Protein AF-A0A496PHG1-F1 (afdb_monomer_lite)

InterPro domains:
  IPR000073 Alpha/beta hydrolase fold-1 [PF00561] (329-489)
  IPR013595 Peptidase S33 tripeptidyl aminopeptidase-like, C-terminal [PF08386] (734-825)
  IPR019931 LPXTG cell wall anchor motif [PS50847] (986-1022)
  IPR029058 Alpha/Beta hydrolase fold [G3DSA:3.40.50.1820] (312-601)
  IPR029058 Alpha/Beta hydrolase fold [G3DSA:3.40.50.1820] (629-818)
  IPR029058 Alpha/Beta hydrolase fold [SSF53474] (318-816)
  IPR051601 Serine protease/Carboxylesterase S33 [PTHR43248] (297-819)

Foldseek 3Di:
DDDDDDDDDDDDDDDDDDDDDDDDDDDDDDDDDDDDDDDDDDDDDDDDADDPPLPPVPPDPDDDPCNVVVQFAWEAPPPAEEELPDWDKGKTFTRDADPDKFWKFKAAPPPRDTQPQQTFIFHQDPRRMTIGTGDSVRDDFHWIWIAGPVRPHIYDIYGYDYDDDDDDDDDDDDDDDDDDDDDDDDDDDPVVVVVVVVVVVVVVVVVVPVVWAVVCVVPAFQVQVVQPDPPPDQFRADDDFAADAFFAADDDPPCRRLRGGDWQWALVVCVSLVNVSVQVVPCVVLVWGKTKTWRKDALDPVCSVLGIKTKIKIKTAALAAEPEAEEEDAPLLQEFFRCQQVLCSPLVVVLSNHHMRMGIRFDQHFNMPPHQGFGFLVLVLQVQLFLLLQDDQVSSQVVLQVSLLNRLVSRLVHRCVRNVQDSVSSLSSLLRRALLNRLVSVSSVCTRRHHNAHNYEAFANHLVSLQSNCVVPVQRHDEAEYWLFDFQDDDALVVVVVVCVVPDPPDDDPVRDDDPPDPPPPDPPVPLADPVLVSLLVLLLLLQLLLLVLQQVQLVQQDPDQVNFDALCVVQVVQADPQCDHPRDNCSNVDTRHQLLDNDNDSVSSLLSLQVLLQVQSHDGRQPAQDAPAPGHRHSSLLVQLSVQLLQDPSSSSLNRVQSNCSSVSHYNHSSNVSSCSSQCANRPPSGGRCRVSSSLSHCLQAAQPEQAWDDLVSLQVSLVSSCVSNSSSRYPGRHSHTHSSNSNNDGHDHDRDAQAFLAAAYEFEAEQSASRRHRQSRVVVCLSDQHKYKYFYDRHRTDASSPQCLRPVQSSCCSVPNDGDDAAADAAADPDWDWHAHVVRDIDIHRHGIGMDGSFDQDKDWPDQEEAAFDKIKIKGGQDAAQFKKFKAKWDDDLPDDDTDRPDPDSQDIDTGGNRGMDIDIGTRHNPDDFDKIKTFMAGPVRHTDDIDIHGHDDDDDPDPDDPDDDDDDDDDDDDDDDDDDDDDDDDDDDDDDDDDDDDDDDDDDDDDDDDDDDDDDDDD

Sequence (1022 aa):
MSRSQHPSRVRRLLALSTTAAVASLTLALGCTVPAQATSAPVSQDSQASAPALTDQSAALPGTSSTQAIADATLELPKGATVVSSANLSIPVTFTTTPNTPIKLKLVRVTDQSEVAGAQVSATAGADGKGTADVPAKSVEAGKYKIVDEGGLKQSGAITVTAPAAPGTEASPAPSNSAPATAAPSTTAPAQDKAAAEKKAAEAKKEAKKDERADGLDKYYPQLAKDLFDKDGNGTYKVTGPTAGGKSAGIVPKGLGSYYSQKVDFSSANCVALGYGAYAKKYEPTLKRPLECGYMIAPIDSKKPSTGDVAIGVMRIKASGKSKGSVMWNPGGPGASGMTLALVGALYQPELAKDFDMIGFDPRGTGSSMPFSQCSTDEQLDLDRATNSWGKPLDAAEKEQADITKRFAKDCFENTGKAFGLNGGARNTLMKHLGTWDAVGDLDMLRSVVGDKKLSYVGYSYGTRLGYVYAQKFQASAGRLVLDGVVDPGDAKAAAALKSLNASSNRYQDLNGKPVPAAKAGAKAADSEVNSEEQDNIAQGAGFQDTFEQFAKDCAAKGPADPAKQKTYGELWPKLFAKDGSFEGDTQLQGTKFECALGQSQDPKVLSTNSAKLLQTLETGGVNEGLPTAYERNLSFGDARTGFFQALYSEDLWGTLNVGLADLKAGADGTVMMSLADQYNDRDPQTGHYAPMLQAFTNIRCTDANNSANPAPDAHLRKLAKLYDEAAPFQAASQALGTPDYCQFWNFTGTLPQAEKLTKVPNVLVVSTSHDPATPYAAGPKLARMIDGTLLSVSGASHTSYNAEIKCVDDTVNNFLTSGVVPKDGDFGDKLKTPDTTKDDRGNTVTFPNLCKVKTFRDSDFVTSTTKAKAKDKVGFAVLHRDSEAKYTVSLTTGSGKGAAVKAVVNAQVAGMTTDNGGNHAGVFQVPAKTAPGQYMVVLKDARGAFVASRPLTVQKTAVPSKPKPPVVHKPKPKPKPVAQNSGENLSNTGSDSAGWIFGGAAAILVGAGALLVARRRKGEQN

Structure (mmCIF, N/CA/C/O backbone):
data_AF-A0A496PHG1-F1
#
_entry.id   AF-A0A496PHG1-F1
#
loop_
_atom_site.group_PDB
_atom_site.id
_atom_site.type_symbol
_atom_site.label_atom_id
_atom_site.label_alt_id
_atom_site.label_comp_id
_atom_site.label_asym_id
_atom_site.label_entity_id
_atom_site.label_seq_id
_atom_site.pdbx_PDB_ins_code
_atom_site.Cartn_x
_atom_site.Cartn_y
_atom_site.Cartn_z
_atom_site.occupancy
_atom_site.B_iso_or_equiv
_atom_site.auth_seq_id
_atom_site.auth_comp_id
_atom_site.auth_asym_id
_atom_site.auth_atom_id
_atom_site.pdbx_PDB_model_num
ATOM 1 N N . MET A 1 1 ? -40.333 -0.520 -49.841 1.00 34.66 1 MET A N 1
ATOM 2 C CA . MET A 1 1 ? -39.758 0.125 -51.048 1.00 34.66 1 MET A CA 1
ATOM 3 C C . MET A 1 1 ? -38.417 -0.564 -51.307 1.00 34.66 1 MET A C 1
ATOM 5 O O . MET A 1 1 ? -37.607 -0.585 -50.398 1.00 34.66 1 MET A O 1
ATOM 9 N N . SER A 1 2 ? -38.266 -1.436 -52.313 1.00 23.05 2 SER A N 1
ATOM 10 C CA . SER A 1 2 ? -38.168 -1.161 -53.768 1.00 23.05 2 SER A CA 1
ATOM 11 C C . SER A 1 2 ? -36.888 -0.373 -54.092 1.00 23.05 2 SER A C 1
ATOM 13 O O . SER A 1 2 ? -36.815 0.786 -53.710 1.00 23.05 2 SER A O 1
ATOM 15 N N . ARG A 1 3 ? -35.793 -1.010 -54.558 1.00 25.67 3 ARG A N 1
ATOM 16 C CA . ARG A 1 3 ? -35.506 -1.531 -55.932 1.00 25.67 3 ARG A CA 1
ATOM 17 C C . ARG A 1 3 ? -35.407 -0.399 -56.964 1.00 25.67 3 ARG A C 1
ATOM 19 O O . ARG A 1 3 ? -36.368 0.339 -57.118 1.00 25.67 3 ARG A O 1
ATOM 26 N N . SER A 1 4 ? -34.301 -0.270 -57.700 1.00 25.36 4 SER A N 1
ATOM 27 C CA . SER A 1 4 ? -33.896 -1.166 -58.809 1.00 25.36 4 SER A CA 1
ATOM 28 C C . SER A 1 4 ? -32.361 -1.433 -58.845 1.00 25.36 4 SER A C 1
ATOM 30 O O . SER A 1 4 ? -31.624 -0.739 -58.158 1.00 25.36 4 SER A O 1
ATOM 32 N N . GLN A 1 5 ? -31.758 -2.480 -59.450 1.00 28.52 5 GLN A N 1
ATOM 33 C CA . GLN A 1 5 ? -32.043 -3.332 -60.636 1.00 28.52 5 GLN A CA 1
ATOM 34 C C . GLN A 1 5 ? -31.741 -2.608 -61.983 1.00 28.52 5 GLN A C 1
ATOM 36 O O . GLN A 1 5 ? -32.097 -1.448 -62.112 1.00 28.52 5 GLN A O 1
ATOM 41 N N . HIS A 1 6 ? -31.124 -3.178 -63.039 1.00 28.77 6 HIS A N 1
ATOM 42 C CA . HIS A 1 6 ? -30.590 -4.530 -63.359 1.00 28.77 6 HIS A CA 1
ATOM 43 C C . HIS A 1 6 ? -29.875 -4.479 -64.762 1.00 28.77 6 HIS A C 1
ATOM 45 O O . HIS A 1 6 ? -29.627 -3.357 -65.198 1.00 28.77 6 HIS A O 1
ATOM 51 N N . PRO A 1 7 ? -29.646 -5.558 -65.572 1.00 51.41 7 PRO A N 1
ATOM 52 C CA . PRO A 1 7 ? -29.373 -6.999 -65.332 1.00 51.41 7 PRO A CA 1
ATOM 53 C C . PRO A 1 7 ? -28.266 -7.638 -66.252 1.00 51.41 7 PRO A C 1
ATOM 55 O O . PRO A 1 7 ? -27.785 -7.030 -67.199 1.00 51.41 7 PRO A O 1
ATOM 58 N N . SER A 1 8 ? -28.074 -8.967 -66.100 1.00 24.64 8 SER A N 1
ATOM 59 C CA . SER A 1 8 ? -27.921 -9.987 -67.187 1.00 24.64 8 SER A CA 1
ATOM 60 C C . SER A 1 8 ? -26.530 -10.333 -67.776 1.00 24.64 8 SER A C 1
ATOM 62 O O . SER A 1 8 ? -25.676 -9.465 -67.851 1.00 24.64 8 SER A O 1
ATOM 64 N N . ARG A 1 9 ? -26.239 -11.570 -68.255 1.00 25.86 9 ARG A N 1
ATOM 65 C CA . ARG A 1 9 ? -26.795 -12.952 -68.046 1.00 25.86 9 ARG A CA 1
ATOM 66 C C . ARG A 1 9 ? -25.865 -14.016 -68.716 1.00 25.86 9 ARG A C 1
ATOM 68 O O . ARG A 1 9 ? -25.452 -13.758 -69.834 1.00 25.86 9 ARG A O 1
ATOM 75 N N . VAL A 1 10 ? -25.781 -15.255 -68.165 1.00 24.77 10 VAL A N 1
ATOM 76 C CA . VAL A 1 10 ? -25.663 -16.566 -68.914 1.00 24.77 10 VAL A CA 1
ATOM 77 C C . VAL A 1 10 ? -24.287 -16.857 -69.622 1.00 24.77 10 VAL A C 1
ATOM 79 O O . VAL A 1 10 ? -23.652 -15.918 -70.062 1.00 24.77 10 VAL A O 1
ATOM 82 N N . ARG A 1 11 ? -23.687 -18.076 -69.768 1.00 24.58 11 ARG A N 1
ATOM 83 C CA . ARG A 1 11 ? -24.054 -19.521 -69.587 1.00 24.58 11 ARG A CA 1
ATOM 84 C C . ARG A 1 11 ? -22.821 -20.462 -69.343 1.00 24.58 11 ARG A C 1
ATOM 86 O O . ARG A 1 11 ? -21.772 -20.217 -69.912 1.00 24.58 11 ARG A O 1
ATOM 93 N N . ARG A 1 12 ? -23.036 -21.585 -68.620 1.00 25.30 12 ARG A N 1
ATOM 94 C CA . ARG A 1 12 ? -22.469 -22.981 -68.717 1.00 25.30 12 ARG A CA 1
ATOM 95 C C . ARG A 1 12 ? -21.049 -23.302 -69.286 1.00 25.30 12 ARG A C 1
ATOM 97 O O . ARG A 1 12 ? -20.830 -23.056 -70.463 1.00 25.30 12 ARG A O 1
ATOM 104 N N . LEU A 1 13 ? -20.276 -24.144 -68.558 1.00 22.98 13 LEU A N 1
ATOM 105 C CA . LEU A 1 13 ? -19.751 -25.522 -68.881 1.00 22.98 13 LEU A CA 1
ATOM 106 C C . LEU A 1 13 ? -18.466 -25.852 -68.046 1.00 22.98 13 LEU A C 1
ATOM 108 O O . LEU A 1 13 ? -17.865 -24.924 -67.521 1.00 22.98 13 LEU A O 1
ATOM 112 N N . LEU A 1 14 ? -17.906 -27.080 -67.995 1.00 23.33 14 LEU A N 1
ATOM 113 C CA . LEU A 1 14 ? -18.353 -28.351 -67.358 1.00 23.33 14 LEU A CA 1
ATOM 114 C C . LEU A 1 14 ? -17.215 -29.411 -67.435 1.00 23.33 14 LEU A C 1
ATOM 116 O O . LEU A 1 14 ? -16.888 -29.832 -68.539 1.00 23.33 14 LEU A O 1
ATOM 120 N N . ALA A 1 15 ? -16.658 -29.856 -66.295 1.00 23.84 15 ALA A N 1
ATOM 121 C CA . ALA A 1 15 ? -15.766 -31.030 -66.087 1.00 23.84 15 ALA A CA 1
ATOM 122 C C . ALA A 1 15 ? -15.494 -31.144 -64.553 1.00 23.84 15 ALA A C 1
ATOM 124 O O . ALA A 1 15 ? -15.365 -30.090 -63.936 1.00 23.84 15 ALA A O 1
ATOM 125 N N . LEU A 1 16 ? -15.497 -32.253 -63.784 1.00 23.28 16 LEU A N 1
ATOM 126 C CA . LEU A 1 16 ? -15.263 -33.710 -63.960 1.00 23.28 16 LEU A CA 1
ATOM 127 C C . LEU A 1 16 ? -13.801 -34.067 -64.309 1.00 23.28 16 LEU A C 1
ATOM 129 O O . LEU A 1 16 ? -13.290 -33.551 -65.292 1.00 23.28 16 LEU A O 1
ATOM 133 N N . SER A 1 17 ? -13.075 -34.934 -63.584 1.00 24.23 17 SER A N 1
ATOM 134 C CA . SER A 1 17 ? -13.354 -35.733 -62.357 1.00 24.23 17 SER A CA 1
ATOM 135 C C . SER A 1 17 ? -12.003 -36.064 -61.627 1.00 24.23 17 SER A C 1
ATOM 137 O O . SER A 1 17 ? -11.053 -35.329 -61.866 1.00 24.23 17 SER A O 1
ATOM 139 N N . THR A 1 18 ? -11.758 -37.026 -60.709 1.00 25.80 18 THR A N 1
ATOM 140 C CA . THR A 1 18 ? -12.432 -38.280 -60.275 1.00 25.80 18 THR A CA 1
ATOM 141 C C . THR A 1 18 ? -11.915 -38.776 -58.885 1.00 25.80 18 THR A C 1
ATOM 143 O O . THR A 1 18 ? -10.972 -38.221 -58.337 1.00 25.80 18 THR A O 1
ATOM 146 N N . THR A 1 19 ? -12.561 -39.826 -58.351 1.00 26.25 19 THR A N 1
ATOM 147 C CA . THR A 1 19 ? -12.144 -40.937 -57.429 1.00 26.25 19 THR A CA 1
ATOM 148 C C . THR A 1 19 ? -10.650 -41.209 -57.133 1.00 26.25 19 THR A C 1
ATOM 150 O O . THR A 1 19 ? -9.821 -40.917 -57.986 1.00 26.25 19 THR A O 1
ATOM 153 N N . ALA A 1 20 ? -10.218 -41.962 -56.095 1.00 25.61 20 ALA A N 1
ATOM 154 C CA . ALA A 1 20 ? -10.757 -42.550 -54.828 1.00 25.61 20 ALA A CA 1
ATOM 155 C C . ALA A 1 20 ? -9.535 -43.208 -54.078 1.00 25.61 20 ALA A C 1
ATOM 157 O O . ALA A 1 20 ? -8.415 -42.841 -54.421 1.00 25.61 20 ALA A O 1
ATOM 158 N N . ALA A 1 21 ? -9.550 -44.134 -53.095 1.00 24.19 21 ALA A N 1
ATOM 159 C CA . ALA A 1 21 ? -10.544 -44.925 -52.329 1.00 24.19 21 ALA A CA 1
ATOM 160 C C . ALA A 1 21 ? -9.910 -45.291 -50.938 1.00 24.19 21 ALA A C 1
ATOM 162 O O . ALA A 1 21 ? -8.687 -45.305 -50.847 1.00 24.19 21 ALA A O 1
ATOM 163 N N . VAL A 1 22 ? -10.591 -45.371 -49.779 1.00 23.59 22 VAL A N 1
ATOM 164 C CA . VAL A 1 22 ? -11.559 -46.364 -49.214 1.00 23.59 22 VAL A CA 1
ATOM 165 C C . VAL A 1 22 ? -10.966 -47.722 -48.772 1.00 23.59 22 VAL A C 1
ATOM 167 O O . VAL A 1 22 ? -10.606 -48.515 -49.633 1.00 23.59 22 VAL A O 1
ATOM 170 N N . ALA A 1 23 ? -10.990 -48.004 -47.450 1.00 23.77 23 ALA A N 1
ATOM 171 C CA . ALA A 1 23 ? -11.395 -49.269 -46.771 1.00 23.77 23 ALA A CA 1
ATOM 172 C C . ALA A 1 23 ? -10.942 -49.308 -45.276 1.00 23.77 23 ALA A C 1
ATOM 174 O O . ALA A 1 23 ? -9.968 -48.648 -44.929 1.00 23.77 23 ALA A O 1
ATOM 175 N N . SER A 1 24 ? -11.459 -50.192 -44.403 1.00 23.94 24 SER A N 1
ATOM 176 C CA . SER A 1 24 ? -12.786 -50.173 -43.726 1.00 23.94 24 SER A CA 1
ATOM 177 C C . SER A 1 24 ? -12.978 -51.392 -42.790 1.00 23.94 24 SER A C 1
ATOM 179 O O . SER A 1 24 ? -12.763 -52.504 -43.256 1.00 23.94 24 SER A O 1
ATOM 181 N N . LEU A 1 25 ? -13.469 -51.203 -41.547 1.00 21.53 25 LEU A N 1
ATOM 182 C CA . LEU A 1 25 ? -14.319 -52.132 -40.738 1.00 21.53 25 LEU A CA 1
ATOM 183 C C . LEU A 1 25 ? -14.765 -51.383 -39.438 1.00 21.53 25 LEU A C 1
ATOM 185 O O . LEU A 1 25 ? -13.905 -50.723 -38.863 1.00 21.53 25 LEU A O 1
ATOM 189 N N . THR A 1 26 ? -16.023 -51.195 -38.975 1.00 24.62 26 THR A N 1
ATOM 190 C CA . THR A 1 26 ? -17.204 -52.047 -38.599 1.00 24.62 26 THR A CA 1
ATOM 191 C C . THR A 1 26 ? -16.971 -53.033 -37.434 1.00 24.62 26 THR A C 1
ATOM 193 O O . THR A 1 26 ? -15.906 -53.632 -37.381 1.00 24.62 26 THR A O 1
ATOM 196 N N . LEU A 1 27 ? -17.877 -53.258 -36.450 1.00 23.48 27 LEU A N 1
ATOM 197 C CA . LEU A 1 27 ? -19.318 -52.925 -36.196 1.00 23.48 27 LEU A CA 1
ATOM 198 C C . LEU A 1 27 ? -19.516 -52.261 -34.785 1.00 23.48 27 LEU A C 1
ATOM 200 O O . LEU A 1 27 ? -18.621 -52.397 -33.963 1.00 23.48 27 LEU A O 1
ATOM 204 N N . ALA A 1 28 ? -20.509 -51.400 -34.457 1.00 24.03 28 ALA A N 1
ATOM 205 C CA . ALA A 1 28 ? -22.001 -51.493 -34.338 1.00 24.03 28 ALA A CA 1
ATOM 206 C C . ALA A 1 28 ? -22.502 -52.239 -33.057 1.00 24.03 28 ALA A C 1
ATOM 208 O O . ALA A 1 28 ? -21.825 -53.168 -32.640 1.00 24.03 28 ALA A O 1
ATOM 209 N N . LEU A 1 29 ? -23.618 -51.938 -32.349 1.00 23.28 29 LEU A N 1
ATOM 210 C CA . LEU A 1 29 ? -24.816 -51.054 -32.481 1.00 23.28 29 LEU A CA 1
ATOM 211 C C . LEU A 1 29 ? -25.153 -50.381 -31.104 1.00 23.28 29 LEU A C 1
ATOM 213 O O . LEU A 1 29 ? -24.580 -50.796 -30.104 1.00 23.28 29 LEU A O 1
ATOM 217 N N . GLY A 1 30 ? -26.084 -49.420 -30.916 1.00 20.94 30 GLY A N 1
ATOM 218 C CA . GLY A 1 30 ? -26.935 -48.614 -31.825 1.00 20.94 30 GLY A CA 1
ATOM 219 C C . GLY A 1 30 ? -28.186 -47.997 -31.127 1.00 20.94 30 GLY A C 1
ATOM 220 O O . GLY A 1 30 ? -28.504 -48.391 -30.013 1.00 20.94 30 GLY A O 1
ATOM 221 N N . CYS A 1 31 ? -28.919 -47.103 -31.828 1.00 19.73 31 CYS A N 1
ATOM 222 C CA . CYS A 1 31 ? -30.225 -46.470 -31.463 1.00 19.73 31 CYS A CA 1
ATOM 223 C C . CYS A 1 31 ? -30.234 -45.486 -30.252 1.00 19.73 31 CYS A C 1
ATOM 225 O O . CYS A 1 31 ? -29.470 -45.663 -29.316 1.00 19.73 31 CYS A O 1
ATOM 227 N N . THR A 1 32 ? -31.041 -44.407 -30.172 1.00 21.22 32 THR A N 1
ATOM 228 C CA . THR A 1 32 ? -32.050 -43.792 -31.083 1.00 21.22 32 THR A CA 1
ATOM 229 C C . THR A 1 32 ? -32.202 -42.277 -30.794 1.00 21.22 32 THR A C 1
ATOM 231 O O . THR A 1 32 ? -31.827 -41.821 -29.720 1.00 21.22 32 THR A O 1
ATOM 234 N N . VAL A 1 33 ? -32.772 -41.499 -31.729 1.00 23.08 33 VAL A N 1
ATOM 235 C CA . VAL A 1 33 ? -32.996 -40.024 -31.685 1.00 23.08 33 VAL A CA 1
ATOM 236 C C . VAL A 1 33 ? -34.318 -39.756 -32.446 1.00 23.08 33 VAL A C 1
ATOM 238 O O . VAL A 1 33 ? -34.453 -40.372 -33.509 1.00 23.08 33 VAL A O 1
ATOM 241 N N . PRO A 1 34 ? -35.309 -38.945 -31.973 1.00 31.47 34 PRO A N 1
ATOM 242 C CA . PRO A 1 34 ? -35.220 -37.470 -32.078 1.00 31.47 34 PRO A CA 1
ATOM 243 C C . PRO A 1 34 ? -36.073 -36.596 -31.109 1.00 31.47 34 PRO A C 1
ATOM 245 O O . PRO A 1 34 ? -36.801 -37.094 -30.258 1.00 31.47 34 PRO A O 1
ATOM 248 N N . ALA A 1 35 ? -36.036 -35.281 -31.393 1.00 21.30 35 ALA A N 1
ATOM 249 C CA . ALA A 1 35 ? -36.991 -34.199 -31.071 1.00 21.30 35 ALA A CA 1
ATOM 250 C C . ALA A 1 35 ? -36.598 -33.186 -29.971 1.00 21.30 35 ALA A C 1
ATOM 252 O O . ALA A 1 35 ? -35.802 -33.454 -29.078 1.00 21.30 35 ALA A O 1
ATOM 253 N N . GLN A 1 36 ? -37.125 -31.965 -30.122 1.00 21.44 36 GLN A N 1
ATOM 254 C CA . GLN A 1 36 ? -36.821 -30.761 -29.335 1.00 21.44 36 GLN A CA 1
ATOM 255 C C . GLN A 1 36 ? -37.973 -30.441 -28.370 1.00 21.44 36 GLN A C 1
ATOM 257 O O . GLN A 1 36 ? -39.122 -30.637 -28.760 1.00 21.44 36 GLN A O 1
ATOM 262 N N . ALA A 1 37 ? -37.687 -29.824 -27.212 1.00 20.69 37 ALA A N 1
ATOM 263 C CA . ALA A 1 37 ? -38.206 -28.493 -26.819 1.00 20.69 37 ALA A CA 1
ATOM 264 C C . ALA A 1 37 ? -38.029 -28.182 -25.311 1.00 20.69 37 ALA A C 1
ATOM 266 O O . ALA A 1 37 ? -37.910 -29.079 -24.483 1.00 20.69 37 ALA A O 1
ATOM 267 N N . THR A 1 38 ? -38.156 -26.892 -24.970 1.00 21.81 38 THR A N 1
ATOM 268 C CA . THR A 1 38 ? -38.288 -26.319 -23.607 1.00 21.81 38 THR A CA 1
ATOM 269 C C . THR A 1 38 ? -37.047 -26.369 -22.700 1.00 21.81 38 THR A C 1
ATOM 271 O O . THR A 1 38 ? -35.979 -26.816 -23.112 1.00 21.81 38 THR A O 1
ATOM 274 N N . SER A 1 39 ? -37.133 -25.704 -21.541 1.00 21.83 39 SER A N 1
ATOM 275 C CA . SER A 1 39 ? -36.006 -24.979 -20.936 1.00 21.83 39 SER A CA 1
ATOM 276 C C . SER A 1 39 ? -36.111 -24.789 -19.417 1.00 21.83 39 SER A C 1
ATOM 278 O O . SER A 1 39 ? -37.219 -24.733 -18.891 1.00 21.83 39 SER A O 1
ATOM 280 N N . ALA A 1 40 ? -34.955 -24.484 -18.807 1.00 21.58 40 ALA A N 1
ATOM 281 C CA . ALA A 1 40 ? -34.706 -24.087 -17.410 1.00 21.58 40 ALA A CA 1
ATOM 282 C C . ALA A 1 40 ? -34.661 -25.226 -16.363 1.00 21.58 40 ALA A C 1
ATOM 284 O O . ALA A 1 40 ? -35.293 -26.259 -16.566 1.00 21.58 40 ALA A O 1
ATOM 285 N N . PRO A 1 41 ? -33.983 -25.024 -15.210 1.00 24.28 41 PRO A N 1
ATOM 286 C CA . PRO A 1 41 ? -32.862 -24.112 -14.927 1.00 24.28 41 PRO A CA 1
ATOM 287 C C . PRO A 1 41 ? -31.573 -24.867 -14.521 1.00 24.28 41 PRO A C 1
ATOM 289 O O . PRO A 1 41 ? -31.621 -26.016 -14.092 1.00 24.28 41 PRO A O 1
ATOM 292 N N . VAL A 1 42 ? -30.410 -24.210 -14.609 1.00 21.19 42 VAL A N 1
ATOM 293 C CA . VAL A 1 42 ? -29.152 -24.712 -14.014 1.00 21.19 42 VAL A CA 1
ATOM 294 C C . VAL A 1 42 ? -28.955 -24.055 -12.647 1.00 21.19 42 VAL A C 1
ATOM 296 O O . VAL A 1 42 ? -29.123 -22.844 -12.519 1.00 21.19 42 VAL A O 1
ATOM 299 N N . SER A 1 43 ? -28.606 -24.851 -11.637 1.00 21.11 43 SER A N 1
ATOM 300 C CA . SER A 1 43 ? -28.361 -24.415 -10.258 1.00 21.11 43 SER A CA 1
ATOM 301 C C . SER A 1 43 ? -27.155 -23.474 -10.144 1.00 21.11 43 SER A C 1
ATOM 303 O O . SER A 1 43 ? -26.058 -23.808 -10.595 1.00 21.11 43 SER A O 1
ATOM 305 N N . GLN A 1 44 ? -27.344 -22.322 -9.496 1.00 22.67 44 GLN A N 1
ATOM 306 C CA . GLN A 1 44 ? -26.256 -21.423 -9.106 1.00 22.67 44 GLN A CA 1
ATOM 307 C C . GLN A 1 44 ? -25.705 -21.834 -7.733 1.00 22.67 44 GLN A C 1
ATOM 309 O O . GLN A 1 44 ? -26.280 -21.466 -6.718 1.00 22.67 44 GLN A O 1
ATOM 314 N N . ASP A 1 45 ? -24.573 -22.539 -7.709 1.00 22.59 45 ASP A N 1
ATOM 315 C CA . ASP A 1 45 ? -23.826 -22.874 -6.482 1.00 22.59 45 ASP A CA 1
ATOM 316 C C . ASP A 1 45 ? -22.334 -22.523 -6.642 1.00 22.59 45 ASP A C 1
ATOM 318 O O . ASP A 1 45 ? -21.437 -23.363 -6.577 1.00 22.59 45 ASP A O 1
ATOM 322 N N . SER A 1 46 ? -22.063 -21.244 -6.923 1.00 24.44 46 SER A N 1
ATOM 323 C CA . SER A 1 46 ? -20.702 -20.685 -6.942 1.00 24.44 46 SER A CA 1
ATOM 324 C C . SER A 1 46 ? -20.701 -19.154 -6.797 1.00 24.44 46 SER A C 1
ATOM 326 O O . SER A 1 46 ? -20.175 -18.440 -7.652 1.00 24.44 46 SER A O 1
ATOM 328 N N . GLN A 1 47 ? -21.320 -18.635 -5.733 1.00 22.27 47 GLN A N 1
ATOM 329 C CA . GLN A 1 47 ? -21.187 -17.229 -5.332 1.00 22.27 47 GLN A CA 1
ATOM 330 C C . GLN A 1 47 ? -20.825 -17.145 -3.849 1.00 22.27 47 GLN A C 1
ATOM 332 O O . GLN A 1 47 ? -21.657 -17.357 -2.973 1.00 22.27 47 GLN A O 1
ATOM 337 N N . ALA A 1 48 ? -19.557 -16.845 -3.591 1.00 21.31 48 ALA A N 1
ATOM 338 C CA . ALA A 1 48 ? -19.036 -16.483 -2.284 1.00 21.31 48 ALA A CA 1
ATOM 339 C C . ALA A 1 48 ? -18.110 -15.287 -2.504 1.00 21.31 48 ALA A C 1
ATOM 341 O O . ALA A 1 48 ? -16.996 -15.472 -2.992 1.00 21.31 48 ALA A O 1
ATOM 342 N N . SER A 1 49 ? -18.608 -14.082 -2.222 1.00 23.97 49 SER A N 1
ATOM 343 C CA . SER A 1 49 ? -17.798 -12.872 -2.348 1.00 23.97 49 SER A CA 1
ATOM 344 C C . SER A 1 49 ? -16.735 -12.791 -1.255 1.00 23.97 49 SER A C 1
ATOM 346 O O . SER A 1 49 ? -16.898 -13.359 -0.170 1.00 23.97 49 SER A O 1
ATOM 348 N N . ALA A 1 50 ? -15.666 -12.054 -1.536 1.00 22.36 50 ALA A N 1
ATOM 349 C CA . ALA A 1 50 ? -14.585 -11.780 -0.607 1.00 22.36 50 ALA A CA 1
ATOM 350 C C . ALA A 1 50 ? -15.081 -11.120 0.698 1.00 22.36 50 ALA A C 1
ATOM 352 O O . ALA A 1 50 ? -15.744 -10.080 0.646 1.00 22.36 50 ALA A O 1
ATOM 353 N N . PRO A 1 51 ? -14.705 -11.649 1.877 1.00 22.11 51 PRO A N 1
ATOM 354 C CA . PRO A 1 51 ? -14.435 -10.814 3.034 1.00 22.11 51 PRO A CA 1
ATOM 355 C C . PRO A 1 51 ? -13.078 -10.119 2.850 1.00 22.11 51 PRO A C 1
ATOM 357 O O . PRO A 1 51 ? -12.151 -10.687 2.259 1.00 22.11 51 PRO A O 1
ATOM 360 N N . ALA A 1 52 ? -12.935 -8.911 3.395 1.00 24.36 52 ALA A N 1
ATOM 361 C CA . ALA A 1 52 ? -11.648 -8.227 3.450 1.00 24.36 52 ALA A CA 1
ATOM 362 C C . ALA A 1 52 ? -10.653 -9.052 4.289 1.00 24.36 52 ALA A C 1
ATOM 364 O O . ALA A 1 52 ? -10.812 -9.206 5.498 1.00 24.36 52 ALA A O 1
ATOM 365 N N . LEU A 1 53 ? -9.604 -9.589 3.656 1.00 25.89 53 LEU A N 1
ATOM 366 C CA . LEU A 1 53 ? -8.555 -10.365 4.335 1.00 25.89 53 LEU A CA 1
ATOM 367 C C . LEU A 1 53 ? -7.500 -9.465 5.013 1.00 25.89 53 LEU A C 1
ATOM 369 O O . LEU A 1 53 ? -6.300 -9.716 4.925 1.00 25.89 53 LEU A O 1
ATOM 373 N N . THR A 1 54 ? -7.978 -8.448 5.735 1.00 25.94 54 THR A N 1
ATOM 374 C CA . THR A 1 54 ? -7.351 -7.947 6.972 1.00 25.94 54 THR A CA 1
ATOM 375 C C . THR A 1 54 ? -7.689 -8.839 8.180 1.00 25.94 54 THR A C 1
ATOM 377 O O . THR A 1 54 ? -7.143 -8.636 9.256 1.00 25.94 54 THR A O 1
ATOM 380 N N . ASP A 1 55 ? -8.542 -9.858 7.993 1.00 26.58 55 ASP A N 1
ATOM 381 C CA . ASP A 1 55 ? -8.818 -10.989 8.899 1.00 26.58 55 ASP A CA 1
ATOM 382 C C . ASP A 1 55 ? -7.533 -11.777 9.273 1.00 26.58 55 ASP A C 1
ATOM 384 O O . ASP A 1 55 ? -7.239 -12.853 8.732 1.00 26.58 55 ASP A O 1
ATOM 388 N N . GLN A 1 56 ? -6.742 -11.215 10.199 1.00 26.02 56 GLN A N 1
ATOM 389 C CA . GLN A 1 56 ? -5.668 -11.906 10.929 1.00 26.02 56 GLN A CA 1
ATOM 390 C C . GLN A 1 56 ? -6.180 -12.718 12.130 1.00 26.02 56 GLN A C 1
ATOM 392 O O . GLN A 1 56 ? -5.480 -13.609 12.608 1.00 26.02 56 GLN A O 1
ATOM 397 N N . SER A 1 57 ? -7.417 -12.482 12.574 1.00 26.50 57 SER A N 1
ATOM 398 C CA . SER A 1 57 ? -8.027 -13.103 13.758 1.00 26.50 57 SER A CA 1
ATOM 399 C C . SER A 1 57 ? -8.746 -14.439 13.488 1.00 26.50 57 SER A C 1
ATOM 401 O O . SER A 1 57 ? -9.346 -15.009 14.400 1.00 26.50 57 SER A O 1
ATOM 403 N N . ALA A 1 58 ? -8.646 -14.997 12.273 1.00 22.38 58 ALA A N 1
ATOM 404 C CA . ALA A 1 58 ? -9.242 -16.273 11.845 1.00 22.38 58 ALA A CA 1
ATOM 405 C C . ALA A 1 58 ? -8.687 -17.562 12.501 1.00 22.38 58 ALA A C 1
ATOM 407 O O . ALA A 1 58 ? -8.399 -18.559 11.821 1.00 22.38 58 ALA A O 1
ATOM 408 N N . ALA A 1 59 ? -8.649 -17.617 13.831 1.00 22.78 59 ALA A N 1
ATOM 409 C CA . ALA A 1 59 ? -8.870 -18.878 14.525 1.00 22.78 59 ALA A CA 1
ATOM 410 C C . ALA A 1 59 ? -10.268 -19.422 14.150 1.00 22.78 59 ALA A C 1
ATOM 412 O O . ALA A 1 59 ? -11.231 -18.671 13.996 1.00 22.78 59 ALA A O 1
ATOM 413 N N . LEU A 1 60 ? -10.392 -20.736 13.939 1.00 22.55 60 LEU A N 1
ATOM 414 C CA . LEU A 1 60 ? -11.663 -21.331 13.505 1.00 22.55 60 LEU A CA 1
ATOM 415 C C . LEU A 1 60 ? -12.719 -21.292 14.626 1.00 22.55 60 LEU A C 1
ATOM 417 O O . LEU A 1 60 ? -12.366 -21.544 15.779 1.00 22.55 60 LEU A O 1
ATOM 421 N N . PRO A 1 61 ? -14.016 -21.108 14.300 1.00 25.47 61 PRO A N 1
ATOM 422 C CA . PRO A 1 61 ? -15.102 -21.215 15.269 1.00 25.47 61 PRO A CA 1
ATOM 423 C C . PRO A 1 61 ? -15.292 -22.676 15.705 1.00 25.47 61 PRO A C 1
ATOM 425 O O . PRO A 1 61 ? -16.050 -23.440 15.108 1.00 25.47 61 PRO A O 1
ATOM 428 N N . GLY A 1 62 ? -14.575 -23.077 16.752 1.00 22.41 62 GLY A N 1
ATOM 429 C CA . GLY A 1 62 ? -14.834 -24.294 17.513 1.00 22.41 62 GLY A CA 1
ATOM 430 C C . GLY A 1 62 ? -15.371 -23.918 18.887 1.00 22.41 62 GLY A C 1
ATOM 431 O O . GLY A 1 62 ? -14.611 -23.354 19.663 1.00 22.41 62 GLY A O 1
ATOM 432 N N . THR A 1 63 ? -16.657 -24.213 19.139 1.00 23.73 63 THR A N 1
ATOM 433 C CA . THR A 1 63 ? -17.362 -24.187 20.447 1.00 23.73 63 THR A CA 1
ATOM 434 C C . THR A 1 63 ? -16.728 -23.264 21.490 1.00 23.73 63 THR A C 1
ATOM 436 O O . THR A 1 63 ? -15.803 -23.680 22.194 1.00 23.73 63 THR A O 1
ATOM 439 N N . SER A 1 64 ? -17.200 -22.018 21.573 1.00 25.67 64 SER A N 1
ATOM 440 C CA . SER A 1 64 ? -16.504 -20.983 22.337 1.00 25.67 64 SER A CA 1
ATOM 441 C C . SER A 1 64 ? -16.280 -21.383 23.798 1.00 25.67 64 SER A C 1
ATOM 443 O O . SER A 1 64 ? -17.135 -21.993 24.447 1.00 25.67 64 SER A O 1
ATOM 445 N N . SER A 1 65 ? -15.131 -20.984 24.348 1.00 28.05 65 SER A N 1
ATOM 446 C CA . SER A 1 65 ? -14.882 -21.081 25.789 1.00 28.05 65 SER A CA 1
ATOM 447 C C . SER A 1 65 ? -15.980 -20.365 26.577 1.00 28.05 65 SER A C 1
ATOM 449 O O . SER A 1 65 ? -16.401 -20.871 27.608 1.00 28.05 65 SER A O 1
ATOM 451 N N . THR A 1 66 ? -16.533 -19.267 26.051 1.00 30.23 66 THR A N 1
ATOM 452 C CA . THR A 1 66 ? -17.712 -18.584 26.599 1.00 30.23 66 THR A CA 1
ATOM 453 C C . THR A 1 66 ? -18.958 -19.469 26.693 1.00 30.23 66 THR A C 1
ATOM 455 O O . THR A 1 66 ? -19.657 -19.351 27.691 1.00 30.23 66 THR A O 1
ATOM 458 N N . GLN A 1 67 ? -19.230 -20.392 25.759 1.00 28.47 67 GLN A N 1
ATOM 459 C CA . GLN A 1 67 ? -20.316 -21.376 25.925 1.00 28.47 67 GLN A CA 1
ATOM 460 C C . GLN A 1 67 ? -19.998 -22.389 27.034 1.00 28.47 67 GLN A C 1
ATOM 462 O O . GLN A 1 67 ? -20.824 -22.612 27.915 1.00 28.47 67 GLN A O 1
ATOM 467 N N . ALA A 1 68 ? -18.782 -22.945 27.059 1.00 30.62 68 ALA A N 1
ATOM 468 C CA . ALA A 1 68 ? -18.374 -23.878 28.116 1.00 30.62 68 ALA A CA 1
ATOM 469 C C . ALA A 1 68 ? -18.359 -23.229 29.521 1.00 30.62 68 ALA A C 1
ATOM 471 O O . ALA A 1 68 ? -18.632 -23.893 30.519 1.00 30.62 68 ALA A O 1
ATOM 472 N N . ILE A 1 69 ? -18.066 -21.927 29.598 1.00 32.62 69 ILE A N 1
ATOM 473 C CA . ILE A 1 69 ? -18.085 -21.123 30.826 1.00 32.62 69 ILE A CA 1
ATOM 474 C C . ILE A 1 69 ? -19.518 -20.709 31.195 1.00 32.62 69 ILE A C 1
ATOM 476 O O . ILE A 1 69 ? -19.839 -20.674 32.385 1.00 32.62 69 ILE A O 1
ATOM 480 N N . ALA A 1 70 ? -20.400 -20.434 30.226 1.00 35.34 70 ALA A N 1
ATOM 481 C CA . ALA A 1 70 ? -21.793 -20.043 30.469 1.00 35.34 70 ALA A CA 1
ATOM 482 C C . ALA A 1 70 ? -22.553 -21.086 31.304 1.00 35.34 70 ALA A C 1
ATOM 484 O O . ALA A 1 70 ? -23.207 -20.714 32.282 1.00 35.34 70 ALA A O 1
ATOM 485 N N . ASP A 1 71 ? -22.367 -22.374 31.013 1.00 37.53 71 ASP A N 1
ATOM 486 C CA . ASP A 1 71 ? -23.127 -23.461 31.641 1.00 37.53 71 ASP A CA 1
ATOM 487 C C . ASP A 1 71 ? -22.607 -23.911 33.023 1.00 37.53 71 ASP A C 1
ATOM 489 O O . ASP A 1 71 ? -23.247 -24.736 33.676 1.00 37.53 71 ASP A O 1
ATOM 493 N N . ALA A 1 72 ? -21.478 -23.383 33.516 1.00 38.03 72 ALA A N 1
ATOM 494 C CA . ALA A 1 72 ? -20.874 -23.788 34.795 1.00 38.03 72 ALA A CA 1
ATOM 495 C C . ALA A 1 72 ? -21.281 -22.880 35.982 1.00 38.03 72 ALA A C 1
ATOM 497 O O . ALA A 1 72 ? -20.901 -21.710 36.025 1.00 38.03 72 ALA A O 1
ATOM 498 N N . THR A 1 73 ? -22.015 -23.394 36.976 1.00 42.59 73 THR A N 1
ATOM 499 C CA . THR A 1 73 ? -22.374 -22.659 38.212 1.00 42.59 73 THR A CA 1
ATOM 500 C C . THR A 1 73 ? -21.469 -23.066 39.376 1.00 42.59 73 THR A C 1
ATOM 502 O O . THR A 1 73 ? -21.438 -24.233 39.751 1.00 42.59 73 THR A O 1
ATOM 505 N N . LEU A 1 74 ? -20.746 -22.108 39.966 1.00 49.78 74 LEU A N 1
ATOM 506 C CA . LEU A 1 74 ? -19.674 -22.360 40.941 1.00 49.78 74 LEU A CA 1
ATOM 507 C C . LEU A 1 74 ? -20.199 -22.350 42.393 1.00 49.78 74 LEU A C 1
ATOM 509 O O . LEU A 1 74 ? -19.985 -21.406 43.158 1.00 49.78 74 LEU A O 1
ATOM 513 N N . GLU A 1 75 ? -20.939 -23.398 42.764 1.00 48.59 75 GLU A N 1
ATOM 514 C CA . GLU A 1 75 ? -21.538 -23.525 44.101 1.00 48.59 75 GLU A CA 1
ATOM 515 C C . GLU A 1 75 ? -20.570 -24.067 45.170 1.00 48.59 75 GLU A C 1
ATOM 517 O O . GLU A 1 75 ? -19.723 -24.923 44.910 1.00 48.59 75 GLU A O 1
ATOM 522 N N . LEU A 1 76 ? -20.759 -23.593 46.410 1.00 51.88 76 LEU A N 1
ATOM 523 C CA . LEU A 1 76 ? -20.077 -24.061 47.621 1.00 51.88 76 LEU A CA 1
ATOM 524 C C . LEU A 1 76 ? -21.098 -24.410 48.719 1.00 51.88 76 LEU A C 1
ATOM 526 O O . LEU A 1 76 ? -22.140 -23.750 48.807 1.00 51.88 76 LEU A O 1
ATOM 530 N N . PRO A 1 77 ? -20.789 -25.352 49.633 1.00 48.53 77 PRO A N 1
ATOM 531 C CA . PRO A 1 77 ? -21.607 -25.599 50.818 1.00 48.53 77 PRO A CA 1
ATOM 532 C C . PRO A 1 77 ? -21.786 -24.328 51.666 1.00 48.53 77 PRO A C 1
ATOM 534 O O . PRO A 1 77 ? -20.815 -23.745 52.163 1.00 48.53 77 PRO A O 1
ATOM 537 N N . LYS A 1 78 ? -23.038 -23.890 51.858 1.00 43.53 78 LYS A N 1
ATOM 538 C CA . LYS A 1 78 ? -23.361 -22.711 52.681 1.00 43.53 78 LYS A CA 1
ATOM 539 C C . LYS A 1 78 ? -22.845 -22.897 54.112 1.00 43.53 78 LYS A C 1
ATOM 541 O O . LYS A 1 78 ? -23.258 -23.822 54.801 1.00 43.53 78 LYS A O 1
ATOM 546 N N . GLY A 1 79 ? -21.993 -21.975 54.565 1.00 46.00 79 GLY A N 1
ATOM 547 C CA . GLY A 1 79 ? -21.452 -21.960 55.931 1.00 46.00 79 GLY A CA 1
ATOM 548 C C . GLY A 1 79 ? -20.053 -22.564 56.101 1.00 46.00 79 GLY A C 1
ATOM 549 O O . GLY A 1 79 ? -19.595 -22.674 57.238 1.00 46.00 79 GLY A O 1
ATOM 550 N N . ALA A 1 80 ? -19.359 -22.921 55.011 1.00 51.41 80 ALA A N 1
ATOM 551 C CA . ALA A 1 80 ? -17.975 -23.397 55.060 1.00 51.41 80 ALA A CA 1
ATOM 552 C C . ALA A 1 80 ? -17.064 -22.451 55.876 1.00 51.41 80 ALA A C 1
ATOM 554 O O . ALA A 1 80 ? -16.788 -21.313 55.483 1.00 51.41 80 ALA A O 1
ATOM 555 N N . THR A 1 81 ? -16.611 -22.954 57.026 1.00 51.50 81 THR A N 1
ATOM 556 C CA . THR A 1 81 ? -15.708 -22.280 57.964 1.00 51.50 81 THR A CA 1
ATOM 557 C C . THR A 1 81 ? -14.485 -23.165 58.134 1.00 51.50 81 THR A C 1
ATOM 559 O O . THR A 1 81 ? -14.644 -24.339 58.468 1.00 51.50 81 THR A O 1
ATOM 562 N N . VAL A 1 82 ? -13.282 -22.646 57.873 1.00 54.47 82 VAL A N 1
ATOM 563 C CA . VAL A 1 82 ? -12.070 -23.482 57.807 1.00 54.47 82 VAL A CA 1
ATOM 564 C C . VAL A 1 82 ? -10.916 -22.863 58.590 1.00 54.47 82 VAL A C 1
ATOM 566 O O . VAL A 1 82 ? -10.700 -21.654 58.542 1.00 54.47 82 VAL A O 1
ATOM 569 N N . VAL A 1 83 ? -10.180 -23.704 59.317 1.00 52.81 83 VAL A N 1
ATOM 570 C CA . VAL A 1 83 ? -9.062 -23.297 60.178 1.00 52.81 83 VAL A CA 1
ATOM 571 C C . VAL A 1 83 ? -7.764 -23.282 59.368 1.00 52.81 83 VAL A C 1
ATOM 573 O O . VAL A 1 83 ? -7.468 -24.246 58.665 1.00 52.81 83 VAL A O 1
ATOM 576 N N . SER A 1 84 ? -6.968 -22.215 59.477 1.00 50.66 84 SER A N 1
ATOM 577 C CA . SER A 1 84 ? -5.790 -21.960 58.622 1.00 50.66 84 SER A CA 1
ATOM 578 C C . SER A 1 84 ? -4.547 -22.837 58.904 1.00 50.66 84 SER A C 1
ATOM 580 O O . SER A 1 84 ? -3.417 -22.392 58.711 1.00 50.66 84 SER A O 1
ATOM 582 N N . SER A 1 85 ? -4.717 -24.059 59.419 1.00 44.75 85 SER A N 1
ATOM 583 C CA . SER A 1 85 ? -3.629 -24.946 59.873 1.00 44.75 85 SER A CA 1
ATOM 584 C C . SER A 1 85 ? -3.337 -26.142 58.954 1.00 44.75 85 SER A C 1
ATOM 586 O O . SER A 1 85 ? -2.438 -26.927 59.251 1.00 44.75 85 SER A O 1
ATOM 588 N N . ALA A 1 86 ? -4.054 -26.282 57.836 1.00 49.31 86 ALA A N 1
ATOM 589 C CA . ALA A 1 86 ? -3.855 -27.335 56.839 1.00 49.31 86 ALA A CA 1
ATOM 590 C C . ALA A 1 86 ? -3.970 -26.777 55.411 1.00 49.31 86 ALA A C 1
ATOM 592 O O . ALA A 1 86 ? -4.536 -25.701 55.208 1.00 49.31 86 ALA A O 1
ATOM 593 N N . ASN A 1 87 ? -3.440 -27.504 54.419 1.00 54.53 87 ASN A N 1
ATOM 594 C CA . ASN A 1 87 ? -3.691 -27.177 53.012 1.00 54.53 87 ASN A CA 1
ATOM 595 C C . ASN A 1 87 ? -5.193 -27.292 52.725 1.00 54.53 87 ASN A C 1
ATOM 597 O O . ASN A 1 87 ? -5.860 -28.220 53.182 1.00 54.53 87 ASN A O 1
ATOM 601 N N . LEU A 1 88 ? -5.716 -26.306 52.007 1.00 58.78 88 LEU A N 1
ATOM 602 C CA . LEU A 1 88 ? -7.134 -25.993 51.977 1.00 58.78 88 LEU A CA 1
ATOM 603 C C . LEU A 1 88 ? -7.778 -26.562 50.707 1.00 58.78 88 LEU A C 1
ATOM 605 O O . LEU A 1 88 ? -7.904 -25.842 49.722 1.00 58.78 88 LEU A O 1
ATOM 609 N N . SER A 1 89 ? -8.174 -27.835 50.728 1.00 57.69 89 SER A N 1
ATOM 610 C CA . SER A 1 89 ? -8.909 -28.478 49.627 1.00 57.69 89 SER A CA 1
ATOM 611 C C . SER A 1 89 ? -10.405 -28.156 49.709 1.00 57.69 89 SER A C 1
ATOM 613 O O . SER A 1 89 ? -11.139 -28.752 50.500 1.00 57.69 89 SER A O 1
ATOM 615 N N . ILE A 1 90 ? -10.878 -27.206 48.901 1.00 61.44 90 ILE A N 1
ATOM 616 C CA . ILE A 1 90 ? -12.292 -26.803 48.851 1.00 61.44 90 ILE A CA 1
ATOM 617 C C . ILE A 1 90 ? -13.014 -27.623 47.764 1.00 61.44 90 ILE A C 1
ATOM 619 O O . ILE A 1 90 ? -12.558 -27.618 46.621 1.00 61.44 90 ILE A O 1
ATOM 623 N N . PRO A 1 91 ? -14.134 -28.314 48.050 1.00 57.12 91 PRO A N 1
ATOM 624 C CA . PRO A 1 91 ? -14.910 -28.996 47.017 1.00 57.12 91 PRO A CA 1
ATOM 625 C C . PRO A 1 91 ? -15.680 -27.986 46.155 1.00 57.12 91 PRO A C 1
ATOM 627 O O . PRO A 1 91 ? -16.356 -27.103 46.684 1.00 57.12 91 PRO A O 1
ATOM 630 N N . VAL A 1 92 ? -15.617 -28.154 44.834 1.00 58.97 92 VAL A N 1
ATOM 631 C CA . VAL A 1 92 ? -16.316 -27.330 43.835 1.00 58.97 92 VAL A CA 1
ATOM 632 C C . VAL A 1 92 ? -17.163 -28.234 42.940 1.00 58.97 92 VAL A C 1
ATOM 634 O O . VAL A 1 92 ? -16.738 -29.335 42.583 1.00 58.97 92 VAL A O 1
ATOM 637 N N . THR A 1 93 ? -18.361 -27.780 42.572 1.00 56.09 93 THR A N 1
ATOM 638 C CA . THR A 1 93 ? -19.244 -28.499 41.637 1.00 56.09 93 THR A CA 1
ATOM 639 C C . THR A 1 93 ? -19.372 -27.709 40.340 1.00 56.09 93 THR A C 1
ATOM 641 O O . THR A 1 93 ? -19.481 -26.486 40.375 1.00 56.09 93 THR A O 1
ATOM 644 N N . PHE A 1 94 ? -19.371 -28.413 39.211 1.00 56.12 94 PHE A N 1
ATOM 645 C CA . PHE A 1 94 ? -19.578 -27.889 37.866 1.00 56.12 94 PHE A CA 1
ATOM 646 C C . PHE A 1 94 ? 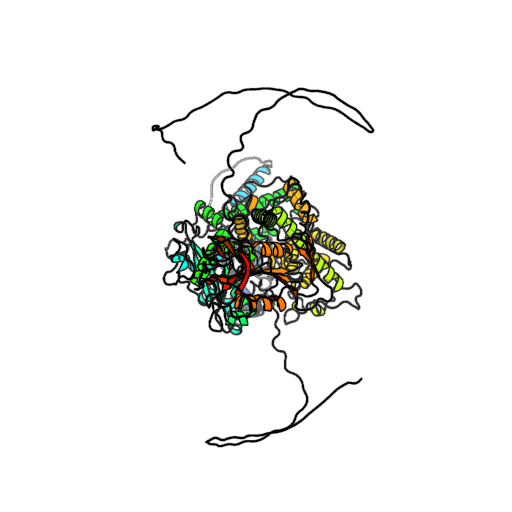-20.839 -28.527 37.276 1.00 56.12 94 PHE A C 1
ATOM 648 O O . PHE A 1 94 ? -21.019 -29.743 37.332 1.00 56.12 94 PHE A O 1
ATOM 655 N N . THR A 1 95 ? -21.721 -27.709 36.706 1.00 49.97 95 THR A N 1
ATOM 656 C CA . THR A 1 95 ? -22.988 -28.157 36.098 1.00 49.97 95 THR A CA 1
ATOM 657 C C . THR A 1 95 ? -22.828 -28.753 34.693 1.00 49.97 95 THR A C 1
ATOM 659 O O . THR A 1 95 ? -23.745 -29.409 34.206 1.00 49.97 95 THR A O 1
ATOM 662 N N . THR A 1 96 ? -21.655 -28.598 34.076 1.00 47.19 96 THR A N 1
ATOM 663 C CA . THR A 1 96 ? -21.226 -29.257 32.832 1.00 47.19 96 THR A CA 1
ATOM 664 C C . THR A 1 96 ? -19.763 -29.690 32.954 1.00 47.19 96 THR A C 1
ATOM 666 O O . THR A 1 96 ? -18.997 -29.096 33.713 1.00 47.19 96 THR A O 1
ATOM 669 N N . THR A 1 97 ? -19.361 -30.740 32.230 1.00 51.66 97 THR A N 1
ATOM 670 C CA . THR A 1 97 ? -17.995 -31.296 32.288 1.00 51.66 97 THR A CA 1
ATOM 671 C C . THR A 1 97 ? -17.068 -30.567 31.303 1.00 51.66 97 THR A C 1
ATOM 673 O O . THR A 1 97 ? -17.250 -30.725 30.093 1.00 51.66 97 THR A O 1
ATOM 676 N N . PRO A 1 98 ? -16.059 -29.794 31.753 1.00 46.34 98 PRO A N 1
ATOM 677 C CA . PRO A 1 98 ? -15.154 -29.084 30.853 1.00 46.34 98 PRO A CA 1
ATOM 678 C C . PRO A 1 98 ? -14.068 -30.023 30.309 1.00 46.34 98 PRO A C 1
ATOM 680 O O . PRO A 1 98 ? -13.411 -30.728 31.072 1.00 46.34 98 PRO A O 1
ATOM 683 N N . ASN A 1 99 ? -13.801 -29.972 29.001 1.00 46.31 99 ASN A N 1
ATOM 684 C CA . ASN A 1 99 ? -12.715 -30.736 28.358 1.00 46.31 99 ASN A CA 1
ATOM 685 C C . ASN A 1 99 ? -11.304 -30.135 28.579 1.00 46.31 99 ASN A C 1
ATOM 687 O O . ASN A 1 99 ? -10.343 -30.577 27.951 1.00 46.31 99 ASN A O 1
ATOM 691 N N . THR A 1 100 ? -11.172 -29.132 29.454 1.00 48.59 100 THR A N 1
ATOM 692 C CA . THR A 1 100 ? -9.937 -28.371 29.703 1.00 48.59 100 THR A CA 1
ATOM 693 C C . THR A 1 100 ? -9.893 -27.939 31.177 1.00 48.59 100 THR A C 1
ATOM 695 O O . THR A 1 100 ? -10.940 -27.547 31.698 1.00 48.59 100 THR A O 1
ATOM 698 N N . PRO A 1 101 ? -8.734 -27.968 31.870 1.00 54.94 101 PRO A N 1
ATOM 699 C CA . PRO A 1 101 ? -8.631 -27.496 33.253 1.00 54.94 101 PRO A CA 1
ATOM 700 C C . PRO A 1 101 ? -9.019 -26.020 33.398 1.00 54.94 101 PRO A C 1
ATOM 702 O O . PRO A 1 101 ? -8.565 -25.178 32.622 1.00 54.94 101 PRO A O 1
ATOM 705 N N . ILE A 1 102 ? -9.814 -25.703 34.422 1.00 57.19 102 ILE A N 1
ATOM 706 C CA . ILE A 1 102 ? -10.206 -24.324 34.740 1.00 57.19 102 ILE A CA 1
ATOM 707 C C . ILE A 1 102 ? -9.281 -23.790 35.837 1.00 57.19 102 ILE A C 1
ATOM 709 O O . ILE A 1 102 ? -9.141 -24.399 36.902 1.00 57.19 102 ILE A O 1
ATOM 713 N N . LYS A 1 103 ? -8.665 -22.632 35.580 1.00 63.88 103 LYS A N 1
ATOM 714 C CA . LYS A 1 103 ? -7.972 -21.837 36.598 1.00 63.88 103 LYS A CA 1
ATOM 715 C C . LYS A 1 103 ? -8.981 -20.978 37.352 1.00 63.88 103 LYS A C 1
ATOM 717 O O . LYS A 1 103 ? -9.816 -20.319 36.733 1.00 63.88 103 LYS A O 1
ATOM 722 N N . LEU A 1 104 ? -8.849 -20.925 38.670 1.00 68.19 104 LEU A N 1
ATOM 723 C CA . LEU A 1 104 ? -9.622 -20.034 39.530 1.00 68.19 104 LEU A CA 1
ATOM 724 C C . LEU A 1 104 ? -8.670 -19.255 40.456 1.00 68.19 104 LEU A C 1
ATOM 726 O O . LEU A 1 104 ? -7.520 -19.645 40.676 1.00 68.19 104 LEU A O 1
ATOM 730 N N . LYS A 1 105 ? -9.166 -18.149 41.003 1.00 72.62 105 LYS A N 1
ATOM 731 C CA . LYS A 1 105 ? -8.461 -17.220 41.891 1.00 72.62 105 LYS A CA 1
ATOM 732 C C . LYS A 1 105 ? -9.156 -17.152 43.248 1.00 72.62 105 LYS A C 1
ATOM 734 O O . LYS A 1 105 ? -10.382 -17.244 43.325 1.00 72.62 105 LYS A O 1
ATOM 739 N N . LEU A 1 106 ? -8.388 -16.941 44.318 1.00 75.19 106 LEU A N 1
ATOM 740 C CA . LEU A 1 106 ? -8.922 -16.657 45.653 1.00 75.19 106 LEU A CA 1
ATOM 741 C C . LEU A 1 106 ? -8.837 -15.151 45.937 1.00 75.19 106 LEU A C 1
ATOM 743 O O . LEU A 1 106 ? -7.753 -14.572 45.887 1.00 75.19 106 LEU A O 1
ATOM 747 N N . VAL A 1 107 ? -9.971 -14.528 46.259 1.00 77.62 107 VAL A N 1
ATOM 748 C CA . VAL A 1 107 ? -10.113 -13.069 46.402 1.00 77.62 107 VAL A CA 1
ATOM 749 C C . VAL A 1 107 ? -10.653 -12.706 47.789 1.00 77.62 107 VAL A C 1
ATOM 751 O O . VAL A 1 107 ? -11.609 -13.324 48.268 1.00 77.62 107 VAL A O 1
ATOM 754 N N . ARG A 1 108 ? -10.069 -11.697 48.450 1.00 80.75 108 ARG A N 1
ATOM 755 C CA . ARG A 1 108 ? -10.568 -11.147 49.726 1.00 80.75 108 ARG A CA 1
ATOM 756 C C . ARG A 1 108 ? -11.872 -10.379 49.520 1.00 80.75 108 ARG A C 1
ATOM 758 O O . ARG A 1 108 ? -11.946 -9.457 48.718 1.00 80.75 108 ARG A O 1
ATOM 765 N N . VAL A 1 109 ? -12.897 -10.680 50.316 1.00 80.31 109 VAL A N 1
ATOM 766 C CA . VAL A 1 109 ? -14.204 -9.995 50.241 1.00 80.31 109 VAL A CA 1
ATOM 767 C C . VAL A 1 109 ? -14.121 -8.527 50.687 1.00 80.31 109 VAL A C 1
ATOM 769 O O . VAL A 1 109 ? -14.915 -7.711 50.233 1.00 80.31 109 VAL A O 1
ATOM 772 N N . THR A 1 110 ? -13.171 -8.183 51.560 1.00 72.56 110 THR A N 1
ATOM 773 C CA . THR A 1 110 ? -13.020 -6.850 52.171 1.00 72.56 110 THR A CA 1
ATOM 774 C C . THR A 1 110 ? -12.481 -5.774 51.235 1.00 72.56 110 THR A C 1
ATOM 776 O O . THR A 1 110 ? -12.858 -4.616 51.367 1.00 72.56 110 THR A O 1
ATOM 779 N N . ASP A 1 111 ? -11.594 -6.151 50.319 1.00 73.06 111 ASP A N 1
ATOM 780 C CA . ASP A 1 111 ? -10.752 -5.227 49.543 1.00 73.06 111 ASP A CA 1
ATOM 781 C C . ASP A 1 111 ? -10.553 -5.680 48.082 1.00 73.06 111 ASP A C 1
ATOM 783 O O . ASP A 1 111 ? -9.883 -4.999 47.313 1.00 73.06 111 ASP A O 1
ATOM 787 N N . GLN A 1 112 ? -11.158 -6.811 47.693 1.00 75.62 112 GLN A N 1
ATOM 788 C CA . GLN A 1 112 ? -11.049 -7.448 46.374 1.00 75.62 112 GLN A CA 1
ATOM 789 C C . GLN A 1 112 ? -9.612 -7.808 45.945 1.00 75.62 112 GLN A C 1
ATOM 791 O O . GLN A 1 112 ? -9.374 -8.069 44.768 1.00 75.62 112 GLN A O 1
ATOM 796 N N . SER A 1 113 ? -8.650 -7.886 46.874 1.00 77.31 113 SER A N 1
ATOM 797 C CA . SER A 1 113 ? -7.288 -8.322 46.544 1.00 77.31 113 SER A CA 1
ATOM 798 C C . SER A 1 113 ? -7.198 -9.830 46.279 1.00 77.31 113 SER A C 1
ATOM 800 O O . SER A 1 113 ? -7.786 -10.653 46.989 1.00 77.31 113 SER A O 1
ATOM 802 N N . GLU A 1 114 ? -6.430 -10.191 45.249 1.00 77.94 114 GLU A N 1
ATOM 803 C CA . GLU A 1 114 ? -6.080 -11.573 44.917 1.00 77.94 114 GLU A CA 1
ATOM 804 C C . GLU A 1 114 ? -5.009 -12.110 45.880 1.00 77.94 114 GLU A C 1
ATOM 806 O O . GLU A 1 114 ? -4.021 -11.439 46.192 1.00 77.94 114 GLU A O 1
ATOM 811 N N . VAL A 1 115 ? -5.190 -13.342 46.354 1.00 70.19 115 VAL A N 1
ATOM 812 C CA . VAL A 1 115 ? -4.243 -14.001 47.258 1.00 70.19 115 VAL A CA 1
ATOM 813 C C . VAL A 1 115 ? -3.080 -14.590 46.458 1.00 70.19 115 VAL A C 1
ATOM 815 O O . VAL A 1 115 ? -3.190 -15.657 45.855 1.00 70.19 115 VAL A O 1
ATOM 818 N N . ALA A 1 116 ? -1.937 -13.903 46.474 1.00 56.84 116 ALA A N 1
ATOM 819 C CA . ALA A 1 116 ? -0.736 -14.327 45.758 1.00 56.84 116 ALA A CA 1
ATOM 820 C C . ALA A 1 116 ? -0.318 -15.775 46.106 1.00 56.84 116 ALA A C 1
ATOM 822 O O . ALA A 1 116 ? -0.176 -16.152 47.272 1.00 56.84 116 ALA A O 1
ATOM 823 N N . GLY A 1 117 ? -0.111 -16.593 45.070 1.00 54.59 117 GLY A N 1
ATOM 824 C CA . GLY A 1 117 ? 0.245 -18.011 45.199 1.00 54.59 117 GLY A CA 1
ATOM 825 C C . GLY A 1 117 ? -0.932 -18.969 45.435 1.00 54.59 117 GLY A C 1
ATOM 826 O O . GLY A 1 117 ? -0.714 -20.178 45.453 1.00 54.59 117 GLY A O 1
ATOM 827 N N . ALA A 1 118 ? -2.171 -18.481 45.563 1.00 54.88 118 ALA A N 1
ATOM 828 C CA . ALA A 1 118 ? -3.374 -19.316 45.623 1.00 54.88 118 ALA A CA 1
ATOM 829 C C . ALA A 1 118 ? -3.843 -19.750 44.217 1.00 54.88 118 ALA A C 1
ATOM 831 O O . ALA A 1 118 ? -4.947 -19.410 43.793 1.00 54.88 118 ALA A O 1
ATOM 832 N N . GLN A 1 119 ? -3.002 -20.487 43.481 1.00 52.84 119 GLN A N 1
ATOM 833 C CA . GLN A 1 119 ? -3.403 -21.085 42.203 1.00 52.84 119 GLN A CA 1
ATOM 834 C C . GLN A 1 119 ? -4.378 -22.239 42.439 1.00 52.84 119 GLN A C 1
ATOM 836 O O . GLN A 1 119 ? -3.970 -23.347 42.777 1.00 52.84 119 GLN A O 1
ATOM 841 N N . VAL A 1 120 ? -5.666 -21.983 42.218 1.00 54.44 120 VAL A N 1
ATOM 842 C CA . VAL A 1 120 ? -6.691 -23.022 42.237 1.00 54.44 120 VAL A CA 1
ATOM 843 C C . VAL A 1 120 ? -6.776 -23.666 40.852 1.00 54.44 120 VAL A C 1
ATOM 845 O O . VAL A 1 120 ? -7.201 -23.030 39.886 1.00 54.44 120 VAL A O 1
ATOM 848 N N . SER A 1 121 ? -6.400 -24.941 40.762 1.00 50.94 121 SER A N 1
ATOM 849 C CA . SER A 1 121 ? -6.553 -25.772 39.566 1.00 50.94 121 SER A CA 1
ATOM 850 C C . SER A 1 121 ? -7.671 -26.798 39.761 1.00 50.94 121 SER A C 1
ATOM 852 O O . SER A 1 121 ? -7.520 -27.780 40.482 1.00 50.94 121 SER A O 1
ATOM 854 N N . ALA A 1 122 ? -8.803 -26.597 39.084 1.00 54.19 122 ALA A N 1
ATOM 855 C CA . ALA A 1 122 ? -9.904 -27.551 39.125 1.00 54.19 122 ALA A CA 1
ATOM 856 C C . ALA A 1 122 ? -9.808 -28.547 37.958 1.00 54.19 122 ALA A C 1
ATOM 858 O O . ALA A 1 122 ? -9.869 -28.165 36.787 1.00 54.19 122 ALA A O 1
ATOM 859 N N . THR A 1 123 ? -9.704 -29.837 38.285 1.00 48.47 123 THR A N 1
ATOM 860 C CA . THR A 1 123 ? -9.894 -30.939 37.328 1.00 48.47 123 THR A CA 1
ATOM 861 C C . THR A 1 123 ? -11.273 -31.541 37.566 1.00 48.47 123 THR A C 1
ATOM 863 O O . THR A 1 123 ? -11.554 -31.990 38.676 1.00 48.47 123 THR A O 1
ATOM 866 N N . ALA A 1 124 ? -12.137 -31.541 36.550 1.00 52.34 124 ALA A N 1
ATOM 867 C CA . ALA A 1 124 ? -13.465 -32.132 36.666 1.00 52.34 124 ALA A CA 1
ATOM 868 C C . ALA A 1 124 ? -13.395 -33.663 36.572 1.00 52.34 124 ALA A C 1
ATOM 870 O O . ALA A 1 124 ? -12.896 -34.220 35.592 1.00 52.34 124 ALA A O 1
ATOM 871 N N . GLY A 1 125 ? -13.937 -34.347 37.578 1.00 49.53 125 GLY A N 1
ATOM 872 C CA . GLY A 1 125 ? -14.310 -35.750 37.473 1.00 49.53 125 GLY A CA 1
ATOM 873 C C . GLY A 1 125 ? -15.462 -35.949 36.484 1.00 49.53 125 GLY A C 1
ATOM 874 O O . GLY A 1 125 ? -16.194 -35.016 36.146 1.00 49.53 125 GLY A O 1
ATOM 875 N N . ALA A 1 126 ? -15.675 -37.195 36.054 1.00 48.34 126 ALA A N 1
ATOM 876 C CA . ALA A 1 126 ? -16.787 -37.565 35.169 1.00 48.34 126 ALA A CA 1
ATOM 877 C C . ALA A 1 126 ? -18.188 -37.353 35.796 1.00 48.34 126 ALA A C 1
ATOM 879 O O . ALA A 1 126 ? -19.198 -37.534 35.123 1.00 48.34 126 ALA A O 1
ATOM 880 N N . ASP A 1 127 ? -18.246 -36.973 37.074 1.00 53.91 127 ASP A N 1
ATOM 881 C CA . ASP A 1 127 ? -19.436 -36.635 37.854 1.00 53.91 127 ASP A CA 1
ATOM 882 C C . ASP A 1 127 ? -19.599 -35.119 38.106 1.00 53.91 127 ASP A C 1
ATOM 884 O O . ASP A 1 127 ? -20.416 -34.723 38.940 1.00 53.91 127 ASP A O 1
ATOM 888 N N . GLY A 1 128 ? -18.802 -34.277 37.433 1.00 53.28 128 GLY A N 1
ATOM 889 C CA . GLY A 1 128 ? -18.867 -32.816 37.535 1.00 53.28 128 GLY A CA 1
ATOM 890 C C . GLY A 1 128 ? -18.256 -32.224 38.809 1.00 53.28 128 GLY A C 1
ATOM 891 O O . GLY A 1 128 ? -18.447 -31.040 39.073 1.00 53.28 128 GLY A O 1
ATOM 892 N N . LYS A 1 129 ? -17.526 -32.997 39.624 1.00 55.97 129 LYS A N 1
ATOM 893 C CA . LYS A 1 129 ? -16.880 -32.482 40.847 1.00 55.97 129 LYS A CA 1
ATOM 894 C C . LYS A 1 129 ? -15.394 -32.211 40.640 1.00 55.97 129 LYS A C 1
ATOM 896 O O . LYS A 1 129 ? -14.731 -32.913 39.884 1.00 55.97 129 LYS A O 1
ATOM 901 N N . GLY A 1 130 ? -14.864 -31.223 41.354 1.00 59.38 130 GLY A N 1
ATOM 902 C CA . GLY A 1 130 ? -13.432 -30.945 41.443 1.00 59.38 130 GLY A CA 1
ATOM 903 C C . GLY A 1 130 ? -13.040 -30.430 42.827 1.00 59.38 130 GLY A C 1
ATOM 904 O O . GLY A 1 130 ? -13.897 -30.139 43.665 1.00 59.38 130 GLY A O 1
ATOM 905 N N . THR A 1 131 ? -11.740 -30.305 43.072 1.00 58.84 131 THR A N 1
ATOM 906 C CA . THR A 1 131 ? -11.184 -29.676 44.278 1.00 58.84 131 THR A CA 1
ATOM 907 C C . THR A 1 131 ? -10.412 -28.416 43.921 1.00 58.84 131 THR A C 1
ATOM 909 O O . THR A 1 131 ? -9.880 -28.282 42.821 1.00 58.84 131 THR A O 1
ATOM 912 N N . ALA A 1 132 ? -10.378 -27.482 44.863 1.00 59.69 132 ALA A N 1
ATOM 913 C CA . ALA A 1 132 ? -9.655 -26.230 44.782 1.00 59.69 132 ALA A CA 1
ATOM 914 C C . ALA A 1 132 ? -8.671 -26.150 45.949 1.00 59.69 132 ALA A C 1
ATOM 916 O O . ALA A 1 132 ? -9.081 -25.881 47.076 1.00 59.69 132 ALA A O 1
ATOM 917 N N . ASP A 1 133 ? -7.395 -26.422 45.679 1.00 61.31 133 ASP A N 1
ATOM 918 C CA . ASP A 1 133 ? -6.349 -26.530 46.696 1.00 61.31 133 ASP A CA 1
ATOM 919 C C . ASP A 1 133 ? -5.623 -25.195 46.910 1.00 61.31 133 ASP A C 1
ATOM 921 O O . ASP A 1 133 ? -5.004 -24.663 45.990 1.00 61.31 133 ASP A O 1
ATOM 925 N N . VAL A 1 134 ? -5.658 -24.658 48.136 1.00 60.84 134 VAL A N 1
ATOM 926 C CA . VAL A 1 134 ? -4.924 -23.428 48.493 1.00 60.84 134 VAL A CA 1
ATOM 927 C C . VAL A 1 134 ? -3.829 -23.713 49.537 1.00 60.84 134 VAL A C 1
ATOM 929 O O . VAL A 1 134 ? -4.113 -24.337 50.566 1.00 60.84 134 VAL A O 1
ATOM 932 N N . PRO A 1 135 ? -2.575 -23.253 49.332 1.00 57.56 135 PRO A N 1
ATOM 933 C CA . PRO A 1 135 ? -1.497 -23.429 50.306 1.00 57.56 135 PRO A CA 1
ATOM 934 C C . PRO A 1 135 ? -1.788 -22.740 51.646 1.00 57.56 135 PRO A C 1
ATOM 936 O O . PRO A 1 135 ? -2.059 -21.539 51.697 1.00 57.56 135 PRO A O 1
ATOM 939 N N . ALA A 1 136 ? -1.631 -23.475 52.753 1.00 55.41 136 ALA A N 1
ATOM 940 C CA . ALA A 1 136 ? -1.968 -22.999 54.104 1.00 55.41 136 ALA A CA 1
ATOM 941 C C . ALA A 1 136 ? -1.253 -21.699 54.530 1.00 55.41 136 ALA A C 1
ATOM 943 O O . ALA A 1 136 ? -1.738 -20.967 55.386 1.00 55.41 136 ALA A O 1
ATOM 944 N N . LYS A 1 137 ? -0.084 -21.408 53.942 1.00 54.56 137 LYS A N 1
ATOM 945 C CA . LYS A 1 137 ? 0.753 -20.243 54.277 1.00 54.56 137 LYS A CA 1
ATOM 946 C C . LYS A 1 137 ? 0.353 -18.945 53.561 1.00 54.56 137 LYS A C 1
ATOM 948 O O . LYS A 1 137 ? 0.939 -17.913 53.866 1.00 54.56 137 LYS A O 1
ATOM 953 N N . SER A 1 138 ? -0.599 -18.988 52.626 1.00 57.31 138 SER A N 1
ATOM 954 C CA . SER A 1 138 ? -0.991 -17.821 51.818 1.00 57.31 138 SER A CA 1
ATOM 955 C C . SER A 1 138 ? -2.247 -17.099 52.323 1.00 57.31 138 SER A C 1
ATOM 957 O O . SER A 1 138 ? -2.547 -16.010 51.839 1.00 57.31 138 SER A O 1
ATOM 959 N N . VAL A 1 139 ? -3.004 -17.680 53.263 1.00 64.31 139 VAL A N 1
ATOM 960 C CA . VAL A 1 139 ? -4.359 -17.215 53.614 1.00 64.31 139 VAL A CA 1
ATOM 961 C C . VAL A 1 139 ? -4.433 -16.786 55.081 1.00 64.31 139 VAL A C 1
ATOM 963 O O . VAL A 1 139 ? -4.194 -17.582 55.986 1.00 64.31 139 VAL A O 1
ATOM 966 N N . GLU A 1 140 ? -4.781 -15.522 55.314 1.00 70.00 140 GLU A N 1
ATOM 967 C CA . GLU A 1 140 ? -5.013 -14.963 56.651 1.00 70.00 140 GLU A CA 1
ATOM 968 C C . GLU A 1 140 ? -6.443 -15.262 57.144 1.00 70.00 140 GLU A C 1
ATOM 970 O O . GLU A 1 140 ? -7.298 -15.740 56.397 1.00 70.00 140 GLU A O 1
ATOM 975 N N . ALA A 1 141 ? -6.738 -14.966 58.413 1.00 71.81 141 ALA A N 1
ATOM 976 C CA . ALA A 1 141 ? -8.111 -15.033 58.909 1.00 71.81 141 ALA A CA 1
ATOM 977 C C . ALA A 1 141 ? -8.958 -13.910 58.279 1.00 71.81 141 ALA A C 1
ATOM 979 O O . ALA A 1 141 ? -8.610 -12.733 58.370 1.00 71.81 141 ALA A O 1
ATOM 980 N N . GLY A 1 142 ? -10.077 -14.260 57.643 1.00 74.38 142 GLY A N 1
ATOM 981 C CA . GLY A 1 142 ? -10.857 -13.316 56.843 1.00 74.38 142 GLY A CA 1
ATOM 982 C C . GLY A 1 142 ? -11.999 -13.963 56.061 1.00 74.38 142 GLY A C 1
ATOM 983 O O . GLY A 1 142 ? -12.282 -15.153 56.206 1.00 74.38 142 GLY A O 1
ATOM 984 N N . LYS A 1 143 ? -12.672 -13.165 55.223 1.00 77.88 143 LYS A N 1
ATOM 985 C CA . LYS A 1 143 ? -13.705 -13.647 54.293 1.00 77.88 143 LYS A CA 1
ATOM 986 C C . LYS A 1 143 ? -13.190 -13.625 52.861 1.00 77.88 143 LYS A C 1
ATOM 988 O O . LYS A 1 143 ? -12.661 -12.608 52.416 1.00 77.88 143 LYS A O 1
ATOM 993 N N . TYR A 1 144 ? -13.405 -14.721 52.143 1.00 77.75 144 TYR A N 1
ATOM 994 C CA . TYR A 1 144 ? -12.869 -14.953 50.803 1.00 77.75 144 TYR A CA 1
ATOM 995 C C . TYR A 1 144 ? -13.948 -15.447 49.835 1.00 77.75 144 TYR A C 1
ATOM 997 O O . TYR A 1 144 ? -14.956 -16.015 50.255 1.00 77.75 144 TYR A O 1
ATOM 1005 N N . LYS A 1 145 ? -13.719 -15.256 48.537 1.00 78.94 145 LYS A N 1
ATOM 1006 C CA . LYS A 1 145 ? -14.470 -15.865 47.431 1.00 78.94 145 LYS A CA 1
ATOM 1007 C C . LYS A 1 145 ? -13.506 -16.571 46.485 1.00 78.94 145 LYS A C 1
ATOM 1009 O O . LYS A 1 145 ? -12.375 -16.117 46.319 1.00 78.94 145 LYS A O 1
ATOM 1014 N N . ILE A 1 146 ? -13.980 -17.629 45.839 1.00 72.31 146 ILE A N 1
ATOM 1015 C CA . ILE A 1 146 ? -13.373 -18.159 44.618 1.00 72.31 146 ILE A CA 1
ATOM 1016 C C . ILE A 1 146 ? -13.998 -17.413 43.434 1.00 72.31 146 ILE A C 1
ATOM 1018 O O . ILE A 1 146 ? -15.212 -17.191 43.414 1.00 72.31 146 ILE A O 1
ATOM 1022 N N . VAL A 1 147 ? -13.166 -17.012 42.478 1.00 70.69 147 VAL A N 1
ATOM 1023 C CA . VAL A 1 147 ? -13.540 -16.276 41.262 1.00 70.69 147 VAL A CA 1
ATOM 1024 C C . VAL A 1 147 ? -12.838 -16.926 40.065 1.00 70.69 147 VAL A C 1
ATOM 1026 O O . VAL A 1 147 ? -11.753 -17.483 40.227 1.00 70.69 147 VAL A O 1
ATOM 1029 N N . ASP A 1 148 ? -13.434 -16.908 38.877 1.00 69.88 148 ASP A N 1
ATOM 1030 C CA . ASP A 1 148 ? -12.778 -17.356 37.643 1.00 69.88 148 ASP A CA 1
ATOM 1031 C C . ASP A 1 148 ? -11.719 -16.357 37.135 1.00 69.88 148 ASP A C 1
ATOM 1033 O O . ASP A 1 148 ? -11.675 -15.203 37.561 1.00 69.88 148 ASP A O 1
ATOM 1037 N N . GLU A 1 149 ? -10.833 -16.791 36.229 1.00 59.94 149 GLU A N 1
ATOM 1038 C CA . GLU A 1 149 ? -9.738 -15.940 35.719 1.00 59.94 149 GLU A CA 1
ATOM 1039 C C . GLU A 1 149 ? -10.245 -14.666 35.003 1.00 59.94 149 GLU A C 1
ATOM 1041 O O . GLU A 1 149 ? -9.527 -13.669 34.997 1.00 59.94 149 GLU A O 1
ATOM 1046 N N . GLY A 1 150 ? -11.487 -14.673 34.488 1.00 52.66 150 GLY A N 1
ATOM 1047 C CA . GLY A 1 150 ? -12.167 -13.525 33.866 1.00 52.66 150 GLY A CA 1
ATOM 1048 C C . GLY A 1 150 ? -13.164 -12.763 34.758 1.00 52.66 150 GLY A C 1
ATOM 1049 O O . GLY A 1 150 ? -13.841 -11.865 34.270 1.00 52.66 150 GLY A O 1
ATOM 1050 N N . GLY A 1 151 ? -13.303 -13.100 36.046 1.00 56.91 151 GLY A N 1
ATOM 1051 C CA . GLY A 1 151 ? -14.124 -12.334 36.999 1.00 56.91 151 GLY A CA 1
ATOM 1052 C C . GLY A 1 151 ? -15.653 -12.482 36.896 1.00 56.91 151 GLY A C 1
ATOM 1053 O O . GLY A 1 151 ? -16.368 -11.947 37.751 1.00 56.91 151 GLY A O 1
ATOM 1054 N N . LEU A 1 152 ? -16.162 -13.196 35.887 1.00 47.75 152 LEU A N 1
ATOM 1055 C CA . LEU A 1 152 ? -17.583 -13.275 35.531 1.00 47.75 152 LEU A CA 1
ATOM 1056 C C . LEU A 1 152 ? -18.429 -14.094 36.519 1.00 47.75 152 LEU A C 1
ATOM 1058 O O . LEU A 1 152 ? -19.646 -13.903 36.590 1.00 47.75 152 LEU A O 1
ATOM 1062 N N . LYS A 1 153 ? -17.825 -15.021 37.273 1.00 58.84 153 LYS A N 1
ATOM 1063 C CA . LYS A 1 153 ? -18.526 -15.929 38.192 1.00 58.84 153 LYS A CA 1
ATOM 1064 C C . LYS A 1 153 ? -17.820 -16.030 39.541 1.00 58.84 153 LYS A C 1
ATOM 1066 O O . LYS A 1 153 ? -16.617 -16.244 39.641 1.00 58.84 153 LYS A O 1
ATOM 1071 N N . GLN A 1 154 ? -18.604 -15.902 40.611 1.00 66.44 154 GLN A N 1
ATOM 1072 C CA . GLN A 1 154 ? -18.103 -15.823 41.984 1.00 66.44 154 GLN A CA 1
ATOM 1073 C C . GLN A 1 154 ? -18.814 -16.814 42.903 1.00 66.44 154 GLN A C 1
ATOM 1075 O O . GLN A 1 154 ? -20.034 -16.963 42.842 1.00 66.44 154 GLN A O 1
ATOM 1080 N N . SER A 1 155 ? -18.062 -17.428 43.813 1.00 68.62 155 SER A N 1
ATOM 1081 C CA . SER A 1 155 ? -18.617 -18.301 44.845 1.00 68.62 155 SER A CA 1
ATOM 1082 C C . SER A 1 155 ? -19.373 -17.532 45.939 1.00 68.62 155 SER A C 1
ATOM 1084 O O . SER A 1 155 ? -19.228 -16.317 46.125 1.00 68.62 155 SER A O 1
ATOM 1086 N N . GLY A 1 156 ? -20.103 -18.278 46.775 1.00 67.31 156 GLY A N 1
ATOM 1087 C CA . GLY A 1 156 ? -20.466 -17.811 48.116 1.00 67.31 156 GLY A CA 1
ATOM 1088 C C . GLY A 1 156 ? -19.222 -17.496 48.964 1.00 67.31 156 GLY A C 1
ATOM 1089 O O . GLY A 1 156 ? -18.137 -18.021 48.708 1.00 67.31 156 GLY A O 1
ATOM 1090 N N . ALA A 1 157 ? -19.369 -16.633 49.973 1.00 70.06 157 ALA A N 1
ATOM 1091 C CA . ALA A 1 157 ? -18.250 -16.220 50.820 1.00 70.06 157 ALA A CA 1
ATOM 1092 C C . ALA A 1 157 ? -17.856 -17.307 51.841 1.00 70.06 157 ALA A C 1
ATOM 1094 O O . ALA A 1 157 ? -18.672 -17.720 52.666 1.00 70.06 157 ALA A O 1
ATOM 1095 N N . ILE A 1 158 ? -16.587 -17.710 51.814 1.00 69.56 158 ILE A N 1
ATOM 1096 C CA . ILE A 1 158 ? -15.934 -18.617 52.768 1.00 69.56 158 ILE A CA 1
ATOM 1097 C C . ILE A 1 158 ? -15.401 -17.786 53.940 1.00 69.56 158 ILE A C 1
ATOM 1099 O O . ILE A 1 158 ? -14.932 -16.666 53.730 1.00 69.56 158 ILE A O 1
ATOM 1103 N N . THR A 1 159 ? -15.430 -18.320 55.166 1.00 71.00 159 THR A N 1
ATOM 1104 C CA . THR A 1 159 ? -14.758 -17.693 56.320 1.00 71.00 159 THR A CA 1
ATOM 1105 C C . THR A 1 159 ? -13.574 -18.542 56.778 1.00 71.00 159 THR A C 1
ATOM 1107 O O . THR A 1 159 ? -13.741 -19.705 57.140 1.00 71.00 159 THR A O 1
ATOM 1110 N N . VAL A 1 160 ? -12.379 -17.954 56.777 1.00 69.75 160 VAL A N 1
ATOM 1111 C CA . VAL A 1 160 ? -11.151 -18.570 57.295 1.00 69.75 160 VAL A CA 1
ATOM 1112 C C . VAL A 1 160 ? -10.907 -18.054 58.708 1.00 69.75 160 VAL A C 1
ATOM 1114 O O . VAL A 1 160 ? -10.905 -16.842 58.937 1.00 69.75 160 VAL A O 1
ATOM 1117 N N . THR A 1 161 ? -10.717 -18.964 59.660 1.00 60.38 161 THR A N 1
ATOM 1118 C CA . THR A 1 161 ? -10.494 -18.650 61.076 1.00 60.38 161 THR A CA 1
ATOM 1119 C C . THR A 1 161 ? -9.074 -19.004 61.507 1.00 60.38 161 THR A C 1
ATOM 1121 O O . THR A 1 161 ? -8.495 -20.006 61.079 1.00 60.38 161 THR A O 1
ATOM 1124 N N . ALA A 1 162 ? -8.500 -18.169 62.377 1.00 52.12 162 ALA A N 1
ATOM 1125 C CA . ALA A 1 162 ? -7.206 -18.449 62.988 1.00 52.12 162 ALA A CA 1
ATOM 1126 C C . ALA A 1 162 ? -7.290 -19.691 63.907 1.00 52.12 162 ALA A C 1
ATOM 1128 O O . ALA A 1 162 ? -8.348 -19.934 64.499 1.00 52.12 162 ALA A O 1
ATOM 1129 N N . PRO A 1 163 ? -6.202 -20.467 64.076 1.00 49.91 163 PRO A N 1
ATOM 1130 C CA . PRO A 1 163 ? -6.183 -21.598 64.996 1.00 49.91 163 PRO A CA 1
ATOM 1131 C C . PRO A 1 163 ? -6.316 -21.133 66.451 1.00 49.91 163 PRO A C 1
ATOM 1133 O O . PRO A 1 163 ? -5.744 -20.114 66.840 1.00 49.91 163 PRO A O 1
ATOM 1136 N N . ALA A 1 164 ? -7.029 -21.903 67.275 1.00 43.41 164 ALA A N 1
ATOM 1137 C CA . ALA A 1 164 ? -7.067 -21.664 68.714 1.00 43.41 164 ALA A CA 1
ATOM 1138 C C . ALA A 1 164 ? -5.684 -21.931 69.340 1.00 43.41 164 ALA A C 1
ATOM 1140 O O . ALA A 1 164 ? -5.044 -22.941 69.039 1.00 43.41 164 ALA A O 1
ATOM 1141 N N . ALA A 1 165 ? -5.228 -21.032 70.214 1.00 37.03 165 ALA A N 1
ATOM 1142 C CA . ALA A 1 165 ? -3.951 -21.183 70.906 1.00 37.03 165 ALA A CA 1
ATOM 1143 C C . ALA A 1 165 ? -4.006 -22.328 71.946 1.00 37.03 165 ALA A C 1
ATOM 1145 O O . ALA A 1 165 ? -5.013 -22.448 72.651 1.00 37.03 165 ALA A O 1
ATOM 1146 N N . PRO A 1 166 ? -2.944 -23.147 72.091 1.00 35.34 166 PRO A N 1
ATOM 1147 C CA . PRO A 1 166 ? -2.836 -24.120 73.179 1.00 35.34 166 PRO A CA 1
ATOM 1148 C C . PRO A 1 166 ? -2.834 -23.456 74.566 1.00 35.34 166 PRO A C 1
ATOM 1150 O O . PRO A 1 166 ? -2.357 -22.333 74.728 1.00 35.34 166 PRO A O 1
ATOM 1153 N N . GLY A 1 167 ? -3.355 -24.168 75.571 1.00 31.42 167 GLY A N 1
ATOM 1154 C CA . GLY A 1 167 ? -3.436 -23.693 76.958 1.00 31.42 167 GLY A CA 1
ATOM 1155 C C . GLY A 1 167 ? -2.083 -23.599 77.680 1.00 31.42 167 GLY A C 1
ATOM 1156 O O . GLY A 1 167 ? -1.092 -24.195 77.263 1.00 31.42 167 GLY A O 1
ATOM 1157 N N . THR A 1 168 ? -2.056 -22.844 78.780 1.00 29.28 168 THR A N 1
ATOM 1158 C CA . THR A 1 168 ? -0.838 -22.460 79.514 1.00 29.28 168 THR A CA 1
ATOM 1159 C C . THR A 1 168 ? -0.570 -23.275 80.783 1.00 29.28 168 THR A C 1
ATOM 1161 O O . THR A 1 168 ? -1.358 -23.209 81.723 1.00 29.28 168 THR A O 1
ATOM 1164 N N . GLU A 1 169 ? 0.622 -23.865 80.872 1.00 26.73 169 GLU A N 1
ATOM 1165 C CA . GLU A 1 169 ? 1.365 -24.194 82.103 1.00 26.73 169 GLU A CA 1
ATOM 1166 C C . GLU A 1 169 ? 2.870 -24.015 81.795 1.00 26.73 169 GLU A C 1
ATOM 1168 O O . GLU A 1 169 ? 3.290 -24.305 80.678 1.00 26.73 169 GLU A O 1
ATOM 1173 N N . ALA A 1 170 ? 3.757 -23.530 82.670 1.00 24.58 170 ALA A N 1
ATOM 1174 C CA . ALA A 1 170 ? 3.601 -22.813 83.941 1.00 24.58 170 ALA A CA 1
ATOM 1175 C C . ALA A 1 170 ? 4.808 -21.851 84.134 1.00 24.58 170 ALA A C 1
ATOM 1177 O O . ALA A 1 170 ? 5.782 -21.913 83.386 1.00 24.58 170 ALA A O 1
ATOM 1178 N N . SER A 1 171 ? 4.754 -20.942 85.118 1.00 25.05 171 SER A N 1
ATOM 1179 C CA . SER A 1 171 ? 5.826 -19.962 85.412 1.00 25.05 171 SER A CA 1
ATOM 1180 C C . SER A 1 171 ? 6.798 -20.475 86.501 1.00 25.05 171 SER A C 1
ATOM 1182 O O . SER A 1 171 ? 6.442 -21.410 87.220 1.00 25.05 171 SER A O 1
ATOM 1184 N N . PRO A 1 172 ? 8.011 -19.896 86.650 1.00 30.92 172 PRO A N 1
ATOM 1185 C CA . PRO A 1 172 ? 8.146 -18.696 87.490 1.00 30.92 172 PRO A CA 1
ATOM 1186 C C . PRO A 1 172 ? 9.046 -17.570 86.927 1.00 30.92 172 PRO A C 1
ATOM 1188 O O . PRO A 1 172 ? 9.849 -17.755 86.016 1.00 30.92 172 PRO A O 1
ATOM 1191 N N . ALA A 1 173 ? 8.886 -16.384 87.520 1.00 24.98 173 ALA A N 1
ATOM 1192 C CA . ALA A 1 173 ? 9.613 -15.126 87.275 1.00 24.98 173 ALA A CA 1
ATOM 1193 C C . ALA A 1 173 ? 10.831 -14.992 88.252 1.00 24.98 173 ALA A C 1
ATOM 1195 O O . ALA A 1 173 ? 11.189 -16.013 88.846 1.00 24.98 173 ALA A O 1
ATOM 1196 N N . PRO A 1 174 ? 11.448 -13.811 88.543 1.00 43.62 174 PRO A N 1
ATOM 1197 C CA . PRO A 1 174 ? 11.286 -12.458 87.974 1.00 43.62 174 PRO A CA 1
ATOM 1198 C C . PRO A 1 174 ? 12.602 -11.658 87.741 1.00 43.62 174 PRO A C 1
ATOM 1200 O O . PRO A 1 174 ? 13.682 -12.056 88.168 1.00 43.62 174 PRO A O 1
ATOM 1203 N N . SER A 1 175 ? 12.502 -10.442 87.180 1.00 24.47 175 SER A N 1
ATOM 1204 C CA . SER A 1 175 ? 12.973 -9.204 87.855 1.00 24.47 175 SER A CA 1
ATOM 1205 C C . SER A 1 175 ? 12.710 -7.915 87.045 1.00 24.47 175 SER A C 1
ATOM 1207 O O . SER A 1 175 ? 12.828 -7.907 85.829 1.00 24.47 175 SER A O 1
ATOM 1209 N N . ASN A 1 176 ? 12.313 -6.860 87.773 1.00 28.58 176 ASN A N 1
ATOM 1210 C CA . ASN A 1 176 ? 12.713 -5.435 87.723 1.00 28.58 176 ASN A CA 1
ATOM 1211 C C . ASN A 1 176 ? 13.044 -4.751 86.363 1.00 28.58 176 ASN A C 1
ATOM 1213 O O . ASN A 1 176 ? 13.784 -5.283 85.552 1.00 28.58 176 ASN A O 1
ATOM 1217 N N . SER A 1 177 ? 12.650 -3.494 86.098 1.00 28.27 177 SER A N 1
ATOM 1218 C CA . SER A 1 177 ? 11.976 -2.490 86.951 1.00 28.27 177 SER A CA 1
ATOM 1219 C C . SER A 1 177 ? 11.386 -1.318 86.139 1.00 28.27 177 SER A C 1
ATOM 1221 O O . SER A 1 177 ? 11.896 -0.961 85.083 1.00 28.27 177 SER A O 1
ATOM 1223 N N . ALA A 1 178 ? 10.341 -0.687 86.687 1.00 24.58 178 ALA A N 1
ATOM 1224 C CA . ALA A 1 178 ? 9.814 0.639 86.311 1.00 24.58 178 ALA A CA 1
ATOM 1225 C C . ALA A 1 178 ? 10.699 1.775 86.930 1.00 24.58 178 ALA A C 1
ATOM 1227 O O . ALA A 1 178 ? 11.588 1.410 87.706 1.00 24.58 178 ALA A O 1
ATOM 1228 N N . PRO A 1 179 ? 10.485 3.105 86.707 1.00 36.03 179 PRO A N 1
ATOM 1229 C CA . PRO A 1 179 ? 9.258 3.757 86.206 1.00 36.03 179 PRO A CA 1
ATOM 1230 C C . PRO A 1 179 ? 9.408 5.012 85.294 1.00 36.03 179 PRO A C 1
ATOM 1232 O O . PRO A 1 179 ? 10.502 5.520 85.091 1.00 36.03 179 PRO A O 1
ATOM 1235 N N . ALA A 1 180 ? 8.244 5.575 84.905 1.00 25.55 180 ALA A N 1
ATOM 1236 C CA . ALA A 1 180 ? 7.993 7.005 84.599 1.00 25.55 180 ALA A CA 1
ATOM 1237 C C . ALA A 1 180 ? 8.618 7.594 83.295 1.00 25.55 180 ALA A C 1
ATOM 1239 O O . ALA A 1 180 ? 9.685 7.181 82.870 1.00 25.55 180 ALA A O 1
ATOM 1240 N N . THR A 1 181 ? 8.026 8.565 82.575 1.00 25.73 181 THR A N 1
ATOM 1241 C CA . THR A 1 181 ? 6.703 9.240 82.664 1.00 25.73 181 THR A CA 1
ATOM 1242 C C . THR A 1 181 ? 6.333 9.904 81.319 1.00 25.73 181 THR A C 1
ATOM 1244 O O . THR A 1 181 ? 7.216 10.164 80.514 1.00 25.73 181 THR A O 1
ATOM 1247 N N . ALA A 1 182 ? 5.057 10.298 81.179 1.00 27.00 182 ALA A N 1
ATOM 1248 C CA . ALA A 1 182 ? 4.525 11.337 80.274 1.00 27.00 182 ALA A CA 1
ATOM 1249 C C . ALA A 1 182 ? 4.516 11.102 78.741 1.00 27.00 182 ALA A C 1
ATOM 1251 O O . ALA A 1 182 ? 5.538 10.960 78.082 1.00 27.00 182 ALA A O 1
ATOM 1252 N N . ALA A 1 183 ? 3.313 11.220 78.167 1.00 29.42 183 ALA A N 1
ATOM 1253 C CA . ALA A 1 183 ? 3.075 11.718 76.804 1.00 29.42 183 ALA A CA 1
ATOM 1254 C C . ALA A 1 183 ? 2.816 13.251 76.884 1.00 29.42 183 ALA A C 1
ATOM 1256 O O . ALA A 1 183 ? 2.533 13.719 77.995 1.00 29.42 183 ALA A O 1
ATOM 1257 N N . PRO A 1 184 ? 2.878 14.052 75.789 1.00 39.41 184 PRO A N 1
ATOM 1258 C CA . PRO A 1 184 ? 1.860 13.977 74.725 1.00 39.41 184 PRO A CA 1
ATOM 1259 C C . PRO A 1 184 ? 2.327 14.366 73.288 1.00 39.41 184 PRO A C 1
ATOM 1261 O O . PRO A 1 184 ? 3.503 14.579 73.020 1.00 39.41 184 PRO A O 1
ATOM 1264 N N . SER A 1 185 ? 1.334 14.519 72.395 1.00 26.45 185 SER A N 1
ATOM 1265 C CA . SER A 1 185 ? 1.312 15.282 71.122 1.00 26.45 185 SER A CA 1
ATOM 1266 C C . SER A 1 185 ? 2.076 14.774 69.880 1.00 26.45 185 SER A C 1
ATOM 1268 O O . SER A 1 185 ? 3.251 15.049 69.689 1.00 26.45 185 SER A O 1
ATOM 1270 N N . THR A 1 186 ? 1.318 14.104 69.000 1.00 36.28 186 THR A N 1
ATOM 1271 C CA . THR A 1 186 ? 0.968 14.494 67.605 1.00 36.28 186 THR A CA 1
ATOM 1272 C C . THR A 1 186 ? 1.973 15.140 66.627 1.00 36.28 186 THR A C 1
ATOM 1274 O O . THR A 1 186 ? 2.765 16.010 66.964 1.00 36.28 186 THR A O 1
ATOM 1277 N N . THR A 1 187 ? 1.699 14.864 65.339 1.00 33.38 187 THR A N 1
ATOM 1278 C CA . THR A 1 187 ? 2.125 15.554 64.093 1.00 33.38 187 THR A CA 1
ATOM 1279 C C . THR A 1 187 ? 3.577 15.407 63.617 1.00 33.38 187 THR A C 1
ATOM 1281 O O . THR A 1 187 ? 4.493 16.036 64.129 1.00 33.38 187 THR A O 1
ATOM 1284 N N . ALA A 1 188 ? 3.726 14.685 62.499 1.00 29.89 188 ALA A N 1
ATOM 1285 C CA . ALA A 1 188 ? 4.822 14.802 61.533 1.00 29.89 188 ALA A CA 1
ATOM 1286 C C . ALA A 1 188 ? 4.226 15.069 60.123 1.00 29.89 188 ALA A C 1
ATOM 1288 O O . ALA A 1 188 ? 3.054 14.735 59.909 1.00 29.89 188 ALA A O 1
ATOM 1289 N N . PRO A 1 189 ? 4.948 15.704 59.175 1.00 35.84 189 PRO A N 1
ATOM 1290 C CA . PRO A 1 189 ? 4.323 16.320 57.996 1.00 35.84 189 PRO A CA 1
ATOM 1291 C C . PRO A 1 189 ? 3.986 15.348 56.854 1.00 35.84 189 PRO A C 1
ATOM 1293 O O . PRO A 1 189 ? 4.663 14.350 56.628 1.00 35.84 189 PRO A O 1
ATOM 1296 N N . ALA A 1 190 ? 2.995 15.709 56.032 1.00 43.16 190 ALA A N 1
ATOM 1297 C CA . ALA A 1 190 ? 2.586 14.927 54.856 1.00 43.16 190 ALA A CA 1
ATOM 1298 C C . ALA A 1 190 ? 3.643 14.850 53.725 1.00 43.16 190 ALA A C 1
ATOM 1300 O O . ALA A 1 190 ? 3.492 14.060 52.793 1.00 43.16 190 ALA A O 1
ATOM 1301 N N . GLN A 1 191 ? 4.711 15.652 53.793 1.00 36.94 191 GLN A N 1
ATOM 1302 C CA . GLN A 1 191 ? 5.740 15.728 52.749 1.00 36.94 191 GLN A CA 1
ATOM 1303 C C . GLN A 1 191 ? 6.585 14.448 52.643 1.00 36.94 191 GLN A C 1
ATOM 1305 O O . GLN A 1 191 ? 6.902 14.036 51.528 1.00 36.94 191 GLN A O 1
ATOM 1310 N N . ASP A 1 192 ? 6.879 13.769 53.758 1.00 41.53 192 ASP A N 1
ATOM 1311 C CA . ASP A 1 192 ? 7.687 12.541 53.735 1.00 41.53 192 ASP A CA 1
ATOM 1312 C C . ASP A 1 192 ? 6.942 11.357 53.104 1.00 41.53 192 ASP A C 1
ATOM 1314 O O . ASP A 1 192 ? 7.551 10.549 52.403 1.00 41.53 192 ASP A O 1
ATOM 1318 N N . LYS A 1 193 ? 5.609 11.288 53.260 1.00 42.12 193 LYS A N 1
ATOM 1319 C CA . LYS A 1 193 ? 4.782 10.311 52.533 1.00 42.12 193 LYS A CA 1
ATOM 1320 C C . LYS A 1 193 ? 4.830 10.550 51.029 1.00 42.12 193 LYS A C 1
ATOM 1322 O O . LYS A 1 193 ? 5.151 9.625 50.292 1.00 42.12 193 LYS A O 1
ATOM 1327 N N . ALA A 1 194 ? 4.609 11.787 50.583 1.00 40.75 194 ALA A N 1
ATOM 1328 C CA . ALA A 1 194 ? 4.680 12.129 49.164 1.00 40.75 194 ALA A CA 1
ATOM 1329 C C . ALA A 1 194 ? 6.081 11.864 48.571 1.00 40.75 194 ALA A C 1
ATOM 1331 O O . ALA A 1 194 ? 6.195 11.397 47.439 1.00 40.75 194 ALA A O 1
ATOM 1332 N N . ALA A 1 195 ? 7.154 12.100 49.334 1.00 37.03 195 ALA A N 1
ATOM 1333 C CA . ALA A 1 195 ? 8.520 11.776 48.919 1.00 37.03 195 ALA A CA 1
ATOM 1334 C C . ALA A 1 195 ? 8.778 10.258 48.843 1.00 37.03 195 ALA A C 1
ATOM 1336 O O . ALA A 1 195 ? 9.431 9.796 47.905 1.00 37.03 195 ALA A O 1
ATOM 1337 N N . ALA A 1 196 ? 8.252 9.474 49.790 1.00 39.22 196 ALA A N 1
ATOM 1338 C CA . ALA A 1 196 ? 8.351 8.015 49.788 1.00 39.22 196 ALA A CA 1
ATOM 1339 C C . ALA A 1 196 ? 7.522 7.376 48.661 1.00 39.22 196 ALA A C 1
ATOM 1341 O O . ALA A 1 196 ? 8.023 6.507 47.952 1.00 39.22 196 ALA A O 1
ATOM 1342 N N . GLU A 1 197 ? 6.293 7.843 48.440 1.00 45.44 197 GLU A N 1
ATOM 1343 C CA . GLU A 1 197 ? 5.414 7.414 47.346 1.00 45.44 197 GLU A CA 1
ATOM 1344 C C . GLU A 1 197 ? 6.010 7.782 45.983 1.00 45.44 197 GLU A C 1
ATOM 1346 O O . GLU A 1 197 ? 6.025 6.950 45.076 1.00 45.44 197 GLU A O 1
ATOM 1351 N N . LYS A 1 198 ? 6.605 8.976 45.850 1.00 45.72 198 LYS A N 1
ATOM 1352 C CA . LYS A 1 198 ? 7.318 9.378 44.632 1.00 45.72 198 LYS A CA 1
ATOM 1353 C C . LYS A 1 198 ? 8.563 8.524 44.386 1.00 45.72 198 LYS A C 1
ATOM 1355 O O . LYS A 1 198 ? 8.722 8.037 43.273 1.00 45.72 198 LYS A O 1
ATOM 1360 N N . LYS A 1 199 ? 9.376 8.235 45.413 1.00 40.75 199 LYS A N 1
ATOM 1361 C CA . LYS A 1 199 ? 10.495 7.278 45.303 1.00 40.75 199 LYS A CA 1
ATOM 1362 C C . LYS A 1 199 ? 10.035 5.855 44.984 1.00 40.75 199 LYS A C 1
ATOM 1364 O O . LYS A 1 199 ? 10.714 5.167 44.234 1.00 40.75 199 LYS A O 1
ATOM 1369 N N . ALA A 1 200 ? 8.894 5.407 45.505 1.00 41.06 200 ALA A N 1
ATOM 1370 C CA . ALA A 1 200 ? 8.327 4.100 45.179 1.00 41.06 200 ALA A CA 1
ATOM 1371 C C . ALA A 1 200 ? 7.786 4.050 43.738 1.00 41.06 200 ALA A C 1
ATOM 1373 O O . ALA A 1 200 ? 7.932 3.032 43.064 1.00 41.06 200 ALA A O 1
ATOM 1374 N N . ALA A 1 201 ? 7.209 5.145 43.237 1.00 42.16 201 ALA A N 1
ATOM 1375 C CA . ALA A 1 201 ? 6.785 5.284 41.845 1.00 42.16 201 ALA A CA 1
ATOM 1376 C C . ALA A 1 201 ? 7.980 5.403 40.881 1.00 42.16 201 ALA A C 1
ATOM 1378 O O . ALA A 1 201 ? 7.943 4.837 39.792 1.00 42.16 201 ALA A O 1
ATOM 1379 N N . GLU A 1 202 ? 9.051 6.088 41.283 1.00 37.75 202 GLU A N 1
ATOM 1380 C CA . GLU A 1 202 ? 10.315 6.163 40.544 1.00 37.75 202 GLU A CA 1
ATOM 1381 C C . GLU A 1 202 ? 11.013 4.795 40.527 1.00 37.75 202 GLU A C 1
ATOM 1383 O O . GLU A 1 202 ? 11.320 4.309 39.447 1.00 37.75 202 GLU A O 1
ATOM 1388 N N . ALA A 1 203 ? 11.117 4.089 41.658 1.00 36.75 203 ALA A N 1
ATOM 1389 C CA . ALA A 1 203 ? 11.641 2.720 41.715 1.00 36.75 203 ALA A CA 1
ATOM 1390 C C . ALA A 1 203 ? 10.798 1.716 40.903 1.00 36.75 203 ALA A C 1
ATOM 1392 O O . ALA A 1 203 ? 11.355 0.855 40.227 1.00 36.75 203 ALA A O 1
ATOM 1393 N N . LYS A 1 204 ? 9.461 1.847 40.892 1.00 39.81 204 LYS A N 1
ATOM 1394 C CA . LYS A 1 204 ? 8.589 1.054 40.005 1.00 39.81 204 LYS A CA 1
ATOM 1395 C C . LYS A 1 204 ? 8.769 1.417 38.526 1.00 39.81 204 LYS A C 1
ATOM 1397 O O . LYS A 1 204 ? 8.707 0.525 37.688 1.00 39.81 204 LYS A O 1
ATOM 1402 N N . LYS A 1 205 ? 9.031 2.686 38.187 1.00 38.03 205 LYS A N 1
ATOM 1403 C CA . LYS A 1 205 ? 9.417 3.106 36.824 1.00 38.03 205 LYS A CA 1
ATOM 1404 C C . LYS A 1 205 ? 10.812 2.618 36.428 1.00 38.03 205 LYS A C 1
ATOM 1406 O O . LYS A 1 205 ? 11.030 2.389 35.244 1.00 38.03 205 LYS A O 1
ATOM 1411 N N . GLU A 1 206 ? 11.725 2.474 37.386 1.00 31.95 206 GLU A N 1
ATOM 1412 C CA . GLU A 1 206 ? 13.075 1.934 37.198 1.00 31.95 206 GLU A CA 1
ATOM 1413 C C . GLU A 1 206 ? 13.020 0.422 36.933 1.00 31.95 206 GLU A C 1
ATOM 1415 O O . GLU A 1 206 ? 13.600 -0.037 35.957 1.00 31.95 206 GLU A O 1
ATOM 1420 N N . ALA A 1 207 ? 12.240 -0.333 37.720 1.00 33.78 207 ALA A N 1
ATOM 1421 C CA . ALA A 1 207 ? 11.968 -1.753 37.474 1.00 33.78 207 ALA A CA 1
ATOM 1422 C C . ALA A 1 207 ? 11.273 -1.971 36.113 1.00 33.78 207 ALA A C 1
ATOM 1424 O O . ALA A 1 207 ? 11.735 -2.768 35.299 1.00 33.78 207 ALA A O 1
ATOM 1425 N N . LYS A 1 208 ? 10.254 -1.156 35.792 1.00 40.72 208 LYS A N 1
ATOM 1426 C CA . LYS A 1 208 ? 9.598 -1.107 34.469 1.00 40.72 208 LYS A CA 1
ATOM 1427 C C . LYS A 1 208 ? 10.456 -0.490 33.342 1.00 40.72 208 LYS A C 1
ATOM 1429 O O . LYS A 1 208 ? 9.905 0.077 32.391 1.00 40.72 208 LYS A O 1
ATOM 1434 N N . LYS A 1 209 ? 11.791 -0.548 33.411 1.00 38.31 209 LYS A N 1
ATOM 1435 C CA . LYS A 1 209 ? 12.678 -0.291 32.256 1.00 38.31 209 LYS A CA 1
ATOM 1436 C C . LYS A 1 209 ? 13.129 -1.573 31.569 1.00 38.31 209 LYS A C 1
ATOM 1438 O O . LYS A 1 209 ? 13.220 -1.566 30.342 1.00 38.31 209 LYS A O 1
ATOM 1443 N N . ASP A 1 210 ? 13.381 -2.640 32.323 1.00 37.22 210 ASP A N 1
ATOM 1444 C CA . ASP A 1 210 ? 13.846 -3.895 31.731 1.00 37.22 210 ASP A CA 1
ATOM 1445 C C . ASP A 1 210 ? 12.688 -4.709 31.129 1.00 37.22 210 ASP A C 1
ATOM 1447 O O . ASP A 1 210 ? 12.838 -5.109 29.972 1.00 37.22 210 ASP A O 1
ATOM 1451 N N . GLU A 1 211 ? 11.524 -4.758 31.810 1.00 39.78 211 GLU A N 1
ATOM 1452 C CA . GLU A 1 211 ? 10.250 -5.448 31.446 1.00 39.78 211 GLU A CA 1
ATOM 1453 C C . GLU A 1 211 ? 9.604 -5.053 30.081 1.00 39.78 211 GLU A C 1
ATOM 1455 O O . GLU A 1 211 ? 8.428 -5.322 29.831 1.00 39.78 211 GLU A O 1
ATOM 1460 N N . ARG A 1 212 ? 10.304 -4.334 29.193 1.00 47.72 212 ARG A N 1
ATOM 1461 C CA . ARG A 1 212 ? 9.747 -3.770 27.940 1.00 47.72 212 ARG A CA 1
ATOM 1462 C C . ARG A 1 212 ? 10.078 -4.549 26.664 1.00 47.72 212 ARG A C 1
ATOM 1464 O O . ARG A 1 212 ? 9.781 -4.056 25.579 1.00 47.72 212 ARG A O 1
ATOM 1471 N N . ALA A 1 213 ? 10.744 -5.702 26.749 1.00 46.97 213 ALA A N 1
ATOM 1472 C CA . ALA A 1 213 ? 11.192 -6.435 25.548 1.00 46.97 213 ALA A CA 1
ATOM 1473 C C . ALA A 1 213 ? 11.197 -7.964 25.715 1.00 46.97 213 ALA A C 1
ATOM 1475 O O . ALA A 1 213 ? 10.841 -8.698 24.799 1.00 46.97 213 ALA A O 1
ATOM 1476 N N . ASP A 1 214 ? 11.539 -8.406 26.917 1.00 46.97 214 ASP A N 1
ATOM 1477 C CA . ASP A 1 214 ? 11.323 -9.721 27.534 1.00 46.97 214 ASP A CA 1
ATOM 1478 C C . ASP A 1 214 ? 9.840 -10.108 27.720 1.00 46.97 214 ASP A C 1
ATOM 1480 O O . ASP A 1 214 ? 9.542 -11.244 28.067 1.00 46.97 214 ASP A O 1
ATOM 1484 N N . GLY A 1 215 ? 8.903 -9.182 27.488 1.00 51.03 215 GLY A N 1
ATOM 1485 C CA . GLY A 1 215 ? 7.463 -9.462 27.431 1.00 51.03 215 GLY A CA 1
ATOM 1486 C C . GLY A 1 215 ? 6.893 -9.670 26.020 1.00 51.03 215 GLY A C 1
ATOM 1487 O O . GLY A 1 215 ? 5.694 -9.925 25.894 1.00 51.03 215 GLY A O 1
ATOM 1488 N N . LEU A 1 216 ? 7.705 -9.522 24.962 1.00 51.31 216 LEU A N 1
ATOM 1489 C CA . LEU A 1 216 ? 7.259 -9.506 23.555 1.00 51.31 216 LEU A CA 1
ATOM 1490 C C . LEU A 1 216 ? 7.849 -10.642 22.699 1.00 51.31 216 LEU A C 1
ATOM 1492 O O . LEU A 1 216 ? 7.363 -10.907 21.601 1.00 51.31 216 LEU A O 1
ATOM 1496 N N . ASP A 1 217 ? 8.858 -11.347 23.205 1.00 59.59 217 ASP A N 1
ATOM 1497 C CA . ASP A 1 217 ? 9.376 -12.606 22.655 1.00 59.59 217 ASP A CA 1
ATOM 1498 C C . ASP A 1 217 ? 8.327 -13.735 22.659 1.00 59.59 217 ASP A C 1
ATOM 1500 O O . ASP A 1 217 ? 8.315 -14.592 21.769 1.00 59.59 217 ASP A O 1
ATOM 1504 N N . LYS A 1 218 ? 7.386 -13.705 23.614 1.00 67.75 218 LYS A N 1
ATOM 1505 C CA . LYS A 1 218 ? 6.247 -14.629 23.702 1.00 67.75 218 LYS A CA 1
ATOM 1506 C C . LYS A 1 218 ? 5.498 -14.734 22.365 1.00 67.75 218 LYS A C 1
ATOM 1508 O O . LYS A 1 218 ? 5.199 -15.851 21.943 1.00 67.75 218 LYS A O 1
ATOM 1513 N N . TYR A 1 219 ? 5.343 -13.620 21.644 1.00 70.06 219 TYR A N 1
ATOM 1514 C CA . TYR A 1 219 ? 4.666 -13.534 20.345 1.00 70.06 219 TYR A CA 1
ATOM 1515 C C . TYR A 1 219 ? 5.513 -13.940 19.133 1.00 70.06 219 TYR A C 1
ATOM 1517 O O . TYR A 1 219 ? 4.969 -14.103 18.043 1.00 70.06 219 TYR A O 1
ATOM 1525 N N . TYR A 1 220 ? 6.831 -14.125 19.274 1.00 74.25 220 TYR A N 1
ATOM 1526 C CA . TYR A 1 220 ? 7.661 -14.511 18.130 1.00 74.25 220 TYR A CA 1
ATOM 1527 C C . TYR A 1 220 ? 7.219 -15.902 17.630 1.00 74.25 220 TYR A C 1
ATOM 1529 O O . TYR A 1 220 ? 7.099 -16.824 18.448 1.00 74.25 220 TYR A O 1
ATOM 1537 N N . PRO A 1 221 ? 6.991 -16.102 16.319 1.00 75.75 221 PRO A N 1
ATOM 1538 C CA . PRO A 1 221 ? 6.636 -17.413 15.787 1.00 75.75 221 PRO A CA 1
ATOM 1539 C C . PRO A 1 221 ? 7.734 -18.447 16.062 1.00 75.75 221 PRO A C 1
ATOM 1541 O O . PRO A 1 221 ? 8.909 -18.094 16.190 1.00 75.75 221 PRO A O 1
ATOM 1544 N N . GLN A 1 222 ? 7.381 -19.735 16.107 1.00 79.12 222 GLN A N 1
ATOM 1545 C CA . GLN A 1 222 ? 8.352 -20.794 16.396 1.00 79.12 222 GLN A CA 1
ATOM 1546 C C . GLN A 1 222 ? 9.528 -20.783 15.411 1.00 79.12 222 GLN A C 1
ATOM 1548 O O . GLN A 1 222 ? 10.660 -20.871 15.857 1.00 79.12 222 GLN A O 1
ATOM 1553 N N . LEU A 1 223 ? 9.313 -20.541 14.112 1.00 79.81 223 LEU A N 1
ATOM 1554 C CA . LEU A 1 223 ? 10.421 -20.479 13.145 1.00 79.81 223 LEU A CA 1
ATOM 1555 C C . LEU A 1 223 ? 11.365 -19.283 13.383 1.00 79.81 223 LEU A C 1
ATOM 1557 O O . LEU A 1 223 ? 12.536 -19.344 13.021 1.00 79.81 223 LEU A O 1
ATOM 1561 N N . ALA A 1 224 ? 10.880 -18.196 13.994 1.00 79.50 224 ALA A N 1
ATOM 1562 C CA . ALA A 1 224 ? 11.727 -17.088 14.440 1.00 79.50 224 ALA A CA 1
ATOM 1563 C C . ALA A 1 224 ? 12.455 -17.422 15.747 1.00 79.50 224 ALA A C 1
ATOM 1565 O O . ALA A 1 224 ? 13.609 -17.038 15.925 1.00 79.50 224 ALA A O 1
ATOM 1566 N N . LYS A 1 225 ? 11.813 -18.188 16.637 1.00 77.69 225 LYS A N 1
ATOM 1567 C CA . LYS A 1 225 ? 12.463 -18.794 17.805 1.00 77.69 225 LYS A CA 1
ATOM 1568 C C . LYS A 1 225 ? 13.494 -19.855 17.392 1.00 77.69 225 LYS A C 1
ATOM 1570 O O . LYS A 1 225 ? 14.509 -19.966 18.052 1.00 77.69 225 LYS A O 1
ATOM 1575 N N . ASP A 1 226 ? 13.356 -20.512 16.244 1.00 76.69 226 ASP A N 1
ATOM 1576 C CA . ASP A 1 226 ? 14.374 -21.412 15.672 1.00 76.69 226 ASP A CA 1
ATOM 1577 C C . ASP A 1 226 ? 15.566 -20.646 15.028 1.00 76.69 226 ASP A C 1
ATOM 1579 O O . ASP A 1 226 ? 16.521 -21.251 14.526 1.00 76.69 226 ASP A O 1
ATOM 1583 N N . LEU A 1 227 ? 15.537 -19.301 15.054 1.00 71.12 227 LEU A N 1
ATOM 1584 C CA . LEU A 1 227 ? 16.698 -18.420 14.838 1.00 71.12 227 LEU A CA 1
ATOM 1585 C C . LEU A 1 227 ? 17.402 -18.024 16.156 1.00 71.12 227 LEU A C 1
ATOM 1587 O O . LEU A 1 227 ? 18.409 -17.308 16.118 1.00 71.12 227 LEU A O 1
ATOM 1591 N N . PHE A 1 228 ? 16.919 -18.486 17.316 1.00 60.56 228 PHE A N 1
ATOM 1592 C CA . PHE A 1 228 ? 17.748 -18.568 18.517 1.00 60.56 228 PHE A CA 1
ATOM 1593 C C . PHE A 1 228 ? 18.840 -19.635 18.343 1.00 60.56 228 PHE A C 1
ATOM 1595 O O . PHE A 1 228 ? 18.671 -20.660 17.687 1.00 60.56 228 PHE A O 1
ATOM 1602 N N . ASP A 1 229 ? 19.957 -19.394 19.019 1.00 54.75 229 ASP A N 1
ATOM 1603 C CA . ASP A 1 229 ? 20.706 -20.413 19.754 1.00 54.75 229 ASP A CA 1
ATOM 1604 C C . ASP A 1 229 ? 21.184 -21.694 19.045 1.00 54.75 229 ASP A C 1
ATOM 1606 O O . ASP A 1 229 ? 21.399 -22.728 19.671 1.00 54.75 229 ASP A O 1
ATOM 1610 N N . LYS A 1 230 ? 21.549 -21.587 17.763 1.00 49.34 230 LYS A N 1
ATOM 1611 C CA . LYS A 1 230 ? 22.542 -22.506 17.161 1.00 49.34 230 LYS A CA 1
ATOM 1612 C C . LYS A 1 230 ? 23.913 -22.455 17.861 1.00 49.34 230 LYS A C 1
ATOM 1614 O O . LYS A 1 230 ? 24.698 -23.387 17.707 1.00 49.34 230 LYS A O 1
ATOM 1619 N N . ASP A 1 231 ? 24.187 -21.376 18.601 1.00 53.66 231 ASP A N 1
ATOM 1620 C CA . ASP A 1 231 ? 25.494 -21.061 19.193 1.00 53.66 231 ASP A CA 1
ATOM 1621 C C . ASP A 1 231 ? 25.556 -21.243 20.733 1.00 53.66 231 ASP A C 1
ATOM 1623 O O . ASP A 1 231 ? 26.639 -21.109 21.303 1.00 53.66 231 ASP A O 1
ATOM 1627 N N . GLY A 1 232 ? 24.444 -21.551 21.419 1.00 55.50 232 GLY A N 1
ATOM 1628 C CA . GLY A 1 232 ? 24.416 -21.876 22.859 1.00 55.50 232 GLY A CA 1
ATOM 1629 C C . GLY A 1 232 ? 24.644 -20.705 23.835 1.00 55.50 232 GLY A C 1
ATOM 1630 O O . GLY A 1 232 ? 25.200 -20.914 24.914 1.00 55.50 232 GLY A O 1
ATOM 1631 N N . ASN A 1 233 ? 24.289 -19.473 23.456 1.00 58.41 233 ASN A N 1
ATOM 1632 C CA . ASN A 1 233 ? 24.514 -18.235 24.211 1.00 58.41 233 ASN A CA 1
ATOM 1633 C C . ASN A 1 233 ? 23.248 -17.423 24.571 1.00 58.41 233 ASN A C 1
ATOM 1635 O O . ASN A 1 233 ? 23.374 -16.382 25.215 1.00 58.41 233 ASN A O 1
ATOM 1639 N N . GLY A 1 234 ? 22.054 -17.850 24.151 1.00 57.50 234 GLY A N 1
ATOM 1640 C CA . GLY A 1 234 ? 20.780 -17.196 24.475 1.00 57.50 234 GLY A CA 1
ATOM 1641 C C . GLY A 1 234 ? 20.476 -15.884 23.739 1.00 57.50 234 GLY A C 1
ATOM 1642 O O . GLY A 1 234 ? 19.560 -15.171 24.142 1.00 57.50 234 GLY A O 1
ATOM 1643 N N . THR A 1 235 ? 21.197 -15.537 22.667 1.00 63.06 235 THR A N 1
ATOM 1644 C CA . THR A 1 235 ? 20.870 -14.369 21.824 1.00 63.06 235 THR A CA 1
ATOM 1645 C C . THR A 1 235 ? 20.301 -14.803 20.468 1.00 63.06 235 THR A C 1
ATOM 1647 O O . THR A 1 235 ? 20.798 -15.747 19.849 1.00 63.06 235 THR A O 1
ATOM 1650 N N . TYR A 1 236 ? 19.248 -14.130 19.982 1.00 71.06 236 TYR A N 1
ATOM 1651 C CA . TYR A 1 236 ? 18.748 -14.380 18.624 1.00 71.06 236 TYR A CA 1
ATOM 1652 C C . TYR A 1 236 ? 19.782 -13.895 17.608 1.00 71.06 236 TYR A C 1
ATOM 1654 O O . TYR A 1 236 ? 20.305 -12.784 17.727 1.00 71.06 236 TYR A O 1
ATOM 1662 N N . LYS A 1 237 ? 20.040 -14.687 16.568 1.00 76.44 237 LYS A N 1
ATOM 1663 C CA . LYS A 1 237 ? 21.046 -14.357 15.559 1.00 76.44 237 LYS A CA 1
ATOM 1664 C C . LYS A 1 237 ? 20.606 -14.864 14.196 1.00 76.44 237 LYS A C 1
ATOM 1666 O O . LYS A 1 237 ? 20.631 -16.063 13.925 1.00 76.44 237 LYS A O 1
ATOM 1671 N N . VAL A 1 238 ? 20.260 -13.935 13.305 1.00 84.81 238 VAL A N 1
ATOM 1672 C CA . VAL A 1 238 ? 20.022 -14.264 11.896 1.00 84.81 238 VAL A CA 1
ATOM 1673 C C . VAL A 1 238 ? 21.313 -14.851 11.321 1.00 84.81 238 VAL A C 1
ATOM 1675 O O . VAL A 1 238 ? 22.339 -14.178 11.240 1.00 84.81 238 VAL A O 1
ATOM 1678 N N . THR A 1 239 ? 21.280 -16.134 10.961 1.00 83.06 239 THR A N 1
ATOM 1679 C CA . THR A 1 239 ? 22.400 -16.794 10.286 1.00 83.06 239 THR A CA 1
ATOM 1680 C C . THR A 1 239 ? 22.408 -16.431 8.808 1.00 83.06 239 THR A C 1
ATOM 1682 O O . THR A 1 239 ? 21.351 -16.437 8.180 1.00 83.06 239 THR A O 1
ATOM 1685 N N . GLY A 1 240 ? 23.598 -16.193 8.251 1.00 86.75 240 GLY A N 1
ATOM 1686 C CA . GLY A 1 240 ? 23.782 -15.844 6.842 1.00 86.75 240 GLY A CA 1
ATOM 1687 C C . GLY A 1 240 ? 23.197 -16.857 5.838 1.00 86.75 240 GLY A C 1
ATOM 1688 O O . GLY A 1 240 ? 22.884 -17.996 6.196 1.00 86.75 240 GLY A O 1
ATOM 1689 N N . PRO A 1 241 ? 23.058 -16.456 4.560 1.00 93.69 241 PRO A N 1
ATOM 1690 C CA . PRO A 1 241 ? 22.308 -17.186 3.536 1.00 93.69 241 PRO A CA 1
ATOM 1691 C C . PRO A 1 241 ? 22.787 -18.629 3.315 1.00 93.69 241 PRO A C 1
ATOM 1693 O O . PRO A 1 241 ? 23.945 -18.876 2.970 1.00 93.69 241 PRO A O 1
ATOM 1696 N N . THR A 1 242 ? 21.857 -19.583 3.421 1.00 93.44 242 THR A N 1
ATOM 1697 C CA . THR A 1 242 ? 22.096 -21.010 3.152 1.00 93.44 242 THR A CA 1
ATOM 1698 C C . THR A 1 242 ? 22.457 -21.242 1.684 1.00 93.44 242 THR A C 1
ATOM 1700 O O . THR A 1 242 ? 21.726 -20.837 0.782 1.00 93.44 242 THR A O 1
ATOM 1703 N N . ALA A 1 243 ? 23.569 -21.927 1.417 1.00 94.56 243 ALA A N 1
ATOM 1704 C CA . ALA A 1 243 ? 24.028 -22.212 0.057 1.00 94.56 243 ALA A CA 1
ATOM 1705 C C . ALA A 1 243 ? 23.169 -23.271 -0.675 1.00 94.56 243 ALA A C 1
ATOM 1707 O O . ALA A 1 243 ? 22.437 -24.045 -0.061 1.00 94.56 243 ALA A O 1
ATOM 1708 N N . GLY A 1 244 ? 23.308 -23.341 -2.005 1.00 91.94 244 GLY A N 1
ATOM 1709 C CA . GLY A 1 244 ? 22.719 -24.403 -2.840 1.00 91.94 244 GLY A CA 1
ATOM 1710 C C . GLY A 1 244 ? 21.481 -24.009 -3.654 1.00 91.94 244 GLY A C 1
ATOM 1711 O O . GLY A 1 244 ? 20.899 -24.867 -4.317 1.00 91.94 244 GLY A O 1
ATOM 1712 N N . GLY A 1 245 ? 21.083 -22.736 -3.635 1.00 94.06 245 GLY A N 1
ATOM 1713 C CA . GLY A 1 245 ? 20.115 -22.189 -4.584 1.00 94.06 245 GLY A CA 1
ATOM 1714 C C . GLY A 1 245 ? 20.751 -21.851 -5.938 1.00 94.06 245 GLY A C 1
ATOM 1715 O O . GLY A 1 245 ? 21.851 -22.295 -6.278 1.00 94.06 245 GLY A O 1
ATOM 1716 N N . LYS A 1 246 ? 20.040 -21.055 -6.739 1.00 94.75 246 LYS A N 1
ATOM 1717 C CA . LYS A 1 246 ? 20.512 -20.517 -8.024 1.00 94.75 246 LYS A CA 1
ATOM 1718 C C . LYS A 1 246 ? 20.042 -19.076 -8.148 1.00 94.75 246 LYS A C 1
ATOM 1720 O O . LYS A 1 246 ? 18.915 -18.783 -7.775 1.00 94.75 246 LYS A O 1
ATOM 1725 N N . SER A 1 247 ? 20.888 -18.203 -8.683 1.00 96.12 247 SER A N 1
ATOM 1726 C CA . SER A 1 247 ? 20.507 -16.825 -8.983 1.00 96.12 247 SER A CA 1
ATOM 1727 C C . SER A 1 247 ? 19.863 -16.689 -10.361 1.00 96.12 247 SER A C 1
ATOM 1729 O O . SER A 1 247 ? 20.131 -17.472 -11.279 1.00 96.12 247 SER A O 1
ATOM 1731 N N . ALA A 1 248 ? 19.037 -15.657 -10.517 1.00 97.19 248 ALA A N 1
ATOM 1732 C CA . ALA A 1 248 ? 18.391 -15.301 -11.771 1.00 97.19 248 ALA A CA 1
ATOM 1733 C C . ALA A 1 248 ? 18.443 -13.789 -12.026 1.00 97.19 248 ALA A C 1
ATOM 1735 O O . ALA A 1 248 ? 18.548 -12.978 -11.106 1.00 97.19 248 ALA A O 1
ATOM 1736 N N . GLY A 1 249 ? 18.359 -13.399 -13.299 1.00 95.75 249 GLY A N 1
ATOM 1737 C CA . GLY A 1 249 ? 18.444 -11.998 -13.714 1.00 95.75 249 GLY A CA 1
ATOM 1738 C C . GLY A 1 249 ? 19.831 -11.398 -13.473 1.00 95.75 249 GLY A C 1
ATOM 1739 O O . GLY A 1 249 ? 20.850 -12.046 -13.713 1.00 95.75 249 GLY A O 1
ATOM 1740 N N . ILE A 1 250 ? 19.861 -10.140 -13.034 1.00 95.75 250 ILE A N 1
ATOM 1741 C CA . ILE A 1 250 ? 21.090 -9.428 -12.665 1.00 95.75 250 ILE A CA 1
ATOM 1742 C C . ILE A 1 250 ? 21.398 -9.703 -11.185 1.00 95.75 250 ILE A C 1
ATOM 1744 O O . ILE A 1 250 ? 20.489 -9.777 -10.361 1.00 95.75 250 ILE A O 1
ATOM 1748 N N . VAL A 1 251 ? 22.688 -9.842 -10.860 1.00 96.56 251 VAL A N 1
ATOM 1749 C CA . VAL A 1 251 ? 23.199 -10.007 -9.491 1.00 96.56 251 VAL A CA 1
ATOM 1750 C C . VAL A 1 251 ? 24.185 -8.869 -9.190 1.00 96.56 251 VAL A C 1
ATOM 1752 O O . VAL A 1 251 ? 25.199 -8.760 -9.887 1.00 96.56 251 VAL A O 1
ATOM 1755 N N . PRO A 1 252 ? 23.940 -8.017 -8.178 1.00 95.56 252 PRO A N 1
ATOM 1756 C CA . PRO A 1 252 ? 24.878 -6.975 -7.774 1.00 95.56 252 PRO A CA 1
ATOM 1757 C C . PRO A 1 252 ? 26.210 -7.543 -7.262 1.00 95.56 252 PRO A C 1
ATOM 1759 O O . PRO A 1 252 ? 26.264 -8.555 -6.556 1.00 95.56 252 PRO A O 1
ATOM 1762 N N . LYS A 1 253 ? 27.312 -6.857 -7.586 1.00 94.62 253 LYS A N 1
ATOM 1763 C CA . LYS A 1 253 ? 28.662 -7.248 -7.155 1.00 94.62 253 LYS A CA 1
ATOM 1764 C C . LYS A 1 253 ? 28.746 -7.285 -5.624 1.00 94.62 253 LYS A C 1
ATOM 1766 O O . LYS A 1 253 ? 28.489 -6.281 -4.973 1.00 94.62 253 LYS A O 1
ATOM 1771 N N . GLY A 1 254 ? 29.177 -8.421 -5.077 1.00 95.19 254 GLY A N 1
ATOM 1772 C CA . GLY A 1 254 ? 29.344 -8.634 -3.634 1.00 95.19 254 GLY A CA 1
ATOM 1773 C C . GLY A 1 254 ? 28.158 -9.315 -2.942 1.00 95.19 254 GLY A C 1
ATOM 1774 O O . GLY A 1 254 ? 28.340 -9.824 -1.845 1.00 95.19 254 GLY A O 1
ATOM 1775 N N . LEU A 1 255 ? 26.988 -9.413 -3.588 1.00 97.25 255 LEU A N 1
ATOM 1776 C CA . LEU A 1 255 ? 25.773 -10.005 -2.997 1.00 97.25 255 LEU A CA 1
ATOM 1777 C C . LEU A 1 255 ? 25.467 -11.431 -3.496 1.00 97.25 255 LEU A C 1
ATOM 1779 O O . LEU A 1 255 ? 24.356 -11.929 -3.335 1.00 97.25 255 LEU A O 1
ATOM 1783 N N . GLY A 1 256 ? 26.443 -12.103 -4.114 1.00 97.38 256 GLY A N 1
ATOM 1784 C CA . GLY A 1 256 ? 26.233 -13.372 -4.822 1.00 97.38 256 GLY A CA 1
ATOM 1785 C C . GLY A 1 256 ? 25.602 -14.486 -3.981 1.00 97.38 256 GLY A C 1
ATOM 1786 O O . GLY A 1 256 ? 24.724 -15.186 -4.483 1.00 97.38 256 GLY A O 1
ATOM 1787 N N . SER A 1 257 ? 26.005 -14.623 -2.714 1.00 97.25 257 SER A N 1
ATOM 1788 C CA . SER A 1 257 ? 25.439 -15.590 -1.760 1.00 97.25 257 SER A CA 1
ATOM 1789 C C . SER A 1 257 ? 23.943 -15.359 -1.528 1.00 97.25 257 SER A C 1
ATOM 1791 O O . SER A 1 257 ? 23.147 -16.258 -1.775 1.00 97.25 257 SER A O 1
ATOM 1793 N N . TYR A 1 258 ? 23.549 -14.139 -1.158 1.00 98.00 258 TYR A N 1
ATOM 1794 C CA . TYR A 1 258 ? 22.150 -13.742 -0.961 1.00 98.00 258 TYR A CA 1
ATOM 1795 C C . TYR A 1 258 ? 21.286 -13.970 -2.211 1.00 98.00 258 TYR A C 1
ATOM 1797 O O . TYR A 1 258 ? 20.174 -14.480 -2.116 1.00 98.00 258 TYR A O 1
ATOM 1805 N N . TYR A 1 259 ? 21.811 -13.669 -3.402 1.00 98.44 259 TYR A N 1
ATOM 1806 C CA . TYR A 1 259 ? 21.078 -13.834 -4.664 1.00 98.44 259 TYR A CA 1
ATOM 1807 C C . TYR A 1 259 ? 20.959 -15.296 -5.128 1.00 98.44 259 TYR A C 1
ATOM 1809 O O . TYR A 1 259 ? 20.184 -15.565 -6.045 1.00 98.44 259 TYR A O 1
ATOM 1817 N N . SER A 1 260 ? 21.720 -16.229 -4.542 1.00 97.50 260 SER A N 1
ATOM 1818 C CA . SER A 1 260 ? 21.758 -17.658 -4.910 1.00 97.50 260 SER A CA 1
ATOM 1819 C C . SER A 1 260 ? 21.498 -18.601 -3.728 1.00 97.50 260 SER A C 1
ATOM 1821 O O . SER A 1 260 ? 21.820 -19.789 -3.791 1.00 97.50 260 SER A O 1
ATOM 1823 N N . GLN A 1 261 ? 20.904 -18.090 -2.651 1.00 97.31 261 GLN A N 1
ATOM 1824 C CA . GLN A 1 261 ? 20.611 -18.872 -1.455 1.00 97.31 261 GLN A CA 1
ATOM 1825 C C . GLN A 1 261 ? 19.494 -19.901 -1.689 1.00 97.31 261 GLN A C 1
ATOM 1827 O O . GLN A 1 261 ? 18.612 -19.708 -2.529 1.00 97.31 261 GLN A O 1
ATOM 1832 N N . LYS A 1 262 ? 19.506 -20.990 -0.918 1.00 96.62 262 LYS A N 1
ATOM 1833 C CA . LYS A 1 262 ? 18.385 -21.926 -0.809 1.00 96.62 262 LYS A CA 1
ATOM 1834 C C . LYS A 1 262 ? 17.474 -21.463 0.333 1.00 96.62 262 LYS A C 1
ATOM 1836 O O . LYS A 1 262 ? 17.847 -21.592 1.495 1.00 96.62 262 LYS A O 1
ATOM 1841 N N . VAL A 1 263 ? 16.267 -21.008 0.003 1.00 96.06 263 VAL A N 1
ATOM 1842 C CA . VAL A 1 263 ? 15.179 -20.849 0.983 1.00 96.06 263 VAL A CA 1
ATOM 1843 C C . VAL A 1 263 ? 14.480 -22.191 1.175 1.00 96.06 263 VAL A C 1
ATOM 1845 O O . VAL A 1 263 ? 14.167 -22.882 0.200 1.00 96.06 263 VAL A O 1
ATOM 1848 N N . ASP A 1 264 ? 14.237 -22.564 2.428 1.00 95.19 264 ASP A N 1
ATOM 1849 C CA . ASP A 1 264 ? 13.469 -23.758 2.766 1.00 95.19 264 ASP A CA 1
ATOM 1850 C C . ASP A 1 264 ? 11.973 -23.422 2.810 1.00 95.19 264 ASP A C 1
ATOM 1852 O O . ASP A 1 264 ? 11.437 -22.970 3.817 1.00 95.19 264 ASP A O 1
ATOM 1856 N N . PHE A 1 265 ? 11.316 -23.572 1.661 1.00 96.94 265 PHE A N 1
ATOM 1857 C CA . PHE A 1 265 ? 9.883 -23.337 1.500 1.00 96.94 265 PHE A CA 1
ATOM 1858 C C . PHE A 1 265 ? 9.096 -24.610 1.833 1.00 96.94 265 PHE A C 1
ATOM 1860 O O . PHE A 1 265 ? 9.138 -25.565 1.054 1.00 96.94 265 PHE A O 1
ATOM 1867 N N . SER A 1 266 ? 8.362 -24.624 2.949 1.00 96.75 266 SER A N 1
ATOM 1868 C CA . SER A 1 266 ? 7.547 -25.779 3.356 1.00 96.75 266 SER A CA 1
ATOM 1869 C C . SER A 1 266 ? 6.283 -25.388 4.131 1.00 96.75 266 SER A C 1
ATOM 1871 O O . SER A 1 266 ? 6.194 -24.302 4.705 1.00 96.75 266 SER A O 1
ATOM 1873 N N . SER A 1 267 ? 5.298 -26.287 4.174 1.00 95.62 267 SER A N 1
ATOM 1874 C CA . SER A 1 267 ? 4.071 -26.110 4.969 1.00 95.62 267 SER A CA 1
ATOM 1875 C C . SER A 1 267 ? 4.330 -26.242 6.472 1.00 95.62 267 SER A C 1
ATOM 1877 O O . SER A 1 267 ? 3.687 -25.564 7.269 1.00 95.62 267 SER A O 1
ATOM 1879 N N . ALA A 1 268 ? 5.331 -27.038 6.870 1.00 95.75 268 ALA A N 1
ATOM 1880 C CA . ALA A 1 268 ? 5.805 -27.092 8.254 1.00 95.75 268 ALA A CA 1
ATOM 1881 C C . ALA A 1 268 ? 6.319 -25.717 8.713 1.00 95.75 268 ALA A C 1
ATOM 1883 O O . ALA A 1 268 ? 5.958 -25.253 9.791 1.00 95.75 268 ALA A O 1
ATOM 1884 N N . ASN A 1 269 ? 7.055 -25.015 7.847 1.00 95.81 269 ASN A N 1
ATOM 1885 C CA . ASN A 1 269 ? 7.517 -23.654 8.106 1.00 95.81 269 ASN A CA 1
ATOM 1886 C C . ASN A 1 269 ? 6.354 -22.640 8.121 1.00 95.81 269 ASN A C 1
ATOM 1888 O O . ASN A 1 269 ? 6.442 -21.658 8.847 1.00 95.81 269 ASN A O 1
ATOM 1892 N N . CYS A 1 270 ? 5.236 -22.875 7.414 1.00 94.69 270 CYS A N 1
ATOM 1893 C CA . CYS A 1 270 ? 4.019 -22.066 7.602 1.00 94.69 270 CYS A CA 1
ATOM 1894 C C . CYS A 1 270 ? 3.389 -22.278 8.983 1.00 94.69 270 CYS A C 1
ATOM 1896 O O . CYS A 1 270 ? 3.019 -21.303 9.629 1.00 94.69 270 CYS A O 1
ATOM 1898 N N . VAL A 1 271 ? 3.293 -23.526 9.458 1.00 93.62 271 VAL A N 1
ATOM 1899 C CA . VAL A 1 271 ? 2.794 -23.830 10.812 1.00 93.62 271 VAL A CA 1
ATOM 1900 C C . VAL A 1 271 ? 3.703 -23.199 11.871 1.00 93.62 271 VAL A C 1
ATOM 1902 O O . VAL A 1 271 ? 3.209 -22.526 12.772 1.00 93.62 271 VAL A O 1
ATOM 1905 N N . ALA A 1 272 ? 5.024 -23.336 11.725 1.00 91.75 272 ALA A N 1
ATOM 1906 C CA . ALA A 1 272 ? 6.007 -22.727 12.619 1.00 91.75 272 ALA A CA 1
ATOM 1907 C C . ALA A 1 272 ? 6.035 -21.185 12.542 1.00 91.75 272 ALA A C 1
ATOM 1909 O O . ALA A 1 272 ? 6.462 -20.545 13.498 1.00 91.75 272 ALA A O 1
ATOM 1910 N N . LEU A 1 273 ? 5.547 -20.580 11.452 1.00 90.38 273 LEU A N 1
ATOM 1911 C CA . LEU A 1 273 ? 5.314 -19.134 11.318 1.00 90.38 273 LEU A CA 1
ATOM 1912 C C . LEU A 1 273 ? 3.911 -18.679 11.774 1.00 90.38 273 LEU A C 1
ATOM 1914 O O . LEU A 1 273 ? 3.555 -17.528 11.568 1.00 90.38 273 LEU A O 1
ATOM 1918 N N . GLY A 1 274 ? 3.103 -19.552 12.385 1.00 90.06 274 GLY A N 1
ATOM 1919 C CA . GLY A 1 274 ? 1.752 -19.230 12.875 1.00 90.06 274 GLY A CA 1
ATOM 1920 C C . GLY A 1 274 ? 0.630 -19.405 11.840 1.00 90.06 274 GLY A C 1
ATOM 1921 O O . GLY A 1 274 ? -0.527 -19.605 12.206 1.00 90.06 274 GLY A O 1
ATOM 1922 N N . TYR A 1 275 ? 0.951 -19.482 10.546 1.00 91.56 275 TYR A N 1
ATOM 1923 C CA . TYR A 1 275 ? -0.016 -19.627 9.446 1.00 91.56 275 TYR A CA 1
ATOM 1924 C C . TYR A 1 275 ? -0.669 -21.026 9.334 1.00 91.56 275 TYR A C 1
ATOM 1926 O O . TYR A 1 275 ? -1.323 -21.338 8.336 1.00 91.56 275 TYR A O 1
ATOM 1934 N N . GLY A 1 276 ? -0.548 -21.884 10.353 1.00 90.56 276 GLY A N 1
ATOM 1935 C CA . GLY A 1 276 ? -1.160 -23.219 10.375 1.00 90.56 276 GLY A CA 1
ATOM 1936 C C . GLY A 1 276 ? -2.694 -23.204 10.306 1.00 90.56 276 GLY A C 1
ATOM 1937 O O . GLY A 1 276 ? -3.292 -24.086 9.686 1.00 90.56 276 GLY A O 1
ATOM 1938 N N . ALA A 1 277 ? -3.339 -22.174 10.869 1.00 90.25 277 ALA A N 1
ATOM 1939 C CA . ALA A 1 277 ? -4.784 -21.971 10.744 1.00 90.25 277 ALA A CA 1
ATOM 1940 C C . ALA A 1 277 ? -5.198 -21.691 9.286 1.00 90.25 277 ALA A C 1
ATOM 1942 O O . ALA A 1 277 ? -6.138 -22.309 8.786 1.00 90.25 277 ALA A O 1
ATOM 1943 N N . TYR A 1 278 ? -4.445 -20.842 8.575 1.00 90.19 278 TYR A N 1
ATOM 1944 C CA . TYR A 1 278 ? -4.660 -20.548 7.155 1.00 90.19 278 TYR A CA 1
ATOM 1945 C C . TYR A 1 278 ? -4.482 -21.789 6.279 1.00 90.19 278 TYR A C 1
ATOM 1947 O O . TYR A 1 278 ? -5.341 -22.068 5.444 1.00 90.19 278 TYR A O 1
ATOM 1955 N N . ALA A 1 279 ? -3.419 -22.568 6.501 1.00 89.50 279 ALA A N 1
ATOM 1956 C CA . ALA A 1 279 ? -3.205 -23.822 5.779 1.00 89.50 279 ALA A CA 1
ATOM 1957 C C . ALA A 1 279 ? -4.427 -24.753 5.928 1.00 89.50 279 ALA A C 1
ATOM 1959 O O . ALA A 1 279 ? -5.051 -25.141 4.940 1.00 89.50 279 ALA A O 1
ATOM 1960 N N . LYS A 1 280 ? -4.871 -24.991 7.171 1.00 93.06 280 LYS A N 1
ATOM 1961 C CA . LYS A 1 280 ? -6.063 -25.801 7.474 1.00 93.06 280 LYS A CA 1
ATOM 1962 C C . LYS A 1 280 ? -7.364 -25.239 6.868 1.00 93.06 280 LYS A C 1
ATOM 1964 O O . LYS A 1 280 ? -8.211 -26.026 6.449 1.00 93.06 280 LYS A O 1
ATOM 1969 N N . LYS A 1 281 ? -7.539 -23.910 6.830 1.00 93.12 281 LYS A N 1
ATOM 1970 C CA . LYS A 1 281 ? -8.744 -23.218 6.318 1.00 93.12 281 LYS A CA 1
ATOM 1971 C C . LYS A 1 281 ? -8.816 -23.218 4.781 1.00 93.12 281 LYS A C 1
ATOM 1973 O O . LYS A 1 281 ? -9.918 -23.306 4.246 1.00 93.12 281 LYS A O 1
ATOM 1978 N N . TYR A 1 282 ? -7.682 -23.150 4.071 1.00 93.62 282 TYR A N 1
ATOM 1979 C CA . TYR A 1 282 ? -7.666 -22.833 2.632 1.00 93.62 282 TYR A CA 1
ATOM 1980 C C . TYR A 1 282 ? -6.975 -23.845 1.699 1.00 93.62 282 TYR A C 1
ATOM 1982 O O . TYR A 1 282 ? -7.340 -23.895 0.521 1.00 93.62 282 TYR A O 1
ATOM 1990 N N . GLU A 1 283 ? -6.044 -24.690 2.163 1.00 94.12 283 GLU A N 1
ATOM 1991 C CA . GLU A 1 283 ? -5.425 -25.726 1.306 1.00 94.12 283 GLU A CA 1
ATOM 1992 C C . GLU A 1 283 ? -6.441 -26.688 0.650 1.00 94.12 283 GLU A C 1
ATOM 1994 O O . GLU A 1 283 ? -6.264 -26.995 -0.535 1.00 94.12 283 GLU A O 1
ATOM 1999 N N . PRO A 1 284 ? -7.541 -27.118 1.315 1.00 94.94 284 PRO A N 1
ATOM 2000 C CA . PRO A 1 284 ? -8.563 -27.961 0.683 1.00 94.94 284 PRO A CA 1
ATOM 2001 C C . PRO A 1 284 ? -9.234 -27.303 -0.534 1.00 94.94 284 PRO A C 1
ATOM 2003 O O . PRO A 1 284 ? -9.528 -27.977 -1.524 1.00 94.94 284 PRO A O 1
ATOM 2006 N N . THR A 1 285 ? -9.433 -25.983 -0.483 1.00 93.50 285 THR A N 1
ATOM 2007 C CA . THR A 1 285 ? -10.011 -25.178 -1.571 1.00 93.50 285 THR A CA 1
ATOM 2008 C C . THR A 1 285 ? -8.998 -24.967 -2.696 1.00 93.50 285 THR A C 1
ATOM 2010 O O . THR A 1 285 ? -9.315 -25.167 -3.868 1.00 93.50 285 THR A O 1
ATOM 2013 N N . LEU A 1 286 ? -7.756 -24.619 -2.342 1.00 93.75 286 LEU A N 1
ATOM 2014 C CA . LEU A 1 286 ? -6.661 -24.371 -3.287 1.00 93.75 286 LEU A CA 1
ATOM 2015 C C . LEU A 1 286 ? -6.141 -25.630 -3.991 1.00 93.75 286 LEU A C 1
ATOM 2017 O O . LEU A 1 286 ? -5.509 -25.509 -5.047 1.00 93.75 286 LEU A O 1
ATOM 2021 N N . LYS A 1 287 ? -6.344 -26.805 -3.374 1.00 95.31 287 LYS A N 1
ATOM 2022 C CA . LYS A 1 287 ? -5.789 -28.120 -3.754 1.00 95.31 287 LYS A CA 1
ATOM 2023 C C . LYS A 1 287 ? -4.263 -28.100 -3.921 1.00 95.31 287 LYS A C 1
ATOM 2025 O O . LYS A 1 287 ? -3.699 -28.832 -4.732 1.00 95.31 287 LYS A O 1
ATOM 2030 N N . ARG A 1 288 ? -3.609 -27.220 -3.160 1.00 94.94 288 ARG A N 1
ATOM 2031 C CA . ARG A 1 288 ? -2.176 -26.910 -3.174 1.00 94.94 288 ARG A CA 1
ATOM 2032 C C . ARG A 1 288 ? -1.749 -26.524 -1.756 1.00 94.94 288 ARG A C 1
ATOM 2034 O O . ARG A 1 288 ? -2.534 -25.841 -1.098 1.00 94.94 288 ARG A O 1
ATOM 2041 N N . PRO A 1 289 ? -0.540 -26.902 -1.312 1.00 95.94 289 PRO A N 1
ATOM 2042 C CA . PRO A 1 289 ? -0.013 -26.460 -0.030 1.00 95.94 289 PRO A CA 1
ATOM 2043 C C . PRO A 1 289 ? 0.327 -24.965 -0.039 1.00 95.94 289 PRO A C 1
ATOM 2045 O O . PRO A 1 289 ? 0.743 -24.418 -1.068 1.00 95.94 289 PRO A O 1
ATOM 2048 N N . LEU A 1 290 ? 0.234 -24.337 1.130 1.00 97.31 290 LEU A N 1
ATOM 2049 C CA . LEU A 1 290 ? 0.982 -23.125 1.448 1.00 97.31 290 LEU A CA 1
ATOM 2050 C C . LEU A 1 290 ? 2.423 -23.535 1.783 1.00 97.31 290 LEU A C 1
ATOM 2052 O O . LEU A 1 290 ? 2.657 -24.528 2.475 1.00 97.31 290 LEU A O 1
ATOM 2056 N N . GLU A 1 291 ? 3.404 -22.778 1.300 1.00 98.06 291 GLU A N 1
ATOM 2057 C CA . GLU A 1 291 ? 4.819 -22.993 1.606 1.00 98.06 291 GLU A CA 1
ATOM 2058 C C . GLU A 1 291 ? 5.449 -21.696 2.107 1.00 98.06 291 GLU A C 1
ATOM 2060 O O . GLU A 1 291 ? 5.445 -20.694 1.397 1.00 98.06 291 GLU A O 1
ATOM 2065 N N . CYS A 1 292 ? 6.036 -21.708 3.298 1.00 98.12 292 CYS A N 1
ATOM 2066 C CA . CYS A 1 292 ? 6.619 -20.517 3.908 1.00 98.12 292 CYS A CA 1
ATOM 2067 C C . CYS A 1 292 ? 8.096 -20.744 4.224 1.00 98.12 292 CYS A C 1
ATOM 2069 O O . CYS A 1 292 ? 8.561 -21.884 4.259 1.00 98.12 292 CYS A O 1
ATOM 2071 N N . GLY A 1 293 ? 8.840 -19.665 4.448 1.00 96.38 293 GLY A N 1
ATOM 2072 C CA . GLY A 1 293 ? 10.235 -19.730 4.868 1.00 96.38 293 GLY A CA 1
ATOM 2073 C C . GLY A 1 293 ? 10.887 -18.354 4.946 1.00 96.38 293 GLY A C 1
ATOM 2074 O O . GLY A 1 293 ? 10.290 -17.346 4.566 1.00 96.38 293 GLY A O 1
ATOM 2075 N N . TYR A 1 294 ? 12.131 -18.331 5.422 1.00 96.69 294 TYR A N 1
ATOM 2076 C CA . TYR A 1 294 ? 12.943 -17.120 5.509 1.00 96.69 294 TYR A CA 1
ATOM 2077 C C . TYR A 1 294 ? 13.947 -17.014 4.360 1.00 96.69 294 TYR A C 1
ATOM 2079 O O . TYR A 1 294 ? 14.724 -17.938 4.114 1.00 96.69 294 TYR A O 1
ATOM 2087 N N . MET A 1 295 ? 13.978 -15.852 3.706 1.00 97.69 295 MET A N 1
ATOM 2088 C CA . MET A 1 295 ? 15.081 -15.426 2.843 1.00 97.69 295 MET A CA 1
ATOM 2089 C C . MET A 1 295 ? 15.991 -14.473 3.620 1.00 97.69 295 MET A C 1
ATOM 2091 O O . MET A 1 295 ? 15.523 -13.495 4.189 1.00 97.69 295 MET A O 1
ATOM 2095 N N . ILE A 1 296 ? 17.297 -14.719 3.627 1.00 97.50 296 ILE A N 1
ATOM 2096 C CA . ILE A 1 296 ? 18.262 -13.878 4.341 1.00 97.50 296 ILE A CA 1
ATOM 2097 C C . ILE A 1 296 ? 18.712 -12.712 3.453 1.00 97.50 296 ILE A C 1
ATOM 2099 O O . ILE A 1 296 ? 19.015 -12.913 2.275 1.00 97.50 296 ILE A O 1
ATOM 2103 N N . ALA A 1 297 ? 18.803 -11.508 4.012 1.00 97.94 297 ALA A N 1
ATOM 2104 C CA . ALA A 1 297 ? 19.331 -10.316 3.349 1.00 97.94 297 ALA A CA 1
ATOM 2105 C C . ALA A 1 297 ? 20.260 -9.533 4.299 1.00 97.94 297 ALA A C 1
ATOM 2107 O O . ALA A 1 297 ? 20.040 -9.561 5.506 1.00 97.94 297 ALA A O 1
ATOM 2108 N N . PRO A 1 298 ? 21.283 -8.811 3.811 1.00 96.88 298 PRO A N 1
ATOM 2109 C CA . PRO A 1 298 ? 22.141 -7.997 4.665 1.00 96.88 298 PRO A CA 1
ATOM 2110 C C . PRO A 1 298 ? 21.412 -6.739 5.158 1.00 96.88 298 PRO A C 1
ATOM 2112 O O . PRO A 1 298 ? 20.633 -6.130 4.419 1.00 96.88 298 PRO A O 1
ATOM 2115 N N . ILE A 1 299 ? 21.739 -6.284 6.371 1.00 95.94 299 ILE A N 1
ATOM 2116 C CA . ILE A 1 299 ? 21.279 -4.995 6.915 1.00 95.94 299 ILE A CA 1
ATOM 2117 C C . ILE A 1 299 ? 21.734 -3.856 5.986 1.00 95.94 299 ILE A C 1
ATOM 2119 O O . ILE A 1 299 ? 20.890 -3.178 5.403 1.00 95.94 299 ILE A O 1
ATOM 2123 N N . ASP A 1 300 ? 23.050 -3.696 5.781 1.00 95.56 300 ASP A N 1
ATOM 2124 C CA . ASP A 1 300 ? 23.626 -2.758 4.805 1.00 95.56 300 ASP A CA 1
ATOM 2125 C C . ASP A 1 300 ? 24.024 -3.506 3.523 1.00 95.56 300 ASP A C 1
ATOM 2127 O O . ASP A 1 300 ? 25.025 -4.228 3.481 1.00 95.56 300 ASP A O 1
ATOM 2131 N N . SER A 1 301 ? 23.284 -3.279 2.436 1.00 95.12 301 SER A N 1
ATOM 2132 C CA . SER A 1 301 ? 23.570 -3.860 1.117 1.00 95.12 301 SER A CA 1
ATOM 2133 C C . SER A 1 301 ? 24.933 -3.445 0.525 1.00 95.12 301 SER A C 1
ATOM 2135 O O . SER A 1 301 ? 25.436 -4.107 -0.386 1.00 95.12 301 SER A O 1
ATOM 2137 N N . LYS A 1 302 ? 25.572 -2.389 1.053 1.00 95.38 302 LYS A N 1
ATOM 2138 C CA . LYS A 1 302 ? 26.929 -1.933 0.690 1.00 95.38 302 LYS A CA 1
ATOM 2139 C C . LYS A 1 302 ? 28.014 -2.515 1.604 1.00 95.38 302 LYS A C 1
ATOM 2141 O O . LYS A 1 302 ? 29.189 -2.474 1.234 1.00 95.38 302 LYS A O 1
ATOM 2146 N N . LYS A 1 303 ? 27.644 -3.047 2.775 1.00 95.00 303 LYS A N 1
ATOM 2147 C CA . LYS A 1 303 ? 28.538 -3.687 3.757 1.00 95.00 303 LYS A CA 1
ATOM 2148 C C . LYS A 1 303 ? 27.879 -4.949 4.343 1.00 95.00 303 LYS A C 1
ATOM 2150 O O . LYS A 1 303 ? 27.461 -4.939 5.500 1.00 95.00 303 LYS A O 1
ATOM 2155 N N . PRO A 1 304 ? 27.837 -6.072 3.603 1.00 93.06 304 PRO A N 1
ATOM 2156 C CA . PRO A 1 304 ? 27.173 -7.292 4.079 1.00 93.06 304 PRO A CA 1
ATOM 2157 C C . PRO A 1 304 ? 27.767 -7.908 5.360 1.00 93.06 304 PRO A C 1
ATOM 2159 O O . PRO A 1 304 ? 27.160 -8.776 5.967 1.00 93.06 304 PRO A O 1
ATOM 2162 N N . SER A 1 305 ? 28.935 -7.443 5.817 1.00 89.50 305 SER A N 1
ATOM 2163 C CA . SER A 1 305 ? 29.518 -7.797 7.118 1.00 89.50 305 SER A CA 1
ATOM 2164 C C . SER A 1 305 ? 28.863 -7.103 8.324 1.00 89.50 305 SER A C 1
ATOM 2166 O O . SER A 1 305 ? 29.276 -7.356 9.450 1.00 89.50 305 SER A O 1
ATOM 2168 N N . THR A 1 306 ? 27.902 -6.194 8.117 1.00 90.00 306 THR A N 1
ATOM 2169 C CA . THR A 1 306 ? 27.191 -5.475 9.195 1.00 90.00 306 THR A CA 1
ATOM 2170 C C . THR A 1 306 ? 26.229 -6.379 9.981 1.00 90.00 306 THR A C 1
ATOM 2172 O O . THR A 1 306 ? 25.886 -6.053 11.116 1.00 90.00 306 THR A O 1
ATOM 2175 N N . GLY A 1 307 ? 25.812 -7.509 9.404 1.00 90.00 307 GLY A N 1
ATOM 2176 C CA . GLY A 1 307 ? 24.782 -8.400 9.940 1.00 90.00 307 GLY A CA 1
ATOM 2177 C C . GLY A 1 307 ? 23.611 -8.551 8.971 1.00 90.00 307 GLY A C 1
ATOM 2178 O O . GLY A 1 307 ? 23.514 -7.815 7.985 1.00 90.00 307 GLY A O 1
ATOM 2179 N N . ASP A 1 308 ? 22.728 -9.501 9.266 1.00 93.56 308 ASP A N 1
ATOM 2180 C CA . ASP A 1 308 ? 21.653 -9.949 8.380 1.00 93.56 308 ASP A CA 1
ATOM 2181 C C . ASP A 1 308 ? 20.255 -9.749 9.002 1.00 93.56 308 ASP A C 1
ATOM 2183 O O . ASP A 1 308 ? 20.099 -9.664 10.221 1.00 93.56 308 ASP A O 1
ATOM 2187 N N . VAL A 1 309 ? 19.236 -9.704 8.143 1.00 95.62 309 VAL A N 1
ATOM 2188 C CA . VAL A 1 309 ? 17.801 -9.767 8.453 1.00 95.62 309 VAL A CA 1
ATOM 2189 C C . VAL A 1 309 ? 17.182 -10.983 7.758 1.00 95.62 309 VAL A C 1
ATOM 2191 O O . VAL A 1 309 ? 17.644 -11.401 6.692 1.00 95.62 309 VAL A O 1
ATOM 2194 N N . ALA A 1 310 ? 16.136 -11.559 8.345 1.00 96.06 310 ALA A N 1
ATOM 2195 C CA . ALA A 1 310 ? 15.381 -12.666 7.768 1.00 96.06 310 ALA A CA 1
ATOM 2196 C C . ALA A 1 310 ? 14.020 -12.164 7.266 1.00 96.06 310 ALA A C 1
ATOM 2198 O O . ALA A 1 310 ? 13.190 -11.706 8.045 1.00 96.06 310 ALA A O 1
ATOM 2199 N N . ILE A 1 311 ? 13.803 -12.246 5.958 1.00 98.00 311 ILE A N 1
ATOM 2200 C CA . ILE A 1 311 ? 12.601 -11.799 5.251 1.00 98.00 311 ILE A CA 1
ATOM 2201 C C . ILE A 1 311 ? 11.596 -12.951 5.205 1.00 98.00 311 ILE A C 1
ATOM 2203 O O . ILE A 1 311 ? 11.893 -13.997 4.622 1.00 98.00 311 ILE A O 1
ATOM 2207 N N . GLY A 1 312 ? 10.436 -12.779 5.838 1.00 97.44 312 GLY A N 1
ATOM 2208 C CA . GLY A 1 312 ? 9.337 -13.741 5.832 1.00 97.44 312 GLY A CA 1
ATOM 2209 C C . GLY A 1 312 ? 8.654 -13.787 4.468 1.00 97.44 312 GLY A C 1
ATOM 2210 O O . GLY A 1 312 ? 8.268 -12.752 3.921 1.00 97.44 312 GLY A O 1
ATOM 2211 N N . VAL A 1 313 ? 8.525 -14.987 3.897 1.00 98.56 313 VAL A N 1
ATOM 2212 C CA . VAL A 1 313 ? 7.922 -15.200 2.575 1.00 98.56 313 VAL A CA 1
ATOM 2213 C C . VAL A 1 313 ? 6.944 -16.369 2.621 1.00 98.56 313 VAL A C 1
ATOM 2215 O O . VAL A 1 313 ? 7.275 -17.443 3.125 1.00 98.56 313 VAL A O 1
ATOM 2218 N N . MET A 1 314 ? 5.766 -16.181 2.024 1.00 98.56 314 MET A N 1
ATOM 2219 C CA . MET A 1 314 ? 4.812 -17.236 1.682 1.00 98.56 314 MET A CA 1
ATOM 2220 C C . MET A 1 314 ? 4.765 -17.401 0.159 1.00 98.56 314 MET A C 1
ATOM 2222 O O . MET A 1 314 ? 4.714 -16.423 -0.587 1.00 98.56 314 MET A O 1
ATOM 2226 N N . ARG A 1 315 ? 4.743 -18.647 -0.308 1.00 98.44 315 ARG A N 1
ATOM 2227 C CA . ARG A 1 315 ? 4.554 -19.034 -1.706 1.00 98.44 315 ARG A CA 1
ATOM 2228 C C . ARG A 1 315 ? 3.404 -20.026 -1.820 1.00 98.44 315 ARG A C 1
ATOM 2230 O O . ARG A 1 315 ? 3.333 -20.997 -1.071 1.00 98.44 315 ARG A O 1
ATOM 2237 N N . ILE A 1 316 ? 2.575 -19.838 -2.840 1.00 98.31 316 ILE A N 1
ATOM 2238 C CA . ILE A 1 316 ? 1.658 -20.857 -3.351 1.00 98.31 316 ILE A CA 1
ATOM 2239 C C . ILE A 1 316 ? 2.002 -21.064 -4.825 1.00 98.31 316 ILE A C 1
ATOM 2241 O O . ILE A 1 316 ? 1.920 -20.137 -5.631 1.00 98.31 316 ILE A O 1
ATOM 2245 N N . LYS A 1 317 ? 2.435 -22.279 -5.180 1.00 98.12 317 LYS A N 1
ATOM 2246 C CA . LYS A 1 317 ? 2.867 -22.598 -6.549 1.00 98.12 317 LYS A CA 1
ATOM 2247 C C . LYS A 1 317 ? 1.725 -22.459 -7.562 1.00 98.12 317 LYS A C 1
ATOM 2249 O O . LYS A 1 317 ? 0.556 -22.681 -7.223 1.00 98.12 317 LYS A O 1
ATOM 2254 N N . ALA A 1 318 ? 2.073 -22.183 -8.818 1.00 98.06 318 ALA A N 1
ATOM 2255 C CA . ALA A 1 318 ? 1.141 -22.288 -9.938 1.00 98.06 318 ALA A CA 1
ATOM 2256 C C . ALA A 1 318 ? 0.435 -23.662 -9.941 1.00 98.06 318 ALA A C 1
ATOM 2258 O O . ALA A 1 318 ? 1.076 -24.686 -9.697 1.00 98.06 318 ALA A O 1
ATOM 2259 N N . SER A 1 319 ? -0.873 -23.713 -10.221 1.00 96.69 319 SER A N 1
ATOM 2260 C CA . SER A 1 319 ? -1.587 -25.002 -10.344 1.00 96.69 319 SER A CA 1
ATOM 2261 C C . SER A 1 319 ? -1.287 -25.743 -11.657 1.00 96.69 319 SER A C 1
ATOM 2263 O O . SER A 1 319 ? -1.488 -26.954 -11.742 1.00 96.69 319 SER A O 1
ATOM 2265 N N . GLY A 1 320 ? -0.782 -25.031 -12.669 1.00 93.88 320 GLY A N 1
ATOM 2266 C CA . GLY A 1 320 ? -0.236 -25.577 -13.908 1.00 93.88 320 GLY A CA 1
ATOM 2267 C C . GLY A 1 320 ? 1.290 -25.450 -13.984 1.00 93.88 320 GLY A C 1
ATOM 2268 O O . GLY A 1 320 ? 2.005 -25.465 -12.983 1.00 93.88 320 GLY A O 1
ATOM 2269 N N . LYS A 1 321 ? 1.822 -25.323 -15.205 1.00 94.81 321 LYS A N 1
ATOM 2270 C CA . LYS A 1 321 ? 3.257 -25.097 -15.415 1.00 94.81 321 LYS A CA 1
ATOM 2271 C C . LYS A 1 321 ? 3.586 -23.614 -15.232 1.00 94.81 321 LYS A C 1
ATOM 2273 O O . LYS A 1 321 ? 3.377 -22.831 -16.156 1.00 94.81 321 LYS A O 1
ATOM 2278 N N . SER A 1 322 ? 4.171 -23.285 -14.083 1.00 96.31 322 SER A N 1
ATOM 2279 C CA . SER A 1 322 ? 4.616 -21.931 -13.738 1.00 96.31 322 SER A CA 1
ATOM 2280 C C . SER A 1 322 ? 5.457 -21.263 -14.839 1.00 96.31 322 SER A C 1
ATOM 2282 O O . SER A 1 322 ? 6.363 -21.873 -15.423 1.00 96.31 322 SER A O 1
ATOM 2284 N N . LYS A 1 323 ? 5.139 -19.996 -15.115 1.00 96.25 323 LYS A N 1
ATOM 2285 C CA . LYS A 1 323 ? 5.787 -19.092 -16.081 1.00 96.25 323 LYS A CA 1
ATOM 2286 C C . LYS A 1 323 ? 6.723 -18.080 -15.402 1.00 96.25 323 LYS A C 1
ATOM 2288 O O . LYS A 1 323 ? 7.331 -17.272 -16.102 1.00 96.25 323 LYS A O 1
ATOM 2293 N N . GLY A 1 324 ? 6.823 -18.138 -14.074 1.00 97.38 324 GLY A N 1
ATOM 2294 C CA . GLY A 1 324 ? 7.462 -17.160 -13.194 1.00 97.38 324 GLY A CA 1
ATOM 2295 C C . GLY A 1 324 ? 6.556 -16.856 -11.998 1.00 97.38 324 GLY A C 1
ATOM 2296 O O . GLY A 1 324 ? 5.492 -17.463 -11.853 1.00 97.38 324 GLY A O 1
ATOM 2297 N N . SER A 1 325 ? 6.943 -15.897 -11.166 1.00 98.56 325 SER A N 1
ATOM 2298 C CA . SER A 1 325 ? 6.174 -15.493 -9.981 1.00 98.56 325 SER A CA 1
ATOM 2299 C C . SER A 1 325 ? 5.460 -14.155 -10.180 1.00 98.56 325 SER A C 1
ATOM 2301 O O . SER A 1 325 ? 5.923 -13.301 -10.939 1.00 98.56 325 SER A O 1
ATOM 2303 N N . VAL A 1 326 ? 4.376 -13.935 -9.432 1.00 98.75 326 VAL A N 1
ATOM 2304 C CA . VAL A 1 326 ? 3.841 -12.594 -9.143 1.00 98.75 326 VAL A CA 1
ATOM 2305 C C . VAL A 1 326 ? 4.017 -12.334 -7.652 1.00 98.75 326 VAL A C 1
ATOM 2307 O O . VAL A 1 326 ? 3.560 -13.121 -6.822 1.00 98.75 326 VAL A O 1
ATOM 2310 N N . MET A 1 327 ? 4.713 -11.246 -7.323 1.00 98.69 327 MET A N 1
ATOM 2311 C CA . MET A 1 327 ? 4.995 -10.831 -5.949 1.00 98.69 327 MET A CA 1
ATOM 2312 C C . MET A 1 327 ? 3.999 -9.769 -5.488 1.00 98.69 327 MET A C 1
ATOM 2314 O O . MET A 1 327 ? 3.696 -8.851 -6.241 1.00 98.69 327 MET A O 1
ATOM 2318 N N . TRP A 1 328 ? 3.512 -9.869 -4.258 1.00 97.88 328 TRP A N 1
ATOM 2319 C CA . TRP A 1 328 ? 2.436 -9.025 -3.742 1.00 97.88 328 TRP A CA 1
ATOM 2320 C C . TRP A 1 328 ? 2.863 -8.308 -2.457 1.00 97.88 328 TRP A C 1
ATOM 2322 O O . TRP A 1 328 ? 3.573 -8.887 -1.632 1.00 97.88 328 TRP A O 1
ATOM 2332 N N . ASN A 1 329 ? 2.422 -7.062 -2.266 1.00 98.31 329 ASN A N 1
ATOM 2333 C CA . ASN A 1 329 ? 2.583 -6.337 -1.002 1.00 98.31 329 ASN A CA 1
ATOM 2334 C C . ASN A 1 329 ? 1.398 -5.371 -0.741 1.00 98.31 329 ASN A C 1
ATOM 2336 O O . ASN A 1 329 ? 1.014 -4.652 -1.666 1.00 98.31 329 ASN A O 1
ATOM 2340 N N . PRO A 1 330 ? 0.838 -5.330 0.488 1.00 95.88 330 PRO A N 1
ATOM 2341 C CA . PRO A 1 330 ? -0.343 -4.528 0.838 1.00 95.88 330 PRO A CA 1
ATOM 2342 C C . PRO A 1 330 ? -0.038 -3.050 1.120 1.00 95.88 330 PRO A C 1
ATOM 2344 O O . PRO A 1 330 ? -0.957 -2.248 1.247 1.00 95.88 330 PRO A O 1
ATOM 2347 N N . GLY A 1 331 ? 1.237 -2.681 1.271 1.00 93.75 331 GLY A N 1
ATOM 2348 C CA . GLY A 1 331 ? 1.634 -1.355 1.720 1.00 93.75 331 GLY A CA 1
ATOM 2349 C C . GLY A 1 331 ? 1.635 -1.206 3.241 1.00 93.75 331 GLY A C 1
ATOM 2350 O O . GLY A 1 331 ? 2.450 -1.831 3.920 1.00 93.75 331 GLY A O 1
ATOM 2351 N N . GLY A 1 332 ? 0.812 -0.292 3.756 1.00 89.50 332 GLY A N 1
ATOM 2352 C CA . GLY A 1 332 ? 0.980 0.308 5.083 1.00 89.50 332 GLY A CA 1
ATOM 2353 C C . GLY A 1 332 ? 1.785 1.618 4.998 1.00 89.50 332 GLY A C 1
ATOM 2354 O O . GLY A 1 332 ? 1.184 2.634 4.652 1.00 89.50 332 GLY A O 1
ATOM 2355 N N . PRO A 1 333 ? 3.117 1.656 5.231 1.00 91.38 333 PRO A N 1
ATOM 2356 C CA . PRO A 1 333 ? 4.039 0.534 5.446 1.00 91.38 333 PRO A CA 1
ATOM 2357 C C . PRO A 1 333 ? 3.757 -0.285 6.708 1.00 91.38 333 PRO A C 1
ATOM 2359 O O . PRO A 1 333 ? 3.092 0.189 7.617 1.00 91.38 333 PRO A O 1
ATOM 2362 N N . GLY A 1 334 ? 4.301 -1.501 6.778 1.00 89.75 334 GLY A N 1
ATOM 2363 C CA . GLY A 1 334 ? 4.251 -2.339 7.981 1.00 89.75 334 GLY A CA 1
ATOM 2364 C C . GLY A 1 334 ? 3.167 -3.419 8.001 1.00 89.75 334 GLY A C 1
ATOM 2365 O O . GLY A 1 334 ? 3.186 -4.259 8.896 1.00 89.75 334 GLY A O 1
ATOM 2366 N N . ALA A 1 335 ? 2.264 -3.468 7.020 1.00 91.50 335 ALA A N 1
ATOM 2367 C CA . ALA A 1 335 ? 1.299 -4.563 6.906 1.00 91.50 335 ALA A CA 1
ATOM 2368 C C . ALA A 1 335 ? 1.968 -5.844 6.359 1.00 91.50 335 ALA A C 1
ATOM 2370 O O . ALA A 1 335 ? 2.792 -5.779 5.439 1.00 91.50 335 ALA A O 1
ATOM 2371 N N . SER A 1 336 ? 1.616 -7.013 6.915 1.00 94.06 336 SER A N 1
ATOM 2372 C CA . SER A 1 336 ? 2.145 -8.311 6.462 1.00 94.06 336 SER A CA 1
ATOM 2373 C C . SER A 1 336 ? 1.677 -8.612 5.036 1.00 94.06 336 SER A C 1
ATOM 2375 O O . SER A 1 336 ? 0.483 -8.640 4.743 1.00 94.06 336 SER A O 1
ATOM 2377 N N . GLY A 1 337 ? 2.628 -8.833 4.129 1.00 95.62 337 GLY A N 1
ATOM 2378 C CA . GLY A 1 337 ? 2.364 -9.204 2.745 1.00 95.62 337 GLY A CA 1
ATOM 2379 C C . GLY A 1 337 ? 2.345 -10.706 2.500 1.00 95.62 337 GLY A C 1
ATOM 2380 O O . GLY A 1 337 ? 1.914 -11.116 1.423 1.00 95.62 337 GLY A O 1
ATOM 2381 N N . MET A 1 338 ? 2.765 -11.538 3.461 1.00 95.94 338 MET A N 1
ATOM 2382 C CA . MET A 1 338 ? 2.745 -13.000 3.328 1.00 95.94 338 MET A CA 1
ATOM 2383 C C . MET A 1 338 ? 1.363 -13.544 2.926 1.00 95.94 338 MET A C 1
ATOM 2385 O O . MET A 1 338 ? 1.268 -14.336 1.986 1.00 95.94 338 MET A O 1
ATOM 2389 N N . THR A 1 339 ? 0.278 -13.080 3.551 1.00 93.31 339 THR A N 1
ATOM 2390 C CA . THR A 1 339 ? -1.090 -13.542 3.243 1.00 93.31 339 THR A CA 1
ATOM 2391 C C . THR A 1 339 ? -1.560 -13.182 1.829 1.00 93.31 339 THR A C 1
ATOM 2393 O O . THR A 1 339 ? -2.438 -13.862 1.299 1.00 93.31 339 THR A O 1
ATOM 2396 N N . LEU A 1 340 ? -0.955 -12.207 1.138 1.00 96.00 340 LEU A N 1
ATOM 2397 C CA . LEU A 1 340 ? -1.347 -11.887 -0.241 1.00 96.00 340 LEU A CA 1
ATOM 2398 C C . LEU A 1 340 ? -1.005 -12.995 -1.253 1.00 96.00 340 LEU A C 1
ATOM 2400 O O . LEU A 1 340 ? -1.642 -13.059 -2.306 1.00 96.00 340 LEU A O 1
ATOM 2404 N N . ALA A 1 341 ? -0.096 -13.925 -0.924 1.00 97.31 341 ALA A N 1
ATOM 2405 C CA . ALA A 1 341 ? 0.076 -15.156 -1.704 1.00 97.31 341 ALA A CA 1
ATOM 2406 C C . ALA A 1 341 ? -1.244 -15.941 -1.801 1.00 97.31 341 ALA A C 1
ATOM 2408 O O . ALA A 1 341 ? -1.623 -16.412 -2.874 1.00 97.31 341 ALA A O 1
ATOM 2409 N N . LEU A 1 342 ? -1.952 -16.048 -0.671 1.00 95.12 342 LEU A N 1
ATOM 2410 C CA . LEU A 1 342 ? -3.243 -16.715 -0.538 1.00 95.12 342 LEU A CA 1
ATOM 2411 C C . LEU A 1 342 ? -4.362 -15.924 -1.224 1.00 95.12 342 LEU A C 1
ATOM 2413 O O . LEU A 1 342 ? -5.148 -16.524 -1.954 1.00 95.12 342 LEU A O 1
ATOM 2417 N N . VAL A 1 343 ? -4.401 -14.597 -1.057 1.00 91.19 343 VAL A N 1
ATOM 2418 C CA . VAL A 1 343 ? -5.384 -13.727 -1.733 1.00 91.19 343 VAL A CA 1
ATOM 2419 C C . VAL A 1 343 ? -5.286 -13.890 -3.255 1.00 91.19 343 VAL A C 1
ATOM 2421 O O . VAL A 1 343 ? -6.272 -14.252 -3.898 1.00 91.19 343 VAL A O 1
ATOM 2424 N N . GLY A 1 344 ? -4.087 -13.744 -3.832 1.00 93.31 344 GLY A N 1
ATOM 2425 C CA . GLY A 1 344 ? -3.867 -13.955 -5.267 1.00 93.31 344 GLY A CA 1
ATOM 2426 C C . GLY A 1 344 ? -4.188 -15.384 -5.727 1.00 93.31 344 GLY A C 1
ATOM 2427 O O . GLY A 1 344 ? -4.718 -15.582 -6.819 1.00 93.31 344 GLY A O 1
ATOM 2428 N N . ALA A 1 345 ? -3.931 -16.395 -4.889 1.00 95.56 345 ALA A N 1
ATOM 2429 C CA . ALA A 1 345 ? -4.201 -17.793 -5.224 1.00 95.56 345 ALA A CA 1
ATOM 2430 C C . ALA A 1 345 ? -5.686 -18.199 -5.160 1.00 95.56 345 ALA A C 1
ATOM 2432 O O . ALA A 1 345 ? -6.054 -19.172 -5.829 1.00 95.56 345 ALA A O 1
ATOM 2433 N N . LEU A 1 346 ? -6.506 -17.486 -4.375 1.00 92.12 346 LEU A N 1
ATOM 2434 C CA . LEU A 1 346 ? -7.955 -17.686 -4.251 1.00 92.12 346 LEU A CA 1
ATOM 2435 C C . LEU A 1 346 ? -8.745 -16.867 -5.278 1.00 92.12 346 LEU A C 1
ATOM 2437 O O . LEU A 1 346 ? -9.523 -17.445 -6.034 1.00 92.12 346 LEU A O 1
ATOM 2441 N N . TYR A 1 347 ? -8.547 -15.545 -5.312 1.00 90.69 347 TYR A N 1
ATOM 2442 C CA . TYR A 1 347 ? -9.393 -14.631 -6.093 1.00 90.69 347 TYR A CA 1
ATOM 2443 C C . TYR A 1 347 ? -8.953 -14.482 -7.551 1.00 90.69 347 TYR A C 1
ATOM 2445 O O . TYR A 1 347 ? -9.775 -14.151 -8.399 1.00 90.69 347 TYR A O 1
ATOM 2453 N N . GLN A 1 348 ? -7.694 -14.803 -7.875 1.00 95.19 348 GLN A N 1
ATOM 2454 C CA . GLN A 1 348 ? -7.164 -14.736 -9.243 1.00 95.19 348 GLN A CA 1
ATOM 2455 C C . GLN A 1 348 ? -6.724 -16.127 -9.751 1.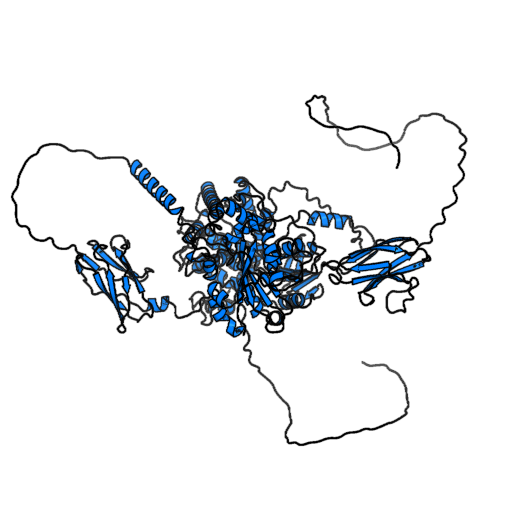00 95.19 348 GLN A C 1
ATOM 2457 O O . GLN A 1 348 ? -5.566 -16.323 -10.136 1.00 95.19 348 GLN A O 1
ATOM 2462 N N . PRO A 1 349 ? -7.624 -17.135 -9.780 1.00 93.44 349 PRO A N 1
ATOM 2463 C CA . PRO A 1 349 ? -7.260 -18.533 -10.021 1.00 93.44 349 PRO A CA 1
ATOM 2464 C C . PRO A 1 349 ? -6.671 -18.787 -11.416 1.00 93.44 349 PRO A C 1
ATOM 2466 O O . PRO A 1 349 ? -5.823 -19.665 -11.563 1.00 93.44 349 PRO A O 1
ATOM 2469 N N . GLU A 1 350 ? -7.061 -18.014 -12.435 1.00 92.25 350 GLU A N 1
ATOM 2470 C CA . GLU A 1 350 ? -6.481 -18.113 -13.784 1.00 92.25 350 GLU A CA 1
ATOM 2471 C C . GLU A 1 350 ? -5.063 -17.517 -13.866 1.00 92.25 350 GLU A C 1
ATOM 2473 O O . GLU A 1 350 ? -4.244 -18.007 -14.641 1.00 92.25 350 GLU A O 1
ATOM 2478 N N . LEU A 1 351 ? -4.719 -16.540 -13.017 1.00 95.56 351 LEU A N 1
ATOM 2479 C CA . LEU A 1 351 ? -3.342 -16.058 -12.859 1.00 95.56 351 LEU A CA 1
ATOM 2480 C C . LEU A 1 351 ? -2.512 -17.069 -12.049 1.00 95.56 351 LEU A C 1
ATOM 2482 O O . LEU A 1 351 ? -1.443 -17.496 -12.485 1.00 95.56 351 LEU A O 1
ATOM 2486 N N . ALA A 1 352 ? -3.049 -17.542 -10.921 1.00 96.62 352 ALA A N 1
ATOM 2487 C CA . ALA A 1 352 ? -2.435 -18.538 -10.034 1.00 96.62 352 ALA A CA 1
ATOM 2488 C C . ALA A 1 352 ? -2.375 -19.972 -10.610 1.00 96.62 352 ALA A C 1
ATOM 2490 O O . ALA A 1 352 ? -1.955 -20.915 -9.934 1.00 96.62 352 ALA A O 1
ATOM 2491 N N . LYS A 1 353 ? -2.801 -20.146 -11.861 1.00 96.50 353 LYS A N 1
ATOM 2492 C CA . LYS A 1 353 ? -2.643 -21.340 -12.703 1.00 96.50 353 LYS A CA 1
ATOM 2493 C C . LYS A 1 353 ? -1.364 -21.296 -13.531 1.00 96.50 353 LYS A C 1
ATOM 2495 O O . LYS A 1 353 ? -0.754 -22.336 -13.773 1.00 96.50 353 LYS A O 1
ATOM 2500 N N . ASP A 1 354 ? -0.950 -20.094 -13.914 1.00 96.81 354 ASP A N 1
ATOM 2501 C CA . ASP A 1 354 ? 0.206 -19.823 -14.763 1.00 96.81 354 ASP A CA 1
ATOM 2502 C C . ASP A 1 354 ? 1.411 -19.258 -13.994 1.00 96.81 354 ASP A C 1
ATOM 2504 O O . ASP A 1 354 ? 2.528 -19.345 -14.499 1.00 96.81 354 ASP A O 1
ATOM 2508 N N . PHE A 1 355 ? 1.217 -18.698 -12.797 1.00 98.50 355 PHE A N 1
ATOM 2509 C CA . PHE A 1 355 ? 2.270 -18.058 -12.002 1.00 98.50 355 PHE A CA 1
ATOM 2510 C C . PHE A 1 355 ? 2.258 -18.521 -10.542 1.00 98.50 355 PHE A C 1
ATOM 2512 O O . PHE A 1 355 ? 1.202 -18.807 -9.975 1.00 98.50 355 PHE A O 1
ATOM 2519 N N . ASP A 1 356 ? 3.440 -18.554 -9.925 1.00 98.62 356 ASP A N 1
ATOM 2520 C CA . ASP A 1 356 ? 3.585 -18.744 -8.479 1.00 98.62 356 ASP A CA 1
ATOM 2521 C C . ASP A 1 356 ? 3.174 -17.448 -7.761 1.00 98.62 356 ASP A C 1
ATOM 2523 O O . ASP A 1 356 ? 3.684 -16.368 -8.070 1.00 98.62 356 ASP A O 1
ATOM 2527 N N . MET A 1 357 ? 2.243 -17.537 -6.811 1.00 98.56 357 MET A N 1
ATOM 2528 C CA . MET A 1 357 ? 1.808 -16.396 -6.001 1.00 98.56 357 MET A CA 1
ATOM 2529 C C . MET A 1 357 ? 2.732 -16.267 -4.794 1.00 98.56 357 MET A C 1
ATOM 2531 O O . MET A 1 357 ? 2.887 -17.226 -4.034 1.00 98.56 357 MET A O 1
ATOM 2535 N N . ILE A 1 358 ? 3.363 -15.103 -4.629 1.00 98.75 358 ILE A N 1
ATOM 2536 C CA . ILE A 1 358 ? 4.364 -14.870 -3.582 1.00 98.75 358 ILE A CA 1
ATOM 2537 C C . ILE A 1 358 ? 4.020 -13.612 -2.790 1.00 98.75 358 ILE A C 1
ATOM 2539 O O . ILE A 1 358 ? 3.960 -12.514 -3.334 1.00 98.75 358 ILE A O 1
ATOM 2543 N N . GLY A 1 359 ? 3.826 -13.783 -1.490 1.00 98.50 359 GLY A N 1
ATOM 2544 C CA . GLY A 1 359 ? 3.616 -12.721 -0.519 1.00 98.50 359 GLY A CA 1
ATOM 2545 C C . GLY A 1 359 ? 4.841 -12.618 0.378 1.00 98.50 359 GLY A C 1
ATOM 2546 O O . GLY A 1 359 ? 5.418 -13.642 0.751 1.00 98.50 359 GLY A O 1
ATOM 2547 N N . PHE A 1 360 ? 5.267 -11.404 0.712 1.00 98.44 360 PHE A N 1
ATOM 2548 C CA . PHE A 1 360 ? 6.450 -11.191 1.542 1.00 98.44 360 PHE A CA 1
ATOM 2549 C C . PHE A 1 360 ? 6.269 -10.020 2.501 1.00 98.44 360 PHE A C 1
ATOM 2551 O O . PHE A 1 360 ? 5.628 -9.016 2.175 1.00 98.44 360 PHE A O 1
ATOM 2558 N N . ASP A 1 361 ? 6.910 -10.143 3.655 1.00 98.00 361 ASP A N 1
ATOM 2559 C CA . ASP A 1 361 ? 6.958 -9.106 4.672 1.00 98.00 361 ASP A CA 1
ATOM 2560 C C . ASP A 1 361 ? 8.277 -8.336 4.515 1.00 98.00 361 ASP A C 1
ATOM 2562 O O . ASP A 1 361 ? 9.345 -8.949 4.582 1.00 98.00 361 ASP A O 1
ATOM 2566 N N . PRO A 1 362 ? 8.269 -7.010 4.290 1.00 97.88 362 PRO A N 1
ATOM 2567 C CA . PRO A 1 362 ? 9.498 -6.222 4.256 1.00 97.88 362 PRO A CA 1
ATOM 2568 C C . PRO A 1 362 ? 10.358 -6.392 5.521 1.00 97.88 362 PRO A C 1
ATOM 2570 O O . PRO A 1 362 ? 9.886 -6.797 6.584 1.00 97.88 362 PRO A O 1
ATOM 2573 N N . ARG A 1 363 ? 11.640 -6.030 5.439 1.00 96.62 363 ARG A N 1
ATOM 2574 C CA . ARG A 1 363 ? 12.496 -5.882 6.628 1.00 96.62 363 ARG A CA 1
ATOM 2575 C C . ARG A 1 363 ? 11.802 -5.028 7.704 1.00 96.62 363 ARG A C 1
ATOM 2577 O O . ARG A 1 363 ? 11.196 -4.005 7.393 1.00 96.62 363 ARG A O 1
ATOM 2584 N N . GLY A 1 364 ? 11.858 -5.458 8.964 1.00 93.50 364 GLY A N 1
ATOM 2585 C CA . GLY A 1 364 ? 11.185 -4.766 10.068 1.00 93.50 364 GLY A CA 1
ATOM 2586 C C . GLY A 1 364 ? 9.657 -4.922 10.131 1.00 93.50 364 GLY A C 1
ATOM 2587 O O . GLY A 1 364 ? 9.058 -4.282 10.991 1.00 93.50 364 GLY A O 1
ATOM 2588 N N . THR A 1 365 ? 9.026 -5.720 9.262 1.00 94.00 365 THR A N 1
ATOM 2589 C CA . THR A 1 365 ? 7.559 -5.869 9.138 1.00 94.00 365 THR A CA 1
ATOM 2590 C C . THR A 1 365 ? 7.095 -7.289 9.474 1.00 94.00 365 THR A C 1
ATOM 2592 O O . THR A 1 365 ? 7.760 -8.245 9.086 1.00 94.00 365 THR A O 1
ATOM 2595 N N . GLY A 1 366 ? 5.932 -7.433 10.122 1.00 90.69 366 GLY A N 1
ATOM 2596 C CA . GLY A 1 366 ? 5.226 -8.714 10.275 1.00 90.69 366 GLY A CA 1
ATOM 2597 C C . GLY A 1 366 ? 6.102 -9.851 10.814 1.00 90.69 366 GLY A C 1
ATOM 2598 O O . GLY A 1 366 ? 6.697 -9.739 11.884 1.00 90.69 366 GLY A O 1
ATOM 2599 N N . SER A 1 367 ? 6.198 -10.936 10.047 1.00 92.06 367 SER A N 1
ATOM 2600 C CA . SER A 1 367 ? 7.003 -12.123 10.362 1.00 92.06 367 SER A CA 1
ATOM 2601 C C . SER A 1 367 ? 8.513 -11.949 10.124 1.00 92.06 367 SER A C 1
ATOM 2603 O O . SER A 1 367 ? 9.284 -12.845 10.482 1.00 92.06 367 SER A O 1
ATOM 2605 N N . SER A 1 368 ? 8.968 -10.855 9.502 1.00 94.56 368 SER A N 1
ATOM 2606 C CA . SER A 1 368 ? 10.386 -10.615 9.190 1.00 94.56 368 SER A CA 1
ATOM 2607 C C . SER A 1 368 ? 11.188 -10.179 10.413 1.00 94.56 368 SER A C 1
ATOM 2609 O O . SER A 1 368 ? 10.753 -9.345 11.198 1.00 94.56 368 SER A O 1
ATOM 2611 N N . MET A 1 369 ? 12.401 -10.714 10.556 1.00 91.88 369 MET A N 1
ATOM 2612 C CA . MET A 1 369 ? 13.187 -10.649 11.790 1.00 91.88 369 MET A CA 1
ATOM 2613 C C . MET A 1 369 ? 14.517 -9.895 11.616 1.00 91.88 369 MET A C 1
ATOM 2615 O O . MET A 1 369 ? 15.259 -10.194 10.676 1.00 91.88 369 MET A O 1
ATOM 2619 N N . PRO A 1 370 ? 14.882 -8.979 12.536 1.00 91.00 370 PRO A N 1
ATOM 2620 C CA . PRO A 1 370 ? 14.035 -8.394 13.585 1.00 91.00 370 PRO A CA 1
ATOM 2621 C C . PRO A 1 370 ? 12.875 -7.567 13.009 1.00 91.00 370 PRO A C 1
ATOM 2623 O O . PRO A 1 370 ? 13.077 -6.804 12.061 1.00 91.00 370 PRO A O 1
ATOM 2626 N N . PHE A 1 371 ? 11.689 -7.668 13.619 1.00 90.75 371 PHE A N 1
ATOM 2627 C CA . PHE A 1 371 ? 10.577 -6.757 13.337 1.00 90.75 371 PHE A CA 1
ATOM 2628 C C . PHE A 1 371 ? 10.704 -5.447 14.128 1.00 90.75 371 PHE A C 1
ATOM 2630 O O . PHE A 1 371 ? 11.513 -5.315 15.052 1.00 90.75 371 PHE A O 1
ATOM 2637 N N . SER A 1 372 ? 9.902 -4.458 13.740 1.00 92.69 372 SER A N 1
ATOM 2638 C CA . SER A 1 372 ? 9.832 -3.149 14.387 1.00 92.69 372 SER A CA 1
ATOM 2639 C C . SER A 1 372 ? 9.114 -3.237 15.726 1.00 92.69 372 SER A C 1
ATOM 2641 O O . SER A 1 372 ? 7.929 -3.547 15.787 1.00 92.69 372 SER A O 1
ATOM 2643 N N . GLN A 1 373 ? 9.847 -2.953 16.796 1.00 89.75 373 GLN A N 1
ATOM 2644 C CA . GLN A 1 373 ? 9.390 -3.090 18.172 1.00 89.75 373 GLN A CA 1
ATOM 2645 C C . GLN A 1 373 ? 9.686 -1.785 18.913 1.00 89.75 373 GLN A C 1
ATOM 2647 O O . GLN A 1 373 ? 10.845 -1.387 19.048 1.00 89.75 373 GLN A O 1
ATOM 2652 N N . CYS A 1 374 ? 8.634 -1.106 19.352 1.00 92.19 374 CYS A N 1
ATOM 2653 C CA . CYS A 1 374 ? 8.683 0.185 20.027 1.00 92.19 374 CYS A CA 1
ATOM 2654 C C . CYS A 1 374 ? 8.126 0.069 21.443 1.00 92.19 374 CYS A C 1
ATOM 2656 O O . CYS A 1 374 ? 8.871 0.234 22.407 1.00 92.19 374 CYS A O 1
ATOM 2658 N N . SER A 1 375 ? 6.842 -0.258 21.587 1.00 91.31 375 SER A N 1
ATOM 2659 C CA . SER A 1 375 ? 6.138 -0.294 22.875 1.00 91.31 375 SER A CA 1
ATOM 2660 C C . SER A 1 375 ? 5.398 -1.618 23.070 1.00 91.31 375 SER A C 1
ATOM 2662 O O . SER A 1 375 ? 5.151 -2.343 22.107 1.00 91.31 375 SER A O 1
ATOM 2664 N N . THR A 1 376 ? 5.095 -1.949 24.327 1.00 89.31 376 THR A N 1
ATOM 2665 C CA . THR A 1 376 ? 4.318 -3.147 24.680 1.00 89.31 376 THR A CA 1
ATOM 2666 C C . THR A 1 376 ? 2.825 -2.905 24.462 1.00 89.31 376 THR A C 1
ATOM 2668 O O . THR A 1 376 ? 2.386 -1.752 24.425 1.00 89.31 376 THR A O 1
ATOM 2671 N N . ASP A 1 377 ? 2.042 -3.978 24.341 1.00 90.25 377 ASP A N 1
ATOM 2672 C CA . ASP A 1 377 ? 0.598 -3.909 24.081 1.00 90.25 377 ASP A CA 1
ATOM 2673 C C . ASP A 1 377 ? -0.138 -3.063 25.132 1.00 90.25 377 ASP A C 1
ATOM 2675 O O . ASP A 1 377 ? -0.981 -2.231 24.802 1.00 90.25 377 ASP A O 1
ATOM 2679 N N . GLU A 1 378 ? 0.255 -3.194 26.403 1.00 90.50 378 GLU A N 1
ATOM 2680 C CA . GLU A 1 378 ? -0.351 -2.467 27.520 1.00 90.50 378 GLU A CA 1
ATOM 2681 C C . GLU A 1 378 ? -0.020 -0.967 27.477 1.00 90.50 378 GLU A C 1
ATOM 2683 O O . GLU A 1 378 ? -0.815 -0.140 27.920 1.00 90.50 378 GLU A O 1
ATOM 2688 N N . GLN A 1 379 ? 1.145 -0.587 26.936 1.00 92.56 379 GLN A N 1
ATOM 2689 C CA . GLN A 1 379 ? 1.499 0.821 26.738 1.00 92.56 379 GLN A CA 1
ATOM 2690 C C . GLN A 1 379 ? 0.771 1.417 25.524 1.00 92.56 379 GLN A C 1
ATOM 2692 O O . GLN A 1 379 ? 0.396 2.585 25.579 1.00 92.56 379 GLN A O 1
ATOM 2697 N N . LEU A 1 380 ? 0.526 0.626 24.473 1.00 92.94 380 LEU A N 1
ATOM 2698 C CA . LEU A 1 380 ? -0.277 1.038 23.315 1.00 92.94 380 LEU A CA 1
ATOM 2699 C C . LEU A 1 380 ? -1.756 1.228 23.689 1.00 92.94 380 LEU A C 1
ATOM 2701 O O . LEU A 1 380 ? -2.356 2.231 23.306 1.00 92.94 380 LEU A O 1
ATOM 2705 N N . ASP A 1 381 ? -2.322 0.331 24.503 1.00 92.69 381 ASP A N 1
ATOM 2706 C CA . ASP A 1 381 ? -3.674 0.490 25.057 1.00 92.69 381 ASP A CA 1
ATOM 2707 C C . ASP A 1 381 ? -3.787 1.733 25.961 1.00 92.69 381 ASP A C 1
ATOM 2709 O O . ASP A 1 381 ? -4.757 2.483 25.846 1.00 92.69 381 ASP A O 1
ATOM 2713 N N . LEU A 1 382 ? -2.787 2.013 26.809 1.00 91.44 382 LEU A N 1
ATOM 2714 C CA . LEU A 1 382 ? -2.743 3.244 27.618 1.00 91.44 382 LEU A CA 1
ATOM 2715 C C . LEU A 1 382 ? -2.644 4.519 26.764 1.00 91.44 382 LEU A C 1
ATOM 2717 O O . LEU A 1 382 ? -3.238 5.543 27.110 1.00 91.44 382 LEU A O 1
ATOM 2721 N N . ASP A 1 383 ? -1.904 4.469 25.657 1.00 92.19 383 ASP A N 1
ATOM 2722 C CA . ASP A 1 383 ? -1.740 5.613 24.759 1.00 92.19 383 ASP A CA 1
ATOM 2723 C C . ASP A 1 383 ? -3.029 5.900 23.975 1.00 92.19 383 ASP A C 1
ATOM 2725 O O . ASP A 1 383 ? -3.434 7.059 23.884 1.00 92.19 383 ASP A O 1
ATOM 2729 N N . ARG A 1 384 ? -3.740 4.864 23.506 1.00 91.62 384 ARG A N 1
ATOM 2730 C CA . ARG A 1 384 ? -5.071 5.004 22.882 1.00 91.62 384 ARG A CA 1
ATOM 2731 C C . ARG A 1 384 ? -6.140 5.489 23.862 1.00 91.62 384 ARG A C 1
ATOM 2733 O O . ARG A 1 384 ? -6.908 6.384 23.528 1.00 91.62 384 ARG A O 1
ATOM 2740 N N . ALA A 1 385 ? -6.134 4.994 25.101 1.00 89.75 385 ALA A N 1
ATOM 2741 C CA . ALA A 1 385 ? -7.056 5.433 26.152 1.00 89.75 385 ALA A CA 1
ATOM 2742 C C . ALA A 1 385 ? -6.826 6.886 26.638 1.00 89.75 385 ALA A C 1
ATOM 2744 O O . ALA A 1 385 ? -7.555 7.376 27.509 1.00 89.75 385 ALA A O 1
ATOM 2745 N N . THR A 1 386 ? -5.820 7.596 26.111 1.00 87.56 386 THR A N 1
ATOM 2746 C CA . THR A 1 386 ? -5.486 8.964 26.524 1.00 87.56 386 THR A CA 1
ATOM 2747 C C . THR A 1 386 ? -6.391 10.004 25.857 1.00 87.56 386 THR A C 1
ATOM 2749 O O . THR A 1 386 ? -6.160 10.454 24.735 1.00 87.56 386 THR A O 1
ATOM 2752 N N . ASN A 1 387 ? -7.399 10.470 26.598 1.00 84.19 387 ASN A N 1
ATOM 2753 C CA . ASN A 1 387 ? -8.284 11.547 26.157 1.00 84.19 387 ASN A CA 1
ATOM 2754 C C . ASN A 1 387 ? -7.660 12.942 26.384 1.00 84.19 387 ASN A C 1
ATOM 2756 O O . ASN A 1 387 ? -7.968 13.633 27.357 1.00 84.19 387 ASN A O 1
ATOM 2760 N N . SER A 1 388 ? -6.729 13.362 25.521 1.00 88.56 388 SER A N 1
ATOM 2761 C CA . SER A 1 388 ? -6.092 14.687 25.650 1.00 88.56 388 SER A CA 1
ATOM 2762 C C . SER A 1 388 ? -7.038 15.851 25.324 1.00 88.56 388 SER A C 1
ATOM 2764 O O . SER A 1 388 ? -6.852 16.944 25.853 1.00 88.56 388 SER A O 1
ATOM 2766 N N . TRP A 1 389 ? -8.075 15.638 24.508 1.00 86.56 389 TRP A N 1
ATOM 2767 C CA . TRP A 1 389 ? -9.008 16.691 24.083 1.00 86.56 389 TRP A CA 1
ATOM 2768 C C . TRP A 1 389 ? -9.896 17.238 25.210 1.00 86.56 389 TRP A C 1
ATOM 2770 O O . TRP A 1 389 ? -10.327 18.384 25.124 1.00 86.56 389 TRP A O 1
ATOM 2780 N N . GLY A 1 390 ? -10.068 16.501 26.311 1.00 83.88 390 GLY A N 1
ATOM 2781 C CA . GLY A 1 390 ? -10.744 16.985 27.523 1.00 83.88 390 GLY A CA 1
ATOM 2782 C C . GLY A 1 390 ? -9.913 17.925 28.407 1.00 83.88 390 GLY A C 1
ATOM 2783 O O . GLY A 1 390 ? -10.366 18.315 29.484 1.00 83.88 390 GLY A O 1
ATOM 2784 N N . LYS A 1 391 ? -8.679 18.264 28.007 1.00 88.69 391 LYS A N 1
ATOM 2785 C CA . LYS A 1 391 ? -7.692 18.981 28.835 1.00 88.69 391 LYS A CA 1
ATOM 2786 C C . LYS A 1 391 ? -7.411 20.383 28.276 1.00 88.69 391 LYS A C 1
ATOM 2788 O O . LYS A 1 391 ? -7.590 20.607 27.081 1.00 88.69 391 LYS A O 1
ATOM 2793 N N . PRO A 1 392 ? -6.934 21.346 29.089 1.00 91.44 392 PRO A N 1
ATOM 2794 C CA . PRO A 1 392 ? -6.490 22.643 28.576 1.00 91.44 392 PRO A CA 1
ATOM 2795 C C . PRO A 1 392 ? -5.406 22.480 27.499 1.00 91.44 392 PRO A C 1
ATOM 2797 O O . PRO A 1 392 ? -4.479 21.696 27.699 1.00 91.44 392 PRO A O 1
ATOM 2800 N N . LEU A 1 393 ? -5.501 23.237 26.399 1.00 89.94 393 LEU A N 1
ATOM 2801 C CA . LEU A 1 393 ? -4.683 23.087 25.183 1.00 89.94 393 LEU A CA 1
ATOM 2802 C C . LEU A 1 393 ? -3.185 22.842 25.447 1.00 89.94 393 LEU A C 1
ATOM 2804 O O . LEU A 1 393 ? -2.640 21.836 25.002 1.00 89.94 393 LEU A O 1
ATOM 2808 N N . ASP A 1 394 ? -2.530 23.712 26.224 1.00 91.00 394 ASP A N 1
ATOM 2809 C CA . ASP A 1 394 ? -1.089 23.607 26.511 1.00 91.00 394 ASP A CA 1
ATOM 2810 C C . ASP A 1 394 ? -0.719 22.316 27.280 1.00 91.00 394 ASP A C 1
ATOM 2812 O O . ASP A 1 394 ? 0.400 21.814 27.170 1.00 91.00 394 ASP A O 1
ATOM 2816 N N . ALA A 1 395 ? -1.651 21.757 28.062 1.00 92.75 395 ALA A N 1
ATOM 2817 C CA . ALA A 1 395 ? -1.471 20.487 28.766 1.00 92.75 395 ALA A CA 1
ATOM 2818 C C . ALA A 1 395 ? -1.753 19.279 27.857 1.00 92.75 395 ALA A C 1
ATOM 2820 O O . ALA A 1 395 ? -1.039 18.281 27.940 1.00 92.75 395 ALA A O 1
ATOM 2821 N N . ALA A 1 396 ? -2.751 19.385 26.974 1.00 91.38 396 ALA A N 1
ATOM 2822 C CA . ALA A 1 396 ? -3.093 18.372 25.979 1.00 91.38 396 ALA A CA 1
ATOM 2823 C C . ALA A 1 396 ? -1.955 18.164 24.963 1.00 91.38 396 ALA A C 1
ATOM 2825 O O . ALA A 1 396 ? -1.497 17.043 24.750 1.00 91.38 396 ALA A O 1
ATOM 2826 N N . GLU A 1 397 ? -1.434 19.254 24.396 1.00 92.69 397 GLU A N 1
ATOM 2827 C CA . GLU A 1 397 ? -0.299 19.219 23.466 1.00 92.69 397 GLU A CA 1
ATOM 2828 C C . GLU A 1 397 ? 0.980 18.728 24.143 1.00 92.69 397 GLU A C 1
ATOM 2830 O O . GLU A 1 397 ? 1.718 17.931 23.563 1.00 92.69 397 GLU A O 1
ATOM 2835 N N . LYS A 1 398 ? 1.229 19.133 25.398 1.00 93.06 398 LYS A N 1
ATOM 2836 C CA . LYS A 1 398 ? 2.367 18.615 26.160 1.00 93.06 398 LYS A CA 1
ATOM 2837 C C . LYS A 1 398 ? 2.268 17.101 26.389 1.00 93.06 398 LYS A C 1
ATOM 2839 O O . LYS A 1 398 ? 3.286 16.414 26.310 1.00 93.06 398 LYS A O 1
ATOM 2844 N N . GLU A 1 399 ? 1.084 16.591 26.712 1.00 92.94 399 GLU A N 1
ATOM 2845 C CA . GLU A 1 399 ? 0.855 15.161 26.927 1.00 92.94 399 GLU A CA 1
ATOM 2846 C C . GLU A 1 399 ? 1.115 14.362 25.645 1.00 92.94 399 GLU A C 1
ATOM 2848 O O . GLU A 1 399 ? 1.897 13.411 25.666 1.00 92.94 399 GLU A O 1
ATOM 2853 N N . GLN A 1 400 ? 0.562 14.815 24.517 1.00 91.69 400 GLN A N 1
ATOM 2854 C CA . GLN A 1 400 ? 0.806 14.219 23.204 1.00 91.69 400 GLN A CA 1
ATOM 2855 C C . GLN A 1 400 ? 2.289 14.302 22.799 1.00 91.69 400 GLN A C 1
ATOM 2857 O O . GLN A 1 400 ? 2.863 13.311 22.358 1.00 91.69 400 GLN A O 1
ATOM 2862 N N . ALA A 1 401 ? 2.969 15.427 23.037 1.00 92.94 401 ALA A N 1
ATOM 2863 C CA . ALA A 1 401 ? 4.401 15.560 22.763 1.00 92.94 401 ALA A CA 1
ATOM 2864 C C . ALA A 1 401 ? 5.276 14.628 23.630 1.00 92.94 401 ALA A C 1
ATOM 2866 O O . ALA A 1 401 ? 6.254 14.067 23.128 1.00 92.94 401 ALA A O 1
ATOM 2867 N N . ASP A 1 402 ? 4.934 14.428 24.909 1.00 94.25 402 ASP A N 1
ATOM 2868 C CA . ASP A 1 402 ? 5.620 13.470 25.787 1.00 94.25 402 ASP A CA 1
ATOM 2869 C C . ASP A 1 402 ? 5.361 12.009 25.348 1.00 94.25 402 ASP A C 1
ATOM 2871 O O . ASP A 1 402 ? 6.285 11.190 25.410 1.00 94.25 402 ASP A O 1
ATOM 2875 N N . ILE A 1 403 ? 4.153 11.688 24.859 1.00 94.25 403 ILE A N 1
ATOM 2876 C CA . ILE A 1 403 ? 3.789 10.387 24.261 1.00 94.25 403 ILE A CA 1
ATOM 2877 C C . ILE A 1 403 ? 4.605 10.126 22.989 1.00 94.25 403 ILE A C 1
ATOM 2879 O O . ILE A 1 403 ? 5.375 9.161 22.950 1.00 94.25 403 ILE A O 1
ATOM 2883 N N . THR A 1 404 ? 4.533 11.017 21.994 1.00 92.56 404 THR A N 1
ATOM 2884 C CA . THR A 1 404 ? 5.268 10.906 20.721 1.00 92.56 404 THR A CA 1
ATOM 2885 C C . THR A 1 404 ? 6.768 10.718 20.957 1.00 92.56 404 THR A C 1
ATOM 2887 O O . THR A 1 404 ? 7.402 9.827 20.382 1.00 92.56 404 THR A O 1
ATOM 2890 N N . LYS A 1 405 ? 7.349 11.530 21.849 1.00 93.38 405 LYS A N 1
ATOM 2891 C CA . LYS A 1 405 ? 8.777 11.488 22.182 1.00 93.38 405 LYS A CA 1
ATOM 2892 C C . LYS A 1 405 ? 9.184 10.194 22.890 1.00 93.38 405 LYS A C 1
ATOM 2894 O O . LYS A 1 405 ? 10.282 9.692 22.639 1.00 93.38 405 LYS A O 1
ATOM 2899 N N . ARG A 1 406 ? 8.330 9.646 23.766 1.00 95.56 406 ARG A N 1
ATOM 2900 C CA . ARG A 1 406 ? 8.553 8.334 24.395 1.00 95.56 406 ARG A CA 1
ATOM 2901 C C . ARG A 1 406 ? 8.503 7.224 23.350 1.00 95.56 406 ARG A C 1
ATOM 2903 O O . ARG A 1 406 ? 9.438 6.435 23.303 1.00 95.56 406 ARG A O 1
ATOM 2910 N N . PHE A 1 407 ? 7.469 7.180 22.512 1.00 94.94 407 PHE A N 1
ATOM 2911 C CA . PHE A 1 407 ? 7.308 6.129 21.504 1.00 94.94 407 PHE A CA 1
ATOM 2912 C C . PHE A 1 407 ? 8.508 6.073 20.548 1.00 94.94 407 PHE A C 1
ATOM 2914 O O . PHE A 1 407 ? 9.133 5.023 20.403 1.00 94.94 407 PHE A O 1
ATOM 2921 N N . ALA A 1 408 ? 8.913 7.220 19.989 1.00 93.12 408 ALA A N 1
ATOM 2922 C CA . ALA A 1 408 ? 10.074 7.303 19.102 1.00 93.12 408 ALA A CA 1
ATOM 2923 C C . ALA A 1 408 ? 11.375 6.840 19.788 1.00 93.12 408 ALA A C 1
ATOM 2925 O O . ALA A 1 408 ? 12.146 6.077 19.207 1.00 93.12 408 ALA A O 1
ATOM 2926 N N . LYS A 1 409 ? 11.612 7.242 21.045 1.00 93.81 409 LYS A N 1
ATOM 2927 C CA . LYS A 1 409 ? 12.749 6.760 21.851 1.00 93.81 409 LYS A CA 1
ATOM 2928 C C . LYS A 1 409 ? 12.690 5.241 22.052 1.00 93.81 409 LYS A C 1
ATOM 2930 O O . LYS A 1 409 ? 13.700 4.563 21.863 1.00 93.81 409 LYS A O 1
ATOM 2935 N N . ASP A 1 410 ? 11.532 4.713 22.435 1.00 94.06 410 ASP A N 1
ATOM 2936 C CA . ASP A 1 410 ? 11.360 3.298 22.756 1.00 94.06 410 ASP A CA 1
ATOM 2937 C C . ASP A 1 410 ? 11.510 2.419 21.483 1.00 94.06 410 ASP A C 1
ATOM 2939 O O . ASP A 1 410 ? 12.097 1.341 21.572 1.00 94.06 410 ASP A O 1
ATOM 2943 N N . CYS A 1 411 ? 11.189 2.920 20.274 1.00 94.12 411 CYS A N 1
ATOM 2944 C CA . CYS A 1 411 ? 11.574 2.291 18.991 1.00 94.12 411 CYS A CA 1
ATOM 2945 C C . CYS A 1 411 ? 13.093 2.063 18.858 1.00 94.12 411 CYS A C 1
ATOM 2947 O O . CYS A 1 411 ? 13.533 0.945 18.581 1.00 94.12 411 CYS A O 1
ATOM 2949 N N . PHE A 1 412 ? 13.918 3.094 19.094 1.00 93.69 412 PHE A N 1
ATOM 2950 C CA . PHE A 1 412 ? 15.389 2.983 19.059 1.00 93.69 412 PHE A CA 1
ATOM 2951 C C . PHE A 1 412 ? 15.962 2.116 20.200 1.00 93.69 412 PHE A C 1
ATOM 2953 O O . PHE A 1 412 ? 17.094 1.614 20.108 1.00 93.69 412 PHE A O 1
ATOM 2960 N N . GLU A 1 413 ? 15.213 1.938 21.291 1.00 91.62 413 GLU A N 1
ATOM 2961 C CA . GLU A 1 413 ? 15.623 1.112 22.427 1.00 91.62 413 GLU A CA 1
ATOM 2962 C C . GLU A 1 413 ? 15.255 -0.367 22.292 1.00 91.62 413 GLU A C 1
ATOM 2964 O O . GLU A 1 413 ? 16.056 -1.204 22.714 1.00 91.62 413 GLU A O 1
ATOM 2969 N N . ASN A 1 414 ? 14.128 -0.690 21.653 1.00 90.25 414 ASN A N 1
ATOM 2970 C CA . ASN A 1 414 ? 13.593 -2.051 21.591 1.00 90.25 414 ASN A CA 1
ATOM 2971 C C . ASN A 1 414 ? 13.748 -2.727 20.214 1.00 90.25 414 ASN A C 1
ATOM 2973 O O . ASN A 1 414 ? 14.001 -3.932 20.173 1.00 90.25 414 ASN A O 1
ATOM 2977 N N . THR A 1 415 ? 13.715 -2.002 19.086 1.00 92.06 415 THR A N 1
ATOM 2978 C CA . THR A 1 415 ? 13.803 -2.619 17.743 1.00 92.06 415 THR A CA 1
ATOM 2979 C C . THR A 1 415 ? 15.147 -3.331 17.552 1.00 92.06 415 THR A C 1
ATOM 2981 O O . THR A 1 415 ? 16.208 -2.710 17.471 1.00 92.06 415 THR A O 1
ATOM 2984 N N . GLY A 1 416 ? 15.112 -4.666 17.500 1.00 89.31 416 GLY A N 1
ATOM 2985 C CA . GLY A 1 416 ? 16.302 -5.518 17.434 1.00 89.31 416 GLY A CA 1
ATOM 2986 C C . GLY A 1 416 ? 17.053 -5.726 18.761 1.00 89.31 416 GLY A C 1
ATOM 2987 O O . GLY A 1 416 ? 18.078 -6.404 18.747 1.00 89.31 416 GLY A O 1
ATOM 2988 N N . LYS A 1 417 ? 16.564 -5.215 19.907 1.00 86.81 417 LYS A N 1
ATOM 2989 C CA . LYS A 1 417 ? 17.155 -5.443 21.251 1.00 86.81 417 LYS A CA 1
ATOM 2990 C C . LYS A 1 417 ? 17.281 -6.937 21.565 1.00 86.81 417 LYS A C 1
ATOM 2992 O O . LYS A 1 417 ? 18.323 -7.362 22.053 1.00 86.81 417 LYS A O 1
ATOM 2997 N N . ALA A 1 418 ? 16.260 -7.719 21.213 1.00 81.50 418 ALA A N 1
ATOM 2998 C CA . ALA A 1 418 ? 16.245 -9.175 21.346 1.00 81.50 418 ALA A CA 1
ATOM 2999 C C . ALA A 1 418 ? 17.419 -9.859 20.607 1.00 81.50 418 ALA A C 1
ATOM 3001 O O . ALA A 1 418 ? 18.056 -10.764 21.141 1.00 81.50 418 ALA A O 1
ATOM 3002 N N . PHE A 1 419 ? 17.788 -9.372 19.418 1.00 81.50 419 PHE A N 1
ATOM 3003 C CA . PHE A 1 419 ? 18.829 -9.948 18.550 1.00 81.50 419 PHE A CA 1
ATOM 3004 C C . PHE A 1 419 ? 20.263 -9.582 18.970 1.00 81.50 419 PHE A C 1
ATOM 3006 O O . PHE A 1 419 ? 21.152 -9.416 18.135 1.00 81.50 419 PHE A O 1
ATOM 3013 N N . GLY A 1 420 ? 20.488 -9.373 20.273 1.00 78.81 420 GLY A N 1
ATOM 3014 C CA . GLY A 1 420 ? 21.782 -8.987 20.844 1.00 78.81 420 GLY A CA 1
ATOM 3015 C C . GLY A 1 420 ? 22.330 -7.646 20.336 1.00 78.81 420 GLY A C 1
ATOM 3016 O O . GLY A 1 420 ? 23.486 -7.307 20.604 1.00 78.81 420 GLY A O 1
ATOM 3017 N N . LEU A 1 421 ? 21.539 -6.869 19.586 1.00 86.56 421 LEU A N 1
ATOM 3018 C CA . LEU A 1 421 ? 22.012 -5.650 18.944 1.00 86.56 421 LEU A CA 1
ATOM 3019 C C . LEU A 1 421 ? 22.197 -4.552 19.997 1.00 86.56 421 LEU A C 1
ATOM 3021 O O . LEU A 1 421 ? 21.240 -4.011 20.558 1.00 86.56 421 LEU A O 1
ATOM 3025 N N . ASN A 1 422 ? 23.457 -4.185 20.233 1.00 88.19 422 ASN A N 1
ATOM 3026 C CA . ASN A 1 422 ? 23.803 -3.004 21.019 1.00 88.19 422 ASN A CA 1
ATOM 3027 C C . ASN A 1 422 ? 23.278 -1.718 20.345 1.00 88.19 422 ASN A C 1
ATOM 3029 O O . ASN A 1 422 ? 22.953 -1.711 19.157 1.00 88.19 422 ASN A O 1
ATOM 3033 N N . GLY A 1 423 ? 23.240 -0.600 21.077 1.00 87.38 423 GLY A N 1
ATOM 3034 C CA . GLY A 1 423 ? 22.676 0.660 20.569 1.00 87.38 423 GLY A CA 1
ATOM 3035 C C . GLY A 1 423 ? 23.287 1.159 19.249 1.00 87.38 423 GLY A C 1
ATOM 3036 O O . GLY A 1 423 ? 22.571 1.721 18.426 1.00 87.38 423 GLY A O 1
ATOM 3037 N N . GLY A 1 424 ? 24.574 0.904 18.985 1.00 90.50 424 GLY A N 1
ATOM 3038 C CA . GLY A 1 424 ? 25.210 1.237 17.704 1.00 90.50 424 GLY A CA 1
ATOM 3039 C C . GLY A 1 424 ? 24.730 0.351 16.548 1.00 90.50 424 GLY A C 1
ATOM 3040 O O . GLY A 1 424 ? 24.488 0.843 15.443 1.00 90.50 424 GLY A O 1
ATOM 3041 N N . ALA A 1 425 ? 24.528 -0.941 16.815 1.00 90.38 425 ALA A N 1
ATOM 3042 C CA . ALA A 1 425 ? 23.960 -1.885 15.859 1.00 90.38 425 ALA A CA 1
ATOM 3043 C C . ALA A 1 425 ? 22.468 -1.602 15.593 1.00 90.38 425 ALA A C 1
ATOM 3045 O O . ALA A 1 425 ? 22.076 -1.539 14.429 1.00 90.38 425 ALA A O 1
ATOM 3046 N N . ARG A 1 426 ? 21.656 -1.306 16.622 1.00 92.75 426 ARG A N 1
ATOM 3047 C CA . ARG A 1 426 ? 20.252 -0.870 16.444 1.00 92.75 426 ARG A CA 1
ATOM 3048 C C . ARG A 1 426 ? 20.160 0.431 15.648 1.00 92.75 426 ARG A C 1
ATOM 3050 O O . ARG A 1 426 ? 19.442 0.488 14.659 1.00 92.75 426 ARG A O 1
ATOM 3057 N N . ASN A 1 427 ? 20.979 1.435 15.971 1.00 93.06 427 ASN A N 1
ATOM 3058 C CA . ASN A 1 427 ? 21.078 2.679 15.191 1.00 93.06 427 ASN A CA 1
ATOM 3059 C C . ASN A 1 427 ? 21.522 2.465 13.731 1.00 93.06 427 ASN A C 1
ATOM 3061 O O . ASN A 1 427 ? 21.344 3.364 12.908 1.00 93.06 427 ASN A O 1
ATOM 3065 N N . THR A 1 428 ? 22.115 1.312 13.409 1.00 94.69 428 THR A N 1
ATOM 3066 C CA . THR A 1 428 ? 22.448 0.914 12.035 1.00 94.69 428 THR A CA 1
ATOM 3067 C C . THR A 1 428 ? 21.271 0.193 11.378 1.00 94.69 428 THR A C 1
ATOM 3069 O O . THR A 1 428 ? 20.880 0.586 10.285 1.00 94.69 428 THR A O 1
ATOM 3072 N N . LEU A 1 429 ? 20.648 -0.777 12.059 1.00 95.50 429 LEU A N 1
ATOM 3073 C CA . LEU A 1 429 ? 19.416 -1.445 11.621 1.00 95.50 429 LEU A CA 1
ATOM 3074 C C . LEU A 1 429 ? 18.321 -0.432 11.258 1.00 95.50 429 LEU A C 1
ATOM 3076 O O . LEU A 1 429 ? 17.816 -0.471 10.141 1.00 95.50 429 LEU A O 1
ATOM 3080 N N . MET A 1 430 ? 18.019 0.506 12.162 1.00 95.12 430 MET A N 1
ATOM 3081 C CA . MET A 1 430 ? 16.973 1.523 11.988 1.00 95.12 430 MET A CA 1
ATOM 3082 C C . MET A 1 430 ? 17.163 2.327 10.694 1.00 95.12 430 MET A C 1
ATOM 3084 O O . MET A 1 430 ? 16.219 2.496 9.936 1.00 95.12 430 MET A O 1
ATOM 3088 N N . LYS A 1 431 ? 18.401 2.734 10.377 1.00 95.06 431 LYS A N 1
ATOM 3089 C CA . LYS A 1 431 ? 18.749 3.464 9.138 1.00 95.06 431 LYS A CA 1
ATOM 3090 C C . LYS A 1 431 ? 18.557 2.657 7.856 1.00 95.06 431 LYS A C 1
ATOM 3092 O O . LYS A 1 431 ? 18.606 3.229 6.773 1.00 95.06 431 LYS A O 1
ATOM 3097 N N . HIS A 1 432 ? 18.371 1.350 7.975 1.00 96.88 432 HIS A N 1
ATOM 3098 C CA . HIS A 1 432 ? 18.237 0.425 6.863 1.00 96.88 432 HIS A CA 1
ATOM 3099 C C . HIS A 1 432 ? 16.855 -0.243 6.804 1.00 96.88 432 HIS A C 1
ATOM 3101 O O . HIS A 1 432 ? 16.710 -1.189 6.038 1.00 96.88 432 HIS A O 1
ATOM 3107 N N . LEU A 1 433 ? 15.842 0.223 7.553 1.00 96.38 433 LEU A N 1
ATOM 3108 C CA . LEU A 1 433 ? 14.464 -0.302 7.473 1.00 96.38 433 LEU A CA 1
ATOM 3109 C C . LEU A 1 433 ? 13.622 0.285 6.317 1.00 96.38 433 LEU A C 1
ATOM 3111 O O . LEU A 1 433 ? 12.647 -0.338 5.912 1.00 96.38 433 LEU A O 1
ATOM 3115 N N . GLY A 1 434 ? 13.986 1.454 5.776 1.00 95.81 434 GLY A N 1
ATOM 3116 C CA . GLY A 1 434 ? 13.193 2.189 4.773 1.00 95.81 434 GLY A CA 1
ATOM 3117 C C . GLY A 1 434 ? 13.068 1.514 3.397 1.00 95.81 434 GLY A C 1
ATOM 3118 O O . GLY A 1 434 ? 13.794 0.562 3.077 1.00 95.81 434 GLY A O 1
ATOM 3119 N N . THR A 1 435 ? 12.186 2.063 2.543 1.00 96.88 435 THR A N 1
ATOM 3120 C CA . THR A 1 435 ? 11.892 1.587 1.174 1.00 96.88 435 THR A CA 1
ATOM 3121 C C . THR A 1 435 ? 13.173 1.234 0.417 1.00 96.88 435 THR A C 1
ATOM 3123 O O . THR A 1 435 ? 13.243 0.202 -0.252 1.00 96.88 435 THR A O 1
ATOM 3126 N N . TRP A 1 436 ? 14.195 2.097 0.497 1.00 95.81 436 TRP A N 1
ATOM 3127 C CA . TRP A 1 436 ? 15.368 2.011 -0.371 1.00 95.81 436 TRP A CA 1
ATOM 3128 C C . TRP A 1 436 ? 16.166 0.716 -0.206 1.00 95.81 436 TRP A C 1
ATOM 3130 O O . TRP A 1 436 ? 16.650 0.192 -1.211 1.00 95.81 436 TRP A O 1
ATOM 3140 N N . ASP A 1 437 ? 16.312 0.177 1.006 1.00 98.12 437 ASP A N 1
ATOM 3141 C CA . ASP A 1 437 ? 16.962 -1.125 1.205 1.00 98.12 437 ASP A CA 1
ATOM 3142 C C . ASP A 1 437 ? 15.958 -2.289 1.145 1.00 98.12 437 ASP A C 1
ATOM 3144 O O . ASP A 1 437 ? 16.309 -3.324 0.579 1.00 98.12 437 ASP A O 1
ATOM 3148 N N . ALA A 1 438 ? 14.689 -2.090 1.530 1.00 98.31 438 ALA A N 1
ATOM 3149 C CA . ALA A 1 438 ? 13.623 -3.087 1.355 1.00 98.31 438 ALA A CA 1
ATOM 3150 C C . ALA A 1 438 ? 13.420 -3.521 -0.117 1.00 98.31 438 ALA A C 1
ATOM 3152 O O . ALA A 1 438 ? 13.252 -4.705 -0.407 1.00 98.31 438 ALA A O 1
ATOM 3153 N N . VAL A 1 439 ? 13.530 -2.606 -1.092 1.00 98.38 439 VAL A N 1
ATOM 3154 C CA . VAL A 1 439 ? 13.505 -2.989 -2.523 1.00 98.38 439 VAL A CA 1
ATOM 3155 C C . VAL A 1 439 ? 14.753 -3.770 -2.960 1.00 98.38 439 VAL A C 1
ATOM 3157 O O . VAL A 1 439 ? 14.738 -4.427 -3.999 1.00 98.38 439 VAL A O 1
ATOM 3160 N N . GLY A 1 440 ? 15.846 -3.705 -2.189 1.00 98.44 440 GLY A N 1
ATOM 3161 C CA . GLY A 1 440 ? 17.027 -4.550 -2.376 1.00 98.44 440 GLY A CA 1
ATOM 3162 C C . GLY A 1 440 ? 16.757 -6.008 -2.013 1.00 98.44 440 GLY A C 1
ATOM 3163 O O . GLY A 1 440 ? 17.217 -6.899 -2.728 1.00 98.44 440 GLY A O 1
ATOM 3164 N N . ASP A 1 441 ? 15.954 -6.232 -0.972 1.00 98.62 441 ASP A N 1
ATOM 3165 C CA . ASP A 1 441 ? 15.457 -7.555 -0.591 1.00 98.62 441 ASP A CA 1
ATOM 3166 C C . ASP A 1 441 ? 14.502 -8.094 -1.664 1.00 98.62 441 ASP A C 1
ATOM 3168 O O . ASP A 1 441 ? 14.606 -9.248 -2.064 1.00 98.62 441 ASP A O 1
ATOM 3172 N N . LEU A 1 442 ? 13.632 -7.245 -2.220 1.00 98.75 442 LEU A N 1
ATOM 3173 C CA . LEU A 1 442 ? 12.733 -7.630 -3.315 1.00 98.75 442 LEU A CA 1
ATOM 3174 C C . LEU A 1 442 ? 13.495 -8.088 -4.579 1.00 98.75 442 LEU A C 1
ATOM 3176 O O . LEU A 1 442 ? 13.068 -9.031 -5.248 1.00 98.75 442 LEU A O 1
ATOM 3180 N N . ASP A 1 443 ? 14.657 -7.495 -4.892 1.00 98.81 443 ASP A N 1
ATOM 3181 C CA . ASP A 1 443 ? 15.503 -7.963 -6.005 1.00 98.81 443 ASP A CA 1
ATOM 3182 C C . ASP A 1 443 ? 16.264 -9.267 -5.685 1.00 98.81 443 ASP A C 1
ATOM 3184 O O . ASP A 1 443 ? 16.466 -10.094 -6.582 1.00 98.81 443 ASP A O 1
ATOM 3188 N N . MET A 1 444 ? 16.615 -9.501 -4.411 1.00 98.69 444 MET A N 1
ATOM 3189 C CA . MET A 1 444 ? 17.100 -10.809 -3.942 1.00 98.69 444 MET A CA 1
ATOM 3190 C C . MET A 1 444 ? 16.008 -11.867 -4.088 1.00 98.69 444 MET A C 1
ATOM 3192 O O . MET A 1 444 ? 16.265 -12.914 -4.679 1.00 98.69 444 MET A O 1
ATOM 3196 N N . LEU A 1 445 ? 14.786 -11.578 -3.632 1.00 98.69 445 LEU A N 1
ATOM 3197 C CA . LEU A 1 445 ? 13.660 -12.508 -3.674 1.00 98.69 445 LEU A CA 1
ATOM 3198 C C . LEU A 1 445 ? 13.331 -12.903 -5.113 1.00 98.69 445 LEU A C 1
ATOM 3200 O O . LEU A 1 445 ? 13.267 -14.094 -5.413 1.00 98.69 445 LEU A O 1
ATOM 3204 N N . ARG A 1 446 ? 13.252 -11.924 -6.026 1.00 98.62 446 ARG A N 1
ATOM 3205 C CA . ARG A 1 446 ? 13.151 -12.146 -7.480 1.00 98.62 446 ARG A CA 1
ATOM 3206 C C . ARG A 1 446 ? 14.215 -13.132 -7.982 1.00 98.62 446 ARG A C 1
ATOM 3208 O O . ARG A 1 446 ? 13.889 -14.070 -8.705 1.00 98.62 446 ARG A O 1
ATOM 3215 N N . SER A 1 447 ? 15.481 -12.933 -7.612 1.00 98.56 447 SER A N 1
ATOM 3216 C CA . SER A 1 447 ? 16.577 -13.824 -8.019 1.00 98.56 447 SER A CA 1
ATOM 3217 C C . SER A 1 447 ? 16.426 -15.239 -7.449 1.00 98.56 447 SER A C 1
ATOM 3219 O O . SER A 1 447 ? 16.599 -16.211 -8.181 1.00 98.56 447 SER A O 1
ATOM 3221 N N . VAL A 1 448 ? 16.078 -15.351 -6.164 1.00 98.19 448 VAL A N 1
ATOM 3222 C CA . VAL A 1 448 ? 15.985 -16.607 -5.400 1.00 98.19 448 VAL A CA 1
ATOM 3223 C C . VAL A 1 448 ? 14.835 -17.502 -5.868 1.00 98.19 448 VAL A C 1
ATOM 3225 O O . VAL A 1 448 ? 14.983 -18.724 -5.885 1.00 98.19 448 VAL A O 1
ATOM 3228 N N . VAL A 1 449 ? 13.711 -16.923 -6.301 1.00 97.62 449 VAL A N 1
ATOM 3229 C CA . VAL A 1 449 ? 12.583 -17.690 -6.869 1.00 97.62 449 VAL A CA 1
ATOM 3230 C C . VAL A 1 449 ? 12.817 -18.100 -8.331 1.00 97.62 449 VAL A C 1
ATOM 3232 O O . VAL A 1 449 ? 12.064 -18.903 -8.875 1.00 97.62 449 VAL A O 1
ATOM 3235 N N . GLY A 1 450 ? 13.893 -17.606 -8.956 1.00 97.69 450 GLY A N 1
ATOM 3236 C CA . GLY A 1 450 ? 14.310 -17.952 -10.317 1.00 97.69 450 GLY A CA 1
ATOM 3237 C C . GLY A 1 450 ? 13.900 -16.950 -11.404 1.00 97.69 450 GLY A C 1
ATOM 3238 O O . GLY A 1 450 ? 14.182 -17.185 -12.584 1.00 97.69 450 GLY A O 1
ATOM 3239 N N . ASP A 1 451 ? 13.287 -15.822 -11.041 1.00 98.25 451 ASP A N 1
ATOM 3240 C CA . ASP A 1 451 ? 12.783 -14.836 -11.993 1.00 98.25 451 ASP A CA 1
ATOM 3241 C C . ASP A 1 451 ? 13.866 -13.866 -12.486 1.00 98.25 451 ASP A C 1
ATOM 3243 O O . ASP A 1 451 ? 14.668 -13.306 -11.736 1.00 98.25 451 ASP A O 1
ATOM 3247 N N . LYS A 1 452 ? 13.881 -13.612 -13.799 1.00 97.56 452 LYS A N 1
ATOM 3248 C CA . LYS A 1 452 ? 14.829 -12.669 -14.426 1.00 97.56 452 LYS A CA 1
ATOM 3249 C C . LYS A 1 452 ? 14.379 -11.211 -14.359 1.00 97.56 452 LYS A C 1
ATOM 3251 O O . LYS A 1 452 ? 15.213 -10.321 -14.510 1.00 97.56 452 LYS A O 1
ATOM 3256 N N . LYS A 1 453 ? 13.076 -10.988 -14.191 1.00 97.75 453 LYS A N 1
ATOM 3257 C CA . LYS A 1 453 ? 12.411 -9.685 -14.116 1.00 97.75 453 LYS A CA 1
ATOM 3258 C C . LYS A 1 453 ? 11.308 -9.785 -13.062 1.00 97.75 453 LYS A C 1
ATOM 3260 O O . LYS A 1 453 ? 10.664 -10.825 -12.984 1.00 97.75 453 LYS A O 1
ATOM 3265 N N . LEU A 1 454 ? 11.080 -8.738 -12.278 1.00 98.62 454 LEU A N 1
ATOM 3266 C CA . LEU A 1 454 ? 10.009 -8.711 -11.282 1.00 98.62 454 LEU A CA 1
ATOM 3267 C C . LEU A 1 454 ? 8.635 -8.572 -11.961 1.00 98.62 454 LEU A C 1
ATOM 3269 O O . LEU A 1 454 ? 8.424 -7.609 -12.699 1.00 98.62 454 LEU A O 1
ATOM 3273 N N . SER A 1 455 ? 7.695 -9.472 -11.665 1.00 98.50 455 SER A N 1
ATOM 3274 C CA . SER A 1 455 ? 6.259 -9.196 -11.830 1.00 98.50 455 SER A CA 1
ATOM 3275 C C . SER A 1 455 ? 5.657 -8.969 -10.446 1.00 98.50 455 SER A C 1
ATOM 3277 O O . SER A 1 455 ? 5.915 -9.758 -9.537 1.00 98.50 455 SER A O 1
ATOM 3279 N N . TYR A 1 456 ? 4.926 -7.872 -10.260 1.00 98.81 456 TYR A N 1
ATOM 3280 C CA . TYR A 1 456 ? 4.580 -7.373 -8.930 1.00 98.81 456 TYR A CA 1
ATOM 3281 C C . TYR A 1 456 ? 3.257 -6.614 -8.897 1.00 98.81 456 TYR A C 1
ATOM 3283 O O . TYR A 1 456 ? 2.945 -5.873 -9.830 1.00 98.81 456 TYR A O 1
ATOM 3291 N N . VAL A 1 457 ? 2.536 -6.774 -7.790 1.00 98.81 457 VAL A N 1
ATOM 3292 C CA . VAL A 1 457 ? 1.338 -6.026 -7.413 1.00 98.81 457 VAL A CA 1
ATOM 3293 C C . VAL A 1 457 ? 1.624 -5.333 -6.082 1.00 98.81 457 VAL A C 1
ATOM 3295 O O . VAL A 1 457 ? 1.822 -5.989 -5.058 1.00 98.81 457 VAL A O 1
ATOM 3298 N N . GLY A 1 458 ? 1.679 -4.005 -6.107 1.00 98.56 458 GLY A N 1
ATOM 3299 C CA . GLY A 1 458 ? 1.835 -3.175 -4.919 1.00 98.56 458 GLY A CA 1
ATOM 3300 C C . GLY A 1 458 ? 0.570 -2.371 -4.671 1.00 98.56 458 GLY A C 1
ATOM 3301 O O . GLY A 1 458 ? 0.186 -1.578 -5.529 1.00 98.56 458 GLY A O 1
ATOM 3302 N N . TYR A 1 459 ? -0.030 -2.560 -3.502 1.00 98.50 459 TYR A N 1
ATOM 3303 C CA . TYR A 1 459 ? -1.160 -1.774 -3.012 1.00 98.50 459 TYR A CA 1
ATOM 3304 C C . TYR A 1 459 ? -0.681 -0.664 -2.080 1.00 98.50 459 TYR A C 1
ATOM 3306 O O . TYR A 1 459 ? 0.265 -0.892 -1.326 1.00 98.50 459 TYR A O 1
ATOM 3314 N N . SER A 1 460 ? -1.331 0.501 -2.062 1.00 96.38 460 SER A N 1
ATOM 3315 C CA . SER A 1 460 ? -1.055 1.562 -1.080 1.00 96.38 460 SER A CA 1
ATOM 3316 C C . SER A 1 460 ? 0.434 1.969 -1.088 1.00 96.38 460 SER A C 1
ATOM 3318 O O . SER A 1 460 ? 1.013 2.197 -2.150 1.00 96.38 460 SER A O 1
ATOM 3320 N N . TYR A 1 461 ? 1.132 1.991 0.053 1.00 95.81 461 TYR A N 1
ATOM 3321 C CA . TYR A 1 461 ? 2.600 2.145 0.110 1.00 95.81 461 TYR A CA 1
ATOM 3322 C C . TYR A 1 461 ? 3.396 1.113 -0.733 1.00 95.81 461 TYR A C 1
ATOM 3324 O O . TYR A 1 461 ? 4.509 1.398 -1.180 1.00 95.81 461 TYR A O 1
ATOM 3332 N N . GLY A 1 462 ? 2.827 -0.049 -1.060 1.00 97.50 462 GLY A N 1
ATOM 3333 C CA . GLY A 1 462 ? 3.362 -0.981 -2.056 1.00 97.50 462 GLY A CA 1
ATOM 3334 C C . GLY A 1 462 ? 3.564 -0.337 -3.435 1.00 97.50 462 GLY A C 1
ATOM 3335 O O . GLY A 1 462 ? 4.497 -0.690 -4.155 1.00 97.50 462 GLY A O 1
ATOM 3336 N N . THR A 1 463 ? 2.788 0.691 -3.792 1.00 98.19 463 THR A N 1
ATOM 3337 C CA . THR A 1 463 ? 3.049 1.499 -4.997 1.00 98.19 463 THR A CA 1
ATOM 3338 C C . THR A 1 463 ? 4.389 2.237 -4.927 1.00 98.19 463 THR A C 1
ATOM 3340 O O . THR A 1 463 ? 5.126 2.259 -5.917 1.00 98.19 463 THR A O 1
ATOM 3343 N N . ARG A 1 464 ? 4.767 2.751 -3.745 1.00 95.31 464 ARG A N 1
ATOM 3344 C CA . ARG A 1 464 ? 6.075 3.370 -3.485 1.00 95.31 464 ARG A CA 1
ATOM 3345 C C . ARG A 1 464 ? 7.193 2.324 -3.522 1.00 95.31 464 ARG A C 1
ATOM 3347 O O . ARG A 1 464 ? 8.198 2.572 -4.184 1.00 95.31 464 ARG A O 1
ATOM 3354 N N . LEU A 1 465 ? 7.003 1.130 -2.948 1.00 96.94 465 LEU A N 1
ATOM 3355 C CA . LEU A 1 465 ? 7.943 0.002 -3.108 1.00 96.94 465 LEU A CA 1
ATOM 3356 C C . LEU A 1 465 ? 8.157 -0.360 -4.589 1.00 96.94 465 LEU A C 1
ATOM 3358 O O . LEU A 1 465 ? 9.299 -0.429 -5.045 1.00 96.94 465 LEU A O 1
ATOM 3362 N N . GLY A 1 466 ? 7.085 -0.536 -5.366 1.00 97.94 466 GLY A N 1
ATOM 3363 C CA . GLY A 1 466 ? 7.163 -0.863 -6.793 1.00 97.94 466 GLY A CA 1
ATOM 3364 C C . GLY A 1 466 ? 7.822 0.235 -7.637 1.00 97.94 466 GLY A C 1
ATOM 3365 O O . GLY A 1 466 ? 8.656 -0.061 -8.495 1.00 97.94 466 GLY A O 1
ATOM 3366 N N . TYR A 1 467 ? 7.515 1.507 -7.364 1.00 96.75 467 TYR A N 1
ATOM 3367 C CA . TYR A 1 467 ? 8.146 2.661 -8.013 1.00 96.75 467 TYR A CA 1
ATOM 3368 C C . TYR A 1 467 ? 9.641 2.788 -7.669 1.00 96.75 467 TYR A C 1
ATOM 3370 O O . TYR A 1 467 ? 10.470 2.952 -8.566 1.00 96.75 467 TYR A O 1
ATOM 3378 N N . VAL A 1 468 ? 10.016 2.655 -6.395 1.00 96.75 468 VAL A N 1
ATOM 3379 C CA . VAL A 1 468 ? 11.416 2.758 -5.944 1.00 96.75 468 VAL A CA 1
ATOM 3380 C C . VAL A 1 468 ? 12.235 1.547 -6.400 1.00 96.75 468 VAL A C 1
ATOM 3382 O O . VAL A 1 468 ? 13.401 1.694 -6.773 1.00 96.75 468 VAL A O 1
ATOM 3385 N N . TYR A 1 469 ? 11.622 0.363 -6.494 1.00 98.25 469 TYR A N 1
ATOM 3386 C CA . TYR A 1 469 ? 12.213 -0.791 -7.170 1.00 98.25 469 TYR A CA 1
ATOM 3387 C C . TYR A 1 469 ? 12.461 -0.483 -8.655 1.00 98.25 469 TYR A C 1
ATOM 3389 O O . TYR A 1 469 ? 13.565 -0.700 -9.156 1.00 98.25 469 TYR A O 1
ATOM 3397 N N . ALA A 1 470 ? 11.474 0.087 -9.353 1.00 96.25 470 ALA A N 1
ATOM 3398 C CA . ALA A 1 470 ? 11.609 0.494 -10.749 1.00 96.25 470 ALA A CA 1
ATOM 3399 C C . ALA A 1 470 ? 12.692 1.576 -10.950 1.00 96.25 470 ALA A C 1
ATOM 3401 O O . ALA A 1 470 ? 13.377 1.557 -11.971 1.00 96.25 470 ALA A O 1
ATOM 3402 N N . GLN A 1 471 ? 12.903 2.468 -9.975 1.00 94.38 471 GLN A N 1
ATOM 3403 C CA . GLN A 1 471 ? 13.993 3.451 -9.962 1.00 94.38 471 GLN A CA 1
ATOM 3404 C C . GLN A 1 471 ? 15.366 2.795 -9.746 1.00 94.38 471 GLN A C 1
ATOM 3406 O O . GLN A 1 471 ? 16.285 3.014 -10.538 1.00 94.38 471 GLN A O 1
ATOM 3411 N N . LYS A 1 472 ? 15.516 1.973 -8.699 1.00 95.69 472 LYS A N 1
ATOM 3412 C CA . LYS A 1 472 ? 16.796 1.363 -8.290 1.00 95.69 472 LYS A CA 1
ATOM 3413 C C . LYS A 1 472 ? 17.247 0.233 -9.224 1.00 95.69 472 LYS A C 1
ATOM 3415 O O . LYS A 1 472 ? 18.441 0.083 -9.479 1.00 95.69 472 LYS A O 1
ATOM 3420 N N . PHE A 1 473 ? 16.300 -0.532 -9.765 1.00 96.81 473 PHE A N 1
ATOM 3421 C CA . PHE A 1 473 ? 16.526 -1.743 -10.556 1.00 96.81 473 PHE A CA 1
ATOM 3422 C C . PHE A 1 473 ? 15.828 -1.683 -11.928 1.00 96.81 473 PHE A C 1
ATOM 3424 O O . PHE A 1 473 ? 15.210 -2.652 -12.368 1.00 96.81 473 PHE A O 1
ATOM 3431 N N . GLN A 1 474 ? 15.974 -0.563 -12.655 1.00 94.38 474 GLN A N 1
ATOM 3432 C CA . GLN A 1 474 ? 15.364 -0.330 -13.984 1.00 94.38 474 GLN A CA 1
ATOM 3433 C C . GLN A 1 474 ? 15.497 -1.509 -14.969 1.00 94.38 474 GLN A C 1
ATOM 3435 O O . GLN A 1 474 ? 14.592 -1.746 -15.765 1.00 94.38 474 GLN A O 1
ATOM 3440 N N . ALA A 1 475 ? 16.606 -2.259 -14.926 1.00 94.06 475 ALA A N 1
ATOM 3441 C CA . ALA A 1 475 ? 16.857 -3.415 -15.794 1.00 94.06 475 ALA A CA 1
ATOM 3442 C C . ALA A 1 475 ? 16.248 -4.745 -15.291 1.00 94.06 475 ALA A C 1
ATOM 3444 O O . ALA A 1 475 ? 16.104 -5.673 -16.086 1.00 94.06 475 ALA A O 1
ATOM 3445 N N . SER A 1 476 ? 15.863 -4.839 -14.014 1.00 97.19 476 SER A N 1
ATOM 3446 C CA . SER A 1 476 ? 15.151 -5.988 -13.429 1.00 97.19 476 SER A CA 1
ATOM 3447 C C . SER A 1 476 ? 13.628 -5.773 -13.365 1.00 97.19 476 SER A C 1
ATOM 3449 O O . SER A 1 476 ? 12.888 -6.731 -13.166 1.00 97.19 476 SER A O 1
ATOM 3451 N N . ALA A 1 477 ? 13.125 -4.551 -13.574 1.00 97.62 477 ALA A N 1
ATOM 3452 C CA . ALA A 1 477 ? 11.689 -4.270 -13.660 1.00 97.62 477 ALA A CA 1
ATOM 3453 C C . ALA A 1 477 ? 11.006 -5.057 -14.797 1.00 97.62 477 ALA A C 1
ATOM 3455 O O . ALA A 1 477 ? 11.432 -4.993 -15.952 1.00 97.62 477 ALA A O 1
ATOM 3456 N N . GLY A 1 478 ? 9.947 -5.799 -14.465 1.00 96.94 478 GLY A N 1
ATOM 3457 C CA . GLY A 1 478 ? 9.071 -6.496 -15.406 1.00 96.94 478 GLY A CA 1
ATOM 3458 C C . GLY A 1 478 ? 7.670 -5.888 -15.396 1.00 96.94 478 GLY A C 1
ATOM 3459 O O . GLY A 1 478 ? 7.505 -4.717 -15.722 1.00 96.94 478 GLY A O 1
ATOM 3460 N N . ARG A 1 479 ? 6.648 -6.675 -15.051 1.00 97.44 479 ARG A N 1
ATOM 3461 C CA . ARG A 1 479 ? 5.245 -6.232 -15.059 1.00 97.44 479 ARG A CA 1
ATOM 3462 C C . ARG A 1 479 ? 4.847 -5.735 -13.678 1.00 97.44 479 ARG A C 1
ATOM 3464 O O . ARG A 1 479 ? 4.595 -6.538 -12.788 1.00 97.44 479 ARG A O 1
ATOM 3471 N N . LEU A 1 480 ? 4.817 -4.419 -13.509 1.00 98.69 480 LEU A N 1
ATOM 3472 C CA . LEU A 1 480 ? 4.468 -3.781 -12.241 1.00 98.69 480 LEU A CA 1
ATOM 3473 C C . LEU A 1 480 ? 3.038 -3.235 -12.315 1.00 98.69 480 LEU A C 1
ATOM 3475 O O . LEU A 1 480 ? 2.697 -2.532 -13.271 1.00 98.69 480 LEU A O 1
ATOM 3479 N N . VAL A 1 481 ? 2.232 -3.571 -11.312 1.00 98.88 481 VAL A N 1
ATOM 3480 C CA . VAL A 1 481 ? 0.879 -3.064 -11.068 1.00 98.88 481 VAL A CA 1
ATOM 3481 C C . VAL A 1 481 ? 0.918 -2.294 -9.754 1.00 98.88 481 VAL A C 1
ATOM 3483 O O . VAL A 1 481 ? 1.382 -2.831 -8.749 1.00 98.88 481 VAL A O 1
ATOM 3486 N N . LEU A 1 482 ? 0.487 -1.036 -9.778 1.00 98.81 482 LEU A N 1
ATOM 3487 C CA . LEU A 1 482 ? 0.574 -0.104 -8.656 1.00 98.81 482 LEU A CA 1
ATOM 3488 C C . LEU A 1 482 ? -0.828 0.467 -8.390 1.00 98.81 482 LEU A C 1
ATOM 3490 O O . LEU A 1 482 ? -1.278 1.309 -9.163 1.00 98.81 482 LEU A O 1
ATOM 3494 N N . ASP A 1 483 ? -1.517 -0.016 -7.357 1.00 98.62 483 ASP A N 1
ATOM 3495 C CA . ASP A 1 483 ? -2.923 0.292 -7.043 1.00 98.62 483 ASP A CA 1
ATOM 3496 C C . ASP A 1 483 ? -3.052 1.037 -5.702 1.00 98.62 483 ASP A C 1
ATOM 3498 O O . ASP A 1 483 ? -2.395 0.665 -4.734 1.00 98.62 483 ASP A O 1
ATOM 3502 N N . GLY A 1 484 ? -3.856 2.101 -5.639 1.00 97.12 484 GLY A N 1
ATOM 3503 C CA . GLY A 1 484 ? -3.871 3.041 -4.505 1.00 97.12 484 GLY A CA 1
ATOM 3504 C C . GLY A 1 484 ? -2.528 3.775 -4.376 1.00 97.12 484 GLY A C 1
ATOM 3505 O O . GLY A 1 484 ? -1.612 3.337 -3.681 1.00 97.12 484 GLY A O 1
ATOM 3506 N N . VAL A 1 485 ? -2.355 4.866 -5.124 1.00 96.25 485 VAL A N 1
ATOM 3507 C CA . VAL A 1 485 ? -1.027 5.440 -5.397 1.00 96.25 485 VAL A CA 1
ATOM 3508 C C . VAL A 1 485 ? -0.576 6.442 -4.341 1.00 96.25 485 VAL A C 1
ATOM 3510 O O . VAL A 1 485 ? -1.084 7.557 -4.271 1.00 96.25 485 VAL A O 1
ATOM 3513 N N . VAL A 1 486 ? 0.477 6.099 -3.600 1.00 90.88 486 VAL A N 1
ATOM 3514 C CA . VAL A 1 486 ? 1.213 7.070 -2.781 1.00 90.88 486 VAL A CA 1
ATOM 3515 C C . VAL A 1 486 ? 1.984 8.023 -3.699 1.00 90.88 486 VAL A C 1
ATOM 3517 O O . VAL A 1 486 ? 2.676 7.580 -4.622 1.00 90.88 486 VAL A O 1
ATOM 3520 N N . ASP A 1 487 ? 1.892 9.332 -3.446 1.00 86.94 487 ASP A N 1
ATOM 3521 C CA . ASP A 1 487 ? 2.534 10.346 -4.287 1.00 86.94 487 ASP A CA 1
ATOM 3522 C C . ASP A 1 487 ? 4.071 10.141 -4.340 1.00 86.94 487 ASP A C 1
ATOM 3524 O O . ASP A 1 487 ? 4.715 9.916 -3.304 1.00 86.94 487 ASP A O 1
ATOM 3528 N N . PRO A 1 488 ? 4.692 10.161 -5.537 1.00 79.31 488 PRO A N 1
ATOM 3529 C CA . PRO A 1 488 ? 6.141 10.016 -5.680 1.00 79.31 488 PRO A CA 1
ATOM 3530 C C . PRO A 1 488 ? 6.943 11.289 -5.340 1.00 79.31 488 PRO A C 1
ATOM 3532 O O . PRO A 1 488 ? 8.141 11.188 -5.091 1.00 79.31 488 PRO A O 1
ATOM 3535 N N . GLY A 1 489 ? 6.333 12.476 -5.333 1.00 75.88 489 GLY A N 1
ATOM 3536 C CA . GLY A 1 489 ? 6.990 13.765 -5.089 1.00 75.88 489 GLY A CA 1
ATOM 3537 C C . GLY A 1 489 ? 7.591 14.445 -6.334 1.00 75.88 489 GLY A C 1
ATOM 3538 O O . GLY A 1 489 ? 7.866 13.828 -7.366 1.00 75.88 489 GLY A O 1
ATOM 3539 N N . ASP A 1 490 ? 7.800 15.765 -6.248 1.00 64.44 490 ASP A N 1
ATOM 3540 C CA . ASP A 1 490 ? 7.988 16.628 -7.430 1.00 64.44 490 ASP A CA 1
ATOM 3541 C C . ASP A 1 490 ? 9.438 17.004 -7.793 1.00 64.44 490 ASP A C 1
ATOM 3543 O O . ASP A 1 490 ? 9.705 17.388 -8.938 1.00 64.44 490 ASP A O 1
ATOM 3547 N N . ALA A 1 491 ? 10.390 16.912 -6.857 1.00 48.12 491 ALA A N 1
ATOM 3548 C CA . ALA A 1 491 ? 11.614 17.731 -6.855 1.00 48.12 491 ALA A CA 1
ATOM 3549 C C . ALA A 1 491 ? 12.467 17.701 -8.144 1.00 48.12 491 ALA A C 1
ATOM 3551 O O . ALA A 1 491 ? 12.964 18.742 -8.579 1.00 48.12 491 ALA A O 1
ATOM 3552 N N . LYS A 1 492 ? 12.639 16.536 -8.789 1.00 50.31 492 LYS A N 1
ATOM 3553 C CA . LYS A 1 492 ? 13.311 16.431 -10.107 1.00 50.31 492 LYS A CA 1
ATOM 3554 C C . LYS A 1 492 ? 12.343 16.159 -11.254 1.00 50.31 492 LYS A C 1
ATOM 3556 O O . LYS A 1 492 ? 12.632 16.538 -12.391 1.00 50.31 492 LYS A O 1
ATOM 3561 N N . ALA A 1 493 ? 11.203 15.526 -10.981 1.00 46.06 493 ALA A N 1
ATOM 3562 C CA . ALA A 1 493 ? 10.201 15.201 -11.990 1.00 46.06 493 ALA A CA 1
ATOM 3563 C C . ALA A 1 493 ? 9.598 16.467 -12.618 1.00 46.06 493 ALA A C 1
ATOM 3565 O O . ALA A 1 493 ? 9.537 16.567 -13.844 1.00 46.06 493 ALA A O 1
ATOM 3566 N N . ALA A 1 494 ? 9.266 17.477 -11.808 1.00 39.50 494 ALA A N 1
ATOM 3567 C CA . ALA A 1 494 ? 8.781 18.769 -12.288 1.00 39.50 494 ALA A CA 1
ATOM 3568 C C . ALA A 1 494 ? 9.836 19.501 -13.138 1.00 39.50 494 ALA A C 1
ATOM 3570 O O . ALA A 1 494 ? 9.508 20.054 -14.188 1.00 39.50 494 ALA A O 1
ATOM 3571 N N . ALA A 1 495 ? 11.117 19.454 -12.753 1.00 40.03 495 ALA A N 1
ATOM 3572 C CA . ALA A 1 495 ? 12.211 20.042 -13.532 1.00 40.03 495 ALA A CA 1
ATOM 3573 C C . ALA A 1 495 ? 12.421 19.329 -14.885 1.00 40.03 495 ALA A C 1
ATOM 3575 O O . ALA A 1 495 ? 12.609 19.991 -15.908 1.00 40.03 495 ALA A O 1
ATOM 3576 N N . ALA A 1 496 ? 12.326 17.995 -14.911 1.00 42.91 496 ALA A N 1
ATOM 3577 C CA . ALA A 1 496 ? 12.399 17.191 -16.132 1.00 42.91 496 ALA A CA 1
ATOM 3578 C C . ALA A 1 496 ? 11.174 17.391 -17.044 1.00 42.91 496 ALA A C 1
ATOM 3580 O O . ALA A 1 496 ? 11.321 17.514 -18.256 1.00 42.91 496 ALA A O 1
ATOM 3581 N N . LEU A 1 497 ? 9.966 17.496 -16.483 1.00 37.53 497 LEU A N 1
ATOM 3582 C CA . LEU A 1 497 ? 8.751 17.840 -17.228 1.00 37.53 497 LEU A CA 1
ATOM 3583 C C . LEU A 1 497 ? 8.823 19.265 -17.791 1.00 37.53 497 LEU A C 1
ATOM 3585 O O . LEU A 1 497 ? 8.445 19.490 -18.937 1.00 37.53 497 LEU A O 1
ATOM 3589 N N . LYS A 1 498 ? 9.361 20.225 -17.031 1.00 30.97 498 LYS A N 1
ATOM 3590 C CA . LYS A 1 498 ? 9.546 21.615 -17.473 1.00 30.97 498 LYS A CA 1
ATOM 3591 C C . LYS A 1 498 ? 10.588 21.722 -18.589 1.00 30.97 498 LYS A C 1
ATOM 3593 O O . LYS A 1 498 ? 10.352 22.451 -19.548 1.00 30.97 498 LYS A O 1
ATOM 3598 N N . SER A 1 499 ? 11.687 20.965 -18.528 1.00 33.50 499 SER A N 1
ATOM 3599 C CA . SER A 1 499 ? 12.684 20.926 -19.609 1.00 33.50 499 SER A CA 1
ATOM 3600 C C . SER A 1 499 ? 12.203 20.143 -20.837 1.00 33.50 499 SER A C 1
ATOM 3602 O O . SER A 1 499 ? 12.461 20.579 -21.958 1.00 33.50 499 SER A O 1
ATOM 3604 N N . LEU A 1 500 ? 11.430 19.063 -20.674 1.00 32.19 500 LEU A N 1
ATOM 3605 C CA . LEU A 1 500 ? 10.771 18.356 -21.783 1.00 32.19 500 LEU A CA 1
ATOM 3606 C C . LEU A 1 500 ? 9.689 19.215 -22.456 1.00 32.19 500 LEU A C 1
ATOM 3608 O O . LEU A 1 500 ? 9.627 19.258 -23.682 1.00 32.19 500 LEU A O 1
ATOM 3612 N N . ASN A 1 501 ? 8.889 19.965 -21.697 1.00 32.78 501 ASN A N 1
ATOM 3613 C CA . ASN A 1 501 ? 7.902 20.896 -22.257 1.00 32.78 501 ASN A CA 1
ATOM 3614 C C . ASN A 1 501 ? 8.564 22.126 -22.909 1.00 32.78 501 ASN A C 1
ATOM 3616 O O . ASN A 1 501 ? 8.043 22.640 -23.891 1.00 32.78 501 ASN A O 1
ATOM 3620 N N . ALA A 1 502 ? 9.727 22.573 -22.420 1.00 29.64 502 ALA A N 1
ATOM 3621 C CA . ALA A 1 502 ? 10.496 23.662 -23.033 1.00 29.64 502 ALA A CA 1
ATOM 3622 C C . ALA A 1 502 ? 11.341 23.231 -24.252 1.00 29.64 502 ALA A C 1
ATOM 3624 O O . ALA A 1 502 ? 11.734 24.080 -25.048 1.00 29.64 502 ALA A O 1
ATOM 3625 N N . SER A 1 503 ? 11.636 21.934 -24.407 1.00 32.44 503 SER A N 1
ATOM 3626 C CA . SER A 1 503 ? 12.418 21.389 -25.534 1.00 32.44 503 SER A CA 1
ATOM 3627 C C . SER A 1 503 ? 11.585 20.633 -26.573 1.00 32.44 503 SER A C 1
ATOM 3629 O O . SER A 1 503 ? 12.079 20.372 -27.672 1.00 32.44 503 SER A O 1
ATOM 3631 N N . SER A 1 504 ? 10.322 20.308 -26.280 1.00 30.12 504 SER A N 1
ATOM 3632 C CA . SER A 1 504 ? 9.421 19.664 -27.236 1.00 30.12 504 SER A CA 1
ATOM 3633 C C . SER A 1 504 ? 8.425 20.652 -27.847 1.00 30.12 504 SER A C 1
ATOM 3635 O O . SER A 1 504 ? 7.461 21.086 -27.224 1.00 30.12 504 SER A O 1
ATOM 3637 N N . ASN A 1 505 ? 8.584 20.906 -29.148 1.00 35.25 505 ASN A N 1
ATOM 3638 C CA . ASN A 1 505 ? 7.567 21.544 -29.996 1.00 35.25 505 ASN A CA 1
ATOM 3639 C C . ASN A 1 505 ? 6.377 20.585 -30.259 1.00 35.25 505 ASN A C 1
ATOM 3641 O O . ASN A 1 505 ? 5.950 20.417 -31.399 1.00 35.25 505 ASN A O 1
ATOM 3645 N N . ARG A 1 506 ? 5.885 19.891 -29.221 1.00 35.28 506 ARG A N 1
ATOM 3646 C CA . ARG A 1 506 ? 4.817 18.876 -29.295 1.00 35.28 506 ARG A CA 1
ATOM 3647 C C . ARG A 1 506 ? 3.404 19.455 -29.166 1.00 35.28 506 ARG A C 1
ATOM 3649 O O . ARG A 1 506 ? 2.456 18.752 -29.488 1.00 35.28 506 ARG A O 1
ATOM 3656 N N . TYR A 1 507 ? 3.273 20.723 -28.770 1.00 30.98 507 TYR A N 1
ATOM 3657 C CA . TYR A 1 507 ? 2.005 21.461 -28.752 1.00 30.98 507 TYR A CA 1
ATOM 3658 C C . TYR A 1 507 ? 2.097 22.737 -29.595 1.00 30.98 507 TYR A C 1
ATOM 3660 O O . TYR A 1 507 ? 2.186 23.856 -29.088 1.00 30.98 507 TYR A O 1
ATOM 3668 N N . GLN A 1 508 ? 2.060 22.543 -30.912 1.00 33.47 508 GLN A N 1
ATOM 3669 C CA . GLN A 1 508 ? 1.378 23.499 -31.779 1.00 33.47 508 GLN A CA 1
ATOM 3670 C C . GLN A 1 508 ? -0.103 23.109 -31.847 1.00 33.47 508 GLN A C 1
ATOM 3672 O O . GLN A 1 508 ? -0.433 21.927 -31.730 1.00 33.47 508 GLN A O 1
ATOM 3677 N N . ASP A 1 509 ? -0.990 24.083 -32.040 1.00 37.03 509 ASP A N 1
ATOM 3678 C CA . ASP A 1 509 ? -2.368 23.780 -32.432 1.00 37.03 509 ASP A CA 1
ATOM 3679 C C . ASP A 1 509 ? -2.422 23.185 -33.858 1.00 37.03 509 ASP A C 1
ATOM 3681 O O . ASP A 1 509 ? -1.419 23.134 -34.576 1.00 37.03 509 ASP A O 1
ATOM 3685 N N . LEU A 1 510 ? -3.608 22.755 -34.306 1.00 31.02 510 LEU A N 1
ATOM 3686 C CA . LEU A 1 510 ? -3.806 22.219 -35.665 1.00 31.02 510 LEU A CA 1
ATOM 3687 C C . LEU A 1 510 ? -3.495 23.237 -36.789 1.00 31.02 510 LEU A C 1
ATOM 3689 O O . LEU A 1 510 ? -3.490 22.860 -37.958 1.00 31.02 510 LEU A O 1
ATOM 3693 N N . ASN A 1 511 ? -3.210 24.499 -36.445 1.00 33.69 511 ASN A N 1
ATOM 3694 C CA . ASN A 1 511 ? -2.855 25.588 -37.354 1.00 33.69 511 ASN A CA 1
ATOM 3695 C C . ASN A 1 511 ? -1.384 26.043 -37.206 1.00 33.69 511 ASN A C 1
ATOM 3697 O O . ASN A 1 511 ? -0.986 27.044 -37.806 1.00 33.69 511 ASN A O 1
ATOM 3701 N N . GLY A 1 512 ? -0.561 25.323 -36.434 1.00 31.92 512 GLY A N 1
ATOM 3702 C CA . GLY A 1 512 ? 0.878 25.569 -36.306 1.00 31.92 512 GLY A CA 1
ATOM 3703 C C . GLY A 1 512 ? 1.284 26.684 -35.332 1.00 31.92 512 GLY A C 1
ATOM 3704 O O . GLY A 1 512 ? 2.464 27.047 -35.297 1.00 31.92 512 GLY A O 1
ATOM 3705 N N . LYS A 1 513 ? 0.365 27.252 -34.538 1.00 30.20 513 LYS A N 1
ATOM 3706 C CA . LYS A 1 513 ? 0.710 28.304 -33.567 1.00 30.20 513 LYS A CA 1
ATOM 3707 C C . LYS A 1 513 ? 1.235 27.716 -32.251 1.00 30.20 513 LYS A C 1
ATOM 3709 O O . LYS A 1 513 ? 0.669 26.737 -31.763 1.00 30.20 513 LYS A O 1
ATOM 3714 N N . PRO A 1 514 ? 2.268 28.320 -31.627 1.00 31.17 514 PRO A N 1
ATOM 3715 C CA . PRO A 1 514 ? 2.635 28.004 -30.251 1.00 31.17 514 PRO A CA 1
ATOM 3716 C C . PRO A 1 514 ? 1.488 28.380 -29.312 1.00 31.17 514 PRO A C 1
ATOM 3718 O O . PRO A 1 514 ? 1.037 29.528 -29.316 1.00 31.17 514 PRO A O 1
ATOM 3721 N N . VAL A 1 515 ? 1.043 27.437 -28.482 1.00 29.45 515 VAL A N 1
ATOM 3722 C CA . VAL A 1 515 ? 0.133 27.750 -27.375 1.00 29.45 515 VAL A CA 1
ATOM 3723 C C . VAL A 1 515 ? 0.896 28.641 -26.384 1.00 29.45 515 VAL A C 1
ATOM 3725 O O . VAL A 1 515 ? 1.984 28.248 -25.952 1.00 29.45 515 VAL A O 1
ATOM 3728 N N . PRO A 1 516 ? 0.389 29.833 -26.011 1.00 25.42 516 PRO A N 1
ATOM 3729 C CA . PRO A 1 516 ? 1.029 30.642 -24.984 1.00 25.42 516 PRO A CA 1
ATOM 3730 C C . PRO A 1 516 ? 1.114 29.837 -23.691 1.00 25.42 516 PRO A C 1
ATOM 3732 O O . PRO A 1 516 ? 0.104 29.309 -23.226 1.00 25.42 516 PRO A O 1
ATOM 3735 N N . ALA A 1 517 ? 2.304 29.752 -23.095 1.00 28.78 517 ALA A N 1
ATOM 3736 C CA . ALA A 1 517 ? 2.438 29.167 -21.772 1.00 28.78 517 ALA A CA 1
ATOM 3737 C C . ALA A 1 517 ? 1.535 29.952 -20.811 1.00 28.78 517 ALA A C 1
ATOM 3739 O O . ALA A 1 517 ? 1.776 31.139 -20.564 1.00 28.78 517 ALA A O 1
ATOM 3740 N N . ALA A 1 518 ? 0.493 29.296 -20.290 1.00 25.98 518 ALA A N 1
ATOM 3741 C CA . ALA A 1 518 ? -0.296 29.842 -19.198 1.00 25.98 518 ALA A CA 1
ATOM 3742 C C . ALA A 1 518 ? 0.689 30.263 -18.106 1.00 25.98 518 ALA A C 1
ATOM 3744 O O . ALA A 1 518 ? 1.573 29.482 -17.735 1.00 25.98 518 ALA A O 1
ATOM 3745 N N . LYS A 1 519 ? 0.604 31.518 -17.651 1.00 23.50 519 LYS A N 1
ATOM 3746 C CA . LYS A 1 519 ? 1.535 32.029 -16.647 1.00 23.50 519 LYS A CA 1
ATOM 3747 C C . LYS A 1 519 ? 1.341 31.208 -15.378 1.00 23.50 519 LYS A C 1
ATOM 3749 O O . LYS A 1 519 ? 0.427 31.485 -14.609 1.00 23.50 519 LYS A O 1
ATOM 3754 N N . ALA A 1 520 ? 2.238 30.249 -15.148 1.00 29.23 520 ALA A N 1
ATOM 3755 C CA . ALA A 1 520 ? 2.459 29.596 -13.864 1.00 29.23 520 ALA A CA 1
ATOM 3756 C C . ALA A 1 520 ? 3.079 30.621 -12.897 1.00 29.23 520 ALA A C 1
ATOM 3758 O O . ALA A 1 520 ? 4.225 30.513 -12.474 1.00 29.23 520 ALA A O 1
ATOM 3759 N N . GLY A 1 521 ? 2.300 31.673 -12.642 1.00 25.94 521 GLY A N 1
ATOM 3760 C CA . GLY A 1 521 ? 2.515 32.752 -11.695 1.00 25.94 521 GLY A CA 1
ATOM 3761 C C . GLY A 1 521 ? 1.881 32.429 -10.349 1.00 25.94 521 GLY A C 1
ATOM 3762 O O . GLY A 1 521 ? 1.524 33.346 -9.616 1.00 25.94 521 GLY A O 1
ATOM 3763 N N . ALA A 1 522 ? 1.804 31.138 -10.006 1.00 25.59 522 ALA A N 1
ATOM 3764 C CA . ALA A 1 522 ? 2.130 30.759 -8.647 1.00 25.59 522 ALA A CA 1
ATOM 3765 C C . ALA A 1 522 ? 3.528 31.332 -8.375 1.00 25.59 522 ALA A C 1
ATOM 3767 O O . ALA A 1 522 ? 4.549 30.782 -8.794 1.00 25.59 522 ALA A O 1
ATOM 3768 N N . LYS A 1 523 ? 3.561 32.503 -7.731 1.00 22.22 523 LYS A N 1
ATOM 3769 C CA . LYS A 1 523 ? 4.726 32.884 -6.942 1.00 22.22 523 LYS A CA 1
ATOM 3770 C C . LYS A 1 523 ? 5.020 31.702 -6.016 1.00 22.22 523 LYS A C 1
ATOM 3772 O O . LYS A 1 523 ? 4.085 31.033 -5.573 1.00 22.22 523 LYS A O 1
ATOM 3777 N N . ALA A 1 524 ? 6.278 31.525 -5.633 1.00 31.61 524 ALA A N 1
ATOM 3778 C CA . ALA A 1 524 ? 6.490 31.053 -4.278 1.00 31.61 524 ALA A CA 1
ATOM 3779 C C . ALA A 1 524 ? 5.874 32.129 -3.365 1.00 31.61 524 ALA A C 1
ATOM 3781 O O . ALA A 1 524 ? 6.454 33.196 -3.177 1.00 31.61 524 ALA A O 1
ATOM 3782 N N . ALA A 1 525 ? 4.638 31.899 -2.919 1.00 26.92 525 ALA A N 1
ATOM 3783 C CA . ALA A 1 525 ? 4.332 32.219 -1.540 1.00 26.92 525 ALA A CA 1
ATOM 3784 C C . ALA A 1 525 ? 5.304 31.373 -0.718 1.00 26.92 525 ALA A C 1
ATOM 3786 O O . ALA A 1 525 ? 5.521 30.206 -1.062 1.00 26.92 525 ALA A O 1
ATOM 3787 N N . ASP A 1 526 ? 5.936 31.969 0.286 1.00 32.62 526 ASP A N 1
ATOM 3788 C CA . ASP A 1 526 ? 6.807 31.237 1.195 1.00 32.62 526 ASP A CA 1
ATOM 3789 C C . ASP A 1 526 ? 5.986 30.075 1.762 1.00 32.62 526 ASP A C 1
ATOM 3791 O O . ASP A 1 526 ? 4.960 30.294 2.404 1.00 32.62 526 ASP A O 1
ATOM 3795 N N . SER A 1 527 ? 6.334 28.839 1.395 1.00 40.69 527 SER A N 1
ATOM 3796 C CA . SER A 1 527 ? 5.469 27.690 1.650 1.00 40.69 527 SER A CA 1
ATOM 3797 C C . SER A 1 527 ? 5.608 27.295 3.112 1.00 40.69 527 SER A C 1
ATOM 3799 O O . SER A 1 527 ? 6.445 26.467 3.463 1.00 40.69 527 SER A O 1
ATOM 3801 N N . GLU A 1 528 ? 4.782 27.913 3.954 1.00 61.47 528 GLU A N 1
ATOM 3802 C CA . GLU A 1 528 ? 4.723 27.726 5.408 1.00 61.47 528 GLU A CA 1
ATOM 3803 C C . GLU A 1 528 ? 4.322 26.301 5.844 1.00 61.47 528 GLU A C 1
ATOM 3805 O O . GLU A 1 528 ? 4.089 26.084 7.026 1.00 61.47 528 GLU A O 1
ATOM 3810 N N . VAL A 1 529 ? 4.205 25.354 4.908 1.00 71.56 529 VAL A N 1
ATOM 3811 C CA . VAL A 1 529 ? 4.046 23.912 5.132 1.00 71.56 529 VAL A CA 1
ATOM 3812 C C . VAL A 1 529 ? 4.897 23.140 4.115 1.00 71.56 529 VAL A C 1
ATOM 3814 O O . VAL A 1 529 ? 4.966 23.516 2.940 1.00 71.56 529 VAL A O 1
ATOM 3817 N N . ASN A 1 530 ? 5.565 22.075 4.556 1.00 76.38 530 ASN A N 1
ATOM 3818 C CA . ASN A 1 530 ? 6.455 21.245 3.737 1.00 76.38 530 ASN A CA 1
ATOM 3819 C C . ASN A 1 530 ? 5.685 20.175 2.924 1.00 76.38 530 ASN A C 1
ATOM 3821 O O . ASN A 1 530 ? 4.466 20.076 3.025 1.00 76.38 530 ASN A O 1
ATOM 3825 N N . SER A 1 531 ? 6.364 19.387 2.082 1.00 74.31 531 SER A N 1
ATOM 3826 C CA . SER A 1 531 ? 5.691 18.411 1.206 1.00 74.31 531 SER A CA 1
ATOM 3827 C C . SER A 1 531 ? 5.005 17.258 1.949 1.00 74.31 531 SER A C 1
ATOM 3829 O O . SER A 1 531 ? 3.920 16.871 1.547 1.00 74.31 531 SER A O 1
ATOM 3831 N N . GLU A 1 532 ? 5.580 16.738 3.038 1.00 76.06 532 GLU A N 1
ATOM 3832 C CA . GLU A 1 532 ? 4.941 15.680 3.844 1.00 76.06 532 GLU A CA 1
ATOM 3833 C C . GLU A 1 532 ? 3.719 16.228 4.602 1.00 76.06 532 GLU A C 1
ATOM 3835 O O . GLU A 1 532 ? 2.686 15.574 4.703 1.00 76.06 532 GLU A O 1
ATOM 3840 N N . GLU A 1 533 ? 3.792 17.482 5.057 1.00 83.25 533 GLU A N 1
ATOM 3841 C CA . GLU A 1 533 ? 2.648 18.193 5.642 1.00 83.25 533 GLU A CA 1
ATOM 3842 C C . GLU A 1 533 ? 1.530 18.427 4.607 1.00 83.25 533 GLU A C 1
ATOM 3844 O O . GLU A 1 533 ? 0.353 18.279 4.930 1.00 83.25 533 GLU A O 1
ATOM 3849 N N . GLN A 1 534 ? 1.883 18.735 3.352 1.00 82.31 534 GLN A N 1
ATOM 3850 C CA . GLN A 1 534 ? 0.928 18.864 2.244 1.00 82.31 534 GLN A CA 1
ATOM 3851 C C . GLN A 1 534 ? 0.300 17.515 1.858 1.00 82.31 534 GLN A C 1
ATOM 3853 O O . GLN A 1 534 ? -0.915 17.463 1.672 1.00 82.31 534 GLN A O 1
ATOM 3858 N N . ASP A 1 535 ? 1.086 16.434 1.791 1.00 79.75 535 ASP A N 1
ATOM 3859 C CA . ASP A 1 535 ? 0.593 15.074 1.529 1.00 79.75 535 ASP A CA 1
ATOM 3860 C C . ASP A 1 535 ? -0.410 14.633 2.618 1.00 79.75 535 ASP A C 1
ATOM 3862 O O . ASP A 1 535 ? -1.488 14.126 2.302 1.00 79.75 535 ASP A O 1
ATOM 3866 N N . ASN A 1 536 ? -0.116 14.908 3.896 1.00 82.19 536 ASN A N 1
ATOM 3867 C CA . ASN A 1 536 ? -1.008 14.599 5.023 1.00 82.19 536 ASN A CA 1
ATOM 3868 C C . ASN A 1 536 ? -2.328 15.397 4.975 1.00 82.19 536 ASN A C 1
ATOM 3870 O O . ASN A 1 536 ? -3.400 14.841 5.219 1.00 82.19 536 ASN A O 1
ATOM 3874 N N . ILE A 1 537 ? -2.282 16.690 4.625 1.00 85.31 537 ILE A N 1
ATOM 3875 C CA . ILE A 1 537 ? -3.491 17.518 4.441 1.00 85.31 537 ILE A CA 1
ATOM 3876 C C . ILE A 1 537 ? -4.308 17.026 3.231 1.00 85.31 537 ILE A C 1
ATOM 3878 O O . ILE A 1 537 ? -5.537 16.961 3.299 1.00 85.31 537 ILE A O 1
ATOM 3882 N N . ALA A 1 538 ? -3.647 16.620 2.141 1.00 84.56 538 ALA A N 1
ATOM 3883 C CA . ALA A 1 538 ? -4.308 16.054 0.966 1.00 84.56 538 ALA A CA 1
ATOM 3884 C C . ALA A 1 538 ? -4.991 14.707 1.269 1.00 84.56 538 ALA A C 1
ATOM 3886 O O . ALA A 1 538 ? -6.104 14.474 0.799 1.00 84.56 538 ALA A O 1
ATOM 3887 N N . GLN A 1 539 ? -4.377 13.853 2.095 1.00 85.69 539 GLN A N 1
ATOM 3888 C CA . GLN A 1 539 ? -5.006 12.627 2.595 1.00 85.69 539 GLN A CA 1
ATOM 3889 C C . GLN A 1 539 ? -6.223 12.936 3.485 1.00 85.69 539 GLN A C 1
ATOM 3891 O O . GLN A 1 539 ? -7.270 12.315 3.320 1.00 85.69 539 GLN A O 1
ATOM 3896 N N . GLY A 1 540 ? -6.143 13.945 4.364 1.00 88.25 540 GLY A N 1
ATOM 3897 C CA . GLY A 1 540 ? -7.298 14.423 5.138 1.00 88.25 540 GLY A CA 1
ATOM 3898 C C . GLY A 1 540 ? -8.486 14.817 4.248 1.00 88.25 540 GLY A C 1
ATOM 3899 O O . GLY A 1 540 ? -9.615 14.389 4.492 1.00 88.25 540 GLY A O 1
ATOM 3900 N N . ALA A 1 541 ? -8.220 15.543 3.156 1.00 89.25 541 ALA A N 1
ATOM 3901 C CA . ALA A 1 541 ? -9.231 15.881 2.152 1.00 89.25 541 ALA A CA 1
ATOM 3902 C C . ALA A 1 541 ? -9.774 14.652 1.387 1.00 89.25 541 ALA A C 1
ATOM 3904 O O . ALA A 1 541 ? -10.948 14.638 1.018 1.00 89.25 541 ALA A O 1
ATOM 3905 N N . GLY A 1 542 ? -8.961 13.610 1.178 1.00 89.25 542 GLY A N 1
ATOM 3906 C CA . GLY A 1 542 ? -9.401 12.328 0.611 1.00 89.25 542 GLY A CA 1
ATOM 3907 C C . GLY A 1 542 ? -10.387 11.590 1.517 1.00 89.25 542 GLY A C 1
ATOM 3908 O O . GLY A 1 542 ? -11.450 11.158 1.062 1.00 89.25 542 GLY A O 1
ATOM 3909 N N . PHE A 1 543 ? -10.091 11.509 2.818 1.00 93.12 543 PHE A N 1
ATOM 3910 C CA . PHE A 1 543 ? -11.031 10.976 3.808 1.00 93.12 543 PHE A CA 1
ATOM 3911 C C . PHE A 1 543 ? -12.321 11.806 3.893 1.00 93.12 543 PHE A C 1
ATOM 3913 O O . PHE A 1 543 ? -13.389 11.215 4.015 1.00 93.12 543 PHE A O 1
ATOM 3920 N N . GLN A 1 544 ? -12.266 13.139 3.757 1.00 95.38 544 GLN A N 1
ATOM 3921 C CA . GLN A 1 544 ? -13.471 13.980 3.679 1.00 95.38 544 GLN A CA 1
ATOM 3922 C C . GLN A 1 544 ? -14.313 13.692 2.431 1.00 95.38 544 GLN A C 1
ATOM 3924 O O . GLN A 1 544 ? -15.519 13.513 2.556 1.00 95.38 544 GLN A O 1
ATOM 3929 N N . ASP A 1 545 ? -13.715 13.629 1.239 1.00 92.81 545 ASP A N 1
ATOM 3930 C CA . ASP A 1 545 ? -14.441 13.329 -0.007 1.00 92.81 545 ASP A CA 1
ATOM 3931 C C . ASP A 1 545 ? -15.128 11.952 0.071 1.00 92.81 545 ASP A C 1
ATOM 3933 O O . ASP A 1 545 ? -16.317 11.813 -0.225 1.00 92.81 545 ASP A O 1
ATOM 3937 N N . THR A 1 546 ? -14.411 10.958 0.603 1.00 95.56 546 THR A N 1
ATOM 3938 C CA . THR A 1 546 ? -14.917 9.598 0.852 1.00 95.56 546 THR A CA 1
ATOM 3939 C C . THR A 1 546 ? -16.033 9.586 1.903 1.00 95.56 546 THR A C 1
ATOM 3941 O O . THR A 1 546 ? -17.084 8.980 1.680 1.00 95.56 546 THR A O 1
ATOM 3944 N N . PHE A 1 547 ? -15.868 10.321 3.011 1.00 97.06 547 PHE A N 1
ATOM 3945 C CA . PHE A 1 547 ? -16.922 10.540 4.006 1.00 97.06 547 PHE A CA 1
ATOM 3946 C C . PHE A 1 547 ? -18.158 11.185 3.377 1.00 97.06 547 PHE A C 1
ATOM 3948 O O . PHE A 1 547 ? -19.277 10.793 3.694 1.00 97.06 547 PHE A O 1
ATOM 3955 N N . GLU A 1 548 ? -18.001 12.145 2.462 1.00 95.00 548 GLU A N 1
ATOM 3956 C CA . GLU A 1 548 ? -19.152 12.733 1.788 1.00 95.00 548 GLU A CA 1
ATOM 3957 C C . GLU A 1 548 ? -19.874 11.722 0.891 1.00 95.00 548 GLU A C 1
ATOM 3959 O O . GLU A 1 548 ? -21.085 11.852 0.732 1.00 95.00 548 GLU A O 1
ATOM 3964 N N . GLN A 1 549 ? -19.195 10.722 0.314 1.00 94.94 549 GLN A N 1
ATOM 3965 C CA . GLN A 1 549 ? -19.877 9.632 -0.401 1.00 94.94 549 GLN A CA 1
ATOM 3966 C C . GLN A 1 549 ? -20.659 8.732 0.568 1.00 94.94 549 GLN A C 1
ATOM 3968 O O . GLN A 1 549 ? -21.857 8.532 0.357 1.00 94.94 549 GLN A O 1
ATOM 3973 N N . PHE A 1 550 ? -20.037 8.303 1.676 1.00 96.19 550 PHE A N 1
ATOM 3974 C CA . PHE A 1 550 ? -20.715 7.581 2.764 1.00 96.19 550 PHE A CA 1
ATOM 3975 C C . PHE A 1 550 ? -21.952 8.339 3.265 1.00 96.19 550 PHE A C 1
ATOM 3977 O O . PHE A 1 550 ? -23.037 7.775 3.370 1.00 96.19 550 PHE A O 1
ATOM 3984 N N . ALA A 1 551 ? -21.817 9.637 3.533 1.00 95.69 551 ALA A N 1
ATOM 3985 C CA . ALA A 1 551 ? -22.875 10.467 4.087 1.00 95.69 551 ALA A CA 1
ATOM 3986 C C . ALA A 1 551 ? -24.064 10.626 3.115 1.00 95.69 551 ALA A C 1
ATOM 3988 O O . ALA A 1 551 ? -25.219 10.526 3.537 1.00 95.69 551 ALA A O 1
ATOM 3989 N N . LYS A 1 552 ? -23.798 10.806 1.809 1.00 92.50 552 LYS A N 1
ATOM 3990 C CA . LYS A 1 552 ? -24.834 10.821 0.754 1.00 92.50 552 LYS A CA 1
ATOM 3991 C C . LYS A 1 552 ? -25.554 9.472 0.667 1.00 92.50 552 LYS A C 1
ATOM 3993 O O . LYS A 1 552 ? -26.781 9.442 0.599 1.00 92.50 552 LYS A O 1
ATOM 3998 N N . ASP A 1 553 ? -24.809 8.367 0.679 1.00 93.00 553 ASP A N 1
ATOM 3999 C CA . ASP A 1 553 ? -25.361 7.013 0.594 1.00 93.00 553 ASP A CA 1
ATOM 4000 C C . ASP A 1 553 ? -26.203 6.648 1.827 1.00 93.00 553 ASP A C 1
ATOM 4002 O O . ASP A 1 553 ? -27.342 6.208 1.689 1.00 93.00 553 ASP A O 1
ATOM 4006 N N . CYS A 1 554 ? -25.691 6.933 3.024 1.00 94.62 554 CYS A N 1
ATOM 4007 C CA . CYS A 1 554 ? -26.379 6.808 4.307 1.00 94.62 554 CYS A CA 1
ATOM 4008 C C . CYS A 1 554 ? -27.739 7.527 4.278 1.00 94.62 554 CYS A C 1
ATOM 4010 O O . CYS A 1 554 ? -28.786 6.903 4.484 1.00 94.62 554 CYS A O 1
ATOM 4012 N N . ALA A 1 555 ? -27.753 8.818 3.924 1.00 92.88 555 ALA A N 1
ATOM 4013 C CA . ALA A 1 555 ? -28.979 9.613 3.848 1.00 92.88 555 ALA A CA 1
ATOM 4014 C C . ALA A 1 555 ? -29.934 9.172 2.715 1.00 92.88 555 ALA A C 1
ATOM 4016 O O . ALA A 1 555 ? -31.140 9.400 2.810 1.00 92.88 555 ALA A O 1
ATOM 4017 N N . ALA A 1 556 ? -29.431 8.530 1.655 1.00 90.56 556 ALA A N 1
ATOM 4018 C CA . ALA A 1 556 ? -30.250 7.981 0.571 1.00 90.56 556 ALA A CA 1
ATOM 4019 C C . ALA A 1 556 ? -30.837 6.590 0.890 1.00 90.56 556 ALA A C 1
ATOM 4021 O O . ALA A 1 556 ? -31.960 6.288 0.478 1.00 90.56 556 ALA A O 1
ATOM 4022 N N . LYS A 1 557 ? -30.099 5.740 1.618 1.00 91.81 557 LYS A N 1
ATOM 4023 C CA . LYS A 1 557 ? -30.519 4.384 2.016 1.00 91.81 557 LYS A CA 1
ATOM 4024 C C . LYS A 1 557 ? -31.540 4.378 3.159 1.00 91.81 557 LYS A C 1
ATOM 4026 O O . LYS A 1 557 ? -32.382 3.480 3.197 1.00 91.81 557 LYS A O 1
ATOM 4031 N N . GLY A 1 558 ? -31.470 5.344 4.078 1.00 89.81 558 GLY A N 1
ATOM 4032 C CA . GLY A 1 558 ? -32.308 5.412 5.284 1.00 89.81 558 GLY A CA 1
ATOM 4033 C C . GLY A 1 558 ? -33.247 6.612 5.292 1.00 89.81 558 GLY A C 1
ATOM 4034 O O . GLY A 1 558 ? -32.986 7.538 6.056 1.00 89.81 558 GLY A O 1
ATOM 4035 N N . PRO A 1 559 ? -34.307 6.635 4.463 1.00 85.81 559 PRO A N 1
ATOM 4036 C CA . PRO A 1 559 ? -35.159 7.807 4.277 1.00 85.81 559 PRO A CA 1
ATOM 4037 C C . PRO A 1 559 ? -36.001 8.160 5.513 1.00 85.81 559 PRO A C 1
ATOM 4039 O O . PRO A 1 559 ? -36.435 7.291 6.268 1.00 85.81 559 PRO A O 1
ATOM 4042 N N . ALA A 1 560 ? -36.350 9.443 5.630 1.00 81.62 560 ALA A N 1
ATOM 4043 C CA . ALA A 1 560 ? -37.214 10.013 6.673 1.00 81.62 560 ALA A CA 1
ATOM 4044 C C . ALA A 1 560 ? -38.687 9.534 6.660 1.00 81.62 560 ALA A C 1
ATOM 4046 O O . ALA A 1 560 ? -39.503 10.032 7.432 1.00 81.62 560 ALA A O 1
ATOM 4047 N N . ASP A 1 561 ? -39.048 8.612 5.765 1.00 86.62 561 ASP A N 1
ATOM 4048 C CA . ASP A 1 561 ? -40.367 7.981 5.695 1.00 86.62 561 ASP A CA 1
ATOM 4049 C C . ASP A 1 561 ? -40.231 6.508 6.121 1.00 86.62 561 ASP A C 1
ATOM 4051 O O . ASP A 1 561 ? -39.717 5.704 5.332 1.00 86.62 561 ASP A O 1
ATOM 4055 N N . PRO A 1 562 ? -40.701 6.123 7.325 1.00 83.44 562 PRO A N 1
ATOM 4056 C CA . PRO A 1 562 ? -40.582 4.755 7.829 1.00 83.44 562 PRO A CA 1
ATOM 4057 C C . PRO A 1 562 ? -41.235 3.691 6.938 1.00 83.44 562 PRO A C 1
ATOM 4059 O O . PRO A 1 562 ? -40.792 2.545 6.930 1.00 83.44 562 PRO A O 1
ATOM 4062 N N . ALA A 1 563 ? -42.238 4.050 6.124 1.00 87.31 563 ALA A N 1
ATOM 4063 C CA . ALA A 1 563 ? -42.847 3.122 5.169 1.00 87.31 563 ALA A CA 1
ATOM 4064 C C . ALA A 1 563 ? -41.945 2.829 3.951 1.00 87.31 563 ALA A C 1
ATOM 4066 O O . ALA A 1 563 ? -42.215 1.894 3.197 1.00 87.31 563 ALA A O 1
ATOM 4067 N N . LYS A 1 564 ? -40.877 3.616 3.752 1.00 88.62 564 LYS A N 1
ATOM 4068 C CA . LYS A 1 564 ? -39.852 3.424 2.711 1.00 88.62 564 LYS A CA 1
ATOM 4069 C C . LYS A 1 564 ? -38.513 2.915 3.255 1.00 88.62 564 LYS A C 1
ATOM 4071 O O . LYS A 1 564 ? -37.653 2.551 2.455 1.00 88.62 564 LYS A O 1
ATOM 4076 N N . GLN A 1 565 ? -38.320 2.886 4.574 1.00 91.12 565 GLN A N 1
ATOM 4077 C CA . GLN A 1 565 ? -37.108 2.342 5.184 1.00 91.12 565 GLN A CA 1
ATOM 4078 C C . GLN A 1 565 ? -36.990 0.839 4.910 1.00 91.12 565 GLN A C 1
ATOM 4080 O O . GLN A 1 565 ? -37.943 0.070 5.071 1.00 91.12 565 GLN A O 1
ATOM 4085 N N . LYS A 1 566 ? -35.788 0.412 4.535 1.00 95.31 566 LYS A N 1
ATOM 4086 C CA . LYS A 1 566 ? -35.383 -0.996 4.453 1.00 95.31 566 LYS A CA 1
ATOM 4087 C C . LYS A 1 566 ? -34.777 -1.465 5.776 1.00 95.31 566 LYS A C 1
ATOM 4089 O O . LYS A 1 566 ? -34.461 -0.632 6.622 1.00 95.31 566 LYS A O 1
ATOM 4094 N N . THR A 1 567 ? -34.626 -2.770 5.984 1.00 95.31 567 THR A N 1
ATOM 4095 C CA . THR A 1 567 ? -33.795 -3.287 7.088 1.00 95.31 567 THR A CA 1
ATOM 4096 C C . THR A 1 567 ? -32.304 -3.224 6.745 1.00 95.31 567 THR A C 1
ATOM 4098 O O . THR A 1 567 ? -31.944 -3.102 5.571 1.00 95.31 567 THR A O 1
ATOM 4101 N N . TYR A 1 568 ? -31.421 -3.355 7.742 1.00 94.38 568 TYR A N 1
ATOM 4102 C CA . TYR A 1 568 ? -29.990 -3.548 7.470 1.00 94.38 568 TYR A CA 1
ATOM 4103 C C . TYR A 1 568 ? -29.741 -4.790 6.593 1.00 94.38 568 TYR A C 1
ATOM 4105 O O . TYR A 1 568 ? -28.956 -4.713 5.650 1.00 94.38 568 TYR A O 1
ATOM 4113 N N . GLY A 1 569 ? -30.447 -5.906 6.824 1.00 93.50 569 GLY A N 1
ATOM 4114 C CA . GLY A 1 569 ? -30.340 -7.116 5.995 1.00 93.50 569 GLY A CA 1
ATOM 4115 C C . GLY A 1 569 ? -30.765 -6.924 4.529 1.00 93.50 569 GLY A C 1
ATOM 4116 O O . GLY A 1 569 ? -30.192 -7.540 3.634 1.00 93.50 569 GLY A O 1
ATOM 4117 N N . GLU A 1 570 ? -31.719 -6.025 4.256 1.00 94.62 570 GLU A N 1
ATOM 4118 C CA . GLU A 1 570 ? -32.156 -5.650 2.896 1.00 94.62 570 GLU A CA 1
ATOM 4119 C C . GLU A 1 570 ? -31.200 -4.682 2.160 1.00 94.62 570 GLU A C 1
ATOM 4121 O O . GLU A 1 570 ? -31.420 -4.378 0.976 1.00 94.62 570 GLU A O 1
ATOM 4126 N N . LEU A 1 571 ? -30.194 -4.142 2.861 1.00 93.81 571 LEU A N 1
ATOM 4127 C CA . LEU A 1 571 ? -29.265 -3.114 2.372 1.00 93.81 571 LEU A CA 1
ATOM 4128 C C . LEU A 1 571 ? -27.807 -3.598 2.333 1.00 93.81 571 LEU A C 1
ATOM 4130 O O . LEU A 1 571 ? -27.139 -3.388 1.322 1.00 93.81 571 LEU A O 1
ATOM 4134 N N . TRP A 1 572 ? -27.345 -4.285 3.381 1.00 91.38 572 TRP A N 1
ATOM 4135 C CA . TRP A 1 572 ? -26.021 -4.905 3.488 1.00 91.38 572 TRP A CA 1
ATOM 4136 C C . TRP A 1 572 ? -26.151 -6.394 3.858 1.00 91.38 572 TRP A C 1
ATOM 4138 O O . TRP A 1 572 ? -25.774 -6.794 4.958 1.00 91.38 572 TRP A O 1
ATOM 4148 N N . PRO A 1 573 ? -26.645 -7.267 2.960 1.00 89.75 573 PRO A N 1
ATOM 4149 C CA . PRO A 1 573 ? -26.740 -8.703 3.243 1.00 89.75 573 PRO A CA 1
ATOM 4150 C C . PRO A 1 573 ? -25.375 -9.363 3.522 1.00 89.75 573 PRO A C 1
ATOM 4152 O O . PRO A 1 573 ? -25.333 -10.397 4.179 1.00 89.75 573 PRO A O 1
ATOM 4155 N N . LYS A 1 574 ? -24.263 -8.758 3.069 1.00 87.06 574 LYS A N 1
ATOM 4156 C CA . LYS A 1 574 ? -22.884 -9.176 3.389 1.00 87.06 574 LYS A CA 1
ATOM 4157 C C . LYS A 1 574 ? -22.443 -8.872 4.833 1.00 87.06 574 LYS A C 1
ATOM 4159 O O . LYS A 1 574 ? -21.456 -9.449 5.271 1.00 87.06 574 LYS A O 1
ATOM 4164 N N . LEU A 1 575 ? -23.120 -7.963 5.545 1.00 87.81 575 LEU A N 1
ATOM 4165 C CA . LEU A 1 575 ? -22.748 -7.541 6.908 1.00 87.81 575 LEU A CA 1
ATOM 4166 C C . LEU A 1 575 ? -22.952 -8.662 7.940 1.00 87.81 575 LEU A C 1
ATOM 4168 O O . LEU A 1 575 ? -22.335 -8.652 9.000 1.00 87.81 575 LEU A O 1
ATOM 4172 N N . PHE A 1 576 ? -23.825 -9.620 7.627 1.00 91.19 576 PHE A N 1
ATOM 4173 C CA . PHE A 1 576 ? -24.289 -10.643 8.554 1.00 91.19 576 PHE A CA 1
ATOM 4174 C C . PHE A 1 576 ? -23.577 -11.980 8.339 1.00 91.19 576 PHE A C 1
ATOM 4176 O O . PHE A 1 576 ? -23.343 -12.421 7.210 1.00 91.19 576 PHE A O 1
ATOM 4183 N N . ALA A 1 577 ? -23.287 -12.660 9.443 1.00 87.50 577 ALA A N 1
ATOM 4184 C CA . ALA A 1 577 ? -22.844 -14.042 9.460 1.00 87.50 577 ALA A CA 1
ATOM 4185 C C . ALA A 1 577 ? -23.933 -14.990 8.918 1.00 87.50 577 ALA A C 1
ATOM 4187 O O . ALA A 1 577 ? -25.095 -14.628 8.723 1.00 87.50 577 ALA A O 1
ATOM 4188 N N . LYS A 1 578 ? -23.562 -16.252 8.669 1.00 85.38 578 LYS A N 1
ATOM 4189 C CA . LYS A 1 578 ? -24.450 -17.255 8.042 1.00 85.38 578 LYS A CA 1
ATOM 4190 C C . LYS A 1 578 ? -25.676 -17.645 8.878 1.00 85.38 578 LYS A C 1
ATOM 4192 O O . LYS A 1 578 ? -26.581 -18.276 8.341 1.00 85.38 578 LYS A O 1
ATOM 4197 N N . ASP A 1 579 ? -25.690 -17.301 10.160 1.00 85.44 579 ASP A N 1
ATOM 4198 C CA . ASP A 1 579 ? -26.817 -17.461 11.086 1.00 85.44 579 ASP A CA 1
ATOM 4199 C C . ASP A 1 579 ? -27.709 -16.205 11.184 1.00 85.44 579 ASP A C 1
ATOM 4201 O O . ASP A 1 579 ? -28.718 -16.229 11.883 1.00 85.44 579 ASP A O 1
ATOM 4205 N N . GLY A 1 580 ? -27.367 -15.132 10.461 1.00 85.94 580 GLY A N 1
ATOM 4206 C CA . GLY A 1 580 ? -28.061 -13.845 10.485 1.00 85.94 580 GLY A CA 1
ATOM 4207 C C . GLY A 1 580 ? -27.526 -12.851 11.520 1.00 85.94 580 GLY A C 1
ATOM 4208 O O . GLY A 1 580 ? -28.043 -11.738 11.580 1.00 85.94 580 GLY A O 1
ATOM 4209 N N . SER A 1 581 ? -26.505 -13.209 12.308 1.00 87.56 581 SER A N 1
ATOM 4210 C CA . SER A 1 581 ? -25.951 -12.326 13.342 1.00 87.56 581 SER A CA 1
ATOM 4211 C C . SER A 1 581 ? -24.921 -11.312 12.821 1.00 87.56 581 SER A C 1
ATOM 4213 O O . SER A 1 581 ? -24.274 -11.528 11.797 1.00 87.56 581 SER A O 1
ATOM 4215 N N . PHE A 1 582 ? -24.747 -10.202 13.538 1.00 87.88 582 PHE A N 1
ATOM 4216 C CA . PHE A 1 582 ? -23.651 -9.239 13.378 1.00 87.88 582 PHE A CA 1
ATOM 4217 C C . PHE A 1 582 ? -23.102 -8.898 14.770 1.00 87.88 582 PHE A C 1
ATOM 4219 O O . PHE A 1 582 ? -23.872 -8.503 15.639 1.00 87.88 582 PHE A O 1
ATOM 4226 N N . GLU A 1 583 ? -21.800 -9.112 15.003 1.00 81.25 583 GLU A N 1
ATOM 4227 C CA . GLU A 1 583 ? -21.138 -8.961 16.320 1.00 81.25 583 GLU A CA 1
ATOM 4228 C C . GLU A 1 583 ? -21.904 -9.639 17.488 1.00 81.25 583 GLU A C 1
ATOM 4230 O O . GLU A 1 583 ? -21.861 -9.211 18.638 1.00 81.25 583 GLU A O 1
ATOM 4235 N N . GLY A 1 584 ? -22.628 -10.725 17.187 1.00 79.44 584 GLY A N 1
ATOM 4236 C CA . GLY A 1 584 ? -23.473 -11.462 18.132 1.00 79.44 584 GLY A CA 1
ATOM 4237 C C . GLY A 1 584 ? -24.932 -10.991 18.232 1.00 79.44 584 GLY A C 1
ATOM 4238 O O . GLY A 1 584 ? -25.765 -11.766 18.705 1.00 79.44 584 GLY A O 1
ATOM 4239 N N . ASP A 1 585 ? -25.291 -9.797 17.743 1.00 84.50 585 ASP A N 1
ATOM 4240 C CA . ASP A 1 585 ? -26.699 -9.397 17.653 1.00 84.50 585 ASP A CA 1
ATOM 4241 C C . ASP A 1 585 ? -27.405 -10.126 16.502 1.00 84.50 585 ASP A C 1
ATOM 4243 O O . ASP A 1 585 ? -26.962 -10.118 15.356 1.00 84.50 585 ASP A O 1
ATOM 4247 N N . THR A 1 586 ? -28.542 -10.740 16.819 1.00 88.38 586 THR A N 1
ATOM 4248 C CA . THR A 1 586 ? -29.419 -11.458 15.881 1.00 88.38 586 THR A CA 1
ATOM 4249 C C . THR A 1 586 ? -30.609 -10.616 15.411 1.00 88.38 586 THR A C 1
ATOM 4251 O O . THR A 1 586 ? -31.359 -11.055 14.542 1.00 88.38 586 THR A O 1
ATOM 4254 N N . GLN A 1 587 ? -30.818 -9.425 15.984 1.00 91.38 587 GLN A N 1
ATOM 4255 C CA . GLN A 1 587 ? -31.975 -8.573 15.704 1.00 91.38 587 GLN A CA 1
ATOM 4256 C C . GLN A 1 587 ? -31.685 -7.521 14.623 1.00 91.38 587 GLN A C 1
ATOM 4258 O O . GLN A 1 587 ? -32.561 -7.261 13.793 1.00 91.38 587 GLN A O 1
ATOM 4263 N N . LEU A 1 588 ? -30.462 -6.972 14.563 1.00 92.31 588 LEU A N 1
ATOM 4264 C CA . LEU A 1 588 ? -30.044 -5.936 13.606 1.00 92.31 588 LEU A CA 1
ATOM 4265 C C . LEU A 1 588 ? -30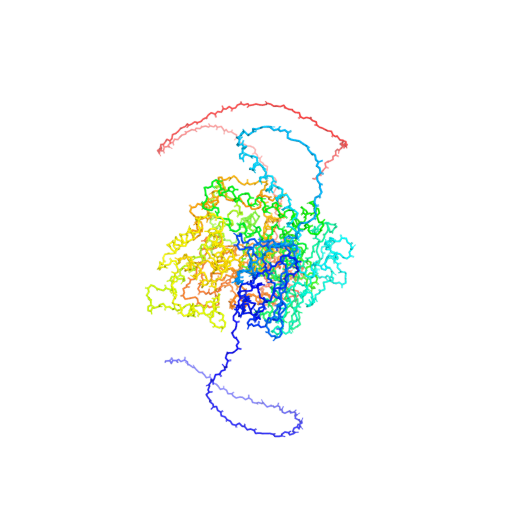.448 -6.235 12.153 1.00 92.31 588 LEU A C 1
ATOM 4267 O O . LEU A 1 588 ? -30.874 -5.328 11.439 1.00 92.31 588 LEU A O 1
ATOM 4271 N N . GLN A 1 589 ? -30.384 -7.497 11.712 1.00 93.31 589 GLN A N 1
ATOM 4272 C CA . GLN A 1 589 ? -30.757 -7.894 10.349 1.00 93.31 589 GLN A CA 1
ATOM 4273 C C . GLN A 1 589 ? -32.212 -7.522 9.990 1.00 93.31 589 GLN A C 1
ATOM 4275 O O . GLN A 1 589 ? -32.493 -7.153 8.842 1.00 93.31 589 GLN A O 1
ATOM 4280 N N . GLY A 1 590 ? -33.124 -7.580 10.967 1.00 94.12 590 GLY A N 1
ATOM 4281 C CA . GLY A 1 590 ? -34.528 -7.172 10.847 1.00 94.12 590 GLY A CA 1
ATOM 4282 C C . GLY A 1 590 ? -34.797 -5.700 11.189 1.00 94.12 590 GLY A C 1
ATOM 4283 O O . GLY A 1 590 ? -35.832 -5.163 10.789 1.00 94.12 590 GLY A O 1
ATOM 4284 N N . THR A 1 591 ? -33.879 -5.028 11.886 1.00 93.75 591 THR A N 1
ATOM 4285 C CA . THR A 1 591 ? -34.006 -3.619 12.288 1.00 93.75 591 THR A CA 1
ATOM 4286 C C . THR A 1 591 ? -34.029 -2.689 11.075 1.00 93.75 591 THR A C 1
ATOM 4288 O O . THR A 1 591 ? -33.214 -2.815 10.156 1.00 93.75 591 THR A O 1
ATOM 4291 N N . LYS A 1 592 ? -34.973 -1.738 11.064 1.00 94.25 592 LYS A N 1
ATOM 4292 C CA . LYS A 1 592 ? -35.061 -0.691 10.037 1.00 94.25 592 LYS A CA 1
ATOM 4293 C C . LYS A 1 592 ? -33.850 0.238 10.097 1.00 94.25 592 LYS A C 1
ATOM 4295 O O . LYS A 1 592 ? -33.411 0.637 11.171 1.00 94.25 592 LYS A O 1
ATOM 4300 N N . PHE A 1 593 ? -33.311 0.550 8.925 1.00 94.88 593 PHE A N 1
ATOM 4301 C CA . PHE A 1 593 ? -32.128 1.377 8.772 1.00 94.88 593 PHE A CA 1
ATOM 4302 C C . PHE A 1 593 ? -32.487 2.866 8.770 1.00 94.88 593 PHE A C 1
ATOM 4304 O O . PHE A 1 593 ? -33.256 3.332 7.924 1.00 94.88 593 PHE A O 1
ATOM 4311 N N . GLU A 1 594 ? -31.840 3.617 9.659 1.00 93.25 594 GLU A N 1
ATOM 4312 C CA . GLU A 1 594 ? -31.815 5.076 9.652 1.00 93.25 594 GLU A CA 1
ATOM 4313 C C . GLU A 1 594 ? -30.371 5.572 9.575 1.00 93.25 594 GLU A C 1
ATOM 4315 O O . GLU A 1 594 ? -29.486 5.029 10.240 1.00 93.25 594 GLU A O 1
ATOM 4320 N N . CYS A 1 595 ? -30.130 6.643 8.816 1.00 95.06 595 CYS A N 1
ATOM 4321 C CA . CYS A 1 595 ? -28.818 7.280 8.801 1.00 95.06 595 CYS A CA 1
ATOM 4322 C C . CYS A 1 595 ? -28.540 7.958 10.152 1.00 95.06 595 CYS A C 1
ATOM 4324 O O . CYS A 1 595 ? -29.229 8.913 10.530 1.00 95.06 595 CYS A O 1
ATOM 4326 N N . ALA A 1 596 ? -27.516 7.501 10.877 1.00 94.19 596 ALA A N 1
ATOM 4327 C CA . ALA A 1 596 ? -27.180 8.000 12.210 1.00 94.19 596 ALA A CA 1
ATOM 4328 C C . ALA A 1 596 ? -26.894 9.515 12.198 1.00 94.19 596 ALA A C 1
ATOM 4330 O O . ALA A 1 596 ? -27.386 10.249 13.062 1.00 94.19 596 ALA A O 1
ATOM 4331 N N . LEU A 1 597 ? -26.212 9.992 11.149 1.00 95.44 597 LEU A N 1
ATOM 4332 C CA . LEU A 1 597 ? -25.892 11.403 10.894 1.00 95.44 597 LEU A CA 1
ATOM 4333 C C . LEU A 1 597 ? -27.114 12.282 10.553 1.00 95.44 597 LEU A C 1
ATOM 4335 O O . LEU A 1 597 ? -27.004 13.511 10.530 1.00 95.44 597 LEU A O 1
ATOM 4339 N N . GLY A 1 598 ? -28.283 11.681 10.314 1.00 92.75 598 GLY A N 1
ATOM 4340 C CA . GLY A 1 598 ? -29.536 12.365 10.003 1.00 92.75 598 GLY A CA 1
ATOM 4341 C C . GLY A 1 598 ? -29.868 12.447 8.508 1.00 92.75 598 GLY A C 1
ATOM 4342 O O . GLY A 1 598 ? -29.213 11.863 7.655 1.00 92.75 598 GLY A O 1
ATOM 4343 N N . GLN A 1 599 ? -30.940 13.181 8.205 1.00 87.62 599 GLN A N 1
ATOM 4344 C CA . GLN A 1 599 ? -31.666 13.128 6.924 1.00 87.62 599 GLN A CA 1
ATOM 4345 C C . GLN A 1 599 ? -31.262 14.218 5.908 1.00 87.62 599 GLN A C 1
ATOM 4347 O O . GLN A 1 599 ? -31.932 14.411 4.891 1.00 87.62 599 GLN A O 1
ATOM 4352 N N . SER A 1 600 ? -30.202 14.982 6.190 1.00 91.31 600 SER A N 1
ATOM 4353 C CA . SER A 1 600 ? -29.750 16.064 5.305 1.00 91.31 600 SER A CA 1
ATOM 4354 C C . SER A 1 600 ? -29.250 15.519 3.966 1.00 91.31 600 SER A C 1
ATOM 4356 O O . SER A 1 600 ? -28.593 14.489 3.923 1.00 91.31 600 SER A O 1
ATOM 4358 N N . GLN A 1 601 ? -29.508 16.250 2.882 1.00 86.88 601 GLN A N 1
ATOM 4359 C CA . GLN A 1 601 ? -28.895 16.003 1.570 1.00 86.88 601 GLN A CA 1
ATOM 4360 C C . GLN A 1 601 ? -27.676 16.917 1.313 1.00 86.88 601 GLN A C 1
ATOM 4362 O O . GLN A 1 601 ? -27.036 16.809 0.272 1.00 86.88 601 GLN A O 1
ATOM 4367 N N . ASP A 1 602 ? -27.351 17.818 2.250 1.00 91.94 602 ASP A N 1
ATOM 4368 C CA . ASP A 1 602 ? -26.103 18.593 2.264 1.00 91.94 602 ASP A CA 1
ATOM 4369 C C . ASP A 1 602 ? -25.029 17.835 3.076 1.00 91.94 602 ASP A C 1
ATOM 4371 O O . ASP A 1 602 ? -25.184 17.711 4.303 1.00 91.94 602 ASP A O 1
ATOM 4375 N N . PRO A 1 603 ? -23.933 17.362 2.443 1.00 89.69 603 PRO A N 1
ATOM 4376 C CA . PRO A 1 603 ? -22.847 16.659 3.125 1.00 89.69 603 PRO A CA 1
ATOM 4377 C C . PRO A 1 603 ? -22.132 17.498 4.190 1.00 89.69 603 PRO A C 1
ATOM 4379 O O . PRO A 1 603 ? -21.563 16.934 5.123 1.00 89.69 603 PRO A O 1
ATOM 4382 N N . LYS A 1 604 ? -22.186 18.836 4.123 1.00 91.56 604 LYS A N 1
ATOM 4383 C CA . LYS A 1 604 ? -21.573 19.716 5.135 1.00 91.56 604 LYS A CA 1
ATOM 4384 C C . LYS A 1 604 ? -22.333 19.678 6.453 1.00 91.56 604 LYS A C 1
ATOM 4386 O O . LYS A 1 604 ? -21.723 19.700 7.522 1.00 91.56 604 LYS A O 1
ATOM 4391 N N . VAL A 1 605 ? -23.659 19.554 6.388 1.00 96.06 605 VAL A N 1
ATOM 4392 C CA . VAL A 1 605 ? -24.503 19.335 7.571 1.00 96.06 605 VAL A CA 1
ATOM 4393 C C . VAL A 1 605 ? -24.213 17.959 8.170 1.00 96.06 605 VAL A C 1
ATOM 4395 O O . VAL A 1 605 ? -24.047 17.855 9.381 1.00 96.06 605 VAL A O 1
ATOM 4398 N N . LEU A 1 606 ? -24.066 16.920 7.342 1.00 95.62 606 LEU A N 1
ATOM 4399 C CA . LEU A 1 606 ? -23.725 15.573 7.817 1.00 95.62 606 LEU A CA 1
ATOM 4400 C C . LEU A 1 606 ? -22.303 15.506 8.411 1.00 95.62 606 LEU A C 1
ATOM 4402 O O . LEU A 1 606 ? -22.123 14.902 9.464 1.00 95.62 606 LEU A O 1
ATOM 4406 N N . SER A 1 607 ? -21.329 16.210 7.821 1.00 95.38 607 SER A N 1
ATOM 4407 C CA . SER A 1 607 ? -19.973 16.388 8.378 1.00 95.38 607 SER A CA 1
ATOM 4408 C C . SER A 1 607 ? -20.023 17.089 9.740 1.00 95.38 607 SER A C 1
ATOM 4410 O O . SER A 1 607 ? -19.424 16.629 10.705 1.00 95.38 607 SER A O 1
ATOM 4412 N N . THR A 1 608 ? -20.817 18.160 9.850 1.00 95.75 608 THR A N 1
ATOM 4413 C CA . THR A 1 608 ? -21.026 18.891 11.111 1.00 95.75 608 THR A CA 1
ATOM 4414 C C . THR A 1 608 ? -21.686 18.014 12.180 1.00 95.75 608 THR A C 1
ATOM 4416 O O . THR A 1 608 ? -21.359 18.129 13.360 1.00 95.75 608 THR A O 1
ATOM 4419 N N . ASN A 1 609 ? -22.617 17.140 11.789 1.00 96.50 609 ASN A N 1
ATOM 4420 C CA . ASN A 1 609 ? -23.267 16.198 12.701 1.00 96.50 609 ASN A CA 1
ATOM 4421 C C . ASN A 1 609 ? -22.302 15.089 13.150 1.00 96.50 609 ASN A C 1
ATOM 4423 O O . ASN A 1 609 ? -22.312 14.736 14.325 1.00 96.50 609 ASN A O 1
ATOM 4427 N N . SER A 1 610 ? -21.442 14.600 12.250 1.00 96.75 610 SER A N 1
ATOM 4428 C CA . SER A 1 610 ? -20.372 13.638 12.548 1.00 96.75 610 SER A CA 1
ATOM 4429 C C . SER A 1 610 ? -19.379 14.194 13.571 1.00 96.75 610 SER A C 1
ATOM 4431 O O . SER A 1 610 ? -19.177 13.587 14.621 1.00 96.75 610 SER A O 1
ATOM 4433 N N . ALA A 1 611 ? -18.845 15.396 13.335 1.00 95.25 611 ALA A N 1
ATOM 4434 C CA . ALA A 1 611 ? -17.907 16.037 14.255 1.00 95.25 611 ALA A CA 1
ATOM 4435 C C . ALA A 1 611 ? -18.526 16.259 15.644 1.00 95.25 611 ALA A C 1
ATOM 4437 O O . ALA A 1 611 ? -17.924 15.901 16.650 1.00 95.25 611 ALA A O 1
ATOM 4438 N N . LYS A 1 612 ? -19.766 16.763 15.711 1.00 94.25 612 LYS A N 1
ATOM 4439 C CA . LYS A 1 612 ? -20.494 16.939 16.983 1.00 94.25 612 LYS A CA 1
ATOM 4440 C C . LYS A 1 612 ? -20.753 15.629 17.726 1.00 94.25 612 LYS A C 1
ATOM 4442 O O . LYS A 1 612 ? -20.777 15.639 18.951 1.00 94.25 612 LYS A O 1
ATOM 4447 N N . LEU A 1 613 ? -20.978 14.535 16.999 1.00 93.69 613 LEU A N 1
ATOM 4448 C CA . LEU A 1 613 ? -21.195 13.213 17.578 1.00 93.69 613 LEU A CA 1
ATOM 4449 C C . LEU A 1 613 ? -19.890 12.613 18.118 1.00 93.69 613 LEU A C 1
ATOM 4451 O O . LEU A 1 613 ? -19.898 12.000 19.175 1.00 93.69 613 LEU A O 1
ATOM 4455 N N . LEU A 1 614 ? -18.759 12.843 17.448 1.00 93.50 614 LEU A N 1
ATOM 4456 C CA . LEU A 1 614 ? -17.444 12.487 17.984 1.00 93.50 614 LEU A CA 1
ATOM 4457 C C . LEU A 1 614 ? -17.080 13.342 19.204 1.00 93.50 614 LEU A C 1
ATOM 4459 O O . LEU A 1 614 ? -16.599 12.810 20.199 1.00 93.50 614 LEU A O 1
ATOM 4463 N N . GLN A 1 615 ? -17.362 14.647 19.168 1.00 92.19 615 GLN A N 1
ATOM 4464 C CA . GLN A 1 615 ? -17.049 15.594 20.246 1.00 92.19 615 GLN A CA 1
ATOM 4465 C C . GLN A 1 615 ? -17.690 15.238 21.602 1.00 92.19 615 GLN A C 1
ATOM 4467 O O . GLN A 1 615 ? -17.191 15.683 22.634 1.00 92.19 615 GLN A O 1
ATOM 4472 N N . THR A 1 616 ? -18.729 14.390 21.659 1.00 90.69 616 THR A N 1
ATOM 4473 C CA . THR A 1 616 ? -19.260 13.890 22.944 1.00 90.69 616 THR A CA 1
ATOM 4474 C C . THR A 1 616 ? -18.297 12.954 23.681 1.00 90.69 616 THR A C 1
ATOM 4476 O O . THR A 1 616 ? -18.495 12.705 24.865 1.00 90.69 616 THR A O 1
ATOM 4479 N N . LEU A 1 617 ? -17.256 12.443 23.011 1.00 91.50 617 LEU A N 1
ATOM 4480 C CA . LEU A 1 617 ? -16.203 11.606 23.600 1.00 91.50 617 LEU A CA 1
ATOM 4481 C C . LEU A 1 617 ? -14.991 12.412 24.095 1.00 91.50 617 LEU A C 1
ATOM 4483 O O . LEU A 1 617 ? -14.083 11.834 24.686 1.00 91.50 617 LEU A O 1
ATOM 4487 N N . GLU A 1 618 ? -14.935 13.729 23.872 1.00 89.12 618 GLU A N 1
ATOM 4488 C CA . GLU A 1 618 ? -13.810 14.562 24.331 1.00 89.12 618 GLU A CA 1
ATOM 4489 C C . GLU A 1 618 ? -13.839 14.817 25.848 1.00 89.12 618 GLU A C 1
ATOM 4491 O O . GLU A 1 618 ? -12.823 15.184 26.433 1.00 89.12 618 GLU A O 1
ATOM 4496 N N . THR A 1 619 ? -14.975 14.620 26.523 1.00 72.00 619 THR A N 1
ATOM 4497 C CA . THR A 1 619 ? -15.091 14.847 27.970 1.00 72.00 619 THR A CA 1
ATOM 4498 C C . THR A 1 619 ? -14.662 13.623 28.776 1.00 72.00 619 THR A C 1
ATOM 4500 O O . THR A 1 619 ? -15.392 12.637 28.814 1.00 72.00 619 THR A O 1
ATOM 4503 N N . GLY A 1 620 ? -13.532 13.711 29.482 1.00 61.03 620 GLY A N 1
ATOM 4504 C CA . GLY A 1 620 ? -13.160 12.744 30.519 1.00 61.03 620 GLY A CA 1
ATOM 4505 C C . GLY A 1 620 ? -11.655 12.567 30.726 1.00 61.03 620 GLY A C 1
ATOM 4506 O O . GLY A 1 620 ? -10.828 13.011 29.928 1.00 61.03 620 GLY A O 1
ATOM 4507 N N . GLY A 1 621 ? -11.303 11.903 31.822 1.00 59.41 621 GLY A N 1
ATOM 4508 C CA . GLY A 1 621 ? -9.989 11.322 32.083 1.00 59.41 621 GLY A CA 1
ATOM 4509 C C . GLY A 1 621 ? -9.699 10.041 31.283 1.00 59.41 621 GLY A C 1
ATOM 4510 O O . GLY A 1 621 ? -10.435 9.640 30.380 1.00 59.41 621 GLY A O 1
ATOM 4511 N N . VAL A 1 622 ? -8.587 9.379 31.617 1.00 59.72 622 VAL A N 1
ATOM 4512 C CA . VAL A 1 622 ? -8.218 8.080 31.022 1.00 59.72 622 VAL A CA 1
ATOM 4513 C C . VAL A 1 622 ? -9.236 7.026 31.462 1.00 59.72 622 VAL A C 1
ATOM 4515 O O . VAL A 1 622 ? -9.539 6.928 32.648 1.00 59.72 622 VAL A O 1
ATOM 4518 N N . ASN A 1 623 ? -9.738 6.236 30.510 1.00 63.44 623 ASN A N 1
ATOM 4519 C CA . ASN A 1 623 ? -10.837 5.272 30.677 1.00 63.44 623 ASN A CA 1
ATOM 4520 C C . ASN A 1 623 ? -12.224 5.878 30.993 1.00 63.44 623 ASN A C 1
ATOM 4522 O O . ASN A 1 623 ? -13.149 5.124 31.276 1.00 63.44 623 ASN A O 1
ATOM 4526 N N . GLU A 1 624 ? -12.433 7.193 30.879 1.00 69.44 624 GLU A N 1
ATOM 4527 C CA . GLU A 1 624 ? -13.764 7.824 31.044 1.00 69.44 624 GLU A CA 1
ATOM 4528 C C . GLU A 1 624 ? -14.558 7.937 29.720 1.00 69.44 624 GLU A C 1
ATOM 4530 O O . GLU A 1 624 ? -15.533 8.678 29.632 1.00 69.44 624 GLU A O 1
ATOM 4535 N N . GLY A 1 625 ? -14.141 7.201 28.682 1.00 81.25 625 GLY A N 1
ATOM 4536 C CA . GLY A 1 625 ? -14.855 7.088 27.404 1.00 81.25 625 GLY A CA 1
ATOM 4537 C C . GLY A 1 625 ? -16.134 6.240 27.475 1.00 81.25 625 GLY A C 1
ATOM 4538 O O . GLY A 1 625 ? -16.530 5.760 28.539 1.00 81.25 625 GLY A O 1
ATOM 4539 N N . LEU A 1 626 ? -16.766 6.004 26.322 1.00 88.25 626 LEU A N 1
ATOM 4540 C CA . LEU A 1 626 ? -18.013 5.232 26.247 1.00 88.25 626 LEU A CA 1
ATOM 4541 C C . LEU A 1 626 ? -17.754 3.728 26.514 1.00 88.25 626 LEU A C 1
ATOM 4543 O O . LEU A 1 626 ? -16.805 3.190 25.938 1.00 88.25 626 LEU A O 1
ATOM 4547 N N . PRO A 1 627 ? -18.546 3.032 27.357 1.00 90.19 627 PRO A N 1
ATOM 4548 C CA . PRO A 1 627 ? -18.345 1.609 27.641 1.00 90.19 627 PRO A CA 1
ATOM 4549 C C . PRO A 1 627 ? -18.394 0.721 26.397 1.00 90.19 627 PRO A C 1
ATOM 4551 O O . PRO A 1 627 ? -19.035 1.064 25.407 1.00 90.19 627 PRO A O 1
ATOM 4554 N N . THR A 1 628 ? -17.742 -0.440 26.460 1.00 89.06 628 THR A N 1
ATOM 4555 C CA . THR A 1 628 ? -17.818 -1.477 25.420 1.00 89.06 628 THR A CA 1
ATOM 4556 C C . THR A 1 628 ? -17.983 -2.863 26.054 1.00 89.06 628 THR A C 1
ATOM 4558 O O . THR A 1 628 ? -17.882 -3.014 27.271 1.00 89.06 628 THR A O 1
ATOM 4561 N N . ALA A 1 629 ? -18.200 -3.893 25.236 1.00 84.38 629 ALA A N 1
ATOM 4562 C CA . ALA A 1 629 ? -18.156 -5.297 25.648 1.00 84.38 629 ALA A CA 1
ATOM 4563 C C . ALA A 1 629 ? -16.732 -5.796 25.998 1.00 84.38 629 ALA A C 1
ATOM 4565 O O . ALA A 1 629 ? -16.573 -6.926 26.462 1.00 84.38 629 ALA A O 1
ATOM 4566 N N . TYR A 1 630 ? -15.700 -4.973 25.781 1.00 79.69 630 TYR A N 1
ATOM 4567 C CA . TYR A 1 630 ? -14.306 -5.225 26.150 1.00 79.69 630 TYR A CA 1
ATOM 4568 C C . TYR A 1 630 ? -13.933 -4.449 27.429 1.00 79.69 630 TYR A C 1
ATOM 4570 O O . TYR A 1 630 ? -14.578 -3.469 27.785 1.00 79.69 630 TYR A O 1
ATOM 4578 N N . GLU A 1 631 ? -12.817 -4.793 28.083 1.00 80.38 631 GLU A N 1
ATOM 4579 C CA . GLU A 1 631 ? -12.327 -4.082 29.289 1.00 80.38 631 GLU A CA 1
ATOM 4580 C C . GLU A 1 631 ? -11.897 -2.612 29.056 1.00 80.38 631 GLU A C 1
ATOM 4582 O O . GLU A 1 631 ? -11.486 -1.927 29.993 1.00 80.38 631 GLU A O 1
ATOM 4587 N N . ARG A 1 632 ? -11.954 -2.116 27.812 1.00 89.50 632 ARG A N 1
ATOM 4588 C CA . ARG A 1 632 ? -11.531 -0.763 27.421 1.00 89.50 632 ARG A CA 1
ATOM 4589 C C . ARG A 1 632 ? -12.733 0.059 26.969 1.00 89.50 632 ARG A C 1
ATOM 4591 O O . ARG A 1 632 ? -13.562 -0.416 26.193 1.00 89.50 632 ARG A O 1
ATOM 4598 N N . ASN A 1 633 ? -12.764 1.320 27.381 1.00 91.25 633 ASN A N 1
ATOM 4599 C CA . ASN A 1 633 ? -13.781 2.280 26.964 1.00 91.25 633 ASN A CA 1
ATOM 4600 C C . ASN A 1 633 ? -13.337 3.023 25.691 1.00 91.25 633 ASN A C 1
ATOM 4602 O O . ASN A 1 633 ? -12.159 3.343 25.534 1.00 91.25 633 ASN A O 1
ATOM 4606 N N . LEU A 1 634 ? -14.279 3.308 24.791 1.00 92.81 634 LEU A N 1
ATOM 4607 C CA . LEU A 1 634 ? -14.054 4.006 23.525 1.00 92.81 634 LEU A CA 1
ATOM 4608 C C . LEU A 1 634 ? -13.636 5.462 23.768 1.00 92.81 634 LEU A C 1
ATOM 4610 O O . LEU A 1 634 ? -14.434 6.276 24.240 1.00 92.81 634 LEU A O 1
ATOM 4614 N N . SER A 1 635 ? -12.395 5.796 23.409 1.00 92.62 635 SER A N 1
ATOM 4615 C CA . SER A 1 635 ? -11.901 7.174 23.413 1.00 92.62 635 SER A CA 1
ATOM 4616 C C . SER A 1 635 ? -12.306 7.938 22.143 1.00 92.62 635 SER A C 1
ATOM 4618 O O . SER A 1 635 ? -12.655 7.352 21.116 1.00 92.62 635 SER A O 1
ATOM 4620 N N . PHE A 1 636 ? -12.179 9.266 22.174 1.00 92.75 636 PHE A N 1
ATOM 4621 C CA . PHE A 1 636 ? -12.278 10.111 20.977 1.00 92.75 636 PHE A CA 1
ATOM 4622 C C . PHE A 1 636 ? -11.254 9.727 19.887 1.00 92.75 636 PHE A C 1
ATOM 4624 O O . PHE A 1 636 ? -11.573 9.752 18.696 1.00 92.75 636 PHE A O 1
ATOM 4631 N N . GLY A 1 637 ? -10.037 9.331 20.284 1.00 91.56 637 GLY A N 1
ATOM 4632 C CA . GLY A 1 637 ? -8.982 8.896 19.364 1.00 91.56 637 GLY A CA 1
ATOM 4633 C C . GLY A 1 637 ? -9.313 7.567 18.682 1.00 91.56 637 GLY A C 1
ATOM 4634 O O . GLY A 1 637 ? -9.177 7.445 17.463 1.00 91.56 637 GLY A O 1
ATOM 4635 N N . ASP A 1 638 ? -9.836 6.601 19.439 1.00 94.56 638 ASP A N 1
ATOM 4636 C CA . ASP A 1 638 ? -10.356 5.342 18.901 1.00 94.56 638 ASP A CA 1
ATOM 4637 C C . ASP A 1 638 ? -11.532 5.591 17.954 1.00 94.56 638 ASP A C 1
ATOM 4639 O O . ASP A 1 638 ? -11.564 5.026 16.867 1.00 94.56 638 ASP A O 1
ATOM 4643 N N . ALA A 1 639 ? -12.456 6.494 18.295 1.00 95.12 639 ALA A N 1
ATOM 4644 C CA . ALA A 1 639 ? -13.603 6.796 17.443 1.00 95.12 639 ALA A CA 1
ATOM 4645 C C . ALA A 1 639 ? -13.223 7.479 16.113 1.00 95.12 639 ALA A C 1
ATOM 4647 O O . ALA A 1 639 ? -13.777 7.121 15.073 1.00 95.12 639 ALA A O 1
ATOM 4648 N N . ARG A 1 640 ? -12.232 8.390 16.095 1.00 94.62 640 ARG A N 1
ATOM 4649 C CA . ARG A 1 640 ? -11.642 8.897 14.832 1.00 94.62 640 ARG A CA 1
ATOM 4650 C C . ARG A 1 640 ? -10.968 7.766 14.042 1.00 94.62 640 ARG A C 1
ATOM 4652 O O . ARG A 1 640 ? -11.107 7.702 12.823 1.00 94.62 640 ARG A O 1
ATOM 4659 N N . THR A 1 641 ? -10.302 6.839 14.731 1.00 95.56 641 THR A N 1
ATOM 4660 C CA . THR A 1 641 ? -9.608 5.697 14.114 1.00 95.56 641 THR A CA 1
ATOM 4661 C C . THR A 1 641 ? -10.574 4.681 13.490 1.00 95.56 641 THR A C 1
ATOM 4663 O O . THR A 1 641 ? -10.365 4.255 12.356 1.00 95.56 641 THR A O 1
ATOM 4666 N N . GLY A 1 642 ? -11.673 4.343 14.172 1.00 96.69 642 GLY A N 1
ATOM 4667 C CA . GLY A 1 642 ? -12.731 3.484 13.635 1.00 96.69 642 GLY A CA 1
ATOM 4668 C C . GLY A 1 642 ? -13.459 4.116 12.443 1.00 96.69 642 GLY A C 1
ATOM 4669 O O . GLY A 1 642 ? -13.780 3.425 11.473 1.00 96.69 642 GLY A O 1
ATOM 4670 N N . PHE A 1 643 ? -13.619 5.444 12.451 1.00 95.12 643 PHE A N 1
ATOM 4671 C CA . PHE A 1 643 ? -14.060 6.202 11.279 1.00 95.12 643 PHE A CA 1
ATOM 4672 C C . PHE A 1 643 ? -13.114 6.038 10.090 1.00 95.12 643 PHE A C 1
ATOM 4674 O O . PHE A 1 643 ? -13.580 5.745 8.990 1.00 95.12 643 PHE A O 1
ATOM 4681 N N . PHE A 1 644 ? -11.800 6.211 10.292 1.00 94.31 644 PHE A N 1
ATOM 4682 C CA . PHE A 1 644 ? -10.826 6.011 9.219 1.00 94.31 644 PHE A CA 1
ATOM 4683 C C . PHE A 1 644 ? -10.933 4.598 8.651 1.00 94.31 644 PHE A C 1
ATOM 4685 O O . PHE A 1 644 ? -11.116 4.474 7.444 1.00 94.31 644 PHE A O 1
ATOM 4692 N N . GLN A 1 645 ? -10.920 3.563 9.503 1.00 96.81 645 GLN A N 1
ATOM 4693 C CA . GLN A 1 645 ? -11.061 2.161 9.091 1.00 96.81 645 GLN A CA 1
ATOM 4694 C C . GLN A 1 645 ? -12.263 1.942 8.174 1.00 96.81 645 GLN A C 1
ATOM 4696 O O . GLN A 1 645 ? -12.125 1.383 7.087 1.00 96.81 645 GLN A O 1
ATOM 4701 N N . ALA A 1 646 ? -13.446 2.397 8.586 1.00 97.06 646 ALA A N 1
ATOM 4702 C CA . ALA A 1 646 ? -14.659 2.153 7.820 1.00 97.06 646 ALA A CA 1
ATOM 4703 C C . ALA A 1 646 ? -14.748 2.953 6.511 1.00 97.06 646 ALA A C 1
ATOM 4705 O O . ALA A 1 646 ? -15.519 2.586 5.627 1.00 97.06 646 ALA A O 1
ATOM 4706 N N . LEU A 1 647 ? -13.952 4.013 6.348 1.00 96.81 647 LEU A N 1
ATOM 4707 C CA . LEU A 1 647 ? -13.865 4.747 5.087 1.00 96.81 647 LEU A CA 1
ATOM 4708 C C . LEU A 1 647 ? -12.956 4.058 4.052 1.00 96.81 647 LEU A C 1
ATOM 4710 O O . LEU A 1 647 ? -13.037 4.417 2.883 1.00 96.81 647 LEU A O 1
ATOM 4714 N N . TYR A 1 648 ? -12.158 3.039 4.410 1.00 94.94 648 TYR A N 1
ATOM 4715 C CA . TYR A 1 648 ? -11.337 2.298 3.431 1.00 94.94 648 TYR A CA 1
ATOM 4716 C C . TYR A 1 648 ? -12.155 1.509 2.393 1.00 94.94 648 TYR A C 1
ATOM 4718 O O . TYR A 1 648 ? -11.612 1.215 1.329 1.00 94.94 648 TYR A O 1
ATOM 4726 N N . SER A 1 649 ? -13.416 1.149 2.672 1.00 93.06 649 SER A N 1
ATOM 4727 C CA . SER A 1 649 ? -14.271 0.384 1.749 1.00 93.06 649 SER A CA 1
ATOM 4728 C C . SER A 1 649 ? -15.765 0.603 2.003 1.00 93.06 649 SER A C 1
ATOM 4730 O O . SER A 1 649 ? -16.216 0.602 3.148 1.00 93.06 649 SER A O 1
ATOM 4732 N N . GLU A 1 650 ? -16.550 0.676 0.923 1.00 92.50 650 GLU A N 1
ATOM 4733 C CA . GLU A 1 650 ? -18.020 0.756 0.952 1.00 92.50 650 GLU A CA 1
ATOM 4734 C C . GLU A 1 650 ? -18.684 -0.433 1.685 1.00 92.50 650 GLU A C 1
ATOM 4736 O O . GLU A 1 650 ? -19.766 -0.279 2.258 1.00 92.50 650 GLU A O 1
ATOM 4741 N N . ASP A 1 651 ? -18.035 -1.609 1.733 1.00 90.50 651 ASP A N 1
ATOM 4742 C CA . ASP A 1 651 ? -18.539 -2.779 2.476 1.00 90.50 651 ASP A CA 1
ATOM 4743 C C . ASP A 1 651 ? -18.596 -2.514 4.006 1.00 90.50 651 ASP A C 1
ATOM 4745 O O . ASP A 1 651 ? -19.427 -3.108 4.695 1.00 90.50 651 ASP A O 1
ATOM 4749 N N . LEU A 1 652 ? -17.778 -1.594 4.547 1.00 94.56 652 LEU A N 1
ATOM 4750 C CA . LEU A 1 652 ? -17.739 -1.245 5.981 1.00 94.56 652 LEU A CA 1
ATOM 4751 C C . LEU A 1 652 ? -18.725 -0.130 6.382 1.00 94.56 652 LEU A C 1
ATOM 4753 O O . LEU A 1 652 ? -18.906 0.142 7.570 1.00 94.56 652 LEU A O 1
ATOM 4757 N N . TRP A 1 653 ? -19.408 0.505 5.424 1.00 96.19 653 TRP A N 1
ATOM 4758 C CA . TRP A 1 653 ? -20.343 1.606 5.702 1.00 96.19 653 TRP A CA 1
ATOM 4759 C C . TRP A 1 653 ? -21.574 1.170 6.513 1.00 96.19 653 TRP A C 1
ATOM 4761 O O . TRP A 1 653 ? -22.138 1.974 7.256 1.00 96.19 653 TRP A O 1
ATOM 4771 N N . GLY A 1 654 ? -21.968 -0.105 6.410 1.00 95.31 654 GLY A N 1
ATOM 4772 C CA . GLY A 1 654 ? -22.992 -0.697 7.274 1.00 95.31 654 GLY A CA 1
ATOM 4773 C C . GLY A 1 654 ? -22.545 -0.699 8.739 1.00 95.31 654 GLY A C 1
ATOM 4774 O O . GLY A 1 654 ? -23.213 -0.102 9.581 1.00 95.31 654 GLY A O 1
ATOM 4775 N N . THR A 1 655 ? -21.371 -1.282 9.011 1.00 95.81 655 THR A N 1
ATOM 4776 C CA . THR A 1 655 ? -20.696 -1.312 10.323 1.00 95.81 655 THR A CA 1
ATOM 4777 C C . THR A 1 655 ? -20.556 0.087 10.928 1.00 95.81 655 THR A C 1
ATOM 4779 O O . THR A 1 655 ? -20.882 0.295 12.095 1.00 95.81 655 THR A O 1
ATOM 4782 N N . LEU A 1 656 ? -20.137 1.069 10.119 1.00 96.94 656 LEU A N 1
ATOM 4783 C CA . LEU A 1 656 ? -19.981 2.457 10.556 1.00 96.94 656 LEU A CA 1
ATOM 4784 C C . LEU A 1 656 ? -21.297 3.065 11.046 1.00 96.94 656 LEU A C 1
ATOM 4786 O O . LEU A 1 656 ? -21.319 3.702 12.095 1.00 96.94 656 LEU A O 1
ATOM 4790 N N . ASN A 1 657 ? -22.405 2.869 10.324 1.00 96.75 657 ASN A N 1
ATOM 4791 C CA . ASN A 1 657 ? -23.682 3.432 10.756 1.00 96.75 657 ASN A CA 1
ATOM 4792 C C . ASN A 1 657 ? -24.224 2.768 12.032 1.00 96.75 657 ASN A C 1
ATOM 4794 O O . ASN A 1 657 ? -24.898 3.453 12.797 1.00 96.75 657 ASN A O 1
ATOM 4798 N N . VAL A 1 658 ? -23.907 1.492 12.292 1.00 95.31 658 VAL A N 1
ATOM 4799 C CA . VAL A 1 658 ? -24.215 0.847 13.582 1.00 95.31 658 VAL A CA 1
ATOM 4800 C C . VAL A 1 658 ? -23.445 1.551 14.702 1.00 95.31 658 VAL A C 1
ATOM 4802 O O . VAL A 1 658 ? -24.069 2.178 15.550 1.00 95.31 658 VAL A O 1
ATOM 4805 N N . GLY A 1 659 ? -22.110 1.614 14.620 1.00 95.12 659 GLY A N 1
ATOM 4806 C CA . GLY A 1 659 ? -21.292 2.280 15.645 1.00 95.12 659 GLY A CA 1
ATOM 4807 C C . GLY A 1 659 ? -21.614 3.770 15.847 1.00 95.12 659 GLY A C 1
ATOM 4808 O O . GLY A 1 659 ? -21.454 4.297 16.946 1.00 95.12 659 GLY A O 1
ATOM 4809 N N . LEU A 1 660 ? -22.115 4.463 14.816 1.00 95.81 660 LEU A N 1
ATOM 4810 C CA . LEU A 1 660 ? -22.629 5.834 14.933 1.00 95.81 660 LEU A CA 1
ATOM 4811 C C . LEU A 1 660 ? -24.035 5.912 15.546 1.00 95.81 660 LEU A C 1
ATOM 4813 O O . LEU A 1 660 ? -24.361 6.922 16.167 1.00 95.81 660 LEU A O 1
ATOM 4817 N N . ALA A 1 661 ? -24.877 4.891 15.384 1.00 94.12 661 ALA A N 1
ATOM 4818 C CA . ALA A 1 661 ? -26.157 4.799 16.079 1.00 94.12 661 ALA A CA 1
ATOM 4819 C C . ALA A 1 661 ? -25.948 4.514 17.577 1.00 94.12 661 ALA A C 1
ATOM 4821 O O . ALA A 1 661 ? -26.578 5.175 18.403 1.00 94.12 661 ALA A O 1
ATOM 4822 N N . ASP A 1 662 ? -25.011 3.629 17.923 1.00 92.31 662 ASP A N 1
ATOM 4823 C CA . ASP A 1 662 ? -24.680 3.264 19.307 1.00 92.31 662 ASP A CA 1
ATOM 4824 C C . ASP A 1 662 ? -24.063 4.453 20.068 1.00 92.31 662 ASP A C 1
ATOM 4826 O O . ASP A 1 662 ? -24.526 4.828 21.152 1.00 92.31 662 ASP A O 1
ATOM 4830 N N . LEU A 1 663 ? -23.106 5.147 19.436 1.00 92.00 663 LEU A N 1
ATOM 4831 C CA . LEU A 1 663 ? -22.517 6.390 19.946 1.00 92.00 663 LEU A CA 1
ATOM 4832 C C . LEU A 1 663 ? -23.572 7.497 20.133 1.00 92.00 663 LEU A C 1
ATOM 4834 O O . LEU A 1 663 ? -23.527 8.246 21.106 1.00 92.00 663 LEU A O 1
ATOM 4838 N N . LYS A 1 664 ? -24.565 7.575 19.238 1.00 93.06 664 LYS A N 1
ATOM 4839 C CA . LYS A 1 664 ? -25.685 8.531 19.312 1.00 93.06 664 LYS A CA 1
ATOM 4840 C C . LYS A 1 664 ? -26.725 8.160 20.373 1.00 93.06 664 LYS A C 1
ATOM 4842 O O . LYS A 1 664 ? -27.395 9.053 20.890 1.00 93.06 664 LYS A O 1
ATOM 4847 N N . ALA A 1 665 ? -26.859 6.877 20.704 1.00 91.75 665 ALA A N 1
ATOM 4848 C CA . ALA A 1 665 ? -27.615 6.414 21.864 1.00 91.75 665 ALA A CA 1
ATOM 4849 C C . ALA A 1 665 ? -26.859 6.668 23.183 1.00 91.75 665 ALA A C 1
ATOM 4851 O O . ALA A 1 665 ? -27.492 6.771 24.233 1.00 91.75 665 ALA A O 1
ATOM 4852 N N . GLY A 1 666 ? -25.528 6.800 23.131 1.00 86.44 666 GLY A N 1
ATOM 4853 C CA . GLY A 1 666 ? -24.679 7.094 24.287 1.00 86.44 666 GLY A CA 1
ATOM 4854 C C . GLY A 1 666 ? -24.583 5.933 25.279 1.00 86.44 666 GLY A C 1
ATOM 4855 O O . GLY A 1 666 ? -24.412 6.171 26.473 1.00 86.44 666 GLY A O 1
ATOM 4856 N N . ALA A 1 667 ? -24.733 4.694 24.797 1.00 81.31 667 ALA A N 1
ATOM 4857 C CA . ALA A 1 667 ? -24.816 3.493 25.632 1.00 81.31 667 ALA A CA 1
ATOM 4858 C C . ALA A 1 667 ? -23.682 2.477 25.400 1.00 81.31 667 ALA A C 1
ATOM 4860 O O . ALA A 1 667 ? -23.269 1.823 26.356 1.00 81.31 667 ALA A O 1
ATOM 4861 N N . ASP A 1 668 ? -23.181 2.348 24.167 1.00 89.31 668 ASP A N 1
ATOM 4862 C CA . ASP A 1 668 ? -22.186 1.340 23.783 1.00 89.31 668 ASP A CA 1
ATOM 4863 C C . ASP A 1 668 ? -21.249 1.889 22.689 1.00 89.31 668 ASP A C 1
ATOM 4865 O O . ASP A 1 668 ? -21.683 2.590 21.776 1.00 89.31 668 ASP A O 1
ATOM 4869 N N . GLY A 1 669 ? -19.953 1.600 22.799 1.00 92.06 669 GLY A N 1
ATOM 4870 C CA . GLY A 1 669 ? -18.913 1.928 21.824 1.00 92.06 669 GLY A CA 1
ATOM 4871 C C . GLY A 1 669 ? -18.309 0.715 21.104 1.00 92.06 669 GLY A C 1
ATOM 4872 O O . GLY A 1 669 ? -17.357 0.890 20.343 1.00 92.06 669 GLY A O 1
ATOM 4873 N N . THR A 1 670 ? -18.812 -0.503 21.342 1.00 93.06 670 THR A N 1
ATOM 4874 C CA . THR A 1 670 ? -18.205 -1.782 20.917 1.00 93.06 670 THR A CA 1
ATOM 4875 C C . THR A 1 670 ? -17.902 -1.847 19.422 1.00 93.06 670 THR A C 1
ATOM 4877 O O . THR A 1 670 ? -16.771 -2.156 19.053 1.00 93.06 670 THR A O 1
ATOM 4880 N N . VAL A 1 671 ? -18.857 -1.495 18.555 1.00 94.44 671 VAL A N 1
ATOM 4881 C CA . VAL A 1 671 ? -18.676 -1.569 17.091 1.00 94.44 671 VAL A CA 1
ATOM 4882 C C . VAL A 1 671 ? -17.652 -0.544 16.584 1.00 94.44 671 VAL A C 1
ATOM 4884 O O . VAL A 1 671 ? -16.861 -0.828 15.685 1.00 94.44 671 VAL A O 1
ATOM 4887 N N . MET A 1 672 ? -17.601 0.645 17.191 1.00 95.56 672 MET A N 1
ATOM 4888 C CA . MET A 1 672 ? -16.584 1.646 16.851 1.00 95.56 672 MET A CA 1
ATOM 4889 C C . MET A 1 672 ? -15.194 1.234 17.370 1.00 95.56 672 MET A C 1
ATOM 4891 O O . MET A 1 672 ? -14.189 1.467 16.699 1.00 95.56 672 MET A O 1
ATOM 4895 N N . MET A 1 673 ? -15.130 0.562 18.525 1.00 95.00 673 MET A N 1
ATOM 4896 C CA . MET A 1 673 ? -13.894 -0.012 19.062 1.00 95.00 673 MET A CA 1
ATOM 4897 C C . MET A 1 673 ? -13.394 -1.192 18.212 1.00 95.00 673 MET A C 1
ATOM 4899 O O . MET A 1 673 ? -12.187 -1.299 18.007 1.00 95.00 673 MET A O 1
ATOM 4903 N N . SER A 1 674 ? -14.276 -2.041 17.664 1.00 94.44 674 SER A N 1
ATOM 4904 C CA . SER A 1 674 ? -13.854 -3.148 16.789 1.00 94.44 674 SER A CA 1
ATOM 4905 C C . SER A 1 674 ? -13.283 -2.636 15.459 1.00 94.44 674 SER A C 1
ATOM 4907 O O . SER A 1 674 ? -12.275 -3.162 14.984 1.00 94.44 674 SER A O 1
ATOM 4909 N N . LEU A 1 675 ? -13.824 -1.541 14.910 1.00 96.56 675 LEU A N 1
ATOM 4910 C CA . LEU A 1 675 ? -13.217 -0.812 13.786 1.00 96.56 675 LEU A CA 1
ATOM 4911 C C . LEU A 1 675 ? -11.855 -0.188 14.157 1.00 96.56 675 LEU A C 1
ATOM 4913 O O . LEU A 1 675 ? -10.910 -0.257 13.370 1.00 96.56 675 LEU A O 1
ATOM 4917 N N . ALA A 1 676 ? -11.718 0.389 15.355 1.00 96.88 676 ALA A N 1
ATOM 4918 C CA . ALA A 1 676 ? -10.448 0.949 15.822 1.00 96.88 676 ALA A CA 1
ATOM 4919 C C . ALA A 1 676 ? -9.366 -0.131 16.028 1.00 96.88 676 ALA A C 1
ATOM 4921 O O . ALA A 1 676 ? -8.211 0.074 15.652 1.00 96.88 676 ALA A O 1
ATOM 4922 N N . ASP A 1 677 ? -9.721 -1.294 16.581 1.00 96.00 677 ASP A N 1
ATOM 4923 C CA . ASP A 1 677 ? -8.808 -2.432 16.753 1.00 96.00 677 ASP A CA 1
ATOM 4924 C C . ASP A 1 677 ? -8.383 -3.048 15.411 1.00 96.00 677 ASP A C 1
ATOM 4926 O O . ASP A 1 677 ? -7.199 -3.340 15.242 1.00 96.00 677 ASP A O 1
ATOM 4930 N N . GLN A 1 678 ? -9.293 -3.145 14.430 1.00 93.69 678 GLN A N 1
ATOM 4931 C CA . GLN A 1 678 ? -8.959 -3.564 13.060 1.00 93.69 678 GLN A CA 1
ATOM 4932 C C . GLN A 1 678 ? -7.904 -2.657 12.409 1.00 93.69 678 GLN A C 1
ATOM 4934 O O . GLN A 1 678 ? -6.968 -3.163 11.793 1.00 93.69 678 GLN A O 1
ATOM 4939 N N . TYR A 1 679 ? -8.014 -1.333 12.563 1.00 94.88 679 TYR A N 1
ATOM 4940 C CA . TYR A 1 679 ? -7.015 -0.391 12.038 1.00 94.88 679 TYR A CA 1
ATOM 4941 C C . TYR A 1 679 ? -5.658 -0.517 12.741 1.00 94.88 679 TYR A C 1
ATOM 4943 O O . TYR A 1 679 ? -4.605 -0.394 12.119 1.00 94.88 679 TYR A O 1
ATOM 4951 N N . ASN A 1 680 ? -5.679 -0.744 14.057 1.00 93.50 680 ASN A N 1
ATOM 4952 C CA . ASN A 1 680 ? -4.470 -0.882 14.867 1.00 93.50 680 ASN A CA 1
ATOM 4953 C C . ASN A 1 680 ? -3.795 -2.259 14.735 1.00 93.50 680 ASN A C 1
ATOM 4955 O O . ASN A 1 680 ? -2.700 -2.430 15.271 1.00 93.50 680 ASN A O 1
ATOM 4959 N N . ASP A 1 681 ? -4.423 -3.214 14.037 1.00 91.00 681 ASP A N 1
ATOM 4960 C CA . ASP A 1 681 ? -3.996 -4.617 13.948 1.00 91.00 681 ASP A CA 1
ATOM 4961 C C . ASP A 1 681 ? -3.852 -5.248 15.357 1.00 91.00 681 ASP A C 1
ATOM 4963 O O . ASP A 1 681 ? -2.888 -5.954 15.664 1.00 91.00 681 ASP A O 1
ATOM 4967 N N . ARG A 1 682 ? -4.811 -4.920 16.246 1.00 92.94 682 ARG A N 1
ATOM 4968 C CA . ARG A 1 682 ? -4.922 -5.444 17.617 1.00 92.94 682 ARG A CA 1
ATOM 4969 C C . ARG A 1 682 ? -5.923 -6.593 17.654 1.00 92.94 682 ARG A C 1
ATOM 4971 O O . ARG A 1 682 ? -7.106 -6.399 17.382 1.00 92.94 682 ARG A O 1
ATOM 4978 N N . ASP A 1 683 ? -5.475 -7.771 18.065 1.00 87.50 683 ASP A N 1
ATOM 4979 C CA . ASP A 1 683 ? -6.359 -8.913 18.275 1.00 87.50 683 ASP A CA 1
ATOM 4980 C C . ASP A 1 683 ? -7.232 -8.712 19.539 1.00 87.50 683 ASP A C 1
ATOM 4982 O O . ASP A 1 683 ? -6.698 -8.500 20.635 1.00 87.50 683 ASP A O 1
ATOM 4986 N N . PRO A 1 684 ? -8.573 -8.797 19.437 1.00 81.62 684 PRO A N 1
ATOM 4987 C CA . PRO A 1 684 ? -9.466 -8.492 20.554 1.00 81.62 684 PRO A CA 1
ATOM 4988 C C . PRO A 1 684 ? -9.522 -9.594 21.626 1.00 81.62 684 PRO A C 1
ATOM 4990 O O . PRO A 1 684 ? -10.006 -9.328 22.723 1.00 81.62 684 PRO A O 1
ATOM 4993 N N . GLN A 1 685 ? -9.042 -10.814 21.344 1.00 81.06 685 GLN A N 1
ATOM 4994 C CA . GLN A 1 685 ? -9.099 -11.954 22.275 1.00 81.06 685 GLN A CA 1
ATOM 4995 C C . GLN A 1 685 ? -7.862 -12.035 23.181 1.00 81.06 685 GLN A C 1
ATOM 4997 O O . GLN A 1 685 ? -7.953 -12.443 24.336 1.00 81.06 685 GLN A O 1
ATOM 5002 N N . THR A 1 686 ? -6.700 -11.666 22.644 1.00 84.62 686 THR A N 1
ATOM 5003 C CA . THR A 1 686 ? -5.390 -11.718 23.311 1.00 84.62 686 THR A CA 1
ATOM 5004 C C . THR A 1 686 ? -4.876 -10.344 23.733 1.00 84.62 686 THR A C 1
ATOM 5006 O O . THR A 1 686 ? -3.957 -10.263 24.546 1.00 84.62 686 THR A O 1
ATOM 5009 N N . GLY A 1 687 ? -5.437 -9.272 23.164 1.00 87.94 687 GLY A N 1
ATOM 5010 C CA . GLY A 1 687 ? -4.993 -7.894 23.353 1.00 87.94 687 GLY A CA 1
ATOM 5011 C C . GLY A 1 687 ? -3.700 -7.526 22.622 1.00 87.94 687 GLY A C 1
ATOM 5012 O O . GLY A 1 687 ? -3.224 -6.405 22.781 1.00 87.94 687 GLY A O 1
ATOM 5013 N N . HIS A 1 688 ? -3.123 -8.444 21.841 1.00 89.62 688 HIS A N 1
ATOM 5014 C CA . HIS A 1 688 ? -1.839 -8.235 21.180 1.00 89.62 688 HIS A CA 1
ATOM 5015 C C . HIS A 1 688 ? -1.955 -7.349 19.935 1.00 89.62 688 HIS A C 1
ATOM 5017 O O . HIS A 1 688 ? -2.814 -7.580 19.087 1.00 89.62 688 HIS A O 1
ATOM 5023 N N . TYR A 1 689 ? -1.040 -6.393 19.794 1.00 90.56 689 TYR A N 1
ATOM 5024 C CA . TYR A 1 689 ? -0.819 -5.609 18.585 1.00 90.56 689 TYR A CA 1
ATOM 5025 C C . TYR A 1 689 ? 0.219 -6.283 17.691 1.00 90.56 689 TYR A C 1
ATOM 5027 O O . TYR A 1 689 ? 1.397 -6.382 18.054 1.00 90.56 689 TYR A O 1
ATOM 5035 N N . ALA A 1 690 ? -0.171 -6.636 16.469 1.00 88.25 690 ALA A N 1
ATOM 5036 C CA . ALA A 1 690 ? 0.798 -6.955 15.431 1.00 88.25 690 ALA A CA 1
ATOM 5037 C C . ALA A 1 690 ? 1.781 -5.774 15.233 1.00 88.25 690 ALA A C 1
ATOM 5039 O O . ALA A 1 690 ? 1.440 -4.612 15.484 1.00 88.25 690 ALA A O 1
ATOM 5040 N N . PRO A 1 691 ? 3.013 -6.004 14.740 1.00 87.62 691 PRO A N 1
ATOM 5041 C CA . PRO A 1 691 ? 4.030 -4.953 14.621 1.00 87.62 691 PRO A CA 1
ATOM 5042 C C . PRO A 1 691 ? 3.734 -3.896 13.534 1.00 87.62 691 PRO A C 1
ATOM 5044 O O . PRO A 1 691 ? 4.634 -3.150 13.155 1.00 87.62 691 PRO A O 1
ATOM 5047 N N . MET A 1 692 ? 2.499 -3.811 13.028 1.00 90.19 692 MET A N 1
ATOM 5048 C CA . MET A 1 692 ? 2.094 -3.048 11.847 1.00 90.19 692 MET A CA 1
ATOM 5049 C C . MET A 1 692 ? 2.356 -1.544 11.989 1.00 90.19 692 MET A C 1
ATOM 5051 O O . MET A 1 692 ? 3.219 -1.013 11.291 1.00 90.19 692 MET A O 1
ATOM 5055 N N . LEU A 1 693 ? 1.720 -0.857 12.946 1.00 91.75 693 LEU A N 1
ATOM 5056 C CA . LEU A 1 693 ? 1.915 0.591 13.153 1.00 91.75 693 LEU A CA 1
ATOM 5057 C C . LEU A 1 693 ? 3.315 0.950 13.699 1.00 91.75 693 LEU A C 1
ATOM 5059 O O . LEU A 1 693 ? 3.826 2.059 13.500 1.00 91.75 693 LEU A O 1
ATOM 5063 N N . GLN A 1 694 ? 3.977 -0.011 14.345 1.00 93.94 694 GLN A N 1
ATOM 5064 C CA . GLN A 1 694 ? 5.354 0.131 14.822 1.00 93.94 694 GLN A CA 1
ATOM 5065 C C . GLN A 1 694 ? 6.333 0.100 13.630 1.00 93.94 694 GLN A C 1
ATOM 5067 O O . GLN A 1 694 ? 7.236 0.934 13.531 1.00 93.94 694 GLN A O 1
ATOM 5072 N N . ALA A 1 695 ? 6.093 -0.789 12.660 1.00 95.75 695 ALA A N 1
ATOM 5073 C CA . ALA A 1 695 ? 6.790 -0.837 11.379 1.00 95.75 695 ALA A CA 1
ATOM 5074 C C . ALA A 1 695 ? 6.446 0.352 10.475 1.00 95.75 695 ALA A C 1
ATOM 5076 O O . ALA A 1 695 ? 7.358 0.918 9.875 1.00 95.75 695 ALA A O 1
ATOM 5077 N N . PHE A 1 696 ? 5.184 0.794 10.436 1.00 94.62 696 PHE A N 1
ATOM 5078 C CA . PHE A 1 696 ? 4.753 2.007 9.734 1.00 94.62 696 PHE A CA 1
ATOM 5079 C C . PHE A 1 696 ? 5.631 3.202 10.113 1.00 94.62 696 PHE A C 1
ATOM 5081 O O . PHE A 1 696 ? 6.231 3.846 9.250 1.00 94.62 696 PHE A O 1
ATOM 5088 N N . THR A 1 697 ? 5.761 3.452 11.420 1.00 92.62 697 THR A N 1
ATOM 5089 C CA . THR A 1 697 ? 6.543 4.571 11.956 1.00 92.62 697 THR A CA 1
ATOM 5090 C C . THR A 1 697 ? 8.028 4.402 11.648 1.00 92.62 697 THR A C 1
ATOM 5092 O O . THR A 1 697 ? 8.648 5.302 11.076 1.00 92.62 697 THR A O 1
ATOM 5095 N N . ASN A 1 698 ? 8.591 3.223 11.937 1.00 95.19 698 ASN A N 1
ATOM 5096 C CA . ASN A 1 698 ? 9.998 2.931 11.671 1.00 95.19 698 ASN A CA 1
ATOM 5097 C C . ASN A 1 698 ? 10.379 3.116 10.196 1.00 95.19 698 ASN A C 1
ATOM 5099 O O . ASN A 1 698 ? 11.453 3.644 9.900 1.00 95.19 698 ASN A O 1
ATOM 5103 N N . ILE A 1 699 ? 9.514 2.699 9.273 1.00 95.56 699 ILE A N 1
ATOM 5104 C CA . ILE A 1 699 ? 9.756 2.760 7.832 1.00 95.56 699 ILE A CA 1
ATOM 5105 C C . ILE A 1 699 ? 9.538 4.187 7.311 1.00 95.56 699 ILE A C 1
ATOM 5107 O O . ILE A 1 699 ? 10.463 4.741 6.715 1.00 95.56 699 ILE A O 1
ATOM 5111 N N . ARG A 1 700 ? 8.392 4.831 7.604 1.00 90.81 700 ARG A N 1
ATOM 5112 C CA . ARG A 1 700 ? 8.088 6.199 7.136 1.00 90.81 700 ARG A CA 1
ATOM 5113 C C . ARG A 1 700 ? 9.158 7.196 7.570 1.00 90.81 700 ARG A C 1
ATOM 5115 O O . ARG A 1 700 ? 9.677 7.927 6.729 1.00 90.81 700 ARG A O 1
ATOM 5122 N N . CYS A 1 701 ? 9.551 7.191 8.842 1.00 91.19 701 CYS A N 1
ATOM 5123 C CA . CYS A 1 701 ? 10.565 8.125 9.332 1.00 91.19 701 CYS A CA 1
ATOM 5124 C C . CYS A 1 701 ? 11.964 7.832 8.761 1.00 91.19 701 CYS A C 1
ATOM 5126 O O . CYS A 1 701 ? 12.751 8.755 8.545 1.00 91.19 701 CYS A O 1
ATOM 5128 N N . THR A 1 702 ? 12.266 6.568 8.444 1.00 92.75 702 THR A N 1
ATOM 5129 C CA . THR A 1 702 ? 13.525 6.176 7.786 1.00 92.75 702 THR A CA 1
ATOM 5130 C C . THR A 1 702 ? 13.557 6.541 6.301 1.00 92.75 702 THR A C 1
ATOM 5132 O O . THR A 1 702 ? 14.638 6.783 5.758 1.00 92.75 702 THR A O 1
ATOM 5135 N N . ASP A 1 703 ? 12.402 6.635 5.644 1.00 89.06 703 ASP A N 1
ATOM 5136 C CA . ASP A 1 703 ? 12.288 7.163 4.287 1.00 89.06 703 ASP A CA 1
ATOM 5137 C C . ASP A 1 703 ? 12.350 8.694 4.259 1.00 89.06 703 ASP A C 1
ATOM 5139 O O . ASP A 1 703 ? 13.174 9.252 3.533 1.00 89.06 703 ASP A O 1
ATOM 5143 N N . ALA A 1 704 ? 11.502 9.361 5.048 1.00 78.31 704 ALA A N 1
ATOM 5144 C CA . ALA A 1 704 ? 11.088 10.741 4.800 1.00 78.31 704 ALA A CA 1
ATOM 5145 C C . ALA A 1 704 ? 11.622 11.803 5.777 1.00 78.31 704 ALA A C 1
ATOM 5147 O O . ALA A 1 704 ? 11.518 12.979 5.443 1.00 78.31 704 ALA A O 1
ATOM 5148 N N . ASN A 1 705 ? 12.200 11.458 6.941 1.00 75.00 705 ASN A N 1
ATOM 5149 C CA . ASN A 1 705 ? 12.489 12.472 7.967 1.00 75.00 705 ASN A CA 1
ATOM 5150 C C . ASN A 1 705 ? 13.403 13.616 7.469 1.00 75.00 705 ASN A C 1
ATOM 5152 O O . ASN A 1 705 ? 14.600 13.428 7.239 1.00 75.00 705 ASN A O 1
ATOM 5156 N N . ASN A 1 706 ? 12.854 14.828 7.392 1.00 67.56 706 ASN A N 1
ATOM 5157 C CA . ASN A 1 706 ? 13.563 16.030 6.952 1.00 67.56 706 ASN A CA 1
ATOM 5158 C C . ASN A 1 706 ? 14.149 16.868 8.110 1.00 67.56 706 ASN A C 1
ATOM 5160 O O . ASN A 1 706 ? 14.877 17.828 7.853 1.00 67.56 706 ASN A O 1
ATOM 5164 N N . SER A 1 707 ? 13.863 16.515 9.369 1.00 62.03 707 SER A N 1
ATOM 5165 C CA . SER A 1 707 ? 14.101 17.363 10.545 1.00 62.03 707 SER A CA 1
ATOM 5166 C C . SER A 1 707 ? 15.017 16.720 11.592 1.00 62.03 707 SER A C 1
ATOM 5168 O O . SER A 1 707 ? 15.081 15.505 11.749 1.00 62.03 707 SER A O 1
ATOM 5170 N N . ALA A 1 708 ? 15.726 17.566 12.344 1.00 55.91 708 ALA A N 1
ATOM 5171 C CA . ALA A 1 708 ? 16.547 17.165 13.496 1.00 55.91 708 ALA A CA 1
ATOM 5172 C C . ALA A 1 708 ? 15.990 17.669 14.844 1.00 55.91 708 ALA A C 1
ATOM 5174 O O . ALA A 1 708 ? 16.609 17.454 15.882 1.00 55.91 708 ALA A O 1
ATOM 5175 N N . ASN A 1 709 ? 14.856 18.377 14.821 1.00 64.38 709 ASN A N 1
ATOM 5176 C CA . ASN A 1 709 ? 14.148 18.915 15.982 1.00 64.38 709 ASN A CA 1
ATOM 5177 C C . ASN A 1 709 ? 12.632 18.925 15.696 1.00 64.38 709 ASN A C 1
ATOM 5179 O O . ASN A 1 709 ? 12.255 19.034 14.523 1.00 64.38 709 ASN A O 1
ATOM 5183 N N . PRO A 1 710 ? 11.780 18.919 16.737 1.00 73.62 710 PRO A N 1
ATOM 5184 C CA . PRO A 1 710 ? 10.369 19.282 16.631 1.00 73.62 710 PRO A CA 1
ATOM 5185 C C . PRO A 1 710 ? 10.137 20.648 15.987 1.00 73.62 710 PRO A C 1
ATOM 5187 O O . PRO A 1 710 ? 10.922 21.582 16.176 1.00 73.62 710 PRO A O 1
ATOM 5190 N N . ALA A 1 711 ? 9.037 20.766 15.245 1.00 81.69 711 ALA A N 1
ATOM 5191 C CA . ALA A 1 711 ? 8.554 22.057 14.774 1.00 81.69 711 ALA A CA 1
ATOM 5192 C C . ALA A 1 711 ? 7.960 22.867 15.948 1.00 81.69 711 ALA A C 1
ATOM 5194 O O . ALA A 1 711 ? 7.458 22.266 16.898 1.00 81.69 711 ALA A O 1
ATOM 5195 N N . PRO A 1 712 ? 7.989 24.214 15.915 1.00 87.12 712 PRO A N 1
ATOM 5196 C CA . PRO A 1 712 ? 7.426 25.030 16.990 1.00 87.12 712 PRO A CA 1
ATOM 5197 C C . PRO A 1 712 ? 5.914 24.827 17.145 1.00 87.12 712 PRO A C 1
ATOM 5199 O O . PRO A 1 712 ? 5.203 24.721 16.148 1.00 87.12 712 PRO A O 1
ATOM 5202 N N . ASP A 1 713 ? 5.404 24.895 18.374 1.00 87.12 713 ASP A N 1
ATOM 5203 C CA . ASP A 1 713 ? 3.989 24.659 18.711 1.00 87.12 713 ASP A CA 1
ATOM 5204 C C . ASP A 1 713 ? 3.019 25.509 17.865 1.00 87.12 713 ASP A C 1
ATOM 5206 O O . ASP A 1 713 ? 1.970 25.041 17.434 1.00 87.12 713 ASP A O 1
ATOM 5210 N N . ALA A 1 714 ? 3.397 26.750 17.535 1.00 89.00 714 ALA A N 1
ATOM 5211 C CA . ALA A 1 714 ? 2.618 27.636 16.663 1.00 89.00 714 ALA A CA 1
ATOM 5212 C C . ALA A 1 714 ? 2.463 27.115 15.215 1.00 89.00 714 ALA A C 1
ATOM 5214 O O . ALA A 1 714 ? 1.453 27.396 14.571 1.00 89.00 714 ALA A O 1
ATOM 5215 N N . HIS A 1 715 ? 3.439 26.352 14.711 1.00 89.44 715 HIS A N 1
ATOM 5216 C CA . HIS A 1 715 ? 3.367 25.644 13.428 1.00 89.44 715 HIS A CA 1
ATOM 5217 C C . HIS A 1 715 ? 2.515 24.379 13.554 1.00 89.44 715 HIS A C 1
ATOM 5219 O O . HIS A 1 715 ? 1.611 24.172 12.751 1.00 89.44 715 HIS A O 1
ATOM 5225 N N . LEU A 1 716 ? 2.711 23.587 14.613 1.00 89.25 716 LEU A N 1
ATOM 5226 C CA . LEU A 1 716 ? 1.914 22.379 14.870 1.00 89.25 716 LEU A CA 1
ATOM 5227 C C . LEU A 1 716 ? 0.412 22.707 15.012 1.00 89.25 716 LEU A C 1
ATOM 5229 O O . LEU A 1 716 ? -0.424 22.091 14.353 1.00 89.25 716 LEU A O 1
ATOM 5233 N N . ARG A 1 717 ? 0.067 23.758 15.770 1.00 89.94 717 ARG A N 1
ATOM 5234 C CA . ARG A 1 717 ? -1.300 24.308 15.898 1.00 89.94 717 ARG A CA 1
ATOM 5235 C C . ARG A 1 717 ? -1.883 24.812 14.574 1.00 89.94 717 ARG A C 1
ATOM 5237 O O . ARG A 1 717 ? -3.103 24.881 14.429 1.00 89.94 717 ARG A O 1
ATOM 5244 N N . LYS A 1 718 ? -1.038 25.209 13.617 1.00 90.06 718 LYS A N 1
ATOM 5245 C CA . LYS A 1 718 ? -1.458 25.626 12.271 1.00 90.06 718 LYS A CA 1
ATOM 5246 C C . LYS A 1 718 ? -1.725 24.413 11.379 1.00 90.06 718 LYS A C 1
ATOM 5248 O O . LYS A 1 718 ? -2.749 24.394 10.705 1.00 90.06 718 LYS A O 1
ATOM 5253 N N . LEU A 1 719 ? -0.862 23.395 11.424 1.00 87.62 719 LEU A N 1
ATOM 5254 C CA . LEU A 1 719 ? -1.070 22.120 10.730 1.00 87.62 719 LEU A CA 1
ATOM 5255 C C . LEU A 1 719 ? -2.366 21.438 11.175 1.00 87.62 719 LEU A C 1
ATOM 5257 O O . LEU A 1 719 ? -3.165 21.059 10.326 1.00 87.62 719 LEU A O 1
ATOM 5261 N N . ALA A 1 720 ? -2.605 21.352 12.488 1.00 89.31 720 ALA A N 1
ATOM 5262 C CA . ALA A 1 720 ? -3.819 20.754 13.042 1.00 89.31 720 ALA A CA 1
ATOM 5263 C C . ALA A 1 720 ? -5.091 21.437 12.506 1.00 89.31 720 ALA A C 1
ATOM 5265 O O . ALA A 1 720 ? -6.017 20.763 12.065 1.00 89.31 720 ALA A O 1
ATOM 5266 N N . LYS A 1 721 ? -5.100 22.777 12.439 1.00 89.88 721 LYS A N 1
ATOM 5267 C CA . LYS A 1 721 ? -6.210 23.546 11.852 1.00 89.88 721 LYS A CA 1
ATOM 5268 C C . LYS A 1 721 ? -6.380 23.298 10.359 1.00 89.88 721 LYS A C 1
ATOM 5270 O O . LYS A 1 721 ? -7.498 23.060 9.931 1.00 89.88 721 LYS A O 1
ATOM 5275 N N . LEU A 1 722 ? -5.298 23.305 9.578 1.00 88.06 722 LEU A N 1
ATOM 5276 C CA . LEU A 1 722 ? -5.361 23.013 8.139 1.00 88.06 722 LEU A CA 1
ATOM 5277 C C . LEU A 1 722 ? -5.857 21.583 7.856 1.00 88.06 722 LEU A C 1
ATOM 5279 O O . LEU A 1 722 ? -6.510 21.353 6.842 1.00 88.06 722 LEU A O 1
ATOM 5283 N N . TYR A 1 723 ? -5.572 20.635 8.752 1.00 86.75 723 TYR A N 1
ATOM 5284 C CA . TYR A 1 723 ? -6.063 19.263 8.664 1.00 86.75 723 TYR A CA 1
ATOM 5285 C C . TYR A 1 723 ? -7.546 19.146 9.058 1.00 86.75 723 TYR A C 1
ATOM 5287 O O . TYR A 1 723 ? -8.318 18.566 8.300 1.00 86.75 723 TYR A O 1
ATOM 5295 N N . ASP A 1 724 ? -7.984 19.746 10.172 1.00 87.06 724 ASP A N 1
ATOM 5296 C CA . ASP A 1 724 ? -9.408 19.773 10.556 1.00 87.06 724 ASP A CA 1
ATOM 5297 C C . ASP A 1 724 ? -10.262 20.616 9.566 1.00 87.06 724 ASP A C 1
ATOM 5299 O O . ASP A 1 724 ? -11.431 20.305 9.343 1.00 87.06 724 ASP A O 1
ATOM 5303 N N . GLU A 1 725 ? -9.689 21.634 8.902 1.00 88.06 725 GLU A N 1
ATOM 5304 C CA . GLU A 1 725 ? -10.308 22.373 7.781 1.00 88.06 725 GLU A CA 1
ATOM 5305 C C . GLU A 1 725 ? -10.447 21.516 6.509 1.00 88.06 725 GLU A C 1
ATOM 5307 O O . GLU A 1 725 ? -11.411 21.682 5.758 1.00 88.06 725 GLU A O 1
ATOM 5312 N N . ALA A 1 726 ? -9.507 20.596 6.265 1.00 87.69 726 ALA A N 1
ATOM 5313 C CA . ALA A 1 726 ? -9.560 19.640 5.158 1.00 87.69 726 ALA A CA 1
ATOM 5314 C C . ALA A 1 726 ? -10.474 18.436 5.452 1.00 87.69 726 ALA A C 1
ATOM 5316 O O . ALA A 1 726 ? -11.067 17.889 4.523 1.00 87.69 726 ALA A O 1
ATOM 5317 N N . ALA A 1 727 ? -10.609 18.050 6.725 1.00 92.12 727 ALA A N 1
ATOM 5318 C CA . ALA A 1 727 ? -11.383 16.900 7.187 1.00 92.12 727 ALA A CA 1
ATOM 5319 C C . ALA A 1 727 ? -12.444 17.241 8.260 1.00 92.12 727 ALA A C 1
ATOM 5321 O O . ALA A 1 727 ? -12.451 16.639 9.340 1.00 92.12 727 ALA A O 1
ATOM 5322 N N . PRO A 1 728 ? -13.386 18.167 7.989 1.00 94.31 728 PRO A N 1
ATOM 5323 C CA . PRO A 1 728 ? -14.339 18.652 8.986 1.00 94.31 728 PRO A CA 1
ATOM 5324 C C . PRO A 1 728 ? -15.286 17.585 9.556 1.00 94.31 728 PRO A C 1
ATOM 5326 O O . PRO A 1 728 ? -15.879 17.837 10.600 1.00 94.31 728 PRO A O 1
ATOM 5329 N N . PHE A 1 729 ? -15.438 16.404 8.940 1.00 95.00 729 PHE A N 1
ATOM 5330 C CA . PHE A 1 729 ? -16.256 15.311 9.493 1.00 95.00 729 PHE A CA 1
ATOM 5331 C C . PHE A 1 729 ? -15.762 14.753 10.840 1.00 95.00 729 PHE A C 1
ATOM 5333 O O . PHE A 1 729 ? -16.549 14.165 11.584 1.00 95.00 729 PHE A O 1
ATOM 5340 N N . GLN A 1 730 ? -14.472 14.926 11.141 1.00 93.44 730 GLN A N 1
ATOM 5341 C CA . GLN A 1 730 ? -13.786 14.391 12.326 1.00 93.44 730 GLN A CA 1
ATOM 5342 C C . GLN A 1 730 ? -13.232 15.484 13.258 1.00 93.44 730 GLN A C 1
ATOM 5344 O O . GLN A 1 730 ? -12.521 15.170 14.211 1.00 93.44 730 GLN A O 1
ATOM 5349 N N . ALA A 1 731 ? -13.503 16.760 12.965 1.00 89.38 731 ALA A N 1
ATOM 5350 C CA . ALA A 1 731 ? -12.868 17.888 13.641 1.00 89.38 731 ALA A CA 1
ATOM 5351 C C . ALA A 1 731 ? -13.138 17.898 15.156 1.00 89.38 731 ALA A C 1
ATOM 5353 O O . ALA A 1 731 ? -14.271 17.712 15.605 1.00 89.38 731 ALA A O 1
ATOM 5354 N N . ALA A 1 732 ? -12.093 18.163 15.940 1.00 89.44 732 ALA A N 1
ATOM 5355 C CA . ALA A 1 732 ? -12.188 18.294 17.393 1.00 89.44 732 ALA A CA 1
ATOM 5356 C C . ALA A 1 732 ? -12.745 19.666 17.817 1.00 89.44 732 ALA A C 1
ATOM 5358 O O . ALA A 1 732 ? -12.734 20.615 17.029 1.00 89.44 732 ALA A O 1
ATOM 5359 N N . SER A 1 733 ? -13.161 19.819 19.080 1.00 89.12 733 SER A N 1
ATOM 5360 C CA . SER A 1 733 ? -13.456 21.154 19.636 1.00 89.12 733 SER A CA 1
ATOM 5361 C C . SER A 1 733 ? -12.202 22.034 19.758 1.00 89.12 733 SER A C 1
ATOM 5363 O O . SER A 1 733 ? -12.294 23.263 19.697 1.00 89.12 733 SER A O 1
ATOM 5365 N N . GLN A 1 734 ? -11.021 21.413 19.871 1.00 88.44 734 GLN A N 1
ATOM 5366 C CA . GLN A 1 734 ? -9.717 22.073 19.835 1.00 88.44 734 GLN A CA 1
ATOM 5367 C C . GLN A 1 734 ? -8.702 21.322 18.957 1.00 88.44 734 GLN A C 1
ATOM 5369 O O . GLN A 1 734 ? -8.415 20.142 19.160 1.00 88.44 734 GLN A O 1
ATOM 5374 N N . ALA A 1 735 ? -8.118 22.043 17.998 1.00 87.38 735 ALA A N 1
ATOM 5375 C CA . ALA A 1 735 ? -7.068 21.548 17.112 1.00 87.38 735 ALA A CA 1
ATOM 5376 C C . ALA A 1 735 ? -5.712 21.506 17.849 1.00 87.38 735 ALA A C 1
ATOM 5378 O O . ALA A 1 735 ? -5.014 22.521 17.930 1.00 87.38 735 ALA A O 1
ATOM 5379 N N . LEU A 1 736 ? -5.367 20.341 18.407 1.00 88.25 736 LEU A N 1
ATOM 5380 C CA . LEU A 1 736 ? -4.135 20.115 19.173 1.00 88.25 736 LEU A CA 1
ATOM 5381 C C . LEU A 1 736 ? -2.895 20.104 18.261 1.00 88.25 736 LEU A C 1
ATOM 5383 O O . LEU A 1 736 ? -2.782 19.274 17.358 1.00 88.25 736 LEU A O 1
ATOM 5387 N N . GLY A 1 737 ? -1.932 20.987 18.523 1.00 89.06 737 GLY A N 1
ATOM 5388 C CA . GLY A 1 737 ? -0.626 20.995 17.870 1.00 89.06 737 GLY A CA 1
ATOM 5389 C C . GLY A 1 737 ? 0.290 19.862 18.342 1.00 89.06 737 GLY A C 1
ATOM 5390 O O . GLY A 1 737 ? 1.178 20.081 19.160 1.00 89.06 737 GLY A O 1
ATOM 5391 N N . THR A 1 738 ? 0.111 18.663 17.790 1.00 86.06 738 THR A N 1
ATOM 5392 C CA . THR A 1 738 ? 0.913 17.472 18.123 1.00 86.06 738 THR A CA 1
ATOM 5393 C C . THR A 1 738 ? 2.139 17.322 17.205 1.00 86.06 738 THR A C 1
ATOM 5395 O O . THR A 1 738 ? 1.990 17.399 15.984 1.00 86.06 738 THR A O 1
ATOM 5398 N N . PRO A 1 739 ? 3.357 17.075 17.735 1.00 87.81 739 PRO A N 1
ATOM 5399 C CA . PRO A 1 739 ? 4.524 16.761 16.910 1.00 87.81 739 PRO A CA 1
ATOM 5400 C C . PRO A 1 739 ? 4.439 15.337 16.341 1.00 87.81 739 PRO A C 1
ATOM 5402 O O . PRO A 1 739 ? 3.990 14.410 17.014 1.00 87.81 739 PRO A O 1
ATOM 5405 N N . ASP A 1 740 ? 4.935 15.152 15.119 1.00 86.62 740 ASP A N 1
ATOM 5406 C CA . ASP A 1 740 ? 5.041 13.841 14.464 1.00 86.62 740 ASP A CA 1
ATOM 5407 C C . ASP A 1 740 ? 6.227 13.027 15.029 1.00 86.62 740 ASP A C 1
ATOM 5409 O O . ASP A 1 740 ? 7.290 13.589 15.311 1.00 86.62 740 ASP A O 1
ATOM 5413 N N . TYR A 1 741 ? 6.082 11.700 15.155 1.00 87.81 741 TYR A N 1
ATOM 5414 C CA . TYR A 1 741 ? 7.145 10.772 15.580 1.00 87.81 741 TYR A CA 1
ATOM 5415 C C . TYR A 1 741 ? 8.475 10.987 14.841 1.00 87.81 741 TYR A C 1
ATOM 5417 O O . TYR A 1 741 ? 9.544 10.937 15.456 1.00 87.81 741 TYR A O 1
ATOM 5425 N N . CYS A 1 742 ? 8.425 11.280 13.540 1.00 88.12 742 CYS A N 1
ATOM 5426 C CA . CYS A 1 742 ? 9.605 11.487 12.709 1.00 88.12 742 CYS A CA 1
ATOM 5427 C C . CYS A 1 742 ? 10.402 12.740 13.104 1.00 88.12 742 CYS A C 1
ATOM 5429 O O . CYS A 1 742 ? 11.610 12.782 12.888 1.00 88.12 742 CYS A O 1
ATOM 5431 N N . GLN A 1 743 ? 9.790 13.722 13.776 1.00 85.94 743 GLN A N 1
ATOM 5432 C CA . GLN A 1 743 ? 10.503 14.898 14.293 1.00 85.94 743 GLN A CA 1
ATOM 5433 C C . GLN A 1 743 ? 11.478 14.557 15.439 1.00 85.94 743 GLN A C 1
ATOM 5435 O O . GLN A 1 743 ? 12.339 15.368 15.788 1.00 85.94 743 GLN A O 1
ATOM 5440 N N . PHE A 1 744 ? 11.368 13.347 16.002 1.00 88.19 744 PHE A N 1
ATOM 5441 C CA . PHE A 1 744 ? 12.282 12.779 16.995 1.00 88.19 744 PHE A CA 1
ATOM 5442 C C . PHE A 1 744 ? 13.214 11.697 16.406 1.00 88.19 744 PHE A C 1
ATOM 5444 O O . PHE A 1 744 ? 13.915 11.016 17.158 1.00 88.19 744 PHE A O 1
ATOM 5451 N N . TRP A 1 745 ? 13.253 11.513 15.077 1.00 89.38 745 TRP A N 1
ATOM 5452 C CA . TRP A 1 745 ? 14.124 10.515 14.451 1.00 89.38 745 TRP A CA 1
ATOM 5453 C C . TRP A 1 745 ? 15.585 10.978 14.415 1.00 89.38 745 TRP A C 1
ATOM 5455 O O . TRP A 1 745 ? 15.924 12.016 13.853 1.00 89.38 745 TRP A O 1
ATOM 5465 N N . ASN A 1 746 ? 16.488 10.162 14.965 1.00 84.31 746 ASN A N 1
ATOM 5466 C CA . ASN A 1 746 ? 17.906 10.504 15.167 1.00 84.31 746 ASN A CA 1
ATOM 5467 C C . ASN A 1 746 ? 18.765 10.549 13.876 1.00 84.31 746 ASN A C 1
ATOM 5469 O O . ASN A 1 746 ? 19.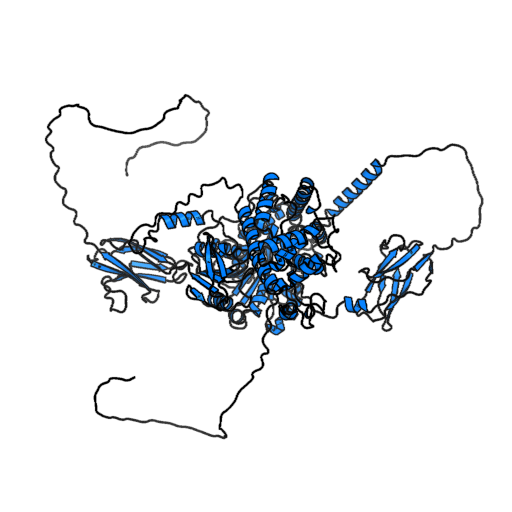994 10.446 13.940 1.00 84.31 746 ASN A O 1
ATOM 5473 N N . PHE A 1 747 ? 18.147 10.630 12.695 1.00 87.25 747 PHE A N 1
ATOM 5474 C CA . PHE A 1 747 ? 18.815 10.738 11.398 1.00 87.25 747 PHE A CA 1
ATOM 5475 C C . PHE A 1 747 ? 17.858 11.230 10.298 1.00 87.25 747 PHE A C 1
ATOM 5477 O O . PHE A 1 747 ? 16.655 10.984 10.354 1.00 87.25 747 PHE A O 1
ATOM 5484 N N . THR A 1 748 ? 18.415 11.888 9.277 1.00 86.12 748 THR A N 1
ATOM 5485 C CA . THR A 1 748 ? 17.701 12.301 8.057 1.00 86.12 748 THR A CA 1
ATOM 5486 C C . THR A 1 748 ? 17.288 11.094 7.213 1.00 86.12 748 THR A C 1
ATOM 5488 O O . THR A 1 748 ? 18.063 10.143 7.082 1.00 86.12 748 THR A O 1
ATOM 5491 N N . GLY A 1 749 ? 16.104 11.172 6.605 1.00 86.06 749 GLY A N 1
ATOM 5492 C CA . GLY A 1 749 ? 15.524 10.172 5.715 1.00 86.06 749 GLY A CA 1
ATOM 5493 C C . GLY A 1 749 ? 16.468 9.717 4.599 1.00 86.06 749 GLY A C 1
ATOM 5494 O O . GLY A 1 749 ? 17.302 10.468 4.085 1.00 86.06 749 GLY A O 1
ATOM 5495 N N . THR A 1 750 ? 16.354 8.439 4.256 1.00 87.69 750 THR A N 1
ATOM 5496 C CA . THR A 1 750 ? 17.293 7.719 3.385 1.00 87.69 750 THR A CA 1
ATOM 5497 C C . THR A 1 750 ? 16.784 7.529 1.958 1.00 87.69 750 THR A C 1
ATOM 5499 O O . THR A 1 750 ? 17.565 7.142 1.082 1.00 87.69 750 THR A O 1
ATOM 5502 N N . LEU A 1 751 ? 15.504 7.820 1.705 1.00 89.25 751 LEU A N 1
ATOM 5503 C CA . LEU A 1 751 ? 14.863 7.622 0.411 1.00 89.25 751 LEU A CA 1
ATOM 5504 C C . LEU A 1 751 ? 15.340 8.673 -0.611 1.00 89.25 751 LEU A C 1
ATOM 5506 O O . LEU A 1 751 ? 15.179 9.876 -0.388 1.00 89.25 751 LEU A O 1
ATOM 5510 N N . PRO A 1 752 ? 15.915 8.273 -1.763 1.00 87.81 752 PRO A N 1
ATOM 5511 C CA . PRO A 1 752 ? 16.290 9.227 -2.797 1.00 87.81 752 PRO A CA 1
ATOM 5512 C C . PRO A 1 752 ? 15.077 9.923 -3.418 1.00 87.81 752 PRO A C 1
ATOM 5514 O O . PRO A 1 752 ? 14.060 9.305 -3.713 1.00 87.81 752 PRO A O 1
ATOM 5517 N N . GLN A 1 753 ? 15.239 11.215 -3.704 1.00 84.06 753 GLN A N 1
ATOM 5518 C CA . GLN A 1 753 ? 14.249 12.031 -4.411 1.00 84.06 753 GLN A CA 1
ATOM 5519 C C . GLN A 1 753 ? 13.824 11.407 -5.751 1.00 84.06 753 GLN A C 1
ATOM 5521 O O . GLN A 1 753 ? 14.678 10.979 -6.540 1.00 84.06 753 GLN A O 1
ATOM 5526 N N . ALA A 1 754 ? 12.518 11.441 -6.021 1.00 85.50 754 ALA A N 1
ATOM 5527 C CA . ALA A 1 754 ? 11.895 10.883 -7.216 1.00 85.50 754 ALA A CA 1
ATOM 5528 C C . ALA A 1 754 ? 12.438 11.441 -8.538 1.00 85.50 754 ALA A C 1
ATOM 5530 O O . ALA A 1 754 ? 12.871 12.592 -8.652 1.00 85.50 754 ALA A O 1
ATOM 5531 N N . GLU A 1 755 ? 12.367 10.607 -9.574 1.00 85.31 755 GLU A N 1
ATOM 5532 C CA . GLU A 1 755 ? 12.795 10.910 -10.937 1.00 85.31 755 GLU A CA 1
ATOM 5533 C C . GLU A 1 755 ? 11.819 10.368 -11.994 1.00 85.31 755 GLU A C 1
ATOM 5535 O O . GLU A 1 755 ? 10.977 9.506 -11.729 1.00 85.31 755 GLU A O 1
ATOM 5540 N N . LYS A 1 756 ? 11.951 10.872 -13.225 1.00 86.00 756 LYS A N 1
ATOM 5541 C CA . LYS A 1 756 ? 11.234 10.352 -14.394 1.00 86.00 756 LYS A CA 1
ATOM 5542 C C . LYS A 1 756 ? 11.855 9.020 -14.834 1.00 86.00 756 LYS A C 1
ATOM 5544 O O . LYS A 1 756 ? 13.004 8.996 -15.273 1.00 86.00 756 LYS A O 1
ATOM 5549 N N . LEU A 1 757 ? 11.067 7.944 -14.813 1.00 87.31 757 LEU A N 1
ATOM 5550 C CA . LEU A 1 757 ? 11.494 6.612 -15.248 1.00 87.31 757 LEU A CA 1
ATOM 5551 C C . LEU A 1 757 ? 11.101 6.371 -16.711 1.00 87.31 757 LEU A C 1
ATOM 5553 O O . LEU A 1 757 ? 9.933 6.189 -17.018 1.00 87.31 757 LEU A O 1
ATOM 5557 N N . THR A 1 758 ? 12.075 6.342 -17.623 1.00 82.00 758 THR A N 1
ATOM 5558 C CA . THR A 1 758 ? 11.828 6.059 -19.056 1.00 82.00 758 THR A CA 1
ATOM 5559 C C . THR A 1 758 ? 12.283 4.667 -19.494 1.00 82.00 758 THR A C 1
ATOM 5561 O O . THR A 1 758 ? 11.718 4.097 -20.427 1.00 82.00 758 THR A O 1
ATOM 5564 N N . LYS A 1 759 ? 13.292 4.100 -18.817 1.00 88.75 759 LYS A N 1
ATOM 5565 C CA . LYS A 1 759 ? 13.954 2.827 -19.171 1.00 88.75 759 LYS A CA 1
ATOM 5566 C C . LYS A 1 759 ? 13.302 1.583 -18.561 1.00 88.75 759 LYS A C 1
ATOM 5568 O O . LYS A 1 759 ? 13.888 0.506 -18.601 1.00 88.75 759 LYS A O 1
ATOM 5573 N N . VAL A 1 760 ? 12.123 1.743 -17.974 1.00 92.44 760 VAL A N 1
ATOM 5574 C CA . VAL A 1 760 ? 11.286 0.663 -17.438 1.00 92.44 760 VAL A CA 1
ATOM 5575 C C . VAL A 1 760 ? 10.194 0.335 -18.458 1.00 92.44 760 VAL A C 1
ATOM 5577 O O . VAL A 1 760 ? 9.819 1.241 -19.211 1.00 92.44 760 VAL A O 1
ATOM 5580 N N . PRO A 1 761 ? 9.698 -0.914 -18.541 1.00 92.88 761 PRO A N 1
ATOM 5581 C CA . PRO A 1 761 ? 8.600 -1.295 -19.438 1.00 92.88 761 PRO A CA 1
ATOM 5582 C C . PRO A 1 761 ? 7.297 -0.549 -19.094 1.00 92.88 761 PRO A C 1
ATOM 5584 O O . PRO A 1 761 ? 7.277 0.322 -18.227 1.00 92.88 761 PRO A O 1
ATOM 5587 N N . ASN A 1 762 ? 6.195 -0.854 -19.789 1.00 94.75 762 ASN A N 1
ATOM 5588 C CA . ASN A 1 762 ? 4.893 -0.322 -19.380 1.00 94.75 762 ASN A CA 1
ATOM 5589 C C . ASN A 1 762 ? 4.581 -0.767 -17.940 1.00 94.75 762 ASN A C 1
ATOM 5591 O O . ASN A 1 762 ? 4.771 -1.935 -17.604 1.00 94.75 762 ASN A O 1
ATOM 5595 N N . VAL A 1 763 ? 4.095 0.164 -17.125 1.00 96.88 763 VAL A N 1
ATOM 5596 C CA . VAL A 1 763 ? 3.649 -0.050 -15.744 1.00 96.88 763 VAL A CA 1
ATOM 5597 C C . VAL A 1 763 ? 2.168 0.290 -15.699 1.00 96.88 763 VAL A C 1
ATOM 5599 O O . VAL A 1 763 ? 1.772 1.334 -16.224 1.00 96.88 763 VAL A O 1
ATOM 5602 N N . LEU A 1 764 ? 1.366 -0.586 -15.098 1.00 98.69 764 LEU A N 1
ATOM 5603 C CA . LEU A 1 764 ? -0.052 -0.340 -14.881 1.00 98.69 764 LEU A CA 1
ATOM 5604 C C . LEU A 1 764 ? -0.228 0.354 -13.529 1.00 98.69 764 LEU A C 1
ATOM 5606 O O . LEU A 1 764 ? 0.199 -0.154 -12.498 1.00 98.69 764 LEU A O 1
ATOM 5610 N N . VAL A 1 765 ? -0.844 1.525 -13.553 1.00 98.81 765 VAL A N 1
ATOM 5611 C CA . VAL A 1 765 ? -1.186 2.328 -12.382 1.00 98.81 765 VAL A CA 1
ATOM 5612 C C . VAL A 1 765 ? -2.702 2.290 -12.242 1.00 98.81 765 VAL A C 1
ATOM 5614 O O . VAL A 1 765 ? -3.393 2.586 -13.213 1.00 98.81 765 VAL A O 1
ATOM 5617 N N . VAL A 1 766 ? -3.219 1.917 -11.078 1.00 98.81 766 VAL A N 1
ATOM 5618 C CA . VAL A 1 766 ? -4.654 1.826 -10.778 1.00 98.81 766 VAL A CA 1
ATOM 5619 C C . VAL A 1 766 ? -4.996 2.864 -9.707 1.00 98.81 766 VAL A C 1
ATOM 5621 O O . VAL A 1 766 ? -4.182 3.129 -8.822 1.00 98.81 766 VAL A O 1
ATOM 5624 N N . SER A 1 767 ? -6.138 3.541 -9.837 1.00 98.44 767 SER A N 1
ATOM 5625 C CA . SER A 1 767 ? -6.507 4.633 -8.928 1.00 98.44 767 SER A CA 1
ATOM 5626 C C . SER A 1 767 ? -8.021 4.867 -8.903 1.00 98.44 767 SER A C 1
ATOM 5628 O O . SER A 1 767 ? -8.618 5.161 -9.945 1.00 98.44 767 SER A O 1
ATOM 5630 N N . THR A 1 768 ? -8.622 4.737 -7.718 1.00 98.19 768 THR A N 1
ATOM 5631 C CA . THR A 1 768 ? -10.055 4.947 -7.454 1.00 98.19 768 THR A CA 1
ATOM 5632 C C . THR A 1 768 ? -10.397 6.437 -7.362 1.00 98.19 768 THR A C 1
ATOM 5634 O O . THR A 1 768 ? -9.583 7.235 -6.898 1.00 98.19 768 THR A O 1
ATOM 5637 N N . SER A 1 769 ? -11.589 6.833 -7.815 1.00 96.31 769 SER A N 1
ATOM 5638 C CA . SER A 1 769 ? -12.015 8.235 -7.919 1.00 96.31 769 SER A CA 1
ATOM 5639 C C . SER A 1 769 ? -12.122 8.950 -6.572 1.00 96.31 769 SER A C 1
ATOM 5641 O O . SER A 1 769 ? -11.706 10.109 -6.485 1.00 96.31 769 SER A O 1
ATOM 5643 N N . HIS A 1 770 ? -12.602 8.245 -5.547 1.00 95.38 770 HIS A N 1
ATOM 5644 C CA . HIS A 1 770 ? -12.668 8.678 -4.152 1.00 95.38 770 HIS A CA 1
ATOM 5645 C C . HIS A 1 770 ? -11.879 7.698 -3.259 1.00 95.38 770 HIS A C 1
ATOM 5647 O O . HIS A 1 770 ? -12.423 7.077 -2.351 1.00 95.38 770 HIS A O 1
ATOM 5653 N N . ASP A 1 771 ? -10.590 7.502 -3.564 1.00 96.62 771 ASP A N 1
ATOM 5654 C CA . ASP A 1 771 ? -9.662 6.780 -2.681 1.00 96.62 771 ASP A CA 1
ATOM 5655 C C . ASP A 1 771 ? -9.291 7.681 -1.474 1.00 96.62 771 ASP A C 1
ATOM 5657 O O . ASP A 1 771 ? -8.736 8.766 -1.691 1.00 96.62 771 ASP A O 1
ATOM 5661 N N . PRO A 1 772 ? -9.577 7.281 -0.218 1.00 92.75 772 PRO A N 1
ATOM 5662 C CA . PRO A 1 772 ? -9.361 8.134 0.953 1.00 92.75 772 PRO A CA 1
ATOM 5663 C C . PRO A 1 772 ? -7.885 8.295 1.323 1.00 92.75 772 PRO A C 1
ATOM 5665 O O . PRO A 1 772 ? -7.437 9.387 1.673 1.00 92.75 772 PRO A O 1
ATOM 5668 N N . ALA A 1 773 ? -7.128 7.196 1.270 1.00 90.06 773 ALA A N 1
ATOM 5669 C CA . ALA A 1 773 ? -5.777 7.112 1.813 1.00 90.06 773 ALA A CA 1
ATOM 5670 C C . ALA A 1 773 ? -4.708 7.488 0.774 1.00 90.06 773 ALA A C 1
ATOM 5672 O O . ALA A 1 773 ? -3.629 7.963 1.133 1.00 90.06 773 ALA A O 1
ATOM 5673 N N . THR A 1 774 ? -5.013 7.316 -0.513 1.00 92.56 774 THR A N 1
ATOM 5674 C CA . THR A 1 774 ? -4.161 7.677 -1.653 1.00 92.56 774 THR A CA 1
ATOM 5675 C C . THR A 1 774 ? -4.973 8.416 -2.725 1.00 92.56 774 THR A C 1
ATOM 5677 O O . THR A 1 774 ? -5.312 7.829 -3.756 1.00 92.56 774 THR A O 1
ATOM 5680 N N . PRO A 1 775 ? -5.298 9.707 -2.495 1.00 91.38 775 PRO A N 1
ATOM 5681 C CA . PRO A 1 775 ? -6.234 10.466 -3.321 1.00 91.38 775 PRO A CA 1
ATOM 5682 C C . PRO A 1 775 ? -5.927 10.423 -4.818 1.00 91.38 775 PRO A C 1
ATOM 5684 O O . PRO A 1 775 ? -4.774 10.569 -5.240 1.00 91.38 775 PRO A O 1
ATOM 5687 N N . TYR A 1 776 ? -6.988 10.293 -5.625 1.00 95.31 776 TYR A N 1
ATOM 5688 C CA . TYR A 1 776 ? -6.935 9.984 -7.060 1.00 95.31 776 TYR A CA 1
ATOM 5689 C C . TYR A 1 776 ? -5.845 10.729 -7.848 1.00 95.31 776 TYR A C 1
ATOM 5691 O O . TYR A 1 776 ? -5.187 10.139 -8.702 1.00 95.31 776 TYR A O 1
ATOM 5699 N N . ALA A 1 777 ? -5.620 12.015 -7.560 1.00 91.50 777 ALA A N 1
ATOM 5700 C CA . ALA A 1 777 ? -4.615 12.867 -8.198 1.00 91.50 777 ALA A CA 1
ATOM 5701 C C . ALA A 1 777 ? -3.204 12.241 -8.301 1.00 91.50 777 ALA A C 1
ATOM 5703 O O . ALA A 1 777 ? -2.519 12.436 -9.314 1.00 91.50 777 ALA A O 1
ATOM 5704 N N . ALA A 1 778 ? -2.779 11.452 -7.310 1.00 91.69 778 ALA A N 1
ATOM 5705 C CA . ALA A 1 778 ? -1.468 10.804 -7.302 1.00 91.69 778 ALA A CA 1
ATOM 5706 C C . ALA A 1 778 ? -1.302 9.763 -8.433 1.00 91.69 778 ALA A C 1
ATOM 5708 O O . ALA A 1 778 ? -0.214 9.632 -9.006 1.00 91.69 778 ALA A O 1
ATOM 5709 N N . GLY A 1 779 ? -2.383 9.090 -8.849 1.00 95.75 779 GLY A N 1
ATOM 5710 C CA . GLY A 1 779 ? -2.385 8.115 -9.947 1.00 95.75 779 GLY A CA 1
ATOM 5711 C C . GLY A 1 779 ? -1.985 8.715 -11.305 1.00 95.75 779 GLY A C 1
ATOM 5712 O O . GLY A 1 779 ? -0.967 8.310 -11.880 1.00 95.75 779 GLY A O 1
ATOM 5713 N N . PRO A 1 780 ? -2.713 9.721 -11.835 1.00 95.06 780 PRO A N 1
ATOM 5714 C CA . PRO A 1 780 ? -2.322 10.483 -13.019 1.00 95.06 780 PRO A CA 1
ATOM 5715 C C . PRO A 1 780 ? -0.933 11.128 -12.920 1.00 95.06 780 PRO A C 1
ATOM 5717 O O . PRO A 1 780 ? -0.249 11.233 -13.946 1.00 95.06 780 PRO A O 1
ATOM 5720 N N . LYS A 1 781 ? -0.498 11.549 -11.722 1.00 92.31 781 LYS A N 1
ATOM 5721 C CA . LYS A 1 781 ? 0.848 12.096 -11.486 1.00 92.31 781 LYS A CA 1
ATOM 5722 C C . LYS A 1 781 ? 1.920 11.037 -11.759 1.00 92.31 781 LYS A C 1
ATOM 5724 O O . LYS A 1 781 ? 2.727 11.218 -12.680 1.00 92.31 781 LYS A O 1
ATOM 5729 N N . LEU A 1 782 ? 1.862 9.903 -11.056 1.00 93.81 782 LEU A N 1
ATOM 5730 C CA . LEU A 1 782 ? 2.806 8.792 -11.199 1.00 93.81 782 LEU A CA 1
ATOM 5731 C C . LEU A 1 782 ? 2.801 8.210 -12.621 1.00 93.81 782 LEU A C 1
ATOM 5733 O O . LEU A 1 782 ? 3.864 8.078 -13.234 1.00 93.81 782 LEU A O 1
ATOM 5737 N N . ALA A 1 783 ? 1.622 7.943 -13.190 1.00 95.00 783 ALA A N 1
ATOM 5738 C CA . ALA A 1 783 ? 1.483 7.337 -14.517 1.00 95.00 783 ALA A CA 1
ATOM 5739 C C . ALA A 1 783 ? 2.176 8.150 -15.633 1.00 95.00 783 ALA A C 1
ATOM 5741 O O . ALA A 1 783 ? 2.690 7.576 -16.592 1.00 95.00 783 ALA A O 1
ATOM 5742 N N . ARG A 1 784 ? 2.272 9.481 -15.498 1.00 90.38 784 ARG A N 1
ATOM 5743 C CA . ARG A 1 784 ? 2.999 10.358 -16.442 1.00 90.38 784 ARG A CA 1
ATOM 5744 C C . ARG A 1 784 ? 4.481 10.543 -16.106 1.00 90.38 784 ARG A C 1
ATOM 5746 O O . ARG A 1 784 ? 5.276 10.892 -16.986 1.00 90.38 784 ARG A O 1
ATOM 5753 N N . MET A 1 785 ? 4.874 10.327 -14.852 1.00 87.31 785 MET A N 1
ATOM 5754 C CA . MET A 1 785 ? 6.282 10.334 -14.442 1.00 87.31 785 MET A CA 1
ATOM 5755 C C . MET A 1 785 ? 7.045 9.114 -14.970 1.00 87.31 785 MET A C 1
ATOM 5757 O O . MET A 1 785 ? 8.232 9.238 -15.270 1.00 87.31 785 MET A O 1
ATOM 5761 N N . ILE A 1 786 ? 6.363 7.979 -15.150 1.00 89.94 786 ILE A N 1
ATOM 5762 C CA . ILE A 1 786 ? 6.960 6.704 -15.593 1.00 89.94 786 ILE A CA 1
ATOM 5763 C C . ILE A 1 786 ? 6.627 6.311 -17.048 1.00 89.94 786 ILE A C 1
ATOM 5765 O O . ILE A 1 786 ? 6.957 5.206 -17.478 1.00 89.94 786 ILE A O 1
ATOM 5769 N N . ASP A 1 787 ? 5.944 7.194 -17.794 1.00 90.44 787 ASP A N 1
ATOM 5770 C CA . ASP A 1 787 ? 5.357 6.906 -19.118 1.00 90.44 787 ASP A CA 1
ATOM 5771 C C . ASP A 1 787 ? 4.588 5.568 -19.109 1.00 90.44 787 ASP A C 1
ATOM 5773 O O . ASP A 1 787 ? 4.868 4.659 -19.888 1.00 90.44 787 ASP A O 1
ATOM 5777 N N . GLY A 1 788 ? 3.679 5.404 -18.146 1.00 94.25 788 GLY A N 1
ATOM 5778 C CA . GLY A 1 788 ? 2.911 4.180 -17.909 1.00 94.25 788 GLY A CA 1
ATOM 5779 C C . GLY A 1 788 ? 1.488 4.234 -18.466 1.00 94.25 788 GLY A C 1
ATOM 5780 O O . GLY A 1 788 ? 1.138 5.086 -19.286 1.00 94.25 788 GLY A O 1
ATOM 5781 N N . THR A 1 789 ? 0.647 3.323 -17.983 1.00 97.75 789 THR A N 1
ATOM 5782 C CA . THR A 1 789 ? -0.794 3.280 -18.262 1.00 97.75 789 THR A CA 1
ATOM 5783 C C . THR A 1 789 ? -1.566 3.509 -16.974 1.00 97.75 789 THR A C 1
ATOM 5785 O O . THR A 1 789 ? -1.304 2.831 -15.988 1.00 97.75 789 THR A O 1
ATOM 5788 N N . LEU A 1 790 ? -2.524 4.432 -16.988 1.00 98.69 790 LEU A N 1
ATOM 5789 C CA . LEU A 1 790 ? -3.485 4.620 -15.908 1.00 98.69 790 LEU A CA 1
ATOM 5790 C C . LEU A 1 790 ? -4.769 3.837 -16.209 1.00 98.69 790 LEU A C 1
ATOM 5792 O O . LEU A 1 790 ? -5.343 3.978 -17.289 1.00 98.69 790 LEU A O 1
ATOM 5796 N N . LEU A 1 791 ? -5.222 3.062 -15.233 1.00 98.81 791 LEU A N 1
ATOM 5797 C CA . LEU A 1 791 ? -6.569 2.533 -15.097 1.00 98.81 791 LEU A CA 1
ATOM 5798 C C . LEU A 1 791 ? -7.248 3.309 -13.964 1.00 98.81 791 LEU A C 1
ATOM 5800 O O . LEU A 1 791 ? -6.999 3.071 -12.786 1.00 98.81 791 LEU A O 1
ATOM 5804 N N . SER A 1 792 ? -8.085 4.265 -14.332 1.00 98.69 792 SER A N 1
ATOM 5805 C CA . SER A 1 792 ? -8.927 4.991 -13.391 1.00 98.69 792 SER A CA 1
ATOM 5806 C C . SER A 1 792 ? -10.184 4.169 -13.105 1.00 98.69 792 SER A C 1
ATOM 5808 O O . SER A 1 792 ? -10.812 3.670 -14.045 1.00 98.69 792 SER A O 1
ATOM 5810 N N . VAL A 1 793 ? -10.571 4.069 -11.836 1.00 98.50 793 VAL A N 1
ATOM 5811 C CA . VAL A 1 793 ? -11.751 3.323 -11.368 1.00 98.50 793 VAL A CA 1
ATOM 5812 C C . VAL A 1 793 ? -12.704 4.292 -10.671 1.00 98.50 793 VAL A C 1
ATOM 5814 O O . VAL A 1 793 ? -12.252 5.232 -10.024 1.00 98.50 793 VAL A O 1
ATOM 5817 N N . SER A 1 794 ? -14.011 4.096 -10.820 1.00 97.81 794 SER A N 1
ATOM 5818 C CA . SER A 1 794 ? -15.032 4.852 -10.088 1.00 97.81 794 SER A CA 1
ATOM 5819 C C . SER A 1 794 ? -15.462 4.091 -8.829 1.00 97.81 794 SER A C 1
ATOM 5821 O O . SER A 1 794 ? -15.748 2.899 -8.918 1.00 97.81 794 SER A O 1
ATOM 5823 N N . GLY A 1 795 ? -15.492 4.764 -7.675 1.00 94.31 795 GLY A N 1
ATOM 5824 C CA . GLY A 1 795 ? -15.894 4.188 -6.385 1.00 94.31 795 GLY A CA 1
ATOM 5825 C C . GLY A 1 795 ? -15.284 4.921 -5.186 1.00 94.31 795 GLY A C 1
ATOM 5826 O O . GLY A 1 795 ? -14.378 5.742 -5.348 1.00 94.31 795 GLY A O 1
ATOM 5827 N N . ALA A 1 796 ? -15.772 4.606 -3.986 1.00 93.38 796 ALA A N 1
ATOM 5828 C CA . ALA A 1 796 ? -15.327 5.172 -2.712 1.00 93.38 796 ALA A CA 1
ATOM 5829 C C . ALA A 1 796 ? -14.628 4.108 -1.846 1.00 93.38 796 ALA A C 1
ATOM 5831 O O . ALA A 1 796 ? -15.125 3.678 -0.806 1.00 93.38 796 ALA A O 1
ATOM 5832 N N . SER A 1 797 ? -13.469 3.652 -2.327 1.00 91.81 797 SER A N 1
ATOM 5833 C CA . SER A 1 797 ? -12.663 2.594 -1.713 1.00 91.81 797 SER A CA 1
ATOM 5834 C C . SER A 1 797 ? -11.177 2.869 -1.914 1.00 91.81 797 SER A C 1
ATOM 5836 O O . SER A 1 797 ? -10.760 3.348 -2.974 1.00 91.81 797 SER A O 1
ATOM 5838 N N . HIS A 1 798 ? -10.364 2.500 -0.926 1.00 96.69 798 HIS A N 1
ATOM 5839 C CA . HIS A 1 798 ? -8.918 2.436 -1.091 1.00 96.69 798 HIS A CA 1
ATOM 5840 C C . HIS A 1 798 ? -8.560 1.232 -1.971 1.00 96.69 798 HIS A C 1
ATOM 5842 O O . HIS A 1 798 ? -8.977 0.111 -1.671 1.00 96.69 798 HIS A O 1
ATOM 5848 N N . THR A 1 799 ? -7.776 1.442 -3.035 1.00 96.56 799 THR A N 1
ATOM 5849 C CA . THR A 1 799 ? -7.439 0.416 -4.055 1.00 96.56 799 THR A CA 1
ATOM 5850 C C . THR A 1 799 ? -8.665 -0.150 -4.809 1.00 96.56 799 THR A C 1
ATOM 5852 O O . THR A 1 799 ? -9.794 0.304 -4.610 1.00 96.56 799 THR A O 1
ATOM 5855 N N . SER A 1 800 ? -8.474 -1.089 -5.750 1.00 95.62 800 SER A N 1
ATOM 5856 C CA . SER A 1 800 ? -9.573 -1.672 -6.553 1.00 95.62 800 SER A CA 1
ATOM 5857 C C . SER A 1 800 ? -9.347 -3.095 -7.103 1.00 95.62 800 SER A C 1
ATOM 5859 O O . SER A 1 800 ? -10.307 -3.752 -7.505 1.00 95.62 800 SER A O 1
ATOM 5861 N N . TYR A 1 801 ? -8.114 -3.599 -7.186 1.00 95.94 801 TYR A N 1
ATOM 5862 C CA . TYR A 1 801 ? -7.825 -4.943 -7.714 1.00 95.94 801 TYR A CA 1
ATOM 5863 C C . TYR A 1 801 ? -7.997 -6.029 -6.639 1.00 95.94 801 TYR A C 1
ATOM 5865 O O . TYR A 1 801 ? -7.541 -5.842 -5.514 1.00 95.94 801 TYR A O 1
ATOM 5873 N N . ASN A 1 802 ? -8.595 -7.177 -6.989 1.00 90.06 802 ASN A N 1
ATOM 5874 C CA . ASN A 1 802 ? -9.191 -8.173 -6.075 1.00 90.06 802 ASN A CA 1
ATOM 5875 C C . ASN A 1 802 ? -10.516 -7.740 -5.402 1.00 90.06 802 ASN A C 1
ATOM 5877 O O . ASN A 1 802 ? -11.081 -8.538 -4.660 1.00 90.06 802 ASN A O 1
ATOM 5881 N N . ALA A 1 803 ? -11.060 -6.545 -5.675 1.00 85.19 803 ALA A N 1
ATOM 5882 C CA . ALA A 1 803 ? -12.345 -6.085 -5.120 1.00 85.19 803 ALA A CA 1
ATOM 5883 C C . ALA A 1 803 ? -13.579 -6.564 -5.926 1.00 85.19 803 ALA A C 1
ATOM 5885 O O . ALA A 1 803 ? -14.627 -5.926 -5.914 1.00 85.19 803 ALA A O 1
ATOM 5886 N N . GLU A 1 804 ? -13.444 -7.657 -6.687 1.00 84.62 804 GLU A N 1
ATOM 5887 C CA . GLU A 1 804 ? -14.463 -8.228 -7.596 1.00 84.62 804 GLU A CA 1
ATOM 5888 C C . GLU A 1 804 ? -14.917 -7.291 -8.739 1.00 84.62 804 GLU A C 1
ATOM 5890 O O . GLU A 1 804 ? -15.837 -7.601 -9.506 1.00 84.62 804 GLU A O 1
ATOM 5895 N N . ILE A 1 805 ? -14.233 -6.155 -8.913 1.00 92.88 805 ILE A N 1
ATOM 5896 C CA . ILE A 1 805 ? -14.478 -5.190 -9.983 1.00 92.88 805 ILE A CA 1
ATOM 5897 C C . ILE A 1 805 ? -13.944 -5.770 -11.297 1.00 92.88 805 ILE A C 1
ATOM 5899 O O . ILE A 1 805 ? -12.801 -5.540 -11.695 1.00 92.88 805 ILE A O 1
ATOM 5903 N N . LYS A 1 806 ? -14.804 -6.491 -12.025 1.00 94.81 806 LYS A N 1
ATOM 5904 C CA . LYS A 1 806 ? -14.421 -7.255 -13.225 1.00 94.81 806 LYS A CA 1
ATOM 5905 C C . LYS A 1 806 ? -13.601 -6.465 -14.258 1.00 94.81 806 LYS A C 1
ATOM 5907 O O . LYS A 1 806 ? -12.692 -7.024 -14.865 1.00 94.81 806 LYS A O 1
ATOM 5912 N N . CYS A 1 807 ? -13.892 -5.178 -14.480 1.00 97.38 807 CYS A N 1
ATOM 5913 C CA . CYS A 1 807 ? -13.135 -4.366 -15.444 1.00 97.38 807 CYS A CA 1
ATOM 5914 C C . CYS A 1 807 ? -11.706 -4.022 -14.975 1.00 97.38 807 CYS A C 1
ATOM 5916 O O . CYS A 1 807 ? -10.835 -3.779 -15.817 1.00 97.38 807 CYS A O 1
ATOM 5918 N N . VAL A 1 808 ? -11.444 -4.081 -13.665 1.00 98.00 808 VAL A N 1
ATOM 5919 C CA . VAL A 1 808 ? -10.108 -4.007 -13.064 1.00 98.00 808 VAL A CA 1
ATOM 5920 C C . VAL A 1 808 ? -9.434 -5.371 -13.116 1.00 98.00 808 VAL A C 1
ATOM 5922 O O . VAL A 1 808 ? -8.365 -5.480 -13.714 1.00 98.00 808 VAL A O 1
ATOM 5925 N N . ASP A 1 809 ? -10.079 -6.417 -12.593 1.00 96.44 809 ASP A N 1
ATOM 5926 C CA . ASP A 1 809 ? -9.510 -7.769 -12.541 1.00 96.44 809 ASP A CA 1
ATOM 5927 C C . ASP A 1 809 ? -9.140 -8.299 -13.938 1.00 96.44 809 ASP A C 1
ATOM 5929 O O . ASP A 1 809 ? -8.025 -8.786 -14.143 1.00 96.44 809 ASP A O 1
ATOM 5933 N N . ASP A 1 810 ? -10.012 -8.131 -14.943 1.00 96.38 810 ASP A N 1
ATOM 5934 C CA . ASP A 1 810 ? -9.705 -8.470 -16.340 1.00 96.38 810 ASP A CA 1
ATOM 5935 C C . ASP A 1 810 ? -8.467 -7.706 -16.838 1.00 96.38 810 ASP A C 1
ATOM 5937 O O . ASP A 1 810 ? -7.588 -8.286 -17.479 1.00 96.38 810 ASP A O 1
ATOM 5941 N N . THR A 1 811 ? -8.385 -6.400 -16.568 1.00 98.38 811 THR A N 1
ATOM 5942 C CA . THR A 1 811 ? -7.302 -5.536 -17.064 1.00 98.38 811 THR A CA 1
ATOM 5943 C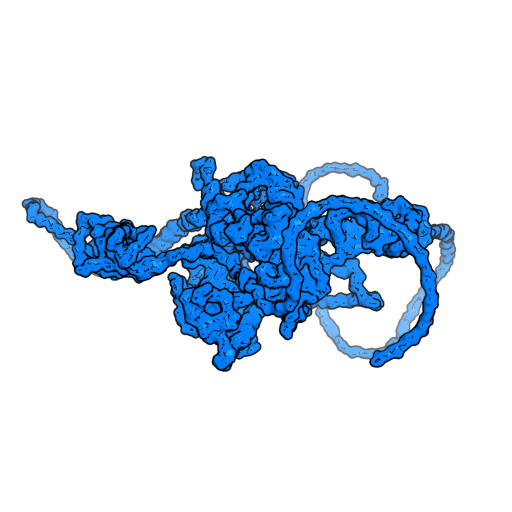 C . THR A 1 811 ? -5.965 -5.907 -16.431 1.00 98.38 811 THR A C 1
ATOM 5945 O O . THR A 1 811 ? -4.970 -6.075 -17.140 1.00 98.38 811 THR A O 1
ATOM 5948 N N . VAL A 1 812 ? -5.942 -6.084 -15.110 1.00 98.38 812 VAL A N 1
ATOM 5949 C CA . VAL A 1 812 ? -4.729 -6.398 -14.353 1.00 98.38 812 VAL A CA 1
ATOM 5950 C C . VAL A 1 812 ? -4.226 -7.807 -14.679 1.00 98.38 812 VAL A C 1
ATOM 5952 O O . VAL A 1 812 ? -3.040 -7.971 -14.969 1.00 98.38 812 VAL A O 1
ATOM 5955 N N . ASN A 1 813 ? -5.104 -8.815 -14.749 1.00 97.31 813 ASN A N 1
ATOM 5956 C CA . ASN A 1 813 ? -4.707 -10.179 -15.119 1.00 97.31 813 ASN A CA 1
ATOM 5957 C C . ASN A 1 813 ? -4.169 -10.269 -16.556 1.00 97.31 813 ASN A C 1
ATOM 5959 O O . ASN A 1 813 ? -3.153 -10.931 -16.798 1.00 97.31 813 ASN A O 1
ATOM 5963 N N . ASN A 1 814 ? -4.803 -9.584 -17.517 1.00 97.38 814 ASN A N 1
ATOM 5964 C CA . ASN A 1 814 ? -4.302 -9.525 -18.894 1.00 97.38 814 ASN A CA 1
ATOM 5965 C C . ASN A 1 814 ? -2.937 -8.827 -18.965 1.00 97.38 814 ASN A C 1
ATOM 5967 O O . ASN A 1 814 ? -2.036 -9.314 -19.661 1.00 97.38 814 ASN A O 1
ATOM 5971 N N . PHE A 1 815 ? -2.740 -7.751 -18.201 1.00 97.94 815 PHE A N 1
ATOM 5972 C CA . PHE A 1 815 ? -1.463 -7.053 -18.113 1.00 97.94 815 PHE A CA 1
ATOM 5973 C C . PHE A 1 815 ? -0.367 -7.926 -17.474 1.00 97.94 815 PHE A C 1
ATOM 5975 O O . PHE A 1 815 ? 0.696 -8.089 -18.074 1.00 97.94 815 PHE A O 1
ATOM 5982 N N . LEU A 1 816 ? -0.625 -8.569 -16.331 1.00 97.69 816 LEU A N 1
ATOM 5983 C CA . LEU A 1 816 ? 0.323 -9.469 -15.657 1.00 97.69 816 LEU A CA 1
ATOM 5984 C C . LEU A 1 816 ? 0.674 -10.702 -16.506 1.00 97.69 816 LEU A C 1
ATOM 5986 O O . LEU A 1 816 ? 1.831 -11.124 -16.537 1.00 97.69 816 LEU A O 1
ATOM 5990 N N . THR A 1 817 ? -0.284 -11.241 -17.263 1.00 95.75 817 THR A N 1
ATOM 5991 C CA . THR A 1 817 ? -0.074 -12.427 -18.112 1.00 95.75 817 THR A CA 1
ATOM 5992 C C . THR A 1 817 ? 0.641 -12.094 -19.423 1.00 95.75 817 THR A C 1
ATOM 5994 O O . THR A 1 817 ? 1.571 -12.800 -19.831 1.00 95.75 817 THR A O 1
ATOM 5997 N N . SER A 1 818 ? 0.238 -11.010 -20.095 1.00 92.38 818 SER A N 1
ATOM 5998 C CA . SER A 1 818 ? 0.619 -10.720 -21.487 1.00 92.38 818 SER A CA 1
ATOM 5999 C C . SER A 1 818 ? 1.245 -9.339 -21.717 1.00 92.38 818 SER A C 1
ATOM 6001 O O . SER A 1 818 ? 2.008 -9.178 -22.666 1.00 92.38 818 SER A O 1
ATOM 6003 N N . GLY A 1 819 ? 1.008 -8.367 -20.833 1.00 92.25 819 GLY A N 1
ATOM 6004 C CA . GLY A 1 819 ? 1.354 -6.952 -21.017 1.00 92.25 819 GLY A CA 1
ATOM 6005 C C . GLY A 1 819 ? 0.289 -6.137 -21.764 1.00 92.25 819 GLY A C 1
ATOM 6006 O O . GLY A 1 819 ? 0.514 -4.960 -22.036 1.00 92.25 819 GLY A O 1
ATOM 6007 N N . VAL A 1 820 ? -0.852 -6.746 -22.108 1.00 92.44 820 VAL A N 1
ATOM 6008 C CA . VAL A 1 820 ? -1.971 -6.091 -22.803 1.00 92.44 820 VAL A CA 1
ATOM 6009 C C . VAL A 1 820 ? -2.883 -5.371 -21.811 1.00 92.44 820 VAL A C 1
ATOM 6011 O O . VAL A 1 820 ? -3.209 -5.905 -20.756 1.00 92.44 820 VAL A O 1
ATOM 6014 N N . VAL A 1 821 ? -3.330 -4.180 -22.202 1.00 95.00 821 VAL A N 1
ATOM 6015 C CA . VAL A 1 821 ? -4.357 -3.365 -21.537 1.00 95.00 821 VAL A CA 1
ATOM 6016 C C . VAL A 1 821 ? -5.497 -3.069 -22.529 1.00 95.00 821 VAL A C 1
ATOM 6018 O O . VAL A 1 821 ? -5.293 -3.204 -23.743 1.00 95.00 821 VAL A O 1
ATOM 6021 N N . PRO A 1 822 ? -6.692 -2.660 -22.062 1.00 95.75 822 PRO A N 1
ATOM 6022 C CA . PRO A 1 822 ? -7.722 -2.060 -22.909 1.00 95.75 822 PRO A CA 1
ATOM 6023 C C . PRO A 1 822 ? -7.203 -0.864 -23.720 1.00 95.75 822 PRO A C 1
ATOM 6025 O O . PRO A 1 822 ? -6.153 -0.293 -23.435 1.00 95.75 822 PRO A O 1
ATOM 6028 N N . LYS A 1 823 ? -7.962 -0.453 -24.740 1.00 94.38 823 LYS A N 1
ATOM 6029 C CA . LYS A 1 823 ? -7.696 0.812 -25.440 1.00 94.38 823 LYS A CA 1
ATOM 6030 C C . LYS A 1 823 ? -8.106 1.989 -24.558 1.00 94.38 823 LYS A C 1
ATOM 6032 O O . LYS A 1 823 ? -9.120 1.898 -23.873 1.00 94.38 823 LYS A O 1
ATOM 6037 N N . ASP A 1 824 ? -7.379 3.096 -24.676 1.00 96.69 824 ASP A N 1
ATOM 6038 C CA . ASP A 1 824 ? -7.740 4.388 -24.091 1.00 96.69 824 ASP A CA 1
ATOM 6039 C C . ASP A 1 824 ? -9.217 4.751 -24.332 1.00 96.69 824 ASP A C 1
ATOM 6041 O O . ASP A 1 824 ? -9.688 4.762 -25.475 1.00 96.69 824 ASP A O 1
ATOM 6045 N N . GLY A 1 825 ? -9.933 5.055 -23.248 1.00 97.38 825 GLY A N 1
ATOM 6046 C CA . GLY A 1 825 ? -11.375 5.296 -23.251 1.00 97.38 825 GLY A CA 1
ATOM 6047 C C . GLY A 1 825 ? -12.096 4.739 -22.020 1.00 97.38 825 GLY A C 1
ATOM 6048 O O . GLY A 1 825 ? -11.479 4.211 -21.096 1.00 97.38 825 GLY A O 1
ATOM 6049 N N . ASP A 1 826 ? -13.420 4.882 -22.030 1.00 98.12 826 ASP A N 1
ATOM 6050 C CA . ASP A 1 826 ? -14.349 4.420 -20.992 1.00 98.12 826 ASP A CA 1
ATOM 6051 C C . ASP A 1 826 ? -14.888 3.014 -21.299 1.00 98.12 826 ASP A C 1
ATOM 6053 O O . ASP A 1 826 ? -15.247 2.722 -22.444 1.00 98.12 826 ASP A O 1
ATOM 6057 N N . PHE A 1 827 ? -14.940 2.137 -20.292 1.00 98.19 827 PHE A N 1
ATOM 6058 C CA . PHE A 1 827 ? -15.352 0.734 -20.428 1.00 98.19 827 PHE A CA 1
ATOM 6059 C C . PHE A 1 827 ? -15.773 0.113 -19.079 1.00 98.19 827 PHE A C 1
ATOM 6061 O O . PHE A 1 827 ? -15.724 0.751 -18.030 1.00 98.19 827 PHE A O 1
ATOM 6068 N N . GLY A 1 828 ? -16.215 -1.147 -19.101 1.00 96.81 828 GLY A N 1
ATOM 6069 C CA . GLY A 1 828 ? -16.900 -1.757 -17.957 1.00 96.81 828 GLY A CA 1
ATOM 6070 C C . GLY A 1 828 ? -18.342 -1.258 -17.838 1.00 96.81 828 GLY A C 1
ATOM 6071 O O . GLY A 1 828 ? -18.875 -0.644 -18.770 1.00 96.81 828 GLY A O 1
ATOM 6072 N N . ASP A 1 829 ? -18.986 -1.538 -16.708 1.00 97.25 829 ASP A N 1
ATOM 6073 C CA . ASP A 1 829 ? -20.405 -1.234 -16.526 1.00 97.25 829 ASP A CA 1
ATOM 6074 C C . ASP A 1 829 ? -20.694 0.268 -16.567 1.00 97.25 829 ASP A C 1
ATOM 6076 O O . ASP A 1 829 ? -19.887 1.098 -16.145 1.00 97.25 829 ASP A O 1
ATOM 6080 N N . LYS A 1 830 ? -21.851 0.631 -17.128 1.00 97.50 830 LYS A N 1
ATOM 6081 C CA . LYS A 1 830 ? -22.264 2.029 -17.264 1.00 97.50 830 LYS A CA 1
ATOM 6082 C C . LYS A 1 830 ? -22.887 2.518 -15.958 1.00 97.50 830 LYS A C 1
ATOM 6084 O O . LYS A 1 830 ? -23.863 1.934 -15.487 1.00 97.50 830 LYS A O 1
ATOM 6089 N N . LEU A 1 831 ? -22.382 3.627 -15.424 1.00 96.00 831 LEU A N 1
ATOM 6090 C CA . LEU A 1 831 ? -22.909 4.212 -14.193 1.00 96.00 831 LEU A CA 1
ATOM 6091 C C . LEU A 1 831 ? -24.288 4.852 -14.438 1.00 96.00 831 LEU A C 1
ATOM 6093 O O . LEU A 1 831 ? -24.561 5.399 -15.511 1.00 96.00 831 LEU A O 1
ATOM 6097 N N . LYS A 1 832 ? -25.172 4.780 -13.433 1.00 94.06 832 LYS A N 1
ATOM 6098 C CA . LYS A 1 832 ? -26.514 5.399 -13.476 1.00 94.06 832 LYS A CA 1
ATOM 6099 C C . LYS A 1 832 ? -26.417 6.927 -13.456 1.00 94.06 832 LYS A C 1
ATOM 6101 O O . LYS A 1 832 ? -27.067 7.598 -14.253 1.00 94.06 832 LYS A O 1
ATOM 6106 N N . THR A 1 833 ? -25.557 7.432 -12.578 1.00 92.25 833 THR A N 1
ATOM 6107 C CA . THR A 1 833 ? -25.120 8.826 -12.482 1.00 92.25 833 THR A CA 1
ATOM 6108 C C . THR A 1 833 ? -23.624 8.841 -12.796 1.00 92.25 833 THR A C 1
ATOM 6110 O O . THR A 1 833 ? -22.916 8.013 -12.225 1.00 92.25 833 THR A O 1
ATOM 6113 N N . PRO A 1 834 ? -23.120 9.707 -13.694 1.00 95.75 834 PRO A N 1
ATOM 6114 C CA . PRO A 1 834 ? -21.686 9.809 -13.934 1.00 95.75 834 PRO A CA 1
ATOM 6115 C C . PRO A 1 834 ? -20.950 10.321 -12.695 1.00 95.75 834 PRO A C 1
ATOM 6117 O O . PRO A 1 834 ? -21.364 11.315 -12.102 1.00 95.75 834 PRO A O 1
ATOM 6120 N N . ASP A 1 835 ? -19.849 9.664 -12.354 1.00 96.00 835 ASP A N 1
ATOM 6121 C CA . ASP A 1 835 ? -18.981 10.023 -11.230 1.00 96.00 835 ASP A CA 1
ATOM 6122 C C . ASP A 1 835 ? -17.898 11.040 -11.663 1.00 96.00 835 ASP A C 1
ATOM 6124 O O . ASP A 1 835 ? -17.560 11.134 -12.853 1.00 96.00 835 ASP A O 1
ATOM 6128 N N . THR A 1 836 ? -17.369 11.843 -10.731 1.00 95.56 836 THR A N 1
ATOM 6129 C CA . THR A 1 836 ? -16.369 12.885 -11.001 1.00 95.56 836 THR A CA 1
ATOM 6130 C C . THR A 1 836 ? -15.352 13.095 -9.880 1.00 95.56 836 THR A C 1
ATOM 6132 O O . THR A 1 836 ? -15.726 13.351 -8.742 1.00 95.56 836 THR A O 1
ATOM 6135 N N . THR A 1 837 ? -14.072 13.175 -10.250 1.00 94.62 837 THR A N 1
ATOM 6136 C CA . THR A 1 837 ? -12.942 13.475 -9.346 1.00 94.62 837 THR A CA 1
ATOM 6137 C C . THR A 1 837 ? -11.986 14.513 -9.963 1.00 94.62 837 THR A C 1
ATOM 6139 O O . THR A 1 837 ? -12.247 15.046 -11.052 1.00 94.62 837 THR A O 1
ATOM 6142 N N . LYS A 1 838 ? -10.868 14.822 -9.293 1.00 90.38 838 LYS A N 1
ATOM 6143 C CA . LYS A 1 838 ? -9.853 15.802 -9.715 1.00 90.38 838 LYS A CA 1
ATOM 6144 C C . LYS A 1 838 ? -8.490 15.169 -9.985 1.00 90.38 838 LYS A C 1
ATOM 6146 O O . LYS A 1 838 ? -7.947 14.481 -9.131 1.00 90.38 838 LYS A O 1
ATOM 6151 N N . ASP A 1 839 ? -7.901 15.450 -11.151 1.00 89.81 839 ASP A N 1
ATOM 6152 C CA . ASP A 1 839 ? -6.481 15.143 -11.378 1.00 89.81 839 ASP A CA 1
ATOM 6153 C C . ASP A 1 839 ? -5.553 16.132 -10.643 1.00 89.81 839 ASP A C 1
ATOM 6155 O O . ASP A 1 839 ? -5.979 17.192 -10.182 1.00 89.81 839 ASP A O 1
ATOM 6159 N N . ASP A 1 840 ? -4.257 15.815 -10.592 1.00 87.31 840 ASP A N 1
ATOM 6160 C CA . ASP A 1 840 ? -3.183 16.627 -9.990 1.00 87.31 840 ASP A CA 1
ATOM 6161 C C . ASP A 1 840 ? -3.000 18.035 -10.596 1.00 87.31 840 ASP A C 1
ATOM 6163 O O . ASP A 1 840 ? -2.131 18.798 -10.181 1.00 87.31 840 ASP A O 1
ATOM 6167 N N . ARG A 1 841 ? -3.797 18.385 -11.608 1.00 88.06 841 ARG A N 1
ATOM 6168 C CA . ARG A 1 841 ? -3.800 19.686 -12.285 1.00 88.06 841 ARG A CA 1
ATOM 6169 C C . ARG A 1 841 ? -5.137 20.413 -12.104 1.00 88.06 841 ARG A C 1
ATOM 6171 O O . ARG A 1 841 ? -5.361 21.433 -12.753 1.00 88.06 841 ARG A O 1
ATOM 6178 N N . GLY A 1 842 ? -6.026 19.888 -11.256 1.00 85.81 842 GLY A N 1
ATOM 6179 C CA . GLY A 1 842 ? -7.356 20.429 -10.969 1.00 85.81 842 GLY A CA 1
ATOM 6180 C C . GLY A 1 842 ? -8.413 20.157 -12.048 1.00 85.81 842 GLY A C 1
ATOM 6181 O O . GLY A 1 842 ? -9.555 20.623 -11.915 1.00 85.81 842 GLY A O 1
ATOM 6182 N N . ASN A 1 843 ? -8.083 19.405 -13.107 1.00 92.00 843 ASN A N 1
ATOM 6183 C CA . ASN A 1 843 ? -9.052 19.059 -14.145 1.00 92.00 843 ASN A CA 1
ATOM 6184 C C . ASN A 1 843 ? -10.091 18.098 -13.569 1.00 92.00 843 ASN A C 1
ATOM 6186 O O . ASN A 1 843 ? -9.746 17.146 -12.871 1.00 92.00 843 ASN A O 1
ATOM 6190 N N . THR A 1 844 ? -11.363 18.308 -13.903 1.00 95.81 844 THR A N 1
ATOM 6191 C CA . THR A 1 844 ? -12.395 17.306 -13.619 1.00 95.81 844 THR A CA 1
ATOM 6192 C C . THR A 1 844 ? -12.186 16.095 -14.527 1.00 95.81 844 THR A C 1
ATOM 6194 O O . THR A 1 844 ? -12.184 16.230 -15.752 1.00 95.81 844 THR A O 1
ATOM 6197 N N . VAL A 1 845 ? -12.039 14.916 -13.930 1.00 95.88 845 VAL A N 1
ATOM 6198 C CA . VAL A 1 845 ? -12.170 13.627 -14.617 1.00 95.88 845 VAL A CA 1
ATOM 6199 C C . VAL A 1 845 ? -13.596 13.137 -14.395 1.00 95.88 845 VAL A C 1
ATOM 6201 O O . VAL A 1 845 ? -14.090 13.202 -13.275 1.00 95.88 845 VAL A O 1
ATOM 6204 N N . THR A 1 846 ? -14.257 12.669 -15.453 1.00 97.50 846 THR A N 1
ATOM 6205 C CA . THR A 1 846 ? -15.638 12.161 -15.404 1.00 97.50 846 THR A CA 1
ATOM 6206 C C . THR A 1 846 ? -15.694 10.711 -15.866 1.00 97.50 846 THR A C 1
ATOM 6208 O O . THR A 1 846 ? -15.067 10.355 -16.872 1.00 97.50 846 THR A O 1
ATOM 6211 N N . PHE A 1 847 ? -16.487 9.909 -15.165 1.00 97.75 847 PHE A N 1
ATOM 6212 C CA . PHE A 1 847 ? -16.702 8.484 -15.380 1.00 97.75 847 PHE A CA 1
ATOM 6213 C C . PHE A 1 847 ? -18.153 8.233 -15.827 1.00 97.75 847 PHE A C 1
ATOM 6215 O O . PHE A 1 847 ? -19.066 8.240 -15.005 1.00 97.75 847 PHE A O 1
ATOM 6222 N N . PRO A 1 848 ? -18.423 8.027 -17.129 1.00 97.19 848 PRO A N 1
ATOM 6223 C CA . PRO A 1 848 ? -19.698 7.473 -17.594 1.00 97.19 848 PRO A CA 1
ATOM 6224 C C . PRO A 1 848 ? -19.795 5.952 -17.357 1.00 97.19 848 PRO A C 1
ATOM 6226 O O . PRO A 1 848 ? -20.894 5.392 -17.367 1.00 97.19 848 PRO A O 1
ATOM 6229 N N . ASN A 1 849 ? -18.653 5.293 -17.148 1.00 98.19 849 ASN A N 1
ATOM 6230 C CA . ASN A 1 849 ? -18.501 3.865 -16.903 1.00 98.19 849 ASN A CA 1
ATOM 6231 C C . ASN A 1 849 ? -17.523 3.633 -15.740 1.00 98.19 849 ASN A C 1
ATOM 6233 O O . ASN A 1 849 ? -16.704 4.500 -15.440 1.00 98.19 849 ASN A O 1
ATOM 6237 N N . LEU A 1 850 ? -17.604 2.452 -15.126 1.00 97.81 850 LEU A N 1
ATOM 6238 C CA . LEU A 1 850 ? -16.871 2.065 -13.918 1.00 97.81 850 LEU A CA 1
ATOM 6239 C C . LEU A 1 850 ? -15.338 2.088 -14.076 1.00 97.81 850 LEU A C 1
ATOM 6241 O O . LEU A 1 850 ? -14.637 2.393 -13.115 1.00 97.81 850 LEU A O 1
ATOM 6245 N N . CYS A 1 851 ? -14.819 1.810 -15.278 1.00 98.62 851 CYS A N 1
ATOM 6246 C CA . CYS A 1 851 ? -13.389 1.861 -15.580 1.00 98.62 851 CYS A CA 1
ATOM 6247 C C . CYS A 1 851 ? -13.072 2.806 -16.752 1.00 98.62 851 CYS A C 1
ATOM 6249 O O . CYS A 1 851 ? -13.804 2.894 -17.742 1.00 98.62 851 CYS A O 1
ATOM 6251 N N . LYS A 1 852 ? -11.909 3.461 -16.688 1.00 98.50 852 LYS A N 1
ATOM 6252 C CA . LYS A 1 852 ? -11.373 4.325 -17.749 1.00 98.50 852 LYS A CA 1
ATOM 6253 C C . LYS A 1 852 ? -9.869 4.095 -17.902 1.00 98.50 852 LYS A C 1
ATOM 6255 O O . LYS A 1 852 ? -9.125 4.265 -16.944 1.00 98.50 852 LYS A O 1
ATOM 6260 N N . VAL A 1 853 ? -9.399 3.730 -19.096 1.00 98.31 853 VAL A N 1
ATOM 6261 C CA . VAL A 1 853 ? -7.957 3.570 -19.379 1.00 98.31 853 VAL A CA 1
ATOM 6262 C C . VAL A 1 853 ? -7.400 4.802 -20.084 1.00 98.31 853 VAL A C 1
ATOM 6264 O O . VAL A 1 853 ? -8.061 5.400 -20.938 1.00 98.31 853 VAL A O 1
ATOM 6267 N N . LYS A 1 854 ? -6.160 5.164 -19.736 1.00 97.25 854 LYS A N 1
ATOM 6268 C CA . LYS A 1 854 ? -5.363 6.185 -20.414 1.00 97.25 854 LYS A CA 1
ATOM 6269 C C . LYS A 1 854 ? -3.874 5.836 -20.421 1.00 97.25 854 LYS A C 1
ATOM 6271 O O . LYS A 1 854 ? -3.235 5.793 -19.370 1.00 97.25 854 LYS A O 1
ATOM 6276 N N . THR A 1 855 ? -3.297 5.650 -21.600 1.00 94.69 855 THR A N 1
ATOM 6277 C CA . THR A 1 855 ? -1.881 5.320 -21.787 1.00 94.69 855 THR A CA 1
ATOM 6278 C C . THR A 1 855 ? -1.067 6.588 -22.034 1.00 94.69 855 THR A C 1
ATOM 6280 O O . THR A 1 855 ? -1.352 7.364 -22.941 1.00 94.69 855 THR A O 1
ATOM 6283 N N . PHE A 1 856 ? -0.003 6.804 -21.261 1.00 91.00 856 PHE A N 1
ATOM 6284 C CA . PHE A 1 856 ? 0.911 7.945 -21.415 1.00 91.00 856 PHE A CA 1
ATOM 6285 C C . PHE A 1 856 ? 2.190 7.571 -22.187 1.00 91.00 856 PHE A C 1
ATOM 6287 O O . PHE A 1 856 ? 3.239 8.184 -22.003 1.00 91.00 856 PHE A O 1
ATOM 6294 N N . ARG A 1 857 ? 2.107 6.537 -23.035 1.00 85.88 857 ARG A N 1
ATOM 6295 C CA . ARG A 1 857 ? 3.251 5.773 -23.554 1.00 85.88 857 ARG A CA 1
ATOM 6296 C C . ARG A 1 857 ? 3.174 5.512 -25.064 1.00 85.88 857 ARG A C 1
ATOM 6298 O O . ARG A 1 857 ? 3.030 4.376 -25.512 1.00 85.88 857 ARG A O 1
ATOM 6305 N N . ASP A 1 858 ? 3.297 6.564 -25.867 1.00 79.94 858 ASP A N 1
ATOM 6306 C CA . ASP A 1 858 ? 3.244 6.452 -27.331 1.00 79.94 858 ASP A CA 1
ATOM 6307 C C . ASP A 1 858 ? 4.469 5.734 -27.930 1.00 79.94 858 ASP A C 1
ATOM 6309 O O . ASP A 1 858 ? 5.594 6.246 -27.916 1.00 79.94 858 ASP A O 1
ATOM 6313 N N . SER A 1 859 ? 4.250 4.570 -28.548 1.00 79.50 859 SER A N 1
ATOM 6314 C CA . SER A 1 859 ? 5.272 3.867 -29.333 1.00 79.50 859 SER A CA 1
ATOM 6315 C C . SER A 1 859 ? 5.622 4.634 -30.620 1.00 79.50 859 SER A C 1
ATOM 6317 O O . SER A 1 859 ? 4.976 4.466 -31.662 1.00 79.50 859 SER A O 1
ATOM 6319 N N . ASP A 1 860 ? 6.694 5.426 -30.596 1.00 83.38 860 ASP A N 1
ATOM 6320 C CA . ASP A 1 860 ? 7.132 6.284 -31.710 1.00 83.38 860 ASP A CA 1
ATOM 6321 C C . ASP A 1 860 ? 8.415 5.758 -32.403 1.00 83.38 860 ASP A C 1
ATOM 6323 O O . ASP A 1 860 ? 9.029 4.762 -32.008 1.00 83.38 860 ASP A O 1
ATOM 6327 N N . PHE A 1 861 ? 8.782 6.391 -33.513 1.00 88.44 861 PHE A N 1
ATOM 6328 C CA . PHE A 1 861 ? 10.080 6.317 -34.174 1.00 88.44 861 PHE A CA 1
ATOM 6329 C C . PHE A 1 861 ? 10.332 7.668 -34.848 1.00 88.44 861 PHE A C 1
ATOM 6331 O O . PHE A 1 861 ? 9.638 8.009 -35.802 1.00 88.44 861 PHE A O 1
ATOM 6338 N N . VAL A 1 862 ? 11.302 8.449 -34.377 1.00 87.62 862 VAL A N 1
ATOM 6339 C CA . VAL A 1 862 ? 11.573 9.817 -34.855 1.00 87.62 862 VAL A CA 1
ATOM 6340 C C . VAL A 1 862 ? 12.970 9.953 -35.445 1.00 87.62 862 VAL A C 1
ATOM 6342 O O . VAL A 1 862 ? 13.888 9.223 -35.077 1.00 87.62 862 VAL A O 1
ATOM 6345 N N . THR A 1 863 ? 13.143 10.931 -36.333 1.00 85.06 863 THR A N 1
ATOM 6346 C CA . THR A 1 863 ? 14.446 11.387 -36.832 1.00 85.06 863 THR A CA 1
ATOM 6347 C C . THR A 1 863 ? 14.693 12.827 -36.385 1.00 85.06 863 THR A C 1
ATOM 6349 O O . THR A 1 863 ? 13.761 13.622 -36.300 1.00 85.06 863 THR A O 1
ATOM 6352 N N . SER A 1 864 ? 15.950 13.195 -36.127 1.00 87.75 864 SER A N 1
ATOM 6353 C CA . SER A 1 864 ? 16.336 14.543 -35.671 1.00 87.75 864 SER A CA 1
ATOM 6354 C C . SER A 1 864 ? 16.137 15.634 -36.732 1.00 87.75 864 SER A C 1
ATOM 6356 O O . SER A 1 864 ? 16.344 16.814 -36.465 1.00 87.75 864 SER A O 1
ATOM 6358 N N . THR A 1 865 ? 15.808 15.238 -37.960 1.00 87.38 865 THR A N 1
ATOM 6359 C CA . THR A 1 865 ? 15.517 16.108 -39.096 1.00 87.38 865 THR A CA 1
ATOM 6360 C C . THR A 1 865 ? 14.716 15.337 -40.149 1.00 87.38 865 THR A C 1
ATOM 6362 O O . THR A 1 865 ? 14.803 14.109 -40.238 1.00 87.38 865 THR A O 1
ATOM 6365 N N . THR A 1 866 ? 13.969 16.065 -40.979 1.00 92.44 866 THR A N 1
ATOM 6366 C CA . THR A 1 866 ? 13.359 15.575 -42.229 1.00 92.44 866 THR A CA 1
ATOM 6367 C C . THR A 1 866 ? 14.167 15.975 -43.471 1.00 92.44 866 THR A C 1
ATOM 6369 O O . THR A 1 866 ? 13.768 15.666 -44.592 1.00 92.44 866 THR A O 1
ATOM 6372 N N . LYS A 1 867 ? 15.310 16.660 -43.304 1.00 92.00 867 LYS A N 1
ATOM 6373 C CA . LYS A 1 867 ? 16.191 17.151 -44.382 1.00 92.00 867 LYS A CA 1
ATOM 6374 C C . LYS A 1 867 ? 17.669 16.940 -44.026 1.00 92.00 867 LYS A C 1
ATOM 6376 O O . LYS A 1 867 ? 18.092 17.328 -42.940 1.00 92.00 867 LYS A O 1
ATOM 6381 N N . ALA A 1 868 ? 18.456 16.372 -44.937 1.00 90.12 868 ALA A N 1
ATOM 6382 C CA . ALA A 1 868 ? 19.896 16.133 -44.760 1.00 90.12 868 ALA A CA 1
ATOM 6383 C C . ALA A 1 868 ? 20.636 16.169 -46.110 1.00 90.12 868 ALA A C 1
ATOM 6385 O O . ALA A 1 868 ? 20.000 16.168 -47.158 1.00 90.12 868 ALA A O 1
ATOM 6386 N N . LYS A 1 869 ? 21.968 16.171 -46.120 1.00 91.31 869 LYS A N 1
ATOM 6387 C CA . LYS A 1 869 ? 22.824 15.987 -47.309 1.00 91.31 869 LYS A CA 1
ATOM 6388 C C . LYS A 1 869 ? 23.535 14.632 -47.247 1.00 91.31 869 LYS A C 1
ATOM 6390 O O . LYS A 1 869 ? 23.585 13.985 -46.203 1.00 91.31 869 LYS A O 1
ATOM 6395 N N . ALA A 1 870 ? 24.132 14.197 -48.356 1.00 85.94 870 ALA A N 1
ATOM 6396 C CA . ALA A 1 870 ? 25.044 13.053 -48.329 1.00 85.94 870 ALA A CA 1
ATOM 6397 C C . ALA A 1 870 ? 26.234 13.329 -47.386 1.00 85.94 870 ALA A C 1
ATOM 6399 O O . ALA A 1 870 ? 26.813 14.413 -47.429 1.00 85.94 870 ALA A O 1
ATOM 6400 N N . LYS A 1 871 ? 26.615 12.329 -46.578 1.00 86.06 871 LYS A N 1
ATOM 6401 C CA . LYS A 1 871 ? 27.553 12.391 -45.437 1.00 86.06 871 LYS A CA 1
ATOM 6402 C C . LYS A 1 871 ? 27.052 13.090 -44.162 1.00 86.06 871 LYS A C 1
ATOM 6404 O O . LYS A 1 871 ? 27.769 13.006 -43.163 1.00 86.06 871 LYS A O 1
ATOM 6409 N N . ASP A 1 872 ? 25.870 13.706 -44.127 1.00 89.00 872 ASP A N 1
ATOM 6410 C CA . ASP A 1 872 ? 25.348 14.273 -42.873 1.00 89.00 872 ASP A CA 1
ATOM 6411 C C . ASP A 1 872 ? 25.018 13.161 -41.861 1.00 89.00 872 ASP A C 1
ATOM 6413 O O . ASP A 1 872 ? 24.636 12.045 -42.230 1.00 89.00 872 ASP A O 1
ATOM 6417 N N . LYS A 1 873 ? 25.149 13.473 -40.568 1.00 87.31 873 LYS A N 1
ATOM 6418 C CA . LYS A 1 873 ? 24.693 12.616 -39.466 1.00 87.31 873 LYS A CA 1
ATOM 6419 C C . LYS A 1 873 ? 23.239 12.951 -39.129 1.00 87.31 873 LYS A C 1
ATOM 6421 O O . LYS A 1 873 ? 22.931 14.096 -38.816 1.00 87.31 873 LYS A O 1
ATOM 6426 N N . VAL A 1 874 ? 22.366 11.950 -39.168 1.00 82.88 874 VAL A N 1
ATOM 6427 C CA . VAL A 1 874 ? 20.950 12.044 -38.794 1.00 82.88 874 VAL A CA 1
ATOM 6428 C C . VAL A 1 874 ? 20.751 11.258 -37.503 1.00 82.88 874 VAL A C 1
ATOM 6430 O O . VAL A 1 874 ? 21.001 10.053 -37.451 1.00 82.88 874 VAL A O 1
ATOM 6433 N N . GLY A 1 875 ? 20.322 11.947 -36.448 1.00 86.44 875 GLY A N 1
ATOM 6434 C CA . GLY A 1 875 ? 19.894 11.300 -35.214 1.00 86.44 875 GLY A CA 1
ATOM 6435 C C . GLY A 1 875 ? 18.545 10.613 -35.404 1.00 86.44 875 GLY A C 1
ATOM 6436 O O . GLY A 1 875 ? 17.731 11.034 -36.228 1.00 86.44 875 GLY A O 1
ATOM 6437 N N . PHE A 1 876 ? 18.289 9.571 -34.628 1.00 84.88 876 PHE A N 1
ATOM 6438 C CA . PHE A 1 876 ? 16.986 8.926 -34.548 1.00 84.88 876 PHE A CA 1
ATOM 6439 C C . PHE A 1 876 ? 16.712 8.457 -33.120 1.00 84.88 876 PHE A C 1
ATOM 6441 O O . PHE A 1 876 ? 17.642 8.189 -32.357 1.00 84.88 876 PHE A O 1
ATOM 6448 N N . ALA A 1 877 ? 15.435 8.319 -32.776 1.00 87.88 877 ALA A N 1
ATOM 6449 C CA . ALA A 1 877 ? 15.022 7.645 -31.556 1.00 87.88 877 ALA A CA 1
ATOM 6450 C C . ALA A 1 877 ? 13.863 6.685 -31.831 1.00 87.88 877 ALA A C 1
ATOM 6452 O O . ALA A 1 877 ? 12.908 7.019 -32.529 1.00 87.88 877 ALA A O 1
ATOM 6453 N N . VAL A 1 878 ? 13.963 5.489 -31.268 1.00 87.25 878 VAL A N 1
ATOM 6454 C CA . VAL A 1 878 ? 12.863 4.551 -31.058 1.00 87.25 878 VAL A CA 1
ATOM 6455 C C . VAL A 1 878 ? 12.376 4.766 -29.631 1.00 87.25 878 VAL A C 1
ATOM 6457 O O . VAL A 1 878 ? 13.206 4.832 -28.724 1.00 87.25 878 VAL A O 1
ATOM 6460 N N . LEU A 1 879 ? 11.064 4.886 -29.434 1.00 89.31 879 LEU A N 1
ATOM 6461 C CA . LEU A 1 879 ? 10.453 5.060 -28.115 1.00 89.31 879 LEU A CA 1
ATOM 6462 C C . LEU A 1 879 ? 9.432 3.950 -27.874 1.00 89.31 879 LEU A C 1
ATOM 6464 O O . LEU A 1 879 ? 8.683 3.600 -28.790 1.00 89.31 879 LEU A O 1
ATOM 6468 N N . HIS A 1 880 ? 9.419 3.424 -26.649 1.00 88.25 880 HIS A N 1
ATOM 6469 C CA . HIS A 1 880 ? 8.400 2.512 -26.125 1.00 88.25 880 HIS A CA 1
ATOM 6470 C C . HIS A 1 880 ? 7.983 1.374 -27.082 1.00 88.25 880 HIS A C 1
ATOM 6472 O O . HIS A 1 880 ? 6.798 1.171 -27.355 1.00 88.25 880 HIS A O 1
ATOM 6478 N N . ARG A 1 881 ? 8.961 0.647 -27.632 1.00 90.06 881 ARG A N 1
ATOM 6479 C CA . ARG A 1 881 ? 8.753 -0.608 -28.378 1.00 90.06 881 ARG A CA 1
ATOM 6480 C C . ARG A 1 881 ? 8.948 -1.829 -27.475 1.00 90.06 881 ARG A C 1
ATOM 6482 O O . ARG A 1 881 ? 8.953 -1.706 -26.255 1.00 90.06 881 ARG A O 1
ATOM 6489 N N . ASP A 1 882 ? 9.119 -3.003 -28.075 1.00 89.12 882 ASP A N 1
ATOM 6490 C CA . ASP A 1 882 ? 9.459 -4.223 -27.347 1.00 89.12 882 ASP A CA 1
ATOM 6491 C C . ASP A 1 882 ? 10.747 -4.013 -26.521 1.00 89.12 882 ASP A C 1
ATOM 6493 O O . ASP A 1 882 ? 11.740 -3.459 -27.015 1.00 89.12 882 ASP A O 1
ATOM 6497 N N . SER A 1 883 ? 10.714 -4.436 -25.255 1.00 90.62 883 SER A N 1
ATOM 6498 C CA . SER A 1 883 ? 11.840 -4.352 -24.316 1.00 90.62 883 SER A CA 1
ATOM 6499 C C . SER A 1 883 ? 13.010 -5.231 -24.771 1.00 90.62 883 SER A C 1
ATOM 6501 O O . SER A 1 883 ? 12.798 -6.351 -25.236 1.00 90.62 883 SER A O 1
ATOM 6503 N N . GLU A 1 884 ? 14.240 -4.713 -24.651 1.00 91.69 884 GLU A N 1
ATOM 6504 C CA . GLU A 1 884 ? 15.503 -5.437 -24.911 1.00 91.69 884 GLU A CA 1
ATOM 6505 C C . GLU A 1 884 ? 15.589 -6.107 -26.304 1.00 91.69 884 GLU A C 1
ATOM 6507 O O . GLU A 1 884 ? 16.380 -7.024 -26.550 1.00 91.69 884 GLU A O 1
ATOM 6512 N N . ALA A 1 885 ? 14.791 -5.619 -27.255 1.00 92.00 885 ALA A N 1
ATOM 6513 C CA . ALA A 1 885 ? 14.602 -6.195 -28.575 1.00 92.00 885 ALA A CA 1
ATOM 6514 C C . ALA A 1 885 ? 15.532 -5.572 -29.623 1.00 92.00 885 ALA A C 1
ATOM 6516 O O . ALA A 1 885 ? 15.908 -4.398 -29.563 1.00 92.00 885 ALA A O 1
ATOM 6517 N N . LYS A 1 886 ? 15.903 -6.381 -30.622 1.00 93.62 886 LYS A N 1
ATOM 6518 C CA . LYS A 1 886 ? 16.803 -5.969 -31.704 1.00 93.62 886 LYS A CA 1
ATOM 6519 C C . LYS A 1 886 ? 16.036 -5.346 -32.865 1.00 93.62 886 LYS A C 1
ATOM 6521 O O . LYS A 1 886 ? 15.081 -5.932 -33.371 1.00 93.62 886 LYS A O 1
ATOM 6526 N N . TYR A 1 887 ? 16.535 -4.211 -33.340 1.00 91.25 887 TYR A N 1
ATOM 6527 C CA . TYR A 1 887 ? 16.005 -3.477 -34.484 1.00 91.25 887 TYR A CA 1
ATOM 6528 C C . TYR A 1 887 ? 17.123 -3.057 -35.442 1.00 91.25 887 TYR A C 1
ATOM 6530 O O . TYR A 1 887 ? 18.296 -2.971 -35.069 1.00 91.25 887 TYR A O 1
ATOM 6538 N N . THR A 1 888 ? 16.755 -2.749 -36.685 1.00 90.12 888 THR A N 1
ATOM 6539 C CA . THR A 1 888 ? 17.662 -2.150 -37.675 1.00 90.12 888 THR A CA 1
ATOM 6540 C C . THR A 1 888 ? 17.056 -0.899 -38.299 1.00 90.12 888 THR A C 1
ATOM 6542 O O . THR A 1 888 ? 15.845 -0.822 -38.522 1.00 90.12 888 THR A O 1
ATOM 6545 N N . VAL A 1 889 ? 17.911 0.085 -38.595 1.00 87.56 889 VAL A N 1
ATOM 6546 C CA . VAL A 1 889 ? 17.547 1.313 -39.315 1.00 87.56 889 VAL A CA 1
ATOM 6547 C C . VAL A 1 889 ? 18.175 1.289 -40.706 1.00 87.56 889 VAL A C 1
ATOM 6549 O O . VAL A 1 889 ? 19.375 1.058 -40.876 1.00 87.56 889 VAL A O 1
ATOM 6552 N N . SER A 1 890 ? 17.338 1.531 -41.714 1.00 84.62 890 SER A N 1
ATOM 6553 C CA . SER A 1 890 ? 17.689 1.469 -43.137 1.00 84.62 890 SER A CA 1
ATOM 6554 C C . SER A 1 890 ? 17.165 2.692 -43.892 1.00 84.62 890 SER A C 1
ATOM 6556 O O . SER A 1 890 ? 16.137 3.257 -43.522 1.00 84.62 890 SER A O 1
ATOM 6558 N N . LEU A 1 891 ? 17.862 3.111 -44.953 1.00 84.62 891 LEU A N 1
ATOM 6559 C CA . LEU A 1 891 ? 17.439 4.212 -45.825 1.00 84.62 891 LEU A CA 1
ATOM 6560 C C . LEU A 1 891 ? 16.942 3.649 -47.162 1.00 84.62 891 LEU A C 1
ATOM 6562 O O . LEU A 1 891 ? 17.643 2.880 -47.816 1.00 84.62 891 LEU A O 1
ATOM 6566 N N . THR A 1 892 ? 15.728 4.016 -47.569 1.00 78.44 892 THR A N 1
ATOM 6567 C CA . THR A 1 892 ? 15.020 3.383 -48.695 1.00 78.44 892 THR A CA 1
ATOM 6568 C C . THR A 1 892 ? 14.342 4.408 -49.603 1.00 78.44 892 THR A C 1
ATOM 6570 O O . THR A 1 892 ? 14.097 5.541 -49.194 1.00 78.44 892 THR A O 1
ATOM 6573 N N . THR A 1 893 ? 14.029 4.021 -50.841 1.00 69.88 893 THR A N 1
ATOM 6574 C CA . THR A 1 893 ? 13.257 4.834 -51.797 1.00 69.88 893 THR A CA 1
ATOM 6575 C C . THR A 1 893 ? 11.909 4.180 -52.080 1.00 69.88 893 THR A C 1
ATOM 6577 O O . THR A 1 893 ? 11.867 2.993 -52.405 1.00 69.88 893 THR A O 1
ATOM 6580 N N . GLY A 1 894 ? 10.829 4.960 -52.016 1.00 60.12 894 GLY A N 1
ATOM 6581 C CA . GLY A 1 894 ? 9.451 4.491 -52.198 1.00 60.12 894 GLY A CA 1
ATOM 6582 C C . GLY A 1 894 ? 8.601 4.643 -50.934 1.00 60.12 894 GLY A C 1
ATOM 6583 O O . GLY A 1 894 ? 9.115 4.899 -49.845 1.00 60.12 894 GLY A O 1
ATOM 6584 N N . SER A 1 895 ? 7.284 4.508 -51.076 1.00 52.69 895 SER A N 1
ATOM 6585 C CA . SER A 1 895 ? 6.338 4.559 -49.959 1.00 52.69 895 SER A CA 1
ATOM 6586 C C . SER A 1 895 ? 6.461 3.304 -49.087 1.00 52.69 895 SER A C 1
ATOM 6588 O O . SER A 1 895 ? 6.281 2.182 -49.552 1.00 52.69 895 SER A O 1
ATOM 6590 N N . GLY A 1 896 ? 6.749 3.491 -47.796 1.00 51.53 896 GLY A N 1
ATOM 6591 C CA . GLY A 1 896 ? 7.019 2.415 -46.831 1.00 51.53 896 GLY A CA 1
ATOM 6592 C C . GLY A 1 896 ? 5.806 1.578 -46.395 1.00 51.53 896 GLY A C 1
ATOM 6593 O O . GLY A 1 896 ? 5.697 1.258 -45.218 1.00 51.53 896 GLY A O 1
ATOM 6594 N N . LYS A 1 897 ? 4.874 1.253 -47.299 1.00 46.72 897 LYS A N 1
ATOM 6595 C CA . LYS A 1 897 ? 3.741 0.342 -47.061 1.00 46.72 897 LYS A CA 1
ATOM 6596 C C . LYS A 1 897 ? 3.484 -0.513 -48.306 1.00 46.72 897 LYS A C 1
ATOM 6598 O O . LYS A 1 897 ? 3.101 0.023 -49.340 1.00 46.72 897 LYS A O 1
ATOM 6603 N N . GLY A 1 898 ? 3.663 -1.830 -48.195 1.00 47.97 898 GLY A N 1
ATOM 6604 C CA . GLY A 1 898 ? 3.207 -2.848 -49.161 1.00 47.97 898 GLY A CA 1
ATOM 6605 C C . GLY A 1 898 ? 3.904 -2.912 -50.532 1.00 47.97 898 GLY A C 1
ATOM 6606 O O . GLY A 1 898 ? 3.987 -3.992 -51.106 1.00 47.97 898 GLY A O 1
ATOM 6607 N N . ALA A 1 899 ? 4.424 -1.803 -51.060 1.00 41.84 899 ALA A N 1
ATOM 6608 C CA . ALA A 1 899 ? 5.108 -1.773 -52.353 1.00 41.84 899 ALA A CA 1
ATOM 6609 C C . ALA A 1 899 ? 6.501 -2.433 -52.303 1.00 41.84 899 ALA A C 1
ATOM 6611 O O . ALA A 1 899 ? 7.167 -2.444 -51.267 1.00 41.84 899 ALA A O 1
ATOM 6612 N N . ALA A 1 900 ? 6.970 -2.941 -53.448 1.00 43.38 900 ALA A N 1
ATOM 6613 C CA . ALA A 1 900 ? 8.285 -3.568 -53.582 1.00 43.38 900 ALA A CA 1
ATOM 6614 C C . ALA A 1 900 ? 9.424 -2.554 -53.351 1.00 43.38 900 ALA A C 1
ATOM 6616 O O . ALA A 1 900 ? 9.821 -1.813 -54.254 1.00 43.38 900 ALA A O 1
ATOM 6617 N N . VAL A 1 901 ? 9.957 -2.522 -52.126 1.00 46.78 901 VAL A N 1
ATOM 6618 C CA . VAL A 1 901 ? 11.019 -1.594 -51.714 1.00 46.78 901 VAL A CA 1
ATOM 6619 C C . VAL A 1 901 ? 12.331 -1.937 -52.423 1.00 46.78 901 VAL A C 1
ATOM 6621 O O . VAL A 1 901 ? 13.103 -2.778 -51.961 1.00 46.78 901 VAL A O 1
ATOM 6624 N N . LYS A 1 902 ? 12.630 -1.241 -53.526 1.00 48.34 902 LYS A N 1
ATOM 6625 C CA . LYS A 1 902 ? 13.981 -1.238 -54.102 1.00 48.34 902 LYS A CA 1
ATOM 6626 C C . LYS A 1 902 ? 14.933 -0.554 -53.118 1.00 48.34 902 LYS A C 1
ATOM 6628 O O . LYS A 1 902 ? 14.909 0.665 -52.951 1.00 48.34 902 LYS A O 1
ATOM 6633 N N . ALA A 1 903 ? 15.772 -1.348 -52.458 1.00 48.41 903 ALA A N 1
ATOM 6634 C CA . ALA A 1 903 ? 16.822 -0.866 -51.568 1.00 48.41 903 ALA A CA 1
ATOM 6635 C C . ALA A 1 903 ? 17.945 -0.197 -52.383 1.00 48.41 903 ALA A C 1
ATOM 6637 O O . ALA A 1 903 ? 18.928 -0.832 -52.753 1.00 48.41 903 ALA A O 1
ATOM 6638 N N . VAL A 1 904 ? 17.787 1.097 -52.683 1.00 51.34 904 VAL A N 1
ATOM 6639 C CA . VAL A 1 904 ? 18.748 1.890 -53.479 1.00 51.34 904 VAL A CA 1
ATOM 6640 C C . VAL A 1 904 ? 20.123 2.024 -52.811 1.00 51.34 904 VAL A C 1
ATOM 6642 O O . VAL A 1 904 ? 21.116 2.235 -53.504 1.00 51.34 904 VAL A O 1
ATOM 6645 N N . VAL A 1 905 ? 20.220 1.842 -51.490 1.00 50.38 905 VAL A N 1
ATOM 6646 C CA . VAL A 1 905 ? 21.503 1.635 -50.808 1.00 50.38 905 VAL A CA 1
ATOM 6647 C C . VAL A 1 905 ? 21.371 0.460 -49.848 1.00 50.38 905 VAL A C 1
ATOM 6649 O O . VAL A 1 905 ? 20.561 0.504 -48.926 1.00 50.38 905 VAL A O 1
ATOM 6652 N N . ASN A 1 906 ? 22.193 -0.576 -50.027 1.00 46.19 906 ASN A N 1
ATOM 6653 C CA . ASN A 1 906 ? 22.186 -1.770 -49.176 1.00 46.19 906 ASN A CA 1
ATOM 6654 C C . ASN A 1 906 ? 22.965 -1.544 -47.859 1.00 46.19 906 ASN A C 1
ATOM 6656 O O . ASN A 1 906 ? 23.817 -2.336 -47.468 1.00 46.19 906 ASN A O 1
ATOM 6660 N N . ALA A 1 907 ? 22.713 -0.403 -47.212 1.00 49.97 907 ALA A N 1
ATOM 6661 C CA . ALA A 1 907 ? 23.314 -0.018 -45.946 1.00 49.97 907 ALA A CA 1
ATOM 6662 C C . ALA A 1 907 ? 22.330 -0.300 -44.802 1.00 49.97 907 ALA A C 1
ATOM 6664 O O . ALA A 1 907 ? 21.363 0.440 -44.604 1.00 49.97 907 ALA A O 1
ATOM 6665 N N . GLN A 1 908 ? 22.612 -1.335 -44.007 1.00 56.22 908 GLN A N 1
ATOM 6666 C CA . GLN A 1 908 ? 22.244 -1.302 -42.592 1.00 56.22 908 GLN A CA 1
ATOM 6667 C C . GLN A 1 908 ? 23.042 -0.153 -41.974 1.00 56.22 908 GLN A C 1
ATOM 6669 O O . GLN A 1 908 ? 24.265 -0.231 -41.891 1.00 56.22 908 GLN A O 1
ATOM 6674 N N . VAL A 1 909 ? 22.373 0.948 -41.629 1.00 60.31 909 VAL A N 1
ATOM 6675 C CA . VAL A 1 909 ? 23.075 2.171 -41.203 1.00 60.31 909 VAL A CA 1
ATOM 6676 C C . VAL A 1 909 ? 23.267 2.215 -39.684 1.00 60.31 909 VAL A C 1
ATOM 6678 O O . VAL A 1 909 ? 24.187 2.867 -39.201 1.00 60.31 909 VAL A O 1
ATOM 6681 N N . ALA A 1 910 ? 22.428 1.478 -38.952 1.00 65.12 910 ALA A N 1
ATOM 6682 C CA . ALA A 1 910 ? 22.659 1.032 -37.583 1.00 65.12 910 ALA A CA 1
ATOM 6683 C C . ALA A 1 910 ? 21.851 -0.253 -37.315 1.00 65.12 910 ALA A C 1
ATOM 6685 O O . ALA A 1 910 ? 20.712 -0.388 -37.775 1.00 65.12 910 ALA A O 1
ATOM 6686 N N . GLY A 1 911 ? 22.435 -1.179 -36.554 1.00 80.06 911 GLY A N 1
ATOM 6687 C CA . GLY A 1 911 ? 21.710 -2.219 -35.823 1.00 80.06 911 GLY A CA 1
ATOM 6688 C C . GLY A 1 911 ? 21.781 -1.901 -34.333 1.00 80.06 911 GLY A C 1
ATOM 6689 O O . GLY A 1 911 ? 22.809 -1.409 -33.869 1.00 80.06 911 GLY A O 1
ATOM 6690 N N . MET A 1 912 ? 20.699 -2.133 -33.594 1.00 87.62 912 MET A N 1
ATOM 6691 C CA . MET A 1 912 ? 20.590 -1.717 -32.195 1.00 87.62 912 MET A CA 1
ATOM 6692 C C . MET A 1 912 ? 19.725 -2.659 -31.359 1.00 87.62 912 MET A C 1
ATOM 6694 O O . MET A 1 912 ? 18.914 -3.410 -31.899 1.00 87.62 912 MET A O 1
ATOM 6698 N N . THR A 1 913 ? 19.863 -2.547 -30.040 1.00 92.25 913 THR A N 1
ATOM 6699 C CA . THR A 1 913 ? 18.952 -3.132 -29.050 1.00 92.25 913 THR A CA 1
ATOM 6700 C C . THR A 1 913 ? 18.288 -1.997 -28.270 1.00 92.25 913 THR A C 1
ATOM 6702 O O . THR A 1 913 ? 18.949 -0.995 -27.973 1.00 92.25 913 THR A O 1
ATOM 6705 N N . THR A 1 914 ? 17.001 -2.126 -27.956 1.00 92.12 914 THR A N 1
ATOM 6706 C CA . THR A 1 914 ? 16.307 -1.224 -27.025 1.00 92.12 914 THR A CA 1
ATOM 6707 C C . THR A 1 914 ? 16.748 -1.446 -25.574 1.00 92.12 914 THR A C 1
ATOM 6709 O O . THR A 1 914 ? 17.303 -2.490 -25.232 1.00 92.12 914 THR A O 1
ATOM 6712 N N . ASP A 1 915 ? 16.521 -0.456 -24.711 1.00 92.81 915 ASP A N 1
ATOM 6713 C CA . ASP A 1 915 ? 16.566 -0.640 -23.259 1.00 92.81 915 ASP A CA 1
ATOM 6714 C C . ASP A 1 915 ? 15.328 -1.402 -22.744 1.00 92.81 915 ASP A C 1
ATOM 6716 O O . ASP A 1 915 ? 14.440 -1.785 -23.516 1.00 92.81 915 ASP A O 1
ATOM 6720 N N . ASN A 1 916 ? 15.257 -1.627 -21.428 1.00 93.50 916 ASN A N 1
ATOM 6721 C CA . ASN A 1 916 ? 14.147 -2.354 -20.807 1.00 93.50 916 ASN A CA 1
ATOM 6722 C C . ASN A 1 916 ? 12.794 -1.605 -20.900 1.00 93.50 916 ASN A C 1
ATOM 6724 O O . ASN A 1 916 ? 11.739 -2.200 -20.692 1.00 93.50 916 ASN A O 1
ATOM 6728 N N . GLY A 1 917 ? 12.805 -0.321 -21.280 1.00 91.25 917 GLY A N 1
ATOM 6729 C CA . GLY A 1 917 ? 11.614 0.466 -21.593 1.00 91.25 917 GLY A CA 1
ATOM 6730 C C . GLY A 1 917 ? 11.235 0.479 -23.071 1.00 91.25 917 GLY A C 1
ATOM 6731 O O . GLY A 1 917 ? 10.247 1.125 -23.435 1.00 91.25 917 GLY A O 1
ATOM 6732 N N . GLY A 1 918 ? 11.980 -0.229 -23.923 1.00 90.62 918 GLY A N 1
ATOM 6733 C CA . GLY A 1 918 ? 11.726 -0.269 -25.358 1.00 90.62 918 GLY A CA 1
ATOM 6734 C C . GLY A 1 918 ? 12.278 0.934 -26.119 1.00 90.62 918 GLY A C 1
ATOM 6735 O O . GLY A 1 918 ? 11.825 1.200 -27.235 1.00 90.62 918 GLY A O 1
ATOM 6736 N N . ASN A 1 919 ? 13.223 1.680 -25.540 1.00 90.88 919 ASN A N 1
ATOM 6737 C CA . ASN A 1 919 ? 13.767 2.899 -26.138 1.00 90.88 919 ASN A CA 1
ATOM 6738 C C . ASN A 1 919 ? 15.174 2.682 -26.703 1.00 90.88 919 ASN A C 1
ATOM 6740 O O . ASN A 1 919 ? 15.958 1.893 -26.183 1.00 90.88 919 ASN A O 1
ATOM 6744 N N . HIS A 1 920 ? 15.527 3.421 -27.752 1.00 87.62 920 HIS A N 1
ATOM 6745 C CA . HIS A 1 920 ? 16.904 3.526 -28.231 1.00 87.62 920 HIS A CA 1
ATOM 6746 C C . HIS A 1 920 ? 17.117 4.870 -28.926 1.00 87.62 920 HIS A C 1
ATOM 6748 O O . HIS A 1 920 ? 16.358 5.207 -29.832 1.00 87.62 920 HIS A O 1
ATOM 6754 N N . ALA A 1 921 ? 18.171 5.606 -28.573 1.00 88.19 921 ALA A N 1
ATOM 6755 C CA . ALA A 1 921 ? 18.591 6.814 -29.282 1.00 88.19 921 ALA A CA 1
ATOM 6756 C C . ALA A 1 921 ? 19.938 6.568 -29.970 1.00 88.19 921 ALA A C 1
ATOM 6758 O O . ALA A 1 921 ? 20.894 6.138 -29.328 1.00 88.19 921 ALA A O 1
ATOM 6759 N N . GLY A 1 922 ? 20.012 6.848 -31.270 1.00 83.69 922 GLY A N 1
ATOM 6760 C CA . GLY A 1 922 ? 21.188 6.571 -32.089 1.00 83.69 922 GLY A CA 1
ATOM 6761 C C . GLY A 1 922 ? 21.406 7.609 -33.184 1.00 83.69 922 GLY A C 1
ATOM 6762 O O . GLY A 1 922 ? 20.627 8.546 -33.362 1.00 83.69 922 GLY A O 1
ATOM 6763 N N . VAL A 1 923 ? 22.495 7.448 -33.933 1.00 85.19 923 VAL A N 1
ATOM 6764 C CA . VAL A 1 923 ? 22.855 8.322 -35.056 1.00 85.19 923 VAL A CA 1
ATOM 6765 C C . VAL A 1 923 ? 23.291 7.459 -36.228 1.00 85.19 923 VAL A C 1
ATOM 6767 O O . VAL A 1 923 ? 24.143 6.589 -36.067 1.00 85.19 923 VAL A O 1
ATOM 6770 N N . PHE A 1 924 ? 22.747 7.729 -37.411 1.00 82.75 924 PHE A N 1
ATOM 6771 C CA . PHE A 1 924 ? 23.198 7.127 -38.660 1.00 82.75 924 PHE A CA 1
ATOM 6772 C C . PHE A 1 924 ? 23.786 8.191 -39.594 1.00 82.75 924 PHE A C 1
ATOM 6774 O O . PHE A 1 924 ? 23.443 9.369 -39.500 1.00 82.75 924 PHE A O 1
ATOM 6781 N N . GLN A 1 925 ? 24.680 7.804 -40.505 1.00 86.06 925 GLN A N 1
ATOM 6782 C CA . GLN A 1 925 ? 25.244 8.724 -41.497 1.00 86.06 925 GLN A CA 1
ATOM 6783 C C . GLN A 1 925 ? 24.616 8.481 -42.871 1.00 86.06 925 GLN A C 1
ATOM 6785 O O . GLN A 1 925 ? 24.582 7.347 -43.346 1.00 86.06 925 GLN A O 1
ATOM 6790 N N . VAL A 1 926 ? 24.134 9.536 -43.533 1.00 85.69 926 VAL A N 1
ATOM 6791 C CA . VAL A 1 926 ? 23.595 9.436 -44.899 1.00 85.69 926 VAL A CA 1
ATOM 6792 C C . VAL A 1 926 ? 24.727 8.989 -45.838 1.00 85.69 926 VAL A C 1
ATOM 6794 O O . VAL A 1 926 ? 25.741 9.691 -45.921 1.00 85.69 926 VAL A O 1
ATOM 6797 N N . PRO A 1 927 ? 24.603 7.860 -46.566 1.00 85.69 927 PRO A N 1
ATOM 6798 C CA . PRO A 1 927 ? 25.705 7.318 -47.359 1.00 85.69 927 PRO A CA 1
ATOM 6799 C C . PRO A 1 927 ? 26.268 8.321 -48.374 1.00 85.69 927 PRO A C 1
ATOM 6801 O O . PRO A 1 927 ? 25.523 9.056 -49.025 1.00 85.69 927 PRO A O 1
ATOM 6804 N N . ALA A 1 928 ? 27.591 8.331 -48.553 1.00 83.56 928 ALA A N 1
ATOM 6805 C CA . ALA A 1 928 ? 28.299 9.356 -49.332 1.00 83.56 928 ALA A CA 1
ATOM 6806 C C . ALA A 1 928 ? 27.928 9.419 -50.831 1.00 83.56 928 ALA A C 1
ATOM 6808 O O . ALA A 1 928 ? 28.217 10.423 -51.477 1.00 83.56 928 ALA A O 1
ATOM 6809 N N . LYS A 1 929 ? 27.306 8.363 -51.374 1.00 81.19 929 LYS A N 1
ATOM 6810 C CA . LYS A 1 929 ? 26.826 8.268 -52.766 1.00 81.19 929 LYS A CA 1
ATOM 6811 C C . LYS A 1 929 ? 25.303 8.469 -52.906 1.00 81.19 929 LYS A C 1
ATOM 6813 O O . LYS A 1 929 ? 24.762 8.235 -53.981 1.00 81.19 929 LYS A O 1
ATOM 6818 N N . THR A 1 930 ? 24.601 8.865 -51.840 1.00 82.50 930 THR A N 1
ATOM 6819 C CA . THR A 1 930 ? 23.141 9.073 -51.875 1.00 82.50 930 THR A CA 1
ATOM 6820 C C . THR A 1 930 ? 22.804 10.289 -52.736 1.00 82.50 930 THR A C 1
ATOM 6822 O O . THR A 1 930 ? 23.294 11.389 -52.476 1.00 82.50 930 THR A O 1
ATOM 6825 N N . ALA A 1 931 ? 21.979 10.094 -53.765 1.00 83.75 931 ALA A N 1
ATOM 6826 C CA . ALA A 1 931 ? 21.533 11.171 -54.641 1.00 83.75 931 ALA A CA 1
ATOM 6827 C C . ALA A 1 931 ? 20.543 12.114 -53.922 1.00 83.75 931 ALA A C 1
ATOM 6829 O O . ALA A 1 931 ? 19.879 11.702 -52.970 1.00 83.75 931 ALA A O 1
ATOM 6830 N N . PRO A 1 932 ? 20.393 13.374 -54.367 1.00 87.69 932 PRO A N 1
ATOM 6831 C CA . PRO A 1 932 ? 19.320 14.239 -53.889 1.00 87.69 932 PRO A CA 1
ATOM 6832 C C . PRO A 1 932 ? 17.946 13.688 -54.291 1.00 87.69 932 PRO A C 1
ATOM 6834 O O . PRO A 1 932 ? 17.754 13.289 -55.439 1.00 87.69 932 PRO A O 1
ATOM 6837 N N . GLY A 1 933 ? 16.984 13.679 -53.369 1.00 86.75 933 GLY A N 1
ATOM 6838 C CA . GLY A 1 933 ? 15.665 13.080 -53.586 1.00 86.75 933 GLY A CA 1
ATOM 6839 C C . GLY A 1 933 ? 14.879 12.858 -52.294 1.00 86.75 933 GLY A C 1
ATOM 6840 O O . GLY A 1 933 ? 15.309 13.268 -51.216 1.00 86.75 933 GLY A O 1
ATOM 6841 N N . GLN A 1 934 ? 13.720 12.204 -52.400 1.00 88.12 934 GLN A N 1
ATOM 6842 C CA . GLN A 1 934 ? 12.917 11.790 -51.245 1.00 88.12 934 GLN A CA 1
ATOM 6843 C C . GLN A 1 934 ? 13.203 10.332 -50.876 1.00 88.12 934 GLN A C 1
ATOM 6845 O O . GLN A 1 934 ? 13.152 9.445 -51.729 1.00 88.12 934 GLN A O 1
ATOM 6850 N N . TYR A 1 935 ? 13.465 10.098 -49.593 1.00 88.06 935 TYR A N 1
ATOM 6851 C CA . TYR A 1 935 ? 13.758 8.790 -49.016 1.00 88.06 935 TYR A CA 1
ATOM 6852 C C . TYR A 1 935 ? 12.874 8.536 -47.791 1.00 88.06 935 TYR A C 1
ATOM 6854 O O . TYR A 1 935 ? 12.386 9.470 -47.156 1.00 88.06 935 TYR A O 1
ATOM 6862 N N . MET A 1 936 ? 12.716 7.268 -47.423 1.00 87.19 936 MET A N 1
ATOM 6863 C CA . MET A 1 936 ? 12.146 6.850 -46.145 1.00 87.19 936 MET A CA 1
ATOM 6864 C C . MET A 1 936 ? 13.241 6.216 -45.290 1.00 87.19 936 MET A C 1
ATOM 6866 O O . MET A 1 936 ? 13.886 5.247 -45.706 1.00 87.19 936 MET A O 1
ATOM 6870 N N . VAL A 1 937 ? 13.424 6.739 -44.080 1.00 89.00 937 VAL A N 1
ATOM 6871 C CA . VAL A 1 937 ? 14.139 6.050 -43.003 1.00 89.00 937 VAL A CA 1
ATOM 6872 C C . VAL A 1 937 ? 13.178 5.007 -42.443 1.00 89.00 937 VAL A C 1
ATOM 6874 O O . VAL A 1 937 ? 12.084 5.360 -42.006 1.00 89.00 937 VAL A O 1
ATOM 6877 N N . VAL A 1 938 ? 13.553 3.731 -42.491 1.00 89.38 938 VAL A N 1
ATOM 6878 C CA . VAL A 1 938 ? 12.695 2.593 -42.136 1.00 89.38 938 VAL A CA 1
ATOM 6879 C C . VAL A 1 938 ? 13.299 1.827 -40.965 1.00 89.38 938 VAL A C 1
ATOM 6881 O O . VAL A 1 938 ? 14.440 1.361 -41.044 1.00 89.38 938 VAL A O 1
ATOM 6884 N N . LEU A 1 939 ? 12.493 1.677 -39.914 1.00 89.94 939 LEU A N 1
ATOM 6885 C CA . LEU A 1 939 ? 12.729 0.816 -38.763 1.00 89.94 939 LEU A CA 1
ATOM 6886 C C . LEU A 1 939 ? 12.191 -0.589 -39.060 1.00 89.94 939 LEU A C 1
ATOM 6888 O O . LEU A 1 939 ? 11.036 -0.742 -39.476 1.00 89.94 939 LEU A O 1
ATOM 6892 N N . LYS A 1 940 ? 13.018 -1.606 -38.813 1.00 89.44 940 LYS A N 1
ATOM 6893 C CA . LYS A 1 940 ? 12.659 -3.022 -38.951 1.00 89.44 940 LYS A CA 1
ATOM 6894 C C . LYS A 1 940 ? 12.978 -3.809 -37.686 1.00 89.44 940 LYS A C 1
ATOM 6896 O O . LYS A 1 940 ? 13.950 -3.482 -37.006 1.00 89.44 940 LYS A O 1
ATOM 6901 N N . ASP A 1 941 ? 12.190 -4.843 -37.410 1.00 89.44 941 ASP A N 1
ATOM 6902 C CA . ASP A 1 941 ? 12.424 -5.771 -36.296 1.00 89.44 941 ASP A CA 1
ATOM 6903 C C . ASP A 1 941 ? 13.594 -6.739 -36.576 1.00 89.44 941 ASP A C 1
ATOM 6905 O O . ASP A 1 941 ? 14.209 -6.723 -37.649 1.00 89.44 941 ASP A O 1
ATOM 6909 N N . ALA A 1 942 ? 13.884 -7.619 -35.616 1.00 86.69 942 ALA A N 1
ATOM 6910 C CA . ALA A 1 942 ? 14.924 -8.645 -35.720 1.00 86.69 942 ALA A CA 1
ATOM 6911 C C . ALA A 1 942 ? 14.716 -9.663 -36.866 1.00 86.69 942 ALA A C 1
ATOM 6913 O O . ALA A 1 942 ? 15.668 -10.336 -37.256 1.00 86.69 942 ALA A O 1
ATOM 6914 N N . ARG A 1 943 ? 13.496 -9.777 -37.413 1.00 86.81 943 ARG A N 1
ATOM 6915 C CA . ARG A 1 943 ? 13.140 -10.638 -38.556 1.00 86.81 943 ARG A CA 1
ATOM 6916 C C . ARG A 1 943 ? 13.178 -9.876 -39.888 1.00 86.81 943 ARG A C 1
ATOM 6918 O O . ARG A 1 943 ? 12.924 -10.459 -40.938 1.00 86.81 943 ARG A O 1
ATOM 6925 N N . GLY A 1 944 ? 13.477 -8.575 -39.865 1.00 81.56 944 GLY A N 1
ATOM 6926 C CA . GLY A 1 944 ? 13.454 -7.697 -41.034 1.00 81.56 944 GLY A CA 1
ATOM 6927 C C . GLY A 1 944 ? 12.056 -7.214 -41.441 1.00 81.56 944 GLY A C 1
ATOM 6928 O O . GLY A 1 944 ? 11.928 -6.573 -42.491 1.00 81.56 944 GLY A O 1
ATOM 6929 N N . ALA A 1 945 ? 11.024 -7.482 -40.633 1.00 85.75 945 ALA A N 1
ATOM 6930 C CA . ALA A 1 945 ? 9.667 -7.003 -40.862 1.00 85.75 945 ALA A CA 1
ATOM 6931 C C . ALA A 1 945 ? 9.584 -5.482 -40.655 1.00 85.75 945 ALA A C 1
ATOM 6933 O O . ALA A 1 945 ? 10.304 -4.907 -39.838 1.00 85.75 945 ALA A O 1
ATOM 6934 N N . PHE A 1 946 ? 8.711 -4.814 -41.409 1.00 87.88 946 PHE A N 1
ATOM 6935 C CA . PHE A 1 946 ? 8.492 -3.372 -41.284 1.00 87.88 946 PHE A CA 1
ATOM 6936 C C . PHE A 1 946 ? 7.812 -3.033 -39.950 1.00 87.88 946 PHE A C 1
ATOM 6938 O O . PHE A 1 946 ? 6.763 -3.594 -39.644 1.00 87.88 946 PHE A O 1
ATOM 6945 N N . VAL A 1 947 ? 8.368 -2.071 -39.206 1.00 88.88 947 VAL A N 1
ATOM 6946 C CA . VAL A 1 947 ? 7.788 -1.568 -37.946 1.00 88.88 947 VAL A CA 1
ATOM 6947 C C . VAL A 1 947 ? 7.287 -0.133 -38.111 1.00 88.88 947 VAL A C 1
ATOM 6949 O O . VAL A 1 947 ? 6.133 0.168 -37.815 1.00 88.88 947 VAL A O 1
ATOM 6952 N N . ALA A 1 948 ? 8.145 0.770 -38.593 1.00 89.38 948 ALA A N 1
ATOM 6953 C CA . ALA A 1 948 ? 7.823 2.189 -38.737 1.00 89.38 948 ALA A CA 1
ATOM 6954 C C . ALA A 1 948 ? 8.690 2.861 -39.810 1.00 89.38 948 ALA A C 1
ATOM 6956 O O . ALA A 1 948 ? 9.722 2.333 -40.224 1.00 89.38 948 ALA A O 1
ATOM 6957 N N . SER A 1 949 ? 8.304 4.064 -40.246 1.00 90.06 949 SER A N 1
ATOM 6958 C CA . SER A 1 949 ? 9.174 4.901 -41.080 1.00 90.06 949 SER A CA 1
ATOM 6959 C C . SER A 1 949 ? 8.918 6.402 -40.930 1.00 90.06 949 SER A C 1
ATOM 6961 O O . SER A 1 949 ? 7.846 6.829 -40.485 1.00 90.06 949 SER A O 1
ATOM 6963 N N . ARG A 1 950 ? 9.923 7.205 -41.304 1.00 90.56 950 ARG A N 1
ATOM 6964 C CA . ARG A 1 950 ? 9.880 8.675 -41.350 1.00 90.56 950 ARG A CA 1
ATOM 6965 C C . ARG A 1 950 ? 10.518 9.199 -42.647 1.00 90.56 950 ARG A C 1
ATOM 6967 O O . ARG A 1 950 ? 11.483 8.595 -43.122 1.00 90.56 950 ARG A O 1
ATOM 6974 N N . PRO A 1 951 ? 9.989 10.280 -43.247 1.00 90.56 951 PRO A N 1
ATOM 6975 C CA . PRO A 1 951 ? 10.516 10.835 -44.490 1.00 90.56 951 PRO A CA 1
ATOM 6976 C C . PRO A 1 951 ? 11.822 11.609 -44.268 1.00 90.56 951 PRO A C 1
ATOM 6978 O O . PRO A 1 951 ? 11.977 12.325 -43.279 1.00 90.56 951 PRO A O 1
ATOM 6981 N N . LEU A 1 952 ? 12.737 11.505 -45.231 1.00 88.88 952 LEU A N 1
ATOM 6982 C CA . LEU A 1 952 ? 13.994 12.247 -45.278 1.00 88.88 952 LEU A CA 1
ATOM 6983 C C . LEU A 1 952 ? 14.252 12.758 -46.701 1.00 88.88 952 LEU A C 1
ATOM 6985 O O . LEU A 1 952 ? 14.528 11.983 -47.618 1.00 88.88 952 LEU A O 1
ATOM 6989 N N . THR A 1 953 ? 14.215 14.075 -46.884 1.00 92.44 953 THR A N 1
ATOM 6990 C CA . THR A 1 953 ? 14.656 14.722 -48.121 1.00 92.44 953 THR A CA 1
ATOM 6991 C C . THR A 1 953 ? 16.178 14.848 -48.115 1.00 92.44 953 THR A C 1
ATOM 6993 O O . THR A 1 953 ? 16.740 15.617 -47.331 1.00 92.44 953 THR A O 1
ATOM 6996 N N . VAL A 1 954 ? 16.854 14.136 -49.016 1.00 89.19 954 VAL A N 1
ATOM 6997 C CA . VAL A 1 954 ? 18.286 14.330 -49.261 1.00 89.19 954 VAL A CA 1
ATOM 6998 C C . VAL A 1 954 ? 18.460 15.513 -50.212 1.00 89.19 954 VAL A C 1
ATOM 7000 O O . VAL A 1 954 ? 17.924 15.534 -51.320 1.00 89.19 954 VAL A O 1
ATOM 7003 N N . GLN A 1 955 ? 19.185 16.531 -49.766 1.00 90.88 955 GLN A N 1
ATOM 7004 C CA . GLN A 1 955 ? 19.423 17.776 -50.484 1.00 90.88 955 GLN A CA 1
ATOM 7005 C C . GLN A 1 955 ? 20.689 17.699 -51.341 1.00 90.88 955 GLN A C 1
ATOM 7007 O O . GLN A 1 955 ? 21.654 17.009 -51.010 1.00 90.88 955 GLN A O 1
ATOM 7012 N N . LYS A 1 956 ? 20.712 18.477 -52.430 1.00 82.31 956 LYS A N 1
ATOM 7013 C CA . LYS A 1 956 ? 21.914 18.668 -53.246 1.00 82.31 956 LYS A CA 1
ATOM 7014 C C . LYS A 1 956 ? 22.986 19.364 -52.413 1.00 82.31 956 LYS A C 1
ATOM 7016 O O . LYS A 1 956 ? 22.771 20.471 -51.922 1.00 82.31 956 LYS A O 1
ATOM 7021 N N . THR A 1 957 ? 24.147 18.730 -52.279 1.00 65.69 957 THR A N 1
ATOM 7022 C CA . THR A 1 957 ? 25.327 19.348 -51.673 1.00 65.69 957 THR A CA 1
ATOM 7023 C C . THR A 1 957 ? 25.671 20.605 -52.468 1.00 65.69 957 THR A C 1
ATOM 7025 O O . THR A 1 957 ? 25.933 20.526 -53.670 1.00 65.69 957 THR A O 1
ATOM 7028 N N . ALA A 1 958 ? 25.624 21.771 -51.823 1.00 55.97 958 ALA A N 1
ATOM 7029 C CA . ALA A 1 958 ? 26.006 23.017 -52.469 1.00 55.97 958 ALA A CA 1
ATOM 7030 C C . ALA A 1 958 ? 27.494 22.951 -52.833 1.00 55.97 958 ALA A C 1
ATOM 7032 O O . ALA A 1 958 ? 28.335 22.694 -51.970 1.00 55.97 958 ALA A O 1
ATOM 7033 N N . VAL A 1 959 ? 27.816 23.178 -54.108 1.00 48.75 959 VAL A N 1
ATOM 7034 C CA . VAL A 1 959 ? 29.201 23.421 -54.521 1.00 48.75 959 VAL A CA 1
ATOM 7035 C C . VAL A 1 959 ? 29.628 24.734 -53.859 1.00 48.75 959 VAL A C 1
ATOM 7037 O O . VAL A 1 959 ? 28.891 25.715 -53.995 1.00 48.75 959 VAL A O 1
ATOM 7040 N N . PRO A 1 960 ? 30.763 24.792 -53.137 1.00 41.59 960 PRO A N 1
ATOM 7041 C CA . PRO A 1 960 ? 31.232 26.047 -52.570 1.00 41.59 960 PRO A CA 1
ATOM 7042 C C . PRO A 1 960 ? 31.479 27.042 -53.707 1.00 41.59 960 PRO A C 1
ATOM 7044 O O . PRO A 1 960 ? 32.266 26.783 -54.621 1.00 41.59 960 PRO A O 1
ATOM 7047 N N . SER A 1 961 ? 30.786 28.179 -53.668 1.00 45.69 961 SER A N 1
ATOM 7048 C CA . SER A 1 961 ? 31.044 29.287 -54.585 1.00 45.69 961 SER A CA 1
ATOM 7049 C C . SER A 1 961 ? 32.502 29.719 -54.443 1.00 45.69 961 SER A C 1
ATOM 7051 O O . SER A 1 961 ? 32.962 29.923 -53.317 1.00 45.69 961 SER A O 1
ATOM 7053 N N . LYS A 1 962 ? 33.217 29.866 -55.569 1.00 43.28 962 LYS A N 1
ATOM 7054 C CA . LYS A 1 962 ? 34.614 30.335 -55.586 1.00 43.28 962 LYS A CA 1
ATOM 7055 C C . LYS A 1 962 ? 34.774 31.589 -54.707 1.00 43.28 962 LYS A C 1
ATOM 7057 O O . LYS A 1 962 ? 33.870 32.430 -54.729 1.00 43.28 962 LYS A O 1
ATOM 7062 N N . PRO A 1 963 ? 35.904 31.755 -53.989 1.00 45.34 963 PRO A N 1
ATOM 7063 C CA . PRO A 1 963 ? 36.173 32.973 -53.234 1.00 45.34 963 PRO A CA 1
ATOM 7064 C C . PRO A 1 963 ? 35.982 34.207 -54.118 1.00 45.34 963 PRO A C 1
ATOM 7066 O O . PRO A 1 963 ? 36.555 34.298 -55.206 1.00 45.34 963 PRO A O 1
ATOM 7069 N N . LYS A 1 964 ? 35.149 35.147 -53.665 1.00 44.56 964 LYS A N 1
ATOM 7070 C CA . LYS A 1 964 ? 34.973 36.429 -54.348 1.00 44.56 964 LYS A CA 1
ATOM 7071 C C . LYS A 1 964 ? 36.279 37.222 -54.169 1.00 44.56 964 LYS A C 1
ATOM 7073 O O . LYS A 1 964 ? 36.737 37.317 -53.029 1.00 44.56 964 LYS A O 1
ATOM 7078 N N . PRO A 1 965 ? 36.906 37.747 -55.238 1.00 44.56 965 PRO A N 1
ATOM 7079 C CA . PRO A 1 965 ? 38.167 38.474 -55.110 1.00 44.56 965 PRO A CA 1
ATOM 7080 C C . PRO A 1 965 ? 37.996 39.711 -54.208 1.00 44.56 965 PRO A C 1
ATOM 7082 O O . PRO A 1 965 ? 36.893 40.268 -54.148 1.00 44.56 965 PRO A O 1
ATOM 7085 N N . PRO A 1 966 ? 39.054 40.138 -53.494 1.00 39.97 966 PRO A N 1
ATOM 7086 C CA . PRO A 1 966 ? 38.961 41.206 -52.505 1.00 39.97 966 PRO A CA 1
ATOM 7087 C C . PRO A 1 966 ? 38.523 42.526 -53.147 1.00 39.97 966 PRO A C 1
ATOM 7089 O O . PRO A 1 966 ? 39.102 42.986 -54.131 1.00 39.97 966 PRO A O 1
ATOM 7092 N N . VAL A 1 967 ? 37.494 43.150 -52.570 1.00 42.62 967 VAL A N 1
ATOM 7093 C CA . VAL A 1 967 ? 36.993 44.452 -53.021 1.00 42.62 967 VAL A CA 1
ATOM 7094 C C . VAL A 1 967 ? 37.922 45.546 -52.500 1.00 42.62 967 VAL A C 1
ATOM 7096 O O . VAL A 1 967 ? 37.966 45.822 -51.304 1.00 42.62 967 VAL A O 1
ATOM 7099 N N . VAL A 1 968 ? 38.656 46.189 -53.409 1.00 40.38 968 VAL A N 1
ATOM 7100 C CA . VAL A 1 968 ? 39.507 47.341 -53.087 1.00 40.38 968 VAL A CA 1
ATOM 7101 C C . VAL A 1 968 ? 38.627 48.565 -52.819 1.00 40.38 968 VAL A C 1
ATOM 7103 O O . VAL A 1 968 ? 38.128 49.203 -53.747 1.00 40.38 968 VAL A O 1
ATOM 7106 N N . HIS A 1 969 ? 38.440 48.917 -51.546 1.00 38.72 969 HIS A N 1
ATOM 7107 C CA . HIS A 1 969 ? 37.758 50.154 -51.169 1.00 38.72 969 HIS A CA 1
ATOM 7108 C C . HIS A 1 969 ? 38.656 51.378 -51.408 1.00 38.72 969 HIS A C 1
ATOM 7110 O O . HIS A 1 969 ? 39.694 51.540 -50.768 1.00 38.72 969 HIS A O 1
ATOM 7116 N N . LYS A 1 970 ? 38.224 52.282 -52.297 1.00 37.06 970 LYS A N 1
ATOM 7117 C CA . LYS A 1 970 ? 38.778 53.643 -52.399 1.00 37.06 970 LYS A CA 1
ATOM 7118 C C . LYS A 1 970 ? 38.196 54.532 -51.282 1.00 37.06 970 LYS A C 1
ATOM 7120 O O . LYS A 1 970 ? 36.984 54.482 -51.072 1.00 37.06 970 LYS A O 1
ATOM 7125 N N . PRO A 1 971 ? 38.998 55.371 -50.600 1.00 46.38 971 PRO A N 1
ATOM 7126 C CA . PRO A 1 971 ? 38.512 56.262 -49.544 1.00 46.38 971 PRO A CA 1
ATOM 7127 C C . PRO A 1 971 ? 37.907 57.563 -50.104 1.00 46.38 971 PRO A C 1
ATOM 7129 O O . PRO A 1 971 ? 38.452 58.139 -51.047 1.00 46.38 971 PRO A O 1
ATOM 7132 N N . LYS A 1 972 ? 36.812 58.053 -49.499 1.00 32.28 972 LYS A N 1
ATOM 7133 C CA . LYS A 1 972 ? 36.257 59.425 -49.635 1.00 32.28 972 LYS A CA 1
ATOM 7134 C C . LYS A 1 972 ? 35.235 59.709 -48.491 1.00 32.28 972 LYS A C 1
ATOM 7136 O O . LYS A 1 972 ? 35.010 58.797 -47.699 1.00 32.28 972 LYS A O 1
ATOM 7141 N N . PRO A 1 973 ? 34.782 60.960 -48.237 1.00 38.75 973 PRO A N 1
ATOM 7142 C CA . PRO A 1 973 ? 35.276 61.710 -47.068 1.00 38.75 973 PRO A CA 1
ATOM 7143 C C . PRO A 1 973 ? 34.211 62.078 -46.002 1.00 38.75 973 PRO A C 1
ATOM 7145 O O . PRO A 1 973 ? 33.025 61.834 -46.182 1.00 38.75 973 PRO A O 1
ATOM 7148 N N . LYS A 1 974 ? 34.645 62.728 -44.904 1.00 39.66 974 LYS A N 1
ATOM 7149 C CA . LYS A 1 974 ? 33.787 63.383 -43.881 1.00 39.66 974 LYS A CA 1
ATOM 7150 C C . LYS A 1 974 ? 33.486 64.847 -44.264 1.00 39.66 974 LYS A C 1
ATOM 7152 O O . LYS A 1 974 ? 34.407 65.524 -44.722 1.00 39.66 974 LYS A O 1
ATOM 7157 N N . PRO A 1 975 ? 32.250 65.348 -44.060 1.00 40.53 975 PRO A N 1
ATOM 7158 C CA . PRO A 1 975 ? 31.911 66.261 -42.935 1.00 40.53 975 PRO A CA 1
ATOM 7159 C C . PRO A 1 975 ? 30.674 65.755 -42.133 1.00 40.53 975 PRO A C 1
ATOM 7161 O O . PRO A 1 975 ? 29.970 64.890 -42.635 1.00 40.53 975 PRO A O 1
ATOM 7164 N N . LYS A 1 976 ? 30.423 66.048 -40.838 1.00 31.75 976 LYS A N 1
ATOM 7165 C CA . LYS A 1 976 ? 30.235 67.303 -40.036 1.00 31.75 976 LYS A CA 1
ATOM 7166 C C . LYS A 1 976 ? 28.765 67.856 -40.061 1.00 31.75 976 LYS A C 1
ATOM 7168 O O . LYS A 1 976 ? 28.034 67.451 -40.955 1.00 31.75 976 LYS A O 1
ATOM 7173 N N . PRO A 1 977 ? 28.267 68.583 -39.020 1.00 50.88 977 PRO A N 1
ATOM 7174 C CA . PRO A 1 977 ? 27.124 68.054 -38.234 1.00 50.88 977 PRO A CA 1
ATOM 7175 C C . PRO A 1 977 ? 26.015 69.062 -37.780 1.00 50.88 977 PRO A C 1
ATOM 7177 O O . PRO A 1 977 ? 26.138 70.257 -38.011 1.00 50.88 977 PRO A O 1
ATOM 7180 N N . VAL A 1 978 ? 25.035 68.554 -36.999 1.00 32.97 978 VAL A N 1
ATOM 7181 C CA . VAL A 1 978 ? 24.039 69.251 -36.121 1.00 32.97 978 VAL A CA 1
ATOM 7182 C C . VAL A 1 978 ? 22.835 69.961 -36.779 1.00 32.97 978 VAL A C 1
ATOM 7184 O O . VAL A 1 978 ? 23.016 70.868 -37.579 1.00 32.97 978 VAL A O 1
ATOM 7187 N N . ALA A 1 979 ? 21.613 69.617 -36.323 1.00 28.86 979 ALA A N 1
ATOM 7188 C CA . ALA A 1 979 ? 20.423 70.488 -36.167 1.00 28.86 979 ALA A CA 1
ATOM 7189 C C . ALA A 1 979 ? 19.313 69.759 -35.351 1.00 28.86 979 ALA A C 1
ATOM 7191 O O . ALA A 1 979 ? 19.455 68.567 -35.073 1.00 28.86 979 ALA A O 1
ATOM 7192 N N . GLN A 1 980 ? 18.235 70.454 -34.947 1.00 31.16 980 GLN A N 1
ATOM 7193 C CA . GLN A 1 980 ? 17.251 70.011 -33.932 1.00 31.16 980 GLN A CA 1
ATOM 7194 C C . GLN A 1 980 ? 15.778 70.331 -34.308 1.00 31.16 980 GLN A C 1
ATOM 7196 O O . GLN A 1 980 ? 15.552 71.294 -35.029 1.00 31.16 980 GLN A O 1
ATOM 7201 N N . ASN A 1 981 ? 14.821 69.606 -33.694 1.00 31.00 981 ASN A N 1
ATOM 7202 C CA . ASN A 1 981 ? 13.385 69.930 -33.456 1.00 31.00 981 ASN A CA 1
ATOM 7203 C C . ASN A 1 981 ? 12.444 70.121 -34.682 1.00 31.00 981 ASN A C 1
ATOM 7205 O O . ASN A 1 981 ? 12.789 70.754 -35.669 1.00 31.00 981 ASN A O 1
ATOM 7209 N N . SER A 1 982 ? 11.189 69.647 -34.673 1.00 29.41 982 SER A N 1
ATOM 7210 C CA . SER A 1 982 ? 10.071 70.178 -33.853 1.00 29.41 982 SER A CA 1
ATOM 7211 C C . SER A 1 982 ? 8.744 69.400 -34.082 1.00 29.41 982 SER A C 1
ATOM 7213 O O . SER A 1 982 ? 8.646 68.647 -35.048 1.00 29.41 982 SER A O 1
ATOM 7215 N N . GLY A 1 983 ? 7.733 69.606 -33.215 1.00 27.83 983 GLY A N 1
ATOM 7216 C CA . GLY A 1 983 ? 6.368 69.028 -33.286 1.00 27.83 983 GLY A CA 1
ATOM 7217 C C . GLY A 1 983 ? 6.169 67.786 -32.383 1.00 27.83 983 GLY A C 1
ATOM 7218 O O . GLY A 1 983 ? 6.785 66.765 -32.663 1.00 27.83 983 GLY A O 1
ATOM 7219 N N . GLU A 1 984 ? 5.510 67.782 -31.209 1.00 35.06 984 GLU A N 1
ATOM 7220 C CA . GLU A 1 984 ? 4.155 68.225 -30.762 1.00 35.06 984 GLU A CA 1
ATOM 7221 C C . GLU A 1 984 ? 3.050 67.141 -30.886 1.00 35.06 984 GLU A C 1
ATOM 7223 O O . GLU A 1 984 ? 2.964 66.493 -31.921 1.00 35.06 984 GLU A O 1
ATOM 7228 N N . ASN A 1 985 ? 2.152 66.906 -29.904 1.00 33.72 985 ASN A N 1
ATOM 7229 C CA . ASN A 1 985 ? 2.097 67.302 -28.473 1.00 33.72 985 ASN A CA 1
ATOM 7230 C C . ASN A 1 985 ? 1.065 66.422 -27.687 1.00 33.72 985 ASN A C 1
ATOM 7232 O O . ASN A 1 985 ? 0.283 65.719 -28.320 1.00 33.72 985 ASN A O 1
ATOM 7236 N N . LEU A 1 986 ? 1.008 66.558 -26.345 1.00 31.19 986 LEU A N 1
ATOM 7237 C CA . LEU A 1 986 ? -0.057 66.127 -25.393 1.00 31.19 986 LEU A CA 1
ATOM 7238 C C . LEU A 1 986 ? -0.261 64.600 -25.147 1.00 31.19 986 LEU A C 1
ATOM 7240 O O . LEU A 1 986 ? -0.215 63.802 -26.072 1.00 31.19 986 LEU A O 1
ATOM 7244 N N . SER A 1 987 ? -0.537 64.106 -23.923 1.00 30.20 987 SER A N 1
ATOM 7245 C CA . SER A 1 987 ? -0.507 64.730 -22.579 1.00 30.20 987 SER A CA 1
ATOM 7246 C C . SER A 1 987 ? -0.410 63.704 -21.422 1.00 30.20 987 SER A C 1
ATOM 7248 O O . SER A 1 987 ? -1.191 62.760 -21.393 1.00 30.20 987 SER A O 1
ATOM 7250 N N . ASN A 1 988 ? 0.522 63.949 -20.482 1.00 32.56 988 ASN A N 1
ATOM 7251 C CA . ASN A 1 988 ? 0.440 63.979 -18.993 1.00 32.56 988 ASN A CA 1
ATOM 7252 C C . ASN A 1 988 ? -0.698 63.234 -18.219 1.00 32.56 988 ASN A C 1
ATOM 7254 O O . ASN A 1 988 ? -1.807 63.111 -18.716 1.00 32.56 988 ASN A O 1
ATOM 7258 N N . THR A 1 989 ? -0.534 62.790 -16.954 1.00 30.52 989 THR A N 1
ATOM 7259 C CA . THR A 1 989 ? 0.151 63.454 -15.805 1.00 30.52 989 THR A CA 1
ATOM 7260 C C . THR A 1 989 ? 0.838 62.536 -14.762 1.00 30.52 989 THR A C 1
ATOM 7262 O O . THR A 1 989 ? 0.194 61.624 -14.254 1.00 30.52 989 THR A O 1
ATOM 7265 N N . GLY A 1 990 ? 2.040 62.934 -14.300 1.00 26.31 990 GLY A N 1
ATOM 7266 C CA . GLY A 1 990 ? 2.546 62.804 -12.905 1.00 26.31 990 GLY A CA 1
ATOM 7267 C C . GLY A 1 990 ? 3.047 61.434 -12.378 1.00 26.31 990 GLY A C 1
ATOM 7268 O O . GLY A 1 990 ? 2.613 60.390 -12.845 1.00 26.31 990 GLY A O 1
ATOM 7269 N N . SER A 1 991 ? 3.943 61.363 -11.375 1.00 26.45 991 SER A N 1
ATOM 7270 C CA . SER A 1 991 ? 4.849 62.397 -10.813 1.00 26.45 991 SER A CA 1
ATOM 7271 C C . SER A 1 991 ? 5.988 61.798 -9.948 1.00 26.45 991 SER A C 1
ATOM 7273 O O . SER A 1 991 ? 5.704 61.093 -8.987 1.00 26.45 991 SER A O 1
ATOM 7275 N N . ASP A 1 992 ? 7.235 62.135 -10.296 1.00 31.00 992 ASP A N 1
ATOM 7276 C CA . ASP A 1 992 ? 8.485 62.331 -9.519 1.00 31.00 992 ASP A CA 1
ATOM 7277 C C . ASP A 1 992 ? 8.824 61.659 -8.160 1.00 31.00 992 ASP A C 1
ATOM 7279 O O . ASP A 1 992 ? 8.034 61.621 -7.225 1.00 31.00 992 ASP A O 1
ATOM 7283 N N . SER A 1 993 ? 10.147 61.420 -8.013 1.00 29.45 993 SER A N 1
ATOM 7284 C CA . SER A 1 993 ? 10.958 61.371 -6.766 1.00 29.45 993 SER A CA 1
ATOM 7285 C C . SER A 1 993 ? 10.775 60.173 -5.812 1.00 29.45 993 SER A C 1
ATOM 7287 O O . SER A 1 993 ? 9.685 59.646 -5.662 1.00 29.45 993 SER A O 1
ATOM 7289 N N . ALA A 1 994 ? 11.782 59.689 -5.067 1.00 28.56 994 ALA A N 1
ATOM 7290 C CA . ALA A 1 994 ? 13.259 59.819 -5.043 1.00 28.56 994 ALA A CA 1
ATOM 7291 C C . ALA A 1 994 ? 13.798 58.609 -4.210 1.00 28.56 994 ALA A C 1
ATOM 7293 O O . ALA A 1 994 ? 12.994 57.902 -3.611 1.00 28.56 994 ALA A O 1
ATOM 7294 N N . GLY A 1 995 ? 15.083 58.257 -4.065 1.00 25.05 995 GLY A N 1
ATOM 7295 C CA . GLY A 1 995 ? 16.379 58.808 -4.482 1.00 25.05 995 GLY A CA 1
ATOM 7296 C C . GLY A 1 995 ? 17.500 58.263 -3.558 1.00 25.05 995 GLY A C 1
ATOM 7297 O O . GLY A 1 995 ? 17.232 57.399 -2.730 1.00 25.05 995 GLY A O 1
ATOM 7298 N N . TRP A 1 996 ? 18.707 58.842 -3.647 1.00 23.08 996 TRP A N 1
ATOM 7299 C CA . TRP A 1 996 ? 19.899 58.641 -2.783 1.00 23.08 996 TRP A CA 1
ATOM 7300 C C . TRP A 1 996 ? 20.864 57.468 -3.056 1.00 23.08 996 TRP A C 1
ATOM 7302 O O . TRP A 1 996 ? 20.491 56.349 -3.388 1.00 23.08 996 TRP A O 1
ATOM 7312 N N . ILE A 1 997 ? 22.159 57.795 -2.917 1.00 25.52 997 ILE A N 1
ATOM 7313 C CA . ILE A 1 997 ? 23.357 56.984 -3.192 1.00 25.52 997 ILE A CA 1
ATOM 7314 C C . ILE A 1 997 ? 24.403 57.317 -2.118 1.00 25.52 997 ILE A C 1
ATOM 7316 O O . ILE A 1 997 ? 24.700 58.494 -1.956 1.00 25.52 997 ILE A O 1
ATOM 7320 N N . PHE A 1 998 ? 25.009 56.311 -1.478 1.00 24.78 998 PHE A N 1
ATOM 7321 C CA . PHE A 1 998 ? 26.364 56.303 -0.882 1.00 24.78 998 PHE A CA 1
ATOM 7322 C C . PHE A 1 998 ? 26.736 54.831 -0.562 1.00 24.78 998 PHE A C 1
ATOM 7324 O O . PHE A 1 998 ? 25.843 54.007 -0.399 1.00 24.78 998 PHE A O 1
ATOM 7331 N N . GLY A 1 999 ? 28.003 54.406 -0.471 1.00 21.95 999 GLY A N 1
ATOM 7332 C CA . GLY A 1 999 ? 29.250 55.115 -0.778 1.00 21.95 999 GLY A CA 1
ATOM 7333 C C . GLY A 1 999 ? 30.469 54.529 -0.041 1.00 21.95 999 GLY A C 1
ATOM 7334 O O . GLY A 1 999 ? 30.640 54.798 1.141 1.00 21.95 999 GLY A O 1
ATOM 7335 N N . GLY A 1 1000 ? 31.343 53.795 -0.748 1.00 22.80 1000 GLY A N 1
ATOM 7336 C CA . GLY A 1 1000 ? 32.585 53.206 -0.201 1.00 22.80 1000 GLY A CA 1
ATOM 7337 C C . GLY A 1 1000 ? 32.388 51.939 0.659 1.00 22.80 1000 GLY A C 1
ATOM 7338 O O . GLY A 1 1000 ? 31.259 51.561 0.940 1.00 22.80 1000 GLY A O 1
ATOM 7339 N N . ALA A 1 1001 ? 33.431 51.223 1.101 1.00 22.50 1001 ALA A N 1
ATOM 7340 C CA . ALA A 1 1001 ? 34.819 51.114 0.621 1.00 22.50 1001 ALA A CA 1
ATOM 7341 C C . ALA A 1 1001 ? 35.512 49.880 1.271 1.00 22.50 1001 ALA A C 1
ATOM 7343 O O . ALA A 1 1001 ? 35.072 49.421 2.315 1.00 22.50 1001 ALA A O 1
ATOM 7344 N N . ALA A 1 1002 ? 36.575 49.381 0.621 1.00 23.38 1002 ALA A N 1
ATOM 7345 C CA . ALA A 1 1002 ? 37.792 48.690 1.117 1.00 23.38 1002 ALA A CA 1
ATOM 7346 C C . ALA A 1 1002 ? 37.915 48.163 2.583 1.00 23.38 1002 ALA A C 1
ATOM 7348 O O . ALA A 1 1002 ? 37.495 48.829 3.517 1.00 23.38 1002 ALA A O 1
ATOM 7349 N N . ALA A 1 1003 ? 38.672 47.095 2.905 1.00 24.64 1003 ALA A N 1
ATOM 7350 C CA . ALA A 1 1003 ? 39.401 46.048 2.148 1.00 24.64 1003 ALA A CA 1
ATOM 7351 C C . ALA A 1 1003 ? 40.062 45.052 3.166 1.00 24.64 1003 ALA A C 1
ATOM 7353 O O . ALA A 1 1003 ? 39.641 45.007 4.314 1.00 24.64 1003 ALA A O 1
ATOM 7354 N N . ILE A 1 1004 ? 41.151 44.363 2.760 1.00 23.72 1004 ILE A N 1
ATOM 7355 C CA . ILE A 1 1004 ? 42.234 43.761 3.591 1.00 23.72 1004 ILE A CA 1
ATOM 7356 C C . ILE A 1 1004 ? 42.016 42.327 4.150 1.00 23.72 1004 ILE A C 1
ATOM 7358 O O . ILE A 1 1004 ? 41.210 42.123 5.040 1.00 23.72 1004 ILE A O 1
ATOM 7362 N N . LEU A 1 1005 ? 42.820 41.385 3.597 1.00 23.03 1005 LEU A N 1
ATOM 7363 C CA . LEU A 1 1005 ? 43.657 40.291 4.185 1.00 23.03 1005 LEU A CA 1
ATOM 7364 C C . LEU A 1 1005 ? 43.123 39.476 5.402 1.00 23.03 1005 LEU A C 1
ATOM 7366 O O . LEU A 1 1005 ? 42.423 39.996 6.249 1.00 23.03 1005 LEU A O 1
ATOM 7370 N N . VAL A 1 1006 ? 43.426 38.185 5.618 1.00 24.81 1006 VAL A N 1
ATOM 7371 C CA . VAL A 1 1006 ? 44.645 37.336 5.465 1.00 24.81 1006 VAL A CA 1
ATOM 7372 C C . VAL A 1 1006 ? 44.175 35.876 5.187 1.00 24.81 1006 VAL A C 1
ATOM 7374 O O . VAL A 1 1006 ? 43.048 35.548 5.530 1.00 24.81 1006 VAL A O 1
ATOM 7377 N N . GLY A 1 1007 ? 44.904 34.907 4.609 1.00 22.94 1007 GLY A N 1
ATOM 7378 C CA . GLY A 1 1007 ? 46.263 34.855 4.050 1.00 22.94 1007 GLY A CA 1
ATOM 7379 C C . GLY A 1 1007 ? 47.037 33.581 4.476 1.00 22.94 1007 GLY A C 1
ATOM 7380 O O . GLY A 1 1007 ? 47.243 33.369 5.663 1.00 22.94 1007 GLY A O 1
ATOM 7381 N N . ALA A 1 1008 ? 47.533 32.807 3.494 1.00 26.67 1008 ALA A N 1
ATOM 7382 C CA . ALA A 1 1008 ? 48.347 31.569 3.604 1.00 26.67 1008 ALA A CA 1
ATOM 7383 C C . ALA A 1 1008 ? 47.636 30.259 4.060 1.00 26.67 1008 ALA A C 1
ATOM 7385 O O . ALA A 1 1008 ? 46.651 30.296 4.782 1.00 26.67 1008 ALA A O 1
ATOM 7386 N N . GLY A 1 1009 ? 48.094 29.062 3.650 1.00 25.16 1009 GLY A N 1
ATOM 7387 C CA . GLY A 1 1009 ? 49.047 28.768 2.562 1.00 25.16 1009 GLY A CA 1
ATOM 7388 C C . GLY A 1 1009 ? 49.720 27.380 2.597 1.00 25.16 1009 GLY A C 1
ATOM 7389 O O . GLY A 1 1009 ? 49.681 26.699 3.613 1.00 25.16 1009 GLY A O 1
ATOM 7390 N N . ALA A 1 1010 ? 50.437 27.083 1.494 1.00 28.66 1010 ALA A N 1
ATOM 7391 C CA . ALA A 1 1010 ? 51.575 26.143 1.349 1.00 28.66 1010 ALA A CA 1
ATOM 7392 C C . ALA A 1 1010 ? 51.272 24.637 1.087 1.00 28.66 1010 ALA A C 1
ATOM 7394 O O . ALA A 1 1010 ? 50.346 24.084 1.661 1.00 28.66 1010 ALA A O 1
ATOM 7395 N N . LEU A 1 1011 ? 52.027 23.892 0.250 1.00 26.19 1011 LEU A N 1
ATOM 7396 C CA . LEU A 1 1011 ? 52.979 24.235 -0.837 1.00 26.19 1011 LEU A CA 1
ATOM 7397 C C . LEU A 1 1011 ? 53.261 22.988 -1.724 1.00 26.19 1011 LEU A C 1
ATOM 7399 O O . LEU A 1 1011 ? 53.189 21.887 -1.195 1.00 26.19 1011 LEU A O 1
ATOM 7403 N N . LEU A 1 1012 ? 53.673 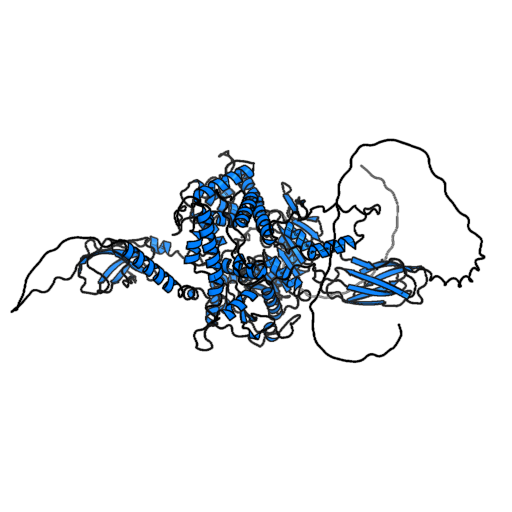23.166 -2.999 1.00 24.56 1012 LEU A N 1
ATOM 7404 C CA . LEU A 1 1012 ? 54.845 22.531 -3.679 1.00 24.56 1012 LEU A CA 1
ATOM 7405 C C . LEU A 1 1012 ? 54.703 22.416 -5.225 1.00 24.56 1012 LEU A C 1
ATOM 7407 O O . LEU A 1 1012 ? 53.880 21.669 -5.729 1.00 24.56 1012 LEU A O 1
ATOM 7411 N N . VAL A 1 1013 ? 55.568 23.153 -5.950 1.00 25.44 1013 VAL A N 1
ATOM 7412 C CA . VAL A 1 1013 ? 56.544 22.680 -6.980 1.00 25.44 1013 VAL A CA 1
ATOM 7413 C C . VAL A 1 1013 ? 56.052 21.666 -8.061 1.00 25.44 1013 VAL A C 1
ATOM 7415 O O . VAL A 1 1013 ? 55.581 20.594 -7.728 1.00 25.44 1013 VAL A O 1
ATOM 7418 N N . ALA A 1 1014 ? 56.219 21.868 -9.388 1.00 26.28 1014 ALA A N 1
ATOM 7419 C CA . ALA A 1 1014 ? 57.322 22.545 -10.099 1.00 26.28 1014 ALA A CA 1
ATOM 7420 C C . ALA A 1 1014 ? 57.011 23.166 -11.495 1.00 26.28 1014 ALA A C 1
ATOM 7422 O O . ALA A 1 1014 ? 56.198 22.671 -12.261 1.00 26.28 1014 ALA A O 1
ATOM 7423 N N . ARG A 1 1015 ? 57.849 24.158 -11.855 1.00 25.95 1015 ARG A N 1
ATOM 7424 C CA . ARG A 1 1015 ? 58.448 24.482 -13.183 1.00 25.95 1015 ARG A CA 1
ATOM 7425 C C . ARG A 1 1015 ? 57.589 24.657 -14.463 1.00 25.95 1015 ARG A C 1
ATOM 7427 O O . ARG A 1 1015 ? 57.153 23.718 -15.112 1.00 25.95 1015 ARG A O 1
ATOM 7434 N N . ARG A 1 1016 ? 57.631 25.906 -14.959 1.00 28.14 1016 ARG A N 1
ATOM 7435 C CA . ARG A 1 1016 ? 57.397 26.361 -16.351 1.00 28.14 1016 ARG A CA 1
ATOM 7436 C C . ARG A 1 1016 ? 58.153 25.540 -17.423 1.00 28.14 1016 ARG A C 1
ATOM 7438 O O . ARG A 1 1016 ? 59.360 25.353 -17.261 1.00 28.14 1016 ARG A O 1
ATOM 7445 N N . ARG A 1 1017 ? 57.563 25.392 -18.624 1.00 27.64 1017 ARG A N 1
ATOM 7446 C CA . ARG A 1 1017 ? 58.059 26.056 -19.864 1.00 27.64 1017 ARG A CA 1
ATOM 7447 C C . ARG A 1 1017 ? 57.060 26.012 -21.043 1.00 27.64 1017 ARG A C 1
ATOM 7449 O O . ARG A 1 1017 ? 56.247 25.111 -21.133 1.00 27.64 1017 ARG A O 1
ATOM 7456 N N . LYS A 1 1018 ? 57.191 27.040 -21.898 1.00 29.14 1018 LYS A N 1
ATOM 7457 C CA . LYS A 1 1018 ? 56.621 27.320 -23.239 1.00 29.14 1018 LYS A CA 1
ATOM 7458 C C . LYS A 1 1018 ? 55.942 26.181 -24.031 1.00 29.14 1018 LYS A C 1
ATOM 7460 O O . LYS A 1 1018 ? 56.501 25.095 -24.118 1.00 29.14 1018 LYS A O 1
ATOM 7465 N N . GLY A 1 1019 ? 54.945 26.559 -24.841 1.00 27.70 1019 GLY A N 1
ATOM 7466 C CA . GLY A 1 1019 ? 54.662 25.916 -26.136 1.00 27.70 1019 GLY A CA 1
ATOM 7467 C C . GLY A 1 1019 ? 53.267 26.230 -26.684 1.00 27.70 1019 GLY A C 1
ATOM 7468 O O . GLY A 1 1019 ? 52.282 25.829 -26.078 1.00 27.70 1019 GLY A O 1
ATOM 7469 N N . GLU A 1 1020 ? 53.173 26.936 -27.813 1.00 31.47 1020 GLU A N 1
ATOM 7470 C CA . GLU A 1 1020 ? 51.910 27.122 -28.545 1.00 31.47 1020 GLU A CA 1
ATOM 7471 C C . GLU A 1 1020 ? 51.504 25.834 -29.286 1.00 31.47 1020 GLU A C 1
ATOM 7473 O O . GLU A 1 1020 ? 52.351 25.242 -29.953 1.00 31.47 1020 GLU A O 1
ATOM 7478 N N . GLN A 1 1021 ? 50.220 25.447 -29.250 1.00 27.98 1021 GLN A N 1
ATOM 7479 C CA . GLN A 1 1021 ? 49.322 25.406 -30.427 1.00 27.98 1021 GLN A CA 1
ATOM 7480 C C . GLN A 1 1021 ? 47.974 24.710 -30.136 1.00 27.98 1021 GLN A C 1
ATOM 7482 O O . GLN A 1 1021 ? 47.918 23.794 -29.321 1.00 27.98 1021 GLN A O 1
ATOM 7487 N N . ASN A 1 1022 ? 46.959 25.114 -30.921 1.00 30.36 1022 ASN A N 1
ATOM 7488 C CA . ASN A 1 1022 ? 45.580 24.594 -31.034 1.00 30.36 1022 ASN A CA 1
ATOM 7489 C C . ASN A 1 1022 ? 44.651 24.809 -29.828 1.00 30.36 1022 ASN A C 1
ATOM 7491 O O . ASN A 1 1022 ? 44.714 24.021 -28.863 1.00 30.36 1022 ASN A O 1
#

Radius of gyration: 39.75 Å; chains: 1; bounding box: 101×123×158 Å

Secondary structure (DSSP, 8-state):
------------------------------------------------PPP-TT--------S-HHHHHHT---B--TT-EEETTS-EEEEEE-SS--SSPEEEEEEETTT--B-TT--EEEPPPTTSEEEEEE-TTS--SEEEEEEETTSS-BPPPEEEEPPPPPPP---------------------THHHHHHHHHHHHHHHHHTTTTTTTTTGGGS-HHHHTTB-SSSSS-B--PPPPS-----S---TT-HHHHT-----BHHHHHHTTTHHHHHHHHHHHTS--EEEEEEEESSTT-GGG-EEEEEEEEE--SSS---EEEEE--TTT---TTHHHHHHHH-TTTTTTSEEEEEPPTBSTTSBSB---S-HHHHHHHHT--GGGS-HHHHHHHHHHHHHHHHHHHHHHTTTTTT--HHHHHHHHTT-SHHHHHHHHHHHHHHTT-SSEEEEEETHHHHHHHHHHHHTTTTEEEEEEES-----STTHHHHHHHHHHH-TT-B-TTSPBPP-----------SS-HHHHHHHHHHHHHHHHHHHHHHHHHHHS-S-TTTPPBSTTT-GGGS-TTS-BTTBSSTTTSBP--TT-S-S-HHHHHHHHHHHHHTTSSSSTT-SB--SSSS-B-HHHHHHHHHHHHT-GGGHHHHHHHHHHHHHTS--HHHHHHHHHHHTB-TTT-PBPSHHHHHHHHHHHHH---SSPPPHHHHHHHHHHHHHH-GGG--SS---PPPGGGG-SS---PPPP----SS---EEEEETT-SSS-TTHHHHHHHHTT-EEEEE-SSSS--TTTT-HHHHHHHHHHHHHS----SEEEEEEEEEEEEEE-TTSPEEEEEEEEEEEE-----EEES-SEEETT-EEEEEE-S-STT-EEEEEEESS-SSSS----SS--EEEEEE--TTS-EEEEEE--TTPPSEEEEEEEEETT--EEEEEEEEEEPPPPPPPPPPP--PPP---------------------------------------------------

Organism: NCBI:txid2676123

pLDDT: mean 74.08, std 26.27, range [19.73, 98.88]